Protein AF-A0A261XZ94-F1 (afdb_monomer_lite)

Organism: NCBI:txid1938954

Secondary structure (DSSP, 8-state):
-------------------HHHHHHHHHHHHHHHHHHHHHTHHHHHHHHHHHGGGSTT-SS-HHHHT-HHHHHHHHHHHHHHHHHTHHHHHHHHTT-SSTHHHHHHHHHHHHHHHHHHTT--SHHHHIIIIIIIHHHHHHHHHHHHHHHHHHH-STTHHHHHHHHHHHHHHHHHHHHHHHHHHHHHHHHHHHHHHHHHHHHHHHHHHHHTPPPPS--SPPP-SPPHHHHTSHHHHHHHHHHHHHHHHHTHHHHHHHHHHHHTT--HHHHHHHHHHHHHHHHHHHHHHHHHHHHH-HHHHHHHHHHHHHHIIIIIIHHHHHH--HHHHHHHHHHHHHHTSHHHHHHHHHHHHHH-HHHHHHHHHHHHHHHHHHHHHHHHHHHHHHTTS---TT-PPPGGGGHHHHHHHHHHHHHHHHHHHHHHHHHHHHHHHHHHHHHHHHHTTS----TTS--S--S-------------------------------------------------------GGGS--SS--PPB----S---S-HHHHHHHHHHHHHTTTT-S-GGG-B----GGGS-SSBHHHHT-S-S-HHHHHTTT--SSHHHHHHHHHHHHHHTTHHHHHS-----B-PPTT-EEEEEEEEEPPPB-TTS-B----TTSHHHHHHHHHHTTSTTS-EEEEEEEEEEEEETTEEEEEEEEEGGGTEEEEEEE-EEEEEETTEEEEEE-TT---EEEEETTTTSEEEEEPPPEEEEE-GGGT--EEEEESEEEEEETTTTEEEEEEEPP--SSSS-SSEEEEEEEE--TTSGGGT--STTTS-TTS-EEEEEEEETTSEEEEEESSS--EEEEEETTS--PPPPB---GGGS-TTBHHHHHHHHHHHHHTT-HHHHHHHHHHHHHHHHHHHHHHHHTT-----SSB-SSPSTT---B-HHHHHHHHHH-

InterPro domains:
  IPR000648 Oxysterol-binding protein [PF01237] (544-876)
  IPR000648 Oxysterol-binding protein [PTHR10972] (478-920)
  IPR011701 Major facilitator superfamily [PF07690] (68-376)
  IPR018494 Oxysterol-binding protein, conserved site [PS01013] (680-690)
  IPR020846 Major facilitator superfamily domain [PS50850] (1-432)
  IPR036259 MFS transporter superfamily [G3DSA:1.20.1250.20] (42-219)
  IPR036259 MFS transporter superfamily [G3DSA:1.20.1250.20] (229-424)
  IPR036259 MFS transporter superfamily [SSF103473] (59-422)
  IPR037239 Oxysterol-binding protein superfamily [SSF144000] (544-923)

Foldseek 3Di:
DDDDDDDDDDDDDDDDPDDPVLVVLLVLLLLLLLLLLLLLLLLLLLLVCLQVCLPDPLHLEHNVQSVPNLLSLLLSLLQVLLLLQCLLVLLVVLLVDQFLLVQLQVLLLQLLQLLLQVLVHYHSVSSSVRSRPSNNNSNNSRNVLSLLQNCQSDDLQQLLSLLSSNLSNLVSLLPSNVVLVVLCVPVGDSVSSNVSSVVSSVRRNVSSVSRRRHPDPDRADQAFALVQCPQLLLVLLLLLLLLLLLQLCQCLSCQLVLCVLLPHDSVVSSVLSSVLSNLLSVLSSVLSVCCSPVNLLVSLLCLLLQLLCLLVPLLLCCLVPSDPVSSSVSSNSSSNSSNSCVRSVLVVLCVQVNPRSSSNSVSVSSSSSSNSSSCRNSVLVVQLVPQDDPPVNDRHSNSNNVSSVSSSVSSNSSSVSSVVSVVSSVVVVVVVVVVVVVVVPVVDDDDDPPPPPDDDDDDDDDDDDDDDDDDDDDDDDDDDDDDDDDDDDDDDDDDDDDDDDDDDDDDDDDDDDPPPPDPDPDQDEDDDDDDFDDDLVSLLVVVVVVVVVCFPPPCCQRYDDDDFLSQAALAAPCRLQQQQLPVLLLLCLPVDPDPVSSVLSVVLSNLRSNLCQLPHADGHHDQAFAFFKAKWKDFDFHFDADPQRHGDQQQPPDPVSVVVVVVVVVPPPTHTFMKIKMKTQNDVVVTKMWMKIDRVVQQKIKIFIDGKGWDDDRPKIKIAHDPLGQAMWIFRVVVVGFIKGKGDFMWIFDCSVPSGTHIQTAFWIKIATPVVQKIKTKGFDGDPPDDDRDQKIKMWIFRDDPVAQSRVDNDPVSHDPPTDTQKMWTDGSSAWIWIAGPVVRDIDTSDGSPSDGGRDIDGDDLVPDDCSYRCVLSVQLSVCVVVVVRVSSSVSSVVSVVVSVVVVVVCVVVVHDDAHDFWHPDDDPSTTDGDPVVVVVVVVSD

pLDDT: mean 74.54, std 23.02, range [21.28, 97.88]

Radius of gyration: 36.99 Å; chains: 1; bounding box: 99×89×95 Å

Structure (mmCIF, N/CA/C/O backbone):
data_AF-A0A261XZ94-F1
#
_entry.id   AF-A0A261XZ94-F1
#
loop_
_atom_site.group_PDB
_atom_site.id
_atom_site.type_symbol
_atom_site.label_atom_id
_atom_site.label_alt_id
_atom_site.label_comp_id
_atom_site.label_asym_id
_atom_site.label_entity_id
_atom_site.label_seq_id
_atom_site.pdbx_PDB_ins_code
_atom_site.Cartn_x
_atom_site.Cartn_y
_atom_site.Cartn_z
_atom_site.occupancy
_atom_site.B_iso_or_equiv
_atom_site.auth_seq_id
_atom_site.auth_comp_id
_atom_site.auth_asym_id
_atom_site.auth_atom_id
_atom_site.pdbx_PDB_model_num
ATOM 1 N N . MET A 1 1 ? -49.839 25.286 -2.015 1.00 27.73 1 MET A N 1
ATOM 2 C CA . MET A 1 1 ? -50.355 25.026 -3.372 1.00 27.73 1 MET A CA 1
ATOM 3 C C . MET A 1 1 ? -49.357 24.083 -4.027 1.00 27.73 1 MET A C 1
ATOM 5 O O . MET A 1 1 ? -48.235 24.508 -4.250 1.00 27.73 1 MET A O 1
ATOM 9 N N . SER A 1 2 ? -49.568 22.766 -3.929 1.00 22.67 2 SER A N 1
ATOM 10 C CA . SER A 1 2 ? -50.486 21.946 -4.761 1.00 22.67 2 SER A CA 1
ATOM 11 C C . SER A 1 2 ? -49.892 21.701 -6.161 1.00 22.67 2 SER A C 1
ATOM 13 O O . SER A 1 2 ? -49.596 22.675 -6.842 1.00 22.67 2 SER A O 1
ATOM 15 N N . ASP A 1 3 ? -49.698 20.475 -6.661 1.00 22.67 3 ASP A N 1
ATOM 16 C CA . ASP A 1 3 ? -50.036 19.150 -6.110 1.00 22.67 3 ASP A CA 1
ATOM 17 C C . ASP A 1 3 ? -49.180 18.014 -6.725 1.00 22.67 3 ASP A C 1
ATOM 19 O O . ASP A 1 3 ? -48.564 18.181 -7.772 1.00 22.67 3 ASP A O 1
ATOM 23 N N . TYR A 1 4 ? -49.169 16.869 -6.032 1.00 23.16 4 TYR A N 1
ATOM 24 C CA . TYR A 1 4 ? -48.954 15.478 -6.482 1.00 23.16 4 TYR A CA 1
ATOM 25 C C . TYR A 1 4 ? -48.239 15.142 -7.818 1.00 23.16 4 TYR A C 1
ATOM 27 O O . TYR A 1 4 ? -48.804 15.258 -8.898 1.00 23.16 4 TYR A O 1
ATOM 35 N N . GLY A 1 5 ? -47.118 14.413 -7.689 1.00 22.89 5 GLY A N 1
ATOM 36 C CA . GLY A 1 5 ? -47.108 12.960 -7.956 1.00 22.89 5 GLY A CA 1
ATOM 37 C C . GLY A 1 5 ? -46.749 12.429 -9.358 1.00 22.89 5 GLY A C 1
ATOM 38 O O . GLY A 1 5 ? -47.450 12.664 -10.334 1.00 22.89 5 GLY A O 1
ATOM 39 N N . SER A 1 6 ? -45.731 11.556 -9.427 1.00 22.80 6 SER A N 1
ATOM 40 C CA . SER A 1 6 ? -45.817 10.207 -10.043 1.00 22.80 6 SER A CA 1
ATOM 41 C C . SER A 1 6 ? -44.469 9.462 -10.012 1.00 22.80 6 SER A C 1
ATOM 43 O O . SER A 1 6 ? -43.416 10.026 -10.294 1.00 22.80 6 SER A O 1
ATOM 45 N N . TYR A 1 7 ? -44.507 8.167 -9.677 1.00 25.89 7 TYR A N 1
ATOM 46 C CA . TYR A 1 7 ? -43.385 7.237 -9.857 1.00 25.89 7 TYR A CA 1
ATOM 47 C C . TYR A 1 7 ? -43.295 6.794 -11.325 1.00 25.89 7 TYR A C 1
ATOM 49 O O . TYR A 1 7 ? -44.321 6.509 -11.940 1.00 25.89 7 TYR A O 1
ATOM 57 N N . SER A 1 8 ? -42.080 6.624 -11.856 1.00 22.33 8 SER A N 1
ATOM 58 C CA . SER A 1 8 ? -41.854 5.867 -13.095 1.00 22.33 8 SER A CA 1
ATOM 59 C C . SER A 1 8 ? -40.456 5.243 -13.127 1.00 22.33 8 SER A C 1
ATOM 61 O O . SER A 1 8 ? -39.444 5.939 -13.190 1.00 22.33 8 SER A O 1
ATOM 63 N N . LEU A 1 9 ? -40.413 3.909 -13.088 1.00 29.83 9 LEU A N 1
ATOM 64 C CA . LEU A 1 9 ? -39.231 3.114 -13.412 1.00 29.83 9 LEU A CA 1
ATOM 65 C C . LEU A 1 9 ? -39.108 2.989 -14.936 1.00 29.83 9 LEU A C 1
ATOM 67 O O . LEU A 1 9 ? -39.961 2.400 -15.594 1.00 29.83 9 LEU A O 1
ATOM 71 N N . GLY A 1 10 ? -37.999 3.476 -15.478 1.00 23.33 10 GLY A N 1
ATOM 72 C CA . GLY A 1 10 ? -37.582 3.311 -16.868 1.00 23.33 10 GLY A CA 1
ATOM 73 C C . GLY A 1 10 ? -36.302 4.118 -17.058 1.00 23.33 10 GLY A C 1
ATOM 74 O O . GLY A 1 10 ? -36.173 5.206 -16.518 1.00 23.33 10 GLY A O 1
ATOM 75 N N . GLY A 1 11 ? -35.270 3.663 -17.744 1.00 23.08 11 GLY A N 1
ATOM 76 C CA . GLY A 1 11 ? -35.154 2.617 -18.750 1.00 23.08 11 GLY A CA 1
ATOM 77 C C . GLY A 1 11 ? -33.968 3.058 -19.611 1.00 23.08 11 GLY A C 1
ATOM 78 O O . GLY A 1 11 ? -33.788 4.255 -19.830 1.00 23.08 11 GLY A O 1
ATOM 79 N N . ALA A 1 12 ? -33.081 2.149 -20.012 1.00 35.94 12 ALA A N 1
ATOM 80 C CA . ALA A 1 12 ? -31.802 2.557 -20.592 1.00 35.94 12 ALA A CA 1
ATOM 81 C C . ALA A 1 12 ? -31.972 3.314 -21.928 1.00 35.94 12 ALA A C 1
ATOM 83 O O . ALA A 1 12 ? -32.429 2.743 -22.914 1.00 35.94 12 ALA A O 1
ATOM 84 N N . GLY A 1 13 ? -31.526 4.572 -21.968 1.00 23.19 13 GLY A N 1
ATOM 85 C CA . GLY A 1 13 ? -31.393 5.388 -23.175 1.00 23.19 13 GLY A CA 1
ATOM 86 C C . GLY A 1 13 ? -30.126 6.232 -23.066 1.00 23.19 13 GLY A C 1
ATOM 87 O O . GLY A 1 13 ? -30.016 7.069 -22.176 1.00 23.19 13 GLY A O 1
ATOM 88 N N . GLY A 1 14 ? -29.124 5.952 -23.901 1.00 32.94 14 GLY A N 1
ATOM 89 C CA . GLY A 1 14 ? -27.815 6.605 -23.816 1.00 32.94 14 GLY A CA 1
ATOM 90 C C . GLY A 1 14 ? -27.697 7.824 -24.726 1.00 32.94 14 GLY A C 1
ATOM 91 O O . GLY A 1 14 ? -28.124 7.773 -25.877 1.00 32.94 14 GLY A O 1
ATOM 92 N N . GLU A 1 15 ? -27.022 8.876 -24.258 1.00 24.94 15 GLU A N 1
ATOM 93 C CA . GLU A 1 15 ? -26.620 10.003 -25.105 1.00 24.94 15 GLU A CA 1
ATOM 94 C C . GLU A 1 15 ? -25.130 9.948 -25.468 1.00 24.94 15 GLU A C 1
ATOM 96 O O . GLU A 1 15 ? -24.228 10.082 -24.638 1.00 24.94 15 GLU A O 1
ATOM 101 N N . HIS A 1 16 ? -24.868 9.776 -26.764 1.00 34.06 16 HIS A N 1
ATOM 102 C CA . HIS A 1 16 ? -23.547 9.922 -27.366 1.00 34.06 16 HIS A CA 1
ATOM 103 C C . HIS A 1 16 ? -23.266 11.402 -27.683 1.00 34.06 16 HIS A C 1
ATOM 105 O O . HIS A 1 16 ? -23.647 11.892 -28.744 1.00 34.06 16 HIS A O 1
ATOM 111 N N . SER A 1 17 ? -22.522 12.108 -26.826 1.00 25.12 17 SER A N 1
ATOM 112 C CA . SER A 1 17 ? -22.067 13.480 -27.126 1.00 25.12 17 SER A CA 1
ATOM 113 C C . SER A 1 17 ? -20.685 13.822 -26.539 1.00 25.12 17 SER A C 1
ATOM 115 O O . SER A 1 17 ? -20.556 14.615 -25.615 1.00 25.12 17 SER A O 1
ATOM 117 N N . ASN A 1 18 ? -19.611 13.237 -27.095 1.00 28.73 18 ASN A N 1
ATOM 118 C CA . ASN A 1 18 ? -18.238 13.787 -27.009 1.00 28.73 18 ASN A CA 1
ATOM 119 C C . ASN A 1 18 ? -17.246 13.033 -27.928 1.00 28.73 18 ASN A C 1
ATOM 121 O O . ASN A 1 18 ? -16.400 12.265 -27.469 1.00 28.73 18 ASN A O 1
ATOM 125 N N . SER A 1 19 ? -17.349 13.221 -29.250 1.00 31.06 19 SER A N 1
ATOM 126 C CA . SER A 1 19 ? -16.478 12.548 -30.237 1.00 31.06 19 SER A CA 1
ATOM 127 C C . SER A 1 19 ? -15.314 13.400 -30.766 1.00 31.06 19 SER A C 1
ATOM 129 O O . SER A 1 19 ? -14.300 12.828 -31.160 1.00 31.06 19 SER A O 1
ATOM 131 N N . SER A 1 20 ? -15.395 14.736 -30.726 1.00 33.75 20 SER A N 1
ATOM 132 C CA . SER A 1 20 ? -14.335 15.635 -31.221 1.00 33.75 20 SER A CA 1
ATOM 133 C C . SER A 1 20 ? -13.081 15.601 -30.339 1.00 33.75 20 SER A C 1
ATOM 135 O O . SER A 1 20 ? -12.013 15.195 -30.788 1.00 33.75 20 SER A O 1
ATOM 137 N N . GLY A 1 21 ? -13.217 15.894 -29.041 1.00 40.62 21 GLY A N 1
ATOM 138 C CA . GLY A 1 21 ? -12.092 15.904 -28.092 1.00 40.62 21 GLY A CA 1
ATOM 139 C C . GLY A 1 21 ? -11.455 14.533 -27.807 1.00 40.62 21 GLY A C 1
ATOM 140 O O . GLY A 1 21 ? -10.477 14.454 -27.063 1.00 40.62 21 GLY A O 1
ATOM 141 N N . GLY A 1 22 ? -12.010 13.446 -28.355 1.00 46.81 22 GLY A N 1
ATOM 142 C CA . GLY A 1 22 ? -11.455 12.093 -28.262 1.00 46.81 22 GLY A CA 1
ATOM 143 C C . GLY A 1 22 ? -10.482 11.736 -29.391 1.00 46.81 22 GLY A C 1
ATOM 144 O O . GLY A 1 22 ? -9.662 10.839 -29.198 1.00 46.81 22 GLY A O 1
ATOM 145 N N . GLY A 1 23 ? -10.562 12.414 -30.543 1.00 52.25 23 GLY A N 1
ATOM 146 C CA . GLY A 1 23 ? -9.640 12.236 -31.669 1.00 52.25 23 GLY A CA 1
ATOM 147 C C . GLY A 1 23 ? -8.289 12.887 -31.388 1.00 52.25 23 GLY A C 1
ATOM 148 O O . GLY A 1 23 ? -7.274 12.195 -31.327 1.00 52.25 23 GLY A O 1
ATOM 149 N N . ASP A 1 24 ? -8.302 14.187 -31.090 1.00 60.31 24 ASP A N 1
ATOM 150 C CA . ASP A 1 24 ? -7.094 14.980 -30.823 1.00 60.31 24 ASP A CA 1
ATOM 151 C C . ASP A 1 24 ? -6.259 14.398 -29.677 1.00 60.31 24 ASP A C 1
ATOM 153 O O . ASP A 1 24 ? -5.047 14.259 -29.799 1.00 60.31 24 ASP A O 1
ATOM 157 N N . LYS A 1 25 ? -6.903 13.953 -28.588 1.00 63.31 25 LYS A N 1
ATOM 158 C CA . LYS A 1 25 ? -6.204 13.321 -27.454 1.00 63.31 25 LYS A CA 1
ATOM 159 C C . LYS A 1 25 ? -5.553 11.990 -27.820 1.00 63.31 25 LYS A C 1
ATOM 161 O O . LYS A 1 25 ? -4.509 11.660 -27.268 1.00 63.31 25 LYS A O 1
ATOM 166 N N . LYS A 1 26 ? -6.140 11.217 -28.742 1.00 63.84 26 LYS A N 1
ATOM 167 C CA . LYS A 1 26 ? -5.497 9.997 -29.255 1.00 63.84 26 LYS A CA 1
ATOM 168 C C . LYS A 1 26 ? -4.282 10.360 -30.090 1.00 63.84 26 LYS A C 1
ATOM 170 O O . LYS A 1 26 ? -3.235 9.771 -29.868 1.00 63.84 26 LYS A O 1
ATOM 175 N N . GLN A 1 27 ? -4.399 11.341 -30.980 1.00 62.38 27 GLN A N 1
ATOM 176 C CA . GLN A 1 27 ? -3.271 11.797 -31.788 1.00 62.38 27 GLN A CA 1
ATOM 177 C C . GLN A 1 27 ? -2.130 12.336 -30.906 1.00 62.38 27 GLN A C 1
ATOM 179 O O . GLN A 1 27 ? -0.998 11.887 -31.048 1.00 62.38 27 GLN A O 1
ATOM 184 N N . GLN A 1 28 ? -2.443 13.159 -29.899 1.00 61.44 28 GLN A N 1
ATOM 185 C CA . GLN A 1 28 ? -1.484 13.649 -28.900 1.00 61.44 28 GLN A CA 1
ATOM 186 C C . GLN A 1 28 ? -0.770 12.517 -28.150 1.00 61.44 28 GLN A C 1
ATOM 188 O O . GLN A 1 28 ? 0.449 12.557 -28.040 1.00 61.44 28 GLN A O 1
ATOM 193 N N . VAL A 1 29 ? -1.483 11.478 -27.689 1.00 59.12 29 VAL A N 1
ATOM 194 C CA . VAL A 1 29 ? -0.852 10.284 -27.085 1.00 59.12 29 VAL A CA 1
ATOM 195 C C . VAL A 1 29 ? 0.093 9.591 -28.072 1.00 59.12 29 VAL A C 1
ATOM 197 O O . VAL A 1 29 ? 1.190 9.187 -27.692 1.00 59.12 29 VAL A O 1
ATOM 200 N N . MET A 1 30 ? -0.322 9.432 -29.331 1.00 61.62 30 MET A N 1
ATOM 201 C CA . MET A 1 30 ? 0.469 8.728 -30.346 1.00 61.62 30 MET A CA 1
ATOM 202 C C . MET A 1 30 ? 1.760 9.488 -30.666 1.00 61.62 30 MET A C 1
ATOM 204 O O . MET A 1 30 ? 2.836 8.889 -30.678 1.00 61.62 30 MET A O 1
ATOM 208 N N . ASP A 1 31 ? 1.661 10.802 -30.866 1.00 61.81 31 ASP A N 1
ATOM 209 C CA . ASP A 1 31 ? 2.798 11.666 -31.180 1.00 61.81 31 ASP A CA 1
ATOM 210 C C . ASP A 1 31 ? 3.721 11.852 -29.969 1.00 61.81 31 ASP A C 1
ATOM 212 O O . ASP A 1 31 ? 4.940 11.788 -30.128 1.00 61.81 31 ASP A O 1
ATOM 216 N N . GLN A 1 32 ? 3.159 11.976 -28.756 1.00 57.09 32 GLN A N 1
ATOM 217 C CA . GLN A 1 32 ? 3.922 12.123 -27.515 1.00 57.09 32 GLN A CA 1
ATOM 218 C C . GLN A 1 32 ? 4.849 10.935 -27.254 1.00 57.09 32 GLN A C 1
ATOM 220 O O . GLN A 1 32 ? 5.981 11.123 -26.826 1.00 57.09 32 GLN A O 1
ATOM 225 N N . VAL A 1 33 ? 4.386 9.703 -27.466 1.00 56.34 33 VAL A N 1
ATOM 226 C CA . VAL A 1 33 ? 5.223 8.529 -27.182 1.00 56.34 33 VAL A CA 1
ATOM 227 C C . VAL A 1 33 ? 6.231 8.283 -28.319 1.00 56.34 33 VAL A C 1
ATOM 229 O O . VAL A 1 33 ? 7.351 7.831 -28.078 1.00 56.34 33 VAL A O 1
ATOM 232 N N . ARG A 1 34 ? 5.853 8.578 -29.571 1.00 61.25 34 ARG A N 1
ATOM 233 C CA . ARG A 1 34 ? 6.647 8.252 -30.768 1.00 61.25 34 ARG A CA 1
ATOM 234 C C . ARG A 1 34 ? 7.946 9.057 -30.873 1.00 61.25 34 ARG A C 1
ATOM 236 O O . ARG A 1 34 ? 8.957 8.507 -31.304 1.00 61.25 34 ARG A O 1
ATOM 243 N N . SER A 1 35 ? 7.925 10.330 -30.488 1.00 52.16 35 SER A N 1
ATOM 244 C CA . SER A 1 35 ? 9.097 11.219 -30.456 1.00 52.16 35 SER A CA 1
ATOM 245 C C . SER A 1 35 ? 10.097 10.855 -29.355 1.00 52.16 35 SER A C 1
ATOM 247 O O . SER A 1 35 ? 11.301 10.824 -29.596 1.00 52.16 35 SER A O 1
ATOM 249 N N . GLU A 1 36 ? 9.605 10.519 -28.165 1.00 53.25 36 GLU A N 1
ATOM 250 C CA . GLU A 1 36 ? 10.420 10.186 -26.990 1.00 53.25 36 GLU A CA 1
ATOM 251 C C . GLU A 1 36 ? 11.199 8.883 -27.192 1.00 53.25 36 GLU A C 1
ATOM 253 O O . GLU A 1 36 ? 12.406 8.808 -26.950 1.00 53.25 36 GLU A O 1
ATOM 258 N N . LEU A 1 37 ? 10.541 7.858 -27.746 1.00 51.25 37 LEU A N 1
ATOM 259 C CA . LEU A 1 37 ? 11.233 6.632 -28.141 1.00 51.25 37 LEU A CA 1
ATOM 260 C C . LEU A 1 37 ? 12.257 6.849 -29.251 1.00 51.25 37 LEU A C 1
ATOM 262 O O . LEU A 1 37 ? 13.223 6.089 -29.315 1.00 51.25 37 LEU A O 1
ATOM 266 N N . ALA A 1 38 ? 12.081 7.866 -30.099 1.00 48.06 38 ALA A N 1
ATOM 267 C CA . ALA A 1 38 ? 13.059 8.147 -31.135 1.00 48.06 38 ALA A CA 1
ATOM 268 C C . ALA A 1 38 ? 14.406 8.594 -30.536 1.00 48.06 38 ALA A C 1
ATOM 270 O O . ALA A 1 38 ? 15.460 8.196 -31.027 1.00 48.06 38 ALA A O 1
ATOM 271 N N . LEU A 1 39 ? 14.375 9.365 -29.447 1.00 45.22 39 LEU A N 1
ATOM 272 C CA . LEU A 1 39 ? 15.564 9.876 -28.757 1.00 45.22 39 LEU A CA 1
ATOM 273 C C . LEU A 1 39 ? 16.243 8.822 -27.865 1.00 45.22 39 LEU A C 1
ATOM 275 O O . LEU A 1 39 ? 17.471 8.784 -27.787 1.00 45.22 39 LEU A O 1
ATOM 279 N N . ALA A 1 40 ? 15.474 7.922 -27.240 1.00 43.19 40 ALA A N 1
ATOM 280 C CA . ALA A 1 40 ? 16.009 6.902 -26.330 1.00 43.19 40 ALA A CA 1
ATOM 281 C C . ALA A 1 40 ? 17.048 5.961 -26.982 1.00 43.19 40 ALA A C 1
ATOM 283 O O . ALA A 1 40 ? 18.000 5.544 -26.323 1.00 43.19 40 ALA A O 1
ATOM 284 N N . ASN A 1 41 ? 16.909 5.670 -28.280 1.00 46.75 41 ASN A N 1
ATOM 285 C CA . ASN A 1 41 ? 17.835 4.799 -29.017 1.00 46.75 41 ASN A CA 1
ATOM 286 C C . ASN A 1 41 ? 19.125 5.507 -29.493 1.00 46.75 41 ASN A C 1
ATOM 288 O O . ASN A 1 41 ? 20.066 4.830 -29.903 1.00 46.75 41 ASN A O 1
ATOM 292 N N . ALA A 1 42 ? 19.224 6.841 -29.405 1.00 42.94 42 ALA A N 1
ATOM 293 C CA . ALA A 1 42 ? 20.475 7.557 -29.697 1.00 42.94 42 ALA A CA 1
ATOM 294 C C . ALA A 1 42 ? 21.590 7.212 -28.685 1.00 42.94 42 ALA A C 1
ATOM 296 O O . ALA A 1 42 ? 22.776 7.215 -29.020 1.00 42.94 42 ALA A O 1
ATOM 297 N N . GLN A 1 43 ? 21.191 6.852 -27.461 1.00 48.38 43 GLN A N 1
ATOM 298 C CA . GLN A 1 43 ? 22.060 6.461 -26.354 1.00 48.38 43 GLN A CA 1
ATOM 299 C C . GLN A 1 43 ? 22.983 5.282 -26.721 1.00 48.38 43 GLN A C 1
ATOM 301 O O . GLN A 1 43 ? 24.171 5.314 -26.406 1.00 48.38 43 GLN A O 1
ATOM 306 N N . GLU A 1 44 ? 22.476 4.240 -27.390 1.00 49.97 44 GLU A N 1
ATOM 307 C CA . GLU A 1 44 ? 23.257 3.025 -27.689 1.00 49.97 44 GLU A CA 1
ATOM 308 C C . GLU A 1 44 ? 24.410 3.307 -28.667 1.00 49.97 44 GLU A C 1
ATOM 310 O O . GLU A 1 44 ? 25.538 2.866 -28.438 1.00 49.97 44 GLU A O 1
ATOM 315 N N . LEU A 1 45 ? 24.179 4.134 -29.694 1.00 48.56 45 LEU A N 1
ATOM 316 C CA . LEU A 1 45 ? 25.230 4.539 -30.633 1.00 48.56 45 LEU A CA 1
ATOM 317 C C . LEU A 1 45 ? 26.326 5.373 -29.953 1.00 48.56 45 LEU A C 1
ATOM 319 O O . LEU A 1 45 ? 27.512 5.165 -30.203 1.00 48.56 45 LEU A O 1
ATOM 323 N N . ILE A 1 46 ? 25.939 6.297 -29.070 1.00 50.22 46 ILE A N 1
ATOM 324 C CA . ILE A 1 46 ? 26.883 7.138 -28.322 1.00 50.22 46 ILE A CA 1
ATOM 325 C C . ILE A 1 46 ? 27.796 6.275 -27.432 1.00 50.22 46 ILE A C 1
ATOM 327 O O . ILE A 1 46 ? 28.990 6.552 -27.325 1.00 50.22 46 ILE A O 1
ATOM 331 N N . ASN A 1 47 ? 27.272 5.189 -26.854 1.00 44.25 47 ASN A N 1
ATOM 332 C CA . ASN A 1 47 ? 28.086 4.239 -26.091 1.00 44.25 47 ASN A CA 1
ATOM 333 C C . ASN A 1 47 ? 29.051 3.438 -26.976 1.00 44.25 47 ASN A C 1
ATOM 335 O O . ASN A 1 47 ? 30.201 3.244 -26.583 1.00 44.25 47 ASN A O 1
ATOM 339 N N . ASN A 1 48 ? 28.634 3.034 -28.180 1.00 45.66 48 ASN A N 1
ATOM 340 C CA . ASN A 1 48 ? 29.531 2.382 -29.141 1.00 45.66 48 ASN A CA 1
ATOM 341 C C . ASN A 1 48 ? 30.662 3.327 -29.591 1.00 45.66 48 ASN A C 1
ATOM 343 O O . ASN A 1 48 ? 31.819 2.916 -29.635 1.00 45.66 48 ASN A O 1
ATOM 347 N N . TYR A 1 49 ? 30.375 4.619 -29.792 1.00 49.66 49 TYR A N 1
ATOM 348 C CA . TYR A 1 49 ? 31.408 5.617 -30.090 1.00 49.66 49 TYR A CA 1
ATOM 349 C C . TYR A 1 49 ? 32.468 5.737 -28.979 1.00 49.66 49 TYR A C 1
ATOM 351 O O . TYR A 1 49 ? 33.653 5.856 -29.283 1.00 49.66 49 TYR A O 1
ATOM 359 N N . TYR A 1 50 ? 32.100 5.642 -27.694 1.00 48.88 50 TYR A N 1
ATOM 360 C CA . TYR A 1 50 ? 33.092 5.621 -26.603 1.00 48.88 50 TYR A CA 1
ATOM 361 C C . TYR A 1 50 ? 34.008 4.388 -26.624 1.00 48.88 50 TYR A C 1
ATOM 363 O O . TYR A 1 50 ? 35.116 4.451 -26.088 1.00 48.88 50 TYR A O 1
ATOM 371 N N . VAL A 1 51 ? 33.560 3.276 -27.216 1.00 45.75 51 VAL A N 1
ATOM 372 C CA . VAL A 1 51 ? 34.359 2.052 -27.373 1.00 45.75 51 VAL A CA 1
ATOM 373 C C . VAL A 1 51 ? 35.294 2.152 -28.582 1.00 45.75 51 VAL A C 1
ATOM 375 O O . VAL A 1 51 ? 36.449 1.742 -28.473 1.00 45.75 51 VAL A O 1
ATOM 378 N N . ASP A 1 52 ? 34.828 2.721 -29.697 1.00 40.72 52 ASP A N 1
ATOM 379 C CA . ASP A 1 52 ? 35.605 2.829 -30.941 1.00 40.72 52 ASP A CA 1
ATOM 380 C C . ASP A 1 52 ? 36.578 4.026 -30.948 1.00 40.72 52 ASP A C 1
ATOM 382 O O . ASP A 1 52 ? 37.649 3.962 -31.552 1.00 40.72 52 ASP A O 1
ATOM 386 N N . ALA A 1 53 ? 36.283 5.105 -30.213 1.00 41.12 53 ALA A N 1
ATOM 387 C CA . ALA A 1 53 ? 37.143 6.290 -30.123 1.00 41.12 53 ALA A CA 1
ATOM 388 C C . ALA A 1 53 ? 38.428 6.090 -29.285 1.00 41.12 53 ALA A C 1
ATOM 390 O O . ALA A 1 53 ? 39.194 7.045 -29.115 1.00 41.12 53 ALA A O 1
ATOM 391 N N . SER A 1 54 ? 38.709 4.874 -28.791 1.00 37.31 54 SER A N 1
ATOM 392 C CA . SER A 1 54 ? 39.794 4.566 -27.841 1.00 37.31 54 SER A CA 1
ATOM 393 C C . SER A 1 54 ? 41.224 4.838 -28.341 1.00 37.31 54 SER A C 1
ATOM 395 O O . SER A 1 54 ? 42.167 4.705 -27.563 1.00 37.31 54 SER A O 1
ATOM 397 N N . GLY A 1 55 ? 41.399 5.190 -29.619 1.00 37.41 55 GLY A N 1
ATOM 398 C CA . GLY A 1 55 ? 42.685 5.535 -30.239 1.00 37.41 55 GLY A CA 1
ATOM 399 C C . GLY A 1 55 ? 42.771 6.944 -30.842 1.00 37.41 55 GLY A C 1
ATOM 400 O O . GLY A 1 55 ? 43.743 7.232 -31.531 1.00 37.41 55 GLY A O 1
ATOM 401 N N . SER A 1 56 ? 41.777 7.816 -30.630 1.00 40.69 56 SER A N 1
ATOM 402 C CA . SER A 1 56 ? 41.704 9.129 -31.295 1.00 40.69 56 SER A CA 1
ATOM 403 C C . SER A 1 56 ? 41.737 10.311 -30.318 1.00 40.69 56 SER A C 1
ATOM 405 O O . SER A 1 56 ? 41.163 10.262 -29.229 1.00 40.69 56 SER A O 1
ATOM 407 N N . SER A 1 57 ? 42.357 11.419 -30.738 1.00 38.41 57 SER A N 1
ATOM 408 C CA . SER A 1 57 ? 42.515 12.665 -29.962 1.00 38.41 57 SER A CA 1
ATOM 409 C C . SER A 1 57 ? 41.195 13.363 -29.584 1.00 38.41 57 SER A C 1
ATOM 411 O O . SER A 1 57 ? 41.212 14.382 -28.899 1.00 38.41 57 SER A O 1
ATOM 413 N N . ALA A 1 58 ? 40.056 12.835 -30.044 1.00 47.34 58 ALA A N 1
ATOM 414 C CA . ALA A 1 58 ? 38.705 13.336 -29.802 1.00 47.34 58 ALA A CA 1
ATOM 415 C C . ALA A 1 58 ? 37.986 12.657 -28.611 1.00 47.34 58 ALA A C 1
ATOM 417 O O . ALA A 1 58 ? 36.849 13.019 -28.301 1.00 47.34 58 ALA A O 1
ATOM 418 N N . SER A 1 59 ? 38.623 11.689 -27.937 1.00 57.75 59 SER A N 1
ATOM 419 C CA . SER A 1 59 ? 38.042 10.989 -26.782 1.00 57.75 59 SER A CA 1
ATOM 420 C C . SER A 1 59 ? 37.750 11.924 -25.594 1.00 57.75 59 SER A C 1
ATOM 422 O O . SER A 1 59 ? 38.573 12.751 -25.200 1.00 57.75 59 SER A O 1
ATOM 424 N N . ILE A 1 60 ? 36.579 11.750 -24.969 1.00 67.06 60 ILE A N 1
ATOM 425 C CA . ILE A 1 60 ? 36.165 12.471 -23.748 1.00 67.06 60 ILE A CA 1
ATOM 426 C C . ILE A 1 60 ? 36.849 11.910 -22.487 1.00 67.06 60 ILE A C 1
ATOM 428 O O . ILE A 1 60 ? 37.055 12.643 -21.517 1.00 67.06 60 ILE A O 1
ATOM 432 N N . ILE A 1 61 ? 37.201 10.622 -22.508 1.00 71.44 61 ILE A N 1
ATOM 433 C CA . ILE A 1 61 ? 37.808 9.865 -21.403 1.00 71.44 61 ILE A CA 1
ATOM 434 C C . ILE A 1 61 ? 39.260 9.492 -21.726 1.00 71.44 61 ILE A C 1
ATOM 436 O O . ILE A 1 61 ? 39.656 9.458 -22.894 1.00 71.44 61 ILE A O 1
ATOM 440 N N . SER A 1 62 ? 40.073 9.195 -20.707 1.00 67.75 62 SER A N 1
ATOM 441 C CA . SER A 1 62 ? 41.468 8.794 -20.937 1.00 67.75 62 SER A CA 1
ATOM 442 C C . SER A 1 62 ? 41.557 7.467 -21.714 1.00 67.75 62 SER A C 1
ATOM 444 O O . SER A 1 62 ? 40.701 6.596 -21.524 1.00 67.75 62 SER A O 1
ATOM 446 N N . PRO A 1 63 ? 42.614 7.236 -22.519 1.00 62.16 63 PRO A N 1
ATOM 447 C CA . PRO A 1 63 ? 42.808 5.962 -23.222 1.00 62.16 63 PRO A CA 1
ATOM 448 C C . PRO A 1 63 ? 42.815 4.742 -22.284 1.00 62.16 63 PRO A C 1
ATOM 450 O O . PRO A 1 63 ? 42.293 3.685 -22.627 1.00 62.16 63 PRO A O 1
ATOM 453 N N . SER A 1 64 ? 43.323 4.903 -21.056 1.00 64.62 64 SER A N 1
ATOM 454 C CA . SER A 1 64 ? 43.282 3.874 -20.008 1.00 64.62 64 SER A CA 1
ATOM 455 C C . SER A 1 64 ? 41.865 3.554 -19.511 1.00 64.62 64 SER A C 1
ATOM 457 O O . SER A 1 64 ? 41.579 2.404 -19.187 1.00 64.62 64 SER A O 1
ATOM 459 N N . GLN A 1 65 ? 40.956 4.534 -19.476 1.00 64.81 65 GLN A N 1
ATOM 460 C CA . GLN A 1 65 ? 39.546 4.310 -19.139 1.00 64.81 65 GLN A CA 1
ATOM 461 C C . GLN A 1 65 ? 38.753 3.754 -20.330 1.00 64.81 65 GLN A C 1
ATOM 463 O O . GLN A 1 65 ? 37.872 2.921 -20.123 1.00 64.81 65 GLN A O 1
ATOM 468 N N . ALA A 1 66 ? 39.104 4.136 -21.563 1.00 62.53 66 ALA A N 1
ATOM 469 C CA . ALA A 1 66 ? 38.488 3.621 -22.790 1.00 62.53 66 ALA A CA 1
ATOM 470 C C . ALA A 1 66 ? 38.654 2.093 -22.958 1.00 62.53 66 ALA A C 1
ATOM 472 O O . ALA A 1 66 ? 37.795 1.423 -23.529 1.00 62.53 66 ALA A O 1
ATOM 473 N N . GLN A 1 67 ? 39.712 1.505 -22.386 1.00 60.12 67 GLN A N 1
ATOM 474 C CA . GLN A 1 67 ? 39.900 0.048 -22.350 1.00 60.12 67 GLN A CA 1
ATOM 475 C C . GLN A 1 67 ? 38.865 -0.691 -21.475 1.00 60.12 67 GLN A C 1
ATOM 477 O O . GLN A 1 67 ? 38.669 -1.899 -21.642 1.00 60.12 67 GLN A O 1
ATOM 482 N N . ASN A 1 68 ? 38.155 -0.007 -20.568 1.00 67.06 68 ASN A N 1
ATOM 483 C CA . ASN A 1 68 ? 37.125 -0.619 -19.724 1.00 67.06 68 ASN A CA 1
ATOM 484 C C . ASN A 1 68 ? 35.764 -0.710 -20.441 1.00 67.06 68 ASN A C 1
ATOM 486 O O . ASN A 1 68 ? 34.758 -0.144 -20.005 1.00 67.06 68 ASN A O 1
ATOM 490 N N . LYS A 1 69 ? 35.729 -1.481 -21.537 1.00 63.78 69 LYS A N 1
ATOM 491 C CA . LYS A 1 69 ? 34.537 -1.698 -22.380 1.00 63.78 69 LYS A CA 1
ATOM 492 C C . LYS A 1 69 ? 33.299 -2.153 -21.588 1.00 63.78 69 LYS A C 1
ATOM 494 O O . LYS A 1 69 ? 32.184 -1.790 -21.942 1.00 63.78 69 LYS A O 1
ATOM 499 N N . ALA A 1 70 ? 33.487 -2.906 -20.500 1.00 62.66 70 ALA A N 1
ATOM 500 C CA . ALA A 1 70 ? 32.395 -3.373 -19.645 1.00 62.66 70 ALA A CA 1
ATOM 501 C C . ALA A 1 70 ? 31.721 -2.228 -18.868 1.00 62.66 70 ALA A C 1
ATOM 503 O O . ALA A 1 70 ? 30.495 -2.172 -18.808 1.00 62.66 70 ALA A O 1
ATOM 504 N N . LEU A 1 71 ? 32.503 -1.298 -18.308 1.00 66.56 71 LEU A N 1
ATOM 505 C CA . LEU A 1 71 ? 31.958 -0.148 -17.584 1.00 66.56 71 LEU A CA 1
ATOM 506 C C . LEU A 1 71 ? 31.358 0.900 -18.537 1.00 66.56 71 LEU A C 1
ATOM 508 O O . LEU A 1 71 ? 30.378 1.540 -18.177 1.00 66.56 71 LEU A O 1
ATOM 512 N N . ILE A 1 72 ? 31.873 1.021 -19.767 1.00 69.44 72 ILE A N 1
ATOM 513 C CA . ILE A 1 72 ? 31.254 1.839 -20.828 1.00 69.44 72 ILE A CA 1
ATOM 514 C C 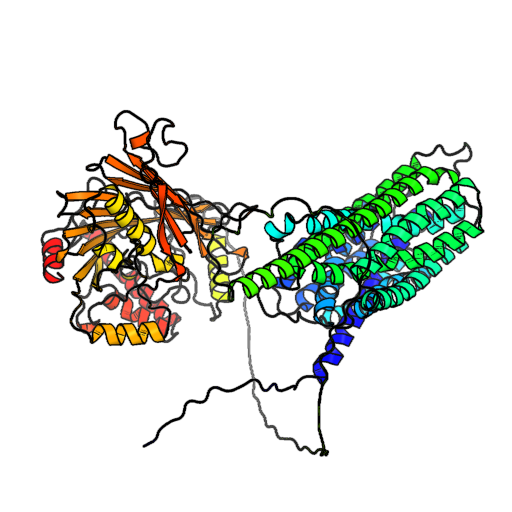. ILE A 1 72 ? 29.891 1.258 -21.233 1.00 69.44 72 ILE A C 1
ATOM 516 O O . ILE A 1 72 ? 28.893 1.972 -21.208 1.00 69.44 72 ILE A O 1
ATOM 520 N N . ALA A 1 73 ? 29.814 -0.050 -21.509 1.00 67.38 73 ALA A N 1
ATOM 521 C CA . ALA A 1 73 ? 28.540 -0.722 -21.780 1.00 67.38 73 ALA A CA 1
ATOM 522 C C . ALA A 1 73 ? 27.547 -0.585 -20.609 1.00 67.38 73 ALA A C 1
ATOM 524 O O . ALA A 1 73 ? 26.348 -0.431 -20.838 1.00 67.38 73 ALA A O 1
ATOM 525 N N . PHE A 1 74 ? 28.046 -0.574 -19.366 1.00 73.31 74 PHE A N 1
ATOM 526 C CA . PHE A 1 74 ? 27.230 -0.329 -18.178 1.00 73.31 74 PHE A CA 1
ATOM 527 C C . PHE A 1 74 ? 26.647 1.092 -18.118 1.00 73.31 74 PHE A C 1
ATOM 529 O O . PHE A 1 74 ? 25.524 1.233 -17.655 1.00 73.31 74 PHE A O 1
ATOM 536 N N . VAL A 1 75 ? 27.321 2.141 -18.614 1.00 78.38 75 VAL A N 1
ATOM 537 C CA . VAL A 1 75 ? 26.720 3.496 -18.681 1.00 78.38 75 VAL A CA 1
ATOM 538 C C . VAL A 1 75 ? 25.454 3.489 -19.544 1.00 78.38 75 VAL A C 1
ATOM 540 O O . VAL A 1 75 ? 24.416 4.013 -19.132 1.00 78.38 75 VAL A O 1
ATOM 543 N N . GLY A 1 76 ? 25.524 2.857 -20.718 1.00 72.62 76 GLY A N 1
ATOM 544 C CA . GLY A 1 76 ? 24.388 2.724 -21.629 1.00 72.62 76 GLY A CA 1
ATOM 545 C C . GLY A 1 76 ? 23.249 1.896 -21.045 1.00 72.62 76 GLY A C 1
ATOM 546 O O . GLY A 1 76 ? 22.106 2.362 -21.010 1.00 72.62 76 GLY A O 1
ATOM 547 N N . THR A 1 77 ? 23.552 0.697 -20.532 1.00 76.38 77 THR A N 1
ATOM 548 C CA . THR A 1 77 ? 22.518 -0.161 -19.938 1.00 76.38 77 THR A CA 1
ATOM 549 C C . THR A 1 77 ? 21.950 0.413 -18.647 1.00 76.38 77 THR A C 1
ATOM 551 O O . THR A 1 77 ? 20.764 0.221 -18.413 1.00 76.38 77 THR A O 1
ATOM 554 N N . LEU A 1 78 ? 22.716 1.179 -17.860 1.00 82.31 78 LEU A N 1
ATOM 555 C CA . LEU A 1 78 ? 22.215 1.899 -16.686 1.00 82.31 78 LEU A CA 1
ATOM 556 C C . LEU A 1 78 ? 21.152 2.934 -17.073 1.00 82.31 78 LEU A C 1
ATOM 558 O O . LEU A 1 78 ? 20.082 2.946 -16.472 1.00 82.31 78 LEU A O 1
ATOM 562 N N . GLY A 1 79 ? 21.394 3.753 -18.103 1.00 82.44 79 GLY A N 1
ATOM 563 C CA . GLY A 1 79 ? 20.415 4.746 -18.565 1.00 82.44 79 GLY A CA 1
ATOM 564 C C . GLY A 1 79 ? 19.132 4.116 -19.120 1.00 82.44 79 GLY A C 1
ATOM 565 O O . GLY A 1 79 ? 18.021 4.515 -18.756 1.00 82.44 79 GLY A O 1
ATOM 566 N N . TYR A 1 80 ? 19.267 3.084 -19.959 1.00 77.25 80 TYR A N 1
ATOM 567 C CA . TYR A 1 80 ? 18.115 2.384 -20.541 1.00 77.25 80 TYR A CA 1
ATOM 568 C C . TYR A 1 80 ? 17.364 1.528 -19.505 1.00 77.25 80 TYR A C 1
ATOM 570 O O . TYR A 1 80 ? 16.135 1.524 -19.465 1.00 77.25 80 TYR A O 1
ATOM 578 N N . GLY A 1 81 ? 18.096 0.859 -18.611 1.00 83.06 81 GLY A N 1
ATOM 579 C CA . GLY A 1 81 ? 17.555 0.095 -17.490 1.00 83.06 81 GLY A CA 1
ATOM 580 C C . GLY A 1 81 ? 16.747 0.986 -16.554 1.00 83.06 81 GLY A C 1
ATOM 581 O O . GLY A 1 81 ? 15.558 0.737 -16.366 1.00 83.06 81 GLY A O 1
ATOM 582 N N . LEU A 1 82 ? 17.329 2.088 -16.064 1.00 87.56 82 LEU A N 1
ATOM 583 C CA . LEU A 1 82 ? 16.652 3.049 -15.182 1.00 87.56 82 LEU A CA 1
ATOM 584 C C . LEU A 1 82 ? 15.406 3.687 -15.809 1.00 87.56 82 LEU A C 1
ATOM 586 O O . LEU A 1 82 ? 14.440 3.949 -15.090 1.00 87.56 82 LEU A O 1
ATOM 590 N N . THR A 1 83 ? 15.373 3.860 -17.135 1.00 86.31 83 THR A N 1
ATOM 591 C CA . THR A 1 83 ? 14.167 4.313 -17.853 1.00 86.31 83 THR A CA 1
ATOM 592 C C . THR A 1 83 ? 12.971 3.380 -17.597 1.00 86.31 83 THR A C 1
ATOM 594 O O . THR A 1 83 ? 11.828 3.838 -17.490 1.00 86.31 83 THR A O 1
ATOM 597 N N . TRP A 1 84 ? 13.217 2.077 -17.420 1.00 87.25 84 TRP A N 1
ATOM 598 C CA . TRP A 1 84 ? 12.205 1.077 -17.068 1.00 87.25 84 TRP A CA 1
ATOM 599 C C . TRP A 1 84 ? 12.123 0.788 -15.558 1.00 87.25 84 TRP A C 1
ATOM 601 O O . TRP A 1 84 ? 11.013 0.646 -15.047 1.00 87.25 84 TRP A O 1
ATOM 611 N N . GLU A 1 85 ? 13.232 0.768 -14.811 1.00 89.56 85 GLU A N 1
ATOM 612 C CA . GLU A 1 85 ? 13.232 0.565 -13.349 1.00 89.56 85 GLU A CA 1
ATOM 613 C C . GLU A 1 85 ? 12.519 1.692 -12.599 1.00 89.56 85 GLU A C 1
ATOM 615 O O . GLU A 1 85 ? 11.762 1.432 -11.662 1.00 89.56 85 GLU A O 1
ATOM 620 N N . GLY A 1 86 ? 12.672 2.937 -13.061 1.00 86.75 86 GLY A N 1
ATOM 621 C CA . GLY A 1 86 ? 12.022 4.111 -12.480 1.00 86.75 86 GLY A CA 1
ATOM 622 C C . GLY A 1 86 ? 10.491 4.029 -12.453 1.00 86.75 86 GLY A C 1
ATOM 623 O O . GLY A 1 86 ? 9.861 4.728 -11.658 1.00 86.75 86 GLY A O 1
ATOM 624 N N . SER A 1 87 ? 9.878 3.108 -13.208 1.00 88.62 87 SER A N 1
ATOM 625 C CA . SER A 1 87 ? 8.444 2.794 -13.146 1.00 88.62 87 SER A CA 1
ATOM 626 C C . SER A 1 87 ? 7.929 2.488 -11.731 1.00 88.62 87 SER A C 1
ATOM 628 O O . SER A 1 87 ? 6.784 2.832 -11.425 1.00 88.62 87 SER A O 1
ATOM 630 N N . ILE A 1 88 ? 8.760 1.929 -10.838 1.00 87.88 88 ILE A N 1
ATOM 631 C CA . ILE A 1 88 ? 8.390 1.681 -9.432 1.00 87.88 88 ILE A CA 1
ATOM 632 C C . ILE A 1 88 ? 8.155 2.979 -8.638 1.00 87.88 88 ILE A C 1
ATOM 634 O O . ILE A 1 88 ? 7.372 2.986 -7.689 1.00 87.88 88 ILE A O 1
ATOM 638 N N . PHE A 1 89 ? 8.774 4.090 -9.052 1.00 89.19 89 PHE A N 1
ATOM 639 C CA . PHE A 1 89 ? 8.605 5.424 -8.467 1.00 89.19 89 PHE A CA 1
ATOM 640 C C . PHE A 1 89 ? 7.615 6.282 -9.269 1.00 89.19 89 PHE A C 1
ATOM 642 O O . PHE A 1 89 ? 6.761 6.960 -8.689 1.00 89.19 89 PHE A O 1
ATOM 649 N N . VAL A 1 90 ? 7.675 6.210 -10.603 1.00 88.81 90 VAL A N 1
ATOM 650 C CA . VAL A 1 90 ? 6.827 6.995 -11.509 1.00 88.81 90 VAL A CA 1
ATOM 651 C C . VAL A 1 90 ? 5.372 6.509 -11.493 1.00 88.81 90 VAL A C 1
ATOM 653 O O . VAL A 1 90 ? 4.474 7.345 -11.500 1.00 88.81 90 VAL A O 1
ATOM 656 N N . SER A 1 91 ? 5.093 5.204 -11.363 1.00 85.75 91 SER A N 1
ATOM 657 C CA . SER A 1 91 ? 3.710 4.695 -11.247 1.00 85.75 91 SER A CA 1
ATOM 658 C C . SER A 1 91 ? 2.974 5.253 -10.004 1.00 85.75 91 SER A C 1
ATOM 660 O O . SER A 1 91 ? 1.886 5.821 -10.159 1.00 85.75 91 SER A O 1
ATOM 662 N N . PRO A 1 92 ? 3.557 5.235 -8.783 1.00 83.75 92 PRO A N 1
ATOM 663 C CA . PRO A 1 92 ? 3.028 5.976 -7.635 1.00 83.75 92 PRO A CA 1
ATOM 664 C C . PRO A 1 92 ? 2.875 7.485 -7.835 1.00 83.75 92 PRO A C 1
ATOM 666 O O . PRO A 1 92 ? 1.933 8.066 -7.295 1.00 83.75 92 PRO A O 1
ATOM 669 N N . LEU A 1 93 ? 3.781 8.125 -8.577 1.00 85.94 93 LEU A N 1
ATOM 670 C CA . LEU A 1 93 ? 3.714 9.561 -8.844 1.00 85.94 93 LEU A CA 1
ATOM 671 C C . LEU A 1 93 ? 2.547 9.896 -9.786 1.00 85.94 93 LEU A C 1
ATOM 673 O O . LEU A 1 93 ? 1.746 10.775 -9.478 1.00 85.94 93 LEU A O 1
ATOM 677 N N . MET A 1 94 ? 2.368 9.130 -10.864 1.00 83.81 94 MET A N 1
ATOM 678 C CA . MET A 1 94 ? 1.210 9.235 -11.759 1.00 83.81 94 MET A CA 1
ATOM 679 C C . MET A 1 94 ? -0.115 9.017 -11.022 1.00 83.81 94 MET A C 1
ATOM 681 O O . MET A 1 94 ? -1.072 9.745 -11.251 1.00 83.81 94 MET A O 1
ATOM 685 N N . ALA A 1 95 ? -0.187 8.057 -10.096 1.00 78.06 95 ALA A N 1
ATOM 686 C CA . ALA A 1 95 ? -1.408 7.803 -9.327 1.00 78.06 95 ALA A CA 1
ATOM 687 C C . ALA A 1 95 ? -1.801 8.946 -8.364 1.00 78.06 95 ALA A C 1
ATOM 689 O O . ALA A 1 95 ? -2.920 8.951 -7.853 1.00 78.06 95 ALA A O 1
ATOM 690 N N . ARG A 1 96 ? -0.894 9.897 -8.094 1.00 76.06 96 ARG A N 1
ATOM 691 C CA . ARG A 1 96 ? -1.105 11.046 -7.194 1.00 76.06 96 ARG A CA 1
ATOM 692 C C . ARG A 1 96 ? -1.252 12.382 -7.929 1.00 76.06 96 ARG A C 1
ATOM 694 O O . ARG A 1 96 ? -1.744 13.346 -7.344 1.00 76.06 96 ARG A O 1
ATOM 701 N N . THR A 1 97 ? -0.839 12.443 -9.191 1.00 78.38 97 THR A N 1
ATOM 702 C CA . THR A 1 97 ? -0.741 13.678 -9.973 1.00 78.38 97 THR A CA 1
ATOM 703 C C . THR A 1 97 ? -1.880 13.765 -10.989 1.00 78.38 97 THR A C 1
ATOM 705 O O . THR A 1 97 ? -2.021 12.903 -11.848 1.00 78.38 97 THR A O 1
ATOM 708 N N . LYS A 1 98 ? -2.690 14.833 -10.915 1.00 73.44 98 LYS A N 1
ATOM 709 C CA . LYS A 1 98 ? -3.856 15.049 -11.800 1.00 73.44 98 LYS A CA 1
ATOM 710 C C . LYS A 1 98 ? -3.472 15.370 -13.254 1.00 73.44 98 LYS A C 1
ATOM 712 O O . LYS A 1 98 ? -4.255 15.108 -14.160 1.00 73.44 98 LYS A O 1
ATOM 717 N N . ASP A 1 99 ? -2.297 15.957 -13.460 1.00 83.06 99 ASP A N 1
ATOM 718 C CA . ASP A 1 99 ? -1.812 16.449 -14.751 1.00 83.06 99 ASP A CA 1
ATOM 719 C C . ASP A 1 99 ? -0.352 16.013 -14.942 1.00 83.06 99 ASP A C 1
ATOM 721 O O . ASP A 1 99 ? 0.534 16.442 -14.199 1.00 83.06 99 ASP A O 1
ATOM 725 N N . PHE A 1 100 ? -0.100 15.112 -15.894 1.00 85.62 100 PHE A N 1
ATOM 726 C CA . PHE A 1 100 ? 1.197 14.444 -16.018 1.00 85.62 100 PHE A CA 1
ATOM 727 C C . PHE A 1 100 ? 2.331 15.359 -16.486 1.00 85.62 100 PHE A C 1
ATOM 729 O O . PHE A 1 100 ? 3.486 14.966 -16.324 1.00 85.62 100 PHE A O 1
ATOM 736 N N . LYS A 1 101 ? 2.050 16.600 -16.920 1.00 87.69 101 LYS A N 1
ATOM 737 C CA . LYS A 1 101 ? 3.095 17.592 -17.228 1.00 87.69 101 LYS A CA 1
ATOM 738 C C . LYS A 1 101 ? 4.026 17.877 -16.045 1.00 87.69 101 LYS A C 1
ATOM 740 O O . LYS A 1 101 ? 5.213 18.111 -16.238 1.00 87.69 101 LYS A O 1
ATOM 745 N N . TRP A 1 102 ? 3.526 17.760 -14.810 1.00 88.50 102 TRP A N 1
ATOM 746 C CA . TRP A 1 102 ? 4.333 17.887 -13.587 1.00 88.50 102 TRP A CA 1
ATOM 747 C C . TRP A 1 102 ? 5.345 16.748 -13.381 1.00 88.50 102 TRP A C 1
ATOM 749 O O . TRP A 1 102 ? 6.193 16.837 -12.497 1.00 88.50 102 TRP A O 1
ATOM 759 N N . ILE A 1 103 ? 5.257 15.681 -14.178 1.00 89.94 103 ILE A N 1
ATOM 760 C CA . ILE A 1 103 ? 6.196 14.555 -14.199 1.00 89.94 103 ILE A CA 1
ATOM 761 C C . ILE A 1 103 ? 7.054 14.635 -15.466 1.00 89.94 103 ILE A C 1
ATOM 763 O O . ILE A 1 103 ? 8.280 14.622 -15.385 1.00 89.94 103 ILE A O 1
ATOM 767 N N . THR A 1 104 ? 6.419 14.779 -16.630 1.00 87.88 104 THR A N 1
ATOM 768 C CA . THR A 1 104 ? 7.100 14.753 -17.930 1.00 87.88 104 THR A CA 1
ATOM 769 C C . THR A 1 104 ? 7.975 15.984 -18.165 1.00 87.88 104 THR A C 1
ATOM 771 O O . THR A 1 104 ? 9.058 15.833 -18.714 1.00 87.88 104 THR A O 1
ATOM 774 N N . VAL A 1 105 ? 7.586 17.194 -17.737 1.00 91.50 105 VAL A N 1
ATOM 775 C CA . VAL A 1 105 ? 8.399 18.409 -17.976 1.00 91.50 105 VAL A CA 1
ATOM 776 C C . VAL A 1 105 ? 9.717 18.386 -17.185 1.00 91.50 105 VAL A C 1
ATOM 778 O O . VAL A 1 105 ? 10.767 18.550 -17.810 1.00 91.50 105 VAL A O 1
ATOM 781 N N . PRO A 1 106 ? 9.738 18.100 -15.864 1.00 94.25 106 PRO A N 1
ATOM 782 C CA . PRO A 1 106 ? 10.997 17.864 -15.158 1.00 94.25 106 PRO A CA 1
ATOM 783 C C . PRO A 1 106 ? 11.786 16.682 -15.740 1.00 94.25 106 PRO A C 1
ATOM 785 O O . PRO A 1 106 ? 13.010 16.749 -15.811 1.00 94.25 106 PRO A O 1
ATOM 788 N N . GLY A 1 107 ? 11.098 15.633 -16.208 1.00 90.31 107 GLY A N 1
ATOM 789 C CA . GLY A 1 107 ? 11.718 14.490 -16.881 1.00 90.31 107 GLY A CA 1
ATOM 790 C C . GLY A 1 107 ? 12.486 14.880 -18.148 1.00 90.31 107 GLY A C 1
ATOM 791 O O . GLY A 1 107 ? 13.657 14.535 -18.281 1.00 90.31 107 GLY A O 1
ATOM 792 N N . ALA A 1 108 ? 11.866 15.662 -19.035 1.00 86.88 108 ALA A N 1
ATOM 793 C CA . ALA A 1 108 ? 12.463 16.150 -20.279 1.00 86.88 108 ALA A CA 1
ATOM 794 C C . ALA A 1 108 ? 13.686 17.046 -20.019 1.00 86.88 108 ALA A C 1
ATOM 796 O O . ALA A 1 108 ? 14.716 16.912 -20.686 1.00 86.88 108 ALA A O 1
ATOM 797 N N . ILE A 1 109 ? 13.612 17.909 -18.998 1.00 93.06 109 ILE A N 1
ATOM 798 C CA . ILE A 1 109 ? 14.736 18.749 -18.562 1.00 93.06 109 ILE A CA 1
ATOM 799 C C . ILE A 1 109 ? 15.888 17.881 -18.034 1.00 93.06 109 ILE A C 1
ATOM 801 O O . ILE A 1 109 ? 17.020 18.048 -18.483 1.00 93.06 109 ILE A O 1
ATOM 805 N N . LEU A 1 110 ? 15.614 16.924 -17.139 1.00 93.31 110 LEU A N 1
ATOM 806 C CA . LEU A 1 110 ? 16.627 16.012 -16.592 1.00 93.31 110 LEU A CA 1
ATOM 807 C C . LEU A 1 110 ? 17.276 15.150 -17.683 1.00 93.31 110 LEU A C 1
ATOM 809 O O . LEU A 1 110 ? 18.499 15.061 -17.747 1.00 93.31 110 LEU A O 1
ATOM 813 N N . MET A 1 111 ? 16.476 14.571 -18.581 1.00 87.00 111 MET A N 1
ATOM 814 C CA . MET A 1 111 ? 16.959 13.736 -19.684 1.00 87.00 111 MET A CA 1
ATOM 815 C C . MET A 1 111 ? 17.907 14.517 -20.606 1.00 87.00 111 MET A C 1
ATOM 817 O O . MET A 1 111 ? 18.999 14.051 -20.935 1.00 87.00 111 MET A O 1
ATOM 821 N N . SER A 1 112 ? 17.529 15.750 -20.947 1.00 88.81 112 SER A N 1
ATOM 822 C CA . SER A 1 112 ? 18.334 16.661 -21.769 1.00 88.81 112 SER A CA 1
ATOM 823 C C . SER A 1 112 ? 19.609 17.127 -21.062 1.00 88.81 112 SER A C 1
ATOM 825 O O . SER A 1 112 ? 20.680 17.177 -21.673 1.00 88.81 112 SER A O 1
ATOM 827 N N . ALA A 1 113 ? 19.515 17.426 -19.762 1.00 91.56 113 ALA A N 1
ATOM 828 C CA . ALA A 1 113 ? 20.658 17.777 -18.929 1.00 91.56 113 ALA A CA 1
ATOM 829 C C . ALA A 1 113 ? 21.661 16.617 -18.830 1.00 91.56 113 ALA A C 1
ATOM 831 O O . ALA A 1 113 ? 22.862 16.866 -18.874 1.00 91.56 113 ALA A O 1
ATOM 832 N N . GLY A 1 114 ? 21.196 15.363 -18.786 1.00 89.38 114 GLY A N 1
ATOM 833 C CA . GLY A 1 114 ? 22.050 14.173 -18.841 1.00 89.38 114 GLY A CA 1
ATOM 834 C C . GLY A 1 114 ? 22.993 14.180 -20.050 1.00 89.38 114 GLY A C 1
ATOM 835 O O . GLY A 1 114 ? 24.208 14.079 -19.885 1.00 89.38 114 GLY A O 1
ATOM 836 N N . TYR A 1 115 ? 22.474 14.405 -21.261 1.00 84.00 115 TYR A N 1
ATOM 837 C CA . TYR A 1 115 ? 23.313 14.539 -22.461 1.00 84.00 115 TYR A CA 1
ATOM 838 C C . TYR A 1 115 ? 24.198 15.795 -22.449 1.00 84.00 115 TYR A C 1
ATOM 840 O O . TYR A 1 115 ? 25.390 15.716 -22.756 1.00 84.00 115 TYR A O 1
ATOM 848 N N . ALA A 1 116 ? 23.650 16.955 -22.077 1.00 88.69 116 ALA A N 1
ATOM 849 C CA . ALA A 1 116 ? 24.396 18.212 -22.117 1.00 88.69 116 ALA A CA 1
ATOM 850 C C . ALA A 1 116 ? 25.577 18.236 -21.127 1.00 88.69 116 ALA A C 1
ATOM 852 O O . ALA A 1 116 ? 26.671 18.696 -21.469 1.00 88.69 116 ALA A O 1
ATOM 853 N N . LEU A 1 117 ? 25.382 17.688 -19.922 1.00 90.19 117 LEU A N 1
ATOM 854 C CA . LEU A 1 117 ? 26.421 17.542 -18.902 1.00 90.19 117 LEU A CA 1
ATOM 855 C C . LEU A 1 117 ? 27.454 16.473 -19.285 1.00 90.19 117 LEU A C 1
ATOM 857 O O . LEU A 1 117 ? 28.637 16.656 -18.993 1.00 90.19 117 LEU A O 1
ATOM 861 N N . ALA A 1 118 ? 27.058 15.410 -19.998 1.00 86.38 118 ALA A N 1
ATOM 862 C CA . ALA A 1 118 ? 27.994 14.394 -20.483 1.00 86.38 118 ALA A CA 1
ATOM 863 C C . ALA A 1 118 ? 29.098 14.994 -21.377 1.00 86.38 118 ALA A C 1
ATOM 865 O O . ALA A 1 118 ? 30.259 14.600 -21.253 1.00 86.38 118 ALA A O 1
ATOM 866 N N . GLY A 1 119 ? 28.786 16.026 -22.175 1.00 84.94 119 GLY A N 1
ATOM 867 C CA . GLY A 1 119 ? 29.766 16.781 -22.972 1.00 84.94 119 GLY A CA 1
ATOM 868 C C . GLY A 1 119 ? 30.840 17.531 -22.163 1.00 84.94 119 GLY A C 1
ATOM 869 O O . GLY A 1 119 ? 31.857 17.940 -22.723 1.00 84.94 119 GLY A O 1
ATOM 870 N N . SER A 1 120 ? 30.658 17.688 -20.849 1.00 86.50 120 SER A N 1
ATOM 871 C CA . SER A 1 120 ? 31.654 18.244 -19.917 1.00 86.50 120 SER A CA 1
ATOM 872 C C . SER A 1 120 ? 32.416 17.164 -19.131 1.00 86.50 120 SER A C 1
ATOM 874 O O . SER A 1 120 ? 33.182 17.486 -18.224 1.00 86.50 120 SER A O 1
ATOM 876 N N . SER A 1 121 ? 32.234 15.882 -19.461 1.00 85.81 121 SER A N 1
ATOM 877 C CA . SER A 1 121 ? 32.904 14.781 -18.765 1.00 85.81 121 SER A CA 1
ATOM 878 C C . SER A 1 121 ? 34.417 14.739 -19.019 1.00 85.81 121 SER A C 1
ATOM 880 O O . SER A 1 121 ? 34.937 15.206 -20.040 1.00 85.81 121 SER A O 1
ATOM 882 N N . THR A 1 122 ? 35.120 14.156 -18.049 1.00 82.44 122 THR A N 1
ATOM 883 C CA . THR A 1 122 ? 36.571 13.896 -18.070 1.00 82.44 122 THR A CA 1
ATOM 884 C C . THR A 1 122 ? 36.926 12.527 -17.486 1.00 82.44 122 THR A C 1
ATOM 886 O O . THR A 1 122 ? 38.023 12.029 -17.721 1.00 82.44 122 THR A O 1
ATOM 889 N N . GLN A 1 123 ? 36.007 11.905 -16.738 1.00 82.38 123 GLN A N 1
ATOM 890 C CA . GLN A 1 123 ? 36.169 10.586 -16.133 1.00 82.38 123 GLN A CA 1
ATOM 891 C C . GLN A 1 123 ? 34.937 9.721 -16.408 1.00 82.38 123 GLN A C 1
ATOM 893 O O . GLN A 1 123 ? 33.816 10.225 -16.477 1.00 82.38 123 GLN A O 1
ATOM 898 N N . LEU A 1 124 ? 35.128 8.407 -16.513 1.00 77.81 124 LEU A N 1
ATOM 899 C CA . LEU A 1 124 ? 34.062 7.455 -16.852 1.00 77.81 124 LEU A CA 1
ATOM 900 C C . LEU A 1 124 ? 32.878 7.450 -15.856 1.00 77.81 124 LEU A C 1
ATOM 902 O O . LEU A 1 124 ? 31.741 7.213 -16.258 1.00 77.81 124 LEU A O 1
ATOM 906 N N . TRP A 1 125 ? 33.092 7.799 -14.580 1.00 82.88 125 TRP A N 1
ATOM 907 C CA . TRP A 1 125 ? 31.986 7.942 -13.620 1.00 82.88 125 TRP A CA 1
ATOM 908 C C . TRP A 1 125 ? 31.132 9.204 -13.853 1.00 82.88 125 TRP A C 1
ATOM 910 O O . TRP A 1 125 ? 29.951 9.189 -13.514 1.00 82.88 125 TRP A O 1
ATOM 920 N N . HIS A 1 126 ? 31.664 10.258 -14.496 1.00 88.06 126 HIS A N 1
ATOM 921 C CA . HIS A 1 126 ? 30.849 11.410 -14.918 1.00 88.06 126 HIS A CA 1
ATOM 922 C C . HIS A 1 126 ? 29.808 10.963 -15.952 1.00 88.06 126 HIS A C 1
ATOM 924 O O . HIS A 1 126 ? 28.654 11.380 -15.880 1.00 88.06 126 HIS A O 1
ATOM 930 N N . LEU A 1 127 ? 30.186 10.068 -16.874 1.00 84.12 127 LEU A N 1
ATOM 931 C CA . LEU A 1 127 ? 29.271 9.484 -17.859 1.00 84.12 127 LEU A CA 1
ATOM 932 C C . LEU A 1 127 ? 28.229 8.581 -17.176 1.00 84.12 127 LEU A C 1
ATOM 934 O O . LEU A 1 127 ? 27.038 8.721 -17.440 1.00 84.12 127 LEU A O 1
ATOM 938 N N . ALA A 1 128 ? 28.636 7.742 -16.216 1.00 84.69 128 ALA A N 1
ATOM 939 C CA . ALA A 1 128 ? 27.700 6.939 -15.417 1.00 84.69 128 ALA A CA 1
ATOM 940 C C . ALA A 1 128 ? 26.676 7.794 -14.641 1.00 84.69 128 ALA A C 1
ATOM 942 O O . ALA A 1 128 ? 25.503 7.434 -14.562 1.00 84.69 128 ALA A O 1
ATOM 943 N N . LEU A 1 129 ? 27.087 8.950 -14.110 1.00 90.62 129 LEU A N 1
ATOM 944 C CA . LEU A 1 129 ? 26.187 9.891 -13.439 1.00 90.62 129 LEU A CA 1
ATOM 945 C C . LEU A 1 129 ? 25.257 10.620 -14.425 1.00 90.62 129 LEU A C 1
ATOM 947 O O . LEU A 1 129 ? 24.066 10.752 -14.163 1.00 90.62 129 LEU A O 1
ATOM 951 N N . THR A 1 130 ? 25.783 11.095 -15.554 1.00 91.31 130 THR A N 1
ATOM 952 C CA . THR A 1 130 ? 25.047 11.961 -16.492 1.00 91.31 130 THR A CA 1
ATOM 953 C C . THR A 1 130 ? 24.188 11.170 -17.481 1.00 91.31 130 THR A C 1
ATOM 955 O O . THR A 1 130 ? 22.968 11.328 -17.507 1.00 91.31 130 THR A O 1
ATOM 958 N N . GLN A 1 131 ? 24.803 10.273 -18.250 1.00 84.69 131 GLN A N 1
ATOM 959 C CA . GLN A 1 131 ? 24.149 9.408 -19.236 1.00 84.69 131 GLN A CA 1
ATOM 960 C C . GLN A 1 131 ? 23.539 8.140 -18.635 1.00 84.69 131 GLN A C 1
ATOM 962 O O . GLN A 1 131 ? 22.608 7.590 -19.217 1.00 84.69 131 GLN A O 1
ATOM 967 N N . GLY A 1 132 ? 24.025 7.677 -17.484 1.00 84.50 132 GLY A N 1
ATOM 968 C CA . GLY A 1 132 ? 23.366 6.611 -16.732 1.00 84.50 132 GLY A CA 1
ATOM 969 C C . GLY A 1 132 ? 22.233 7.163 -15.868 1.00 84.50 132 GLY A C 1
ATOM 970 O O . GLY A 1 132 ? 21.063 7.105 -16.240 1.00 84.50 132 GLY A O 1
ATOM 971 N N . LEU A 1 133 ? 22.580 7.714 -14.703 1.00 90.81 133 LEU A N 1
ATOM 972 C CA . LEU A 1 133 ? 21.613 8.054 -13.655 1.00 90.81 133 LEU A CA 1
ATOM 973 C C . LEU A 1 133 ? 20.666 9.211 -14.025 1.00 90.81 133 LEU A C 1
ATOM 975 O O . LEU A 1 133 ? 19.450 9.036 -13.976 1.00 90.81 133 LEU A O 1
ATOM 979 N N . ILE A 1 134 ? 21.195 10.385 -14.389 1.00 92.69 134 ILE A N 1
ATOM 980 C CA . ILE A 1 134 ? 20.382 11.587 -14.658 1.00 92.69 134 ILE A CA 1
ATOM 981 C C . ILE A 1 134 ? 19.488 11.373 -15.888 1.00 92.69 134 ILE A C 1
ATOM 983 O O . ILE A 1 134 ? 18.275 11.587 -15.809 1.00 92.69 134 ILE A O 1
ATOM 987 N N . PHE A 1 135 ? 20.066 10.891 -16.993 1.00 88.50 135 PHE A N 1
ATOM 988 C CA . PHE A 1 135 ? 19.314 10.532 -18.195 1.00 88.50 135 PHE A CA 1
ATOM 989 C C . PHE A 1 135 ? 18.254 9.459 -17.910 1.00 88.50 135 PHE A C 1
ATOM 991 O O . PHE A 1 135 ? 17.106 9.647 -18.292 1.00 88.50 135 PHE A O 1
ATOM 998 N N . GLY A 1 136 ? 18.591 8.376 -17.198 1.00 87.12 136 GLY A N 1
ATOM 999 C CA . GLY A 1 136 ? 17.655 7.282 -16.923 1.00 87.12 136 GLY A CA 1
ATOM 1000 C C . GLY A 1 136 ? 16.473 7.675 -16.029 1.00 87.12 136 GLY A C 1
ATOM 1001 O O . GLY A 1 136 ? 15.340 7.263 -16.285 1.00 87.12 136 GLY A O 1
ATOM 1002 N N . ILE A 1 137 ? 16.699 8.525 -15.019 1.00 92.19 137 ILE A N 1
ATOM 1003 C CA . ILE A 1 137 ? 15.620 9.091 -14.188 1.00 92.19 137 ILE A CA 1
ATOM 1004 C C . ILE A 1 137 ? 14.715 9.995 -15.033 1.00 92.19 137 ILE A C 1
ATOM 1006 O O . ILE A 1 137 ? 13.493 9.826 -15.012 1.00 92.19 137 ILE A O 1
ATOM 1010 N N . GLY A 1 138 ? 15.303 10.918 -15.804 1.00 88.44 138 GLY A N 1
ATOM 1011 C CA . GLY A 1 138 ? 14.553 11.807 -16.694 1.00 88.44 138 GLY A CA 1
ATOM 1012 C C . GLY A 1 138 ? 13.739 11.031 -17.730 1.00 88.44 138 GLY A C 1
ATOM 1013 O O . GLY A 1 138 ? 12.531 11.231 -17.848 1.00 88.44 138 GLY A O 1
ATOM 1014 N N . GLY A 1 139 ? 14.376 10.061 -18.388 1.00 84.88 139 GLY A N 1
ATOM 1015 C CA . GLY A 1 139 ? 13.764 9.141 -19.339 1.00 84.88 139 GLY A CA 1
ATOM 1016 C C . GLY A 1 139 ? 12.583 8.392 -18.736 1.00 84.88 139 GLY A C 1
ATOM 1017 O O . GLY A 1 139 ? 11.507 8.398 -19.327 1.00 84.88 139 GLY A O 1
ATOM 1018 N N . SER A 1 140 ? 12.705 7.832 -17.527 1.00 89.06 140 SER A N 1
ATOM 1019 C CA . SER A 1 140 ? 11.574 7.156 -16.870 1.00 89.06 140 SER A CA 1
ATOM 1020 C C . SER A 1 140 ? 10.382 8.088 -16.623 1.00 89.06 140 SER A C 1
ATOM 1022 O O . SER A 1 140 ? 9.228 7.691 -16.812 1.00 89.06 140 SER A O 1
ATOM 1024 N N . MET A 1 141 ? 10.649 9.343 -16.251 1.00 89.50 141 MET A N 1
ATOM 1025 C CA . MET A 1 141 ? 9.625 10.359 -15.993 1.00 89.50 141 MET A CA 1
ATOM 1026 C C . MET A 1 141 ? 8.888 10.830 -17.259 1.00 89.50 141 MET A C 1
ATOM 1028 O O . MET A 1 141 ? 7.762 11.310 -17.139 1.00 89.50 141 MET A O 1
ATOM 1032 N N . VAL A 1 142 ? 9.460 10.660 -18.457 1.00 83.44 142 VAL A N 1
ATOM 1033 C CA . VAL A 1 142 ? 8.780 10.978 -19.730 1.00 83.44 142 VAL A CA 1
ATOM 1034 C C . VAL A 1 142 ? 8.188 9.735 -20.399 1.00 83.44 142 VAL A C 1
ATOM 1036 O O . VAL A 1 142 ? 7.009 9.711 -20.756 1.00 83.44 142 VAL A O 1
ATOM 1039 N N . TYR A 1 143 ? 8.985 8.671 -20.503 1.00 81.50 143 TYR A N 1
ATOM 1040 C CA . TYR A 1 143 ? 8.646 7.419 -21.174 1.00 81.50 143 TYR A CA 1
ATOM 1041 C C . TYR A 1 143 ? 7.475 6.688 -20.508 1.00 81.50 143 TYR A C 1
ATOM 1043 O O . TYR A 1 143 ? 6.518 6.288 -21.176 1.00 81.50 143 TYR A O 1
ATOM 1051 N N . PHE A 1 144 ? 7.532 6.500 -19.184 1.00 84.12 144 PHE A N 1
ATOM 1052 C CA . PHE A 1 144 ? 6.578 5.634 -18.493 1.00 84.12 144 PHE A CA 1
ATOM 1053 C C . PHE A 1 144 ? 5.146 6.199 -18.444 1.00 84.12 144 PHE A C 1
ATOM 1055 O O . PHE A 1 144 ? 4.217 5.408 -18.655 1.00 84.12 144 PHE A O 1
ATOM 1062 N N . PRO A 1 145 ? 4.913 7.517 -18.233 1.00 84.38 145 PRO A N 1
ATOM 1063 C CA . PRO A 1 145 ? 3.569 8.081 -18.300 1.00 84.38 145 PRO A CA 1
ATOM 1064 C C . PRO A 1 145 ? 2.932 7.946 -19.676 1.00 84.38 145 PRO A C 1
ATOM 1066 O O . PRO A 1 145 ? 1.808 7.456 -19.779 1.00 84.38 145 PRO A O 1
ATOM 1069 N N . ALA A 1 146 ? 3.673 8.298 -20.725 1.00 77.75 146 ALA A N 1
ATOM 1070 C CA . ALA A 1 146 ? 3.182 8.243 -22.093 1.00 77.75 146 ALA A CA 1
ATOM 1071 C C . ALA A 1 146 ? 2.824 6.791 -22.490 1.00 77.75 146 ALA A C 1
ATOM 1073 O O . ALA A 1 146 ? 1.721 6.514 -22.970 1.00 77.75 146 ALA A O 1
ATOM 1074 N N . LEU A 1 147 ? 3.715 5.835 -22.197 1.00 80.00 147 LEU A N 1
ATOM 1075 C CA . LEU A 1 147 ? 3.518 4.418 -22.514 1.00 80.00 147 LEU A CA 1
ATOM 1076 C C . LEU A 1 147 ? 2.375 3.766 -21.721 1.00 80.00 147 LEU A C 1
ATOM 1078 O O . LEU A 1 147 ? 1.610 2.973 -22.270 1.00 80.00 147 LEU A O 1
ATOM 1082 N N . SER A 1 148 ? 2.255 4.080 -20.428 1.00 80.56 148 SER A N 1
ATOM 1083 C CA . SER A 1 148 ? 1.250 3.455 -19.561 1.00 80.56 148 SER A CA 1
ATOM 1084 C C . SER A 1 148 ? -0.169 3.910 -19.890 1.00 80.56 148 SER A C 1
ATOM 1086 O O . SER A 1 148 ? -1.098 3.118 -19.753 1.00 80.56 148 SER A O 1
ATOM 1088 N N . VAL A 1 149 ? -0.340 5.157 -20.336 1.00 79.88 149 VAL A N 1
ATOM 1089 C CA . VAL A 1 149 ? -1.651 5.753 -20.641 1.00 79.88 149 VAL A CA 1
ATOM 1090 C C . VAL A 1 149 ? -2.188 5.307 -22.002 1.00 79.88 149 VAL A C 1
ATOM 1092 O O . VAL A 1 149 ? -3.403 5.187 -22.170 1.00 79.88 149 VAL A O 1
ATOM 1095 N N . ALA A 1 150 ? -1.320 5.011 -22.974 1.00 79.44 150 ALA A N 1
ATOM 1096 C CA . ALA A 1 150 ? -1.752 4.719 -24.339 1.00 79.44 150 ALA A CA 1
ATOM 1097 C C . ALA A 1 150 ? -2.796 3.580 -24.463 1.00 79.44 150 ALA A C 1
ATOM 1099 O O . ALA A 1 150 ? -3.834 3.812 -25.095 1.00 79.44 150 ALA A O 1
ATOM 1100 N N . PRO A 1 151 ? -2.657 2.405 -23.810 1.00 77.06 151 PRO A N 1
ATOM 1101 C CA . PRO A 1 151 ? -3.671 1.342 -23.870 1.00 77.06 151 PRO A CA 1
ATOM 1102 C C . PRO A 1 151 ? -5.050 1.712 -23.296 1.00 77.06 151 PRO A C 1
ATOM 1104 O O . PRO A 1 151 ? -6.019 0.989 -23.534 1.00 77.06 151 PRO A O 1
ATOM 1107 N N . GLU A 1 152 ? -5.168 2.817 -22.552 1.00 79.69 152 GLU A N 1
ATOM 1108 C CA . GLU A 1 152 ? -6.437 3.312 -22.006 1.00 79.69 152 GLU A CA 1
ATOM 1109 C C . GLU A 1 152 ? -7.287 4.012 -23.078 1.00 79.69 152 GLU A C 1
ATOM 1111 O O . GLU A 1 152 ? -8.517 3.955 -23.037 1.00 79.69 152 GLU A O 1
ATOM 1116 N N . TYR A 1 153 ? -6.645 4.657 -24.056 1.00 78.19 153 TYR A N 1
ATOM 1117 C CA . TYR A 1 153 ? -7.293 5.459 -25.102 1.00 78.19 153 TYR A CA 1
ATOM 1118 C C . TYR A 1 153 ? -7.730 4.651 -26.336 1.00 78.19 153 TYR A C 1
ATOM 1120 O O . TYR A 1 153 ? -8.590 5.092 -27.111 1.00 78.19 153 TYR A O 1
ATOM 1128 N N . PHE A 1 154 ? -7.185 3.448 -26.503 1.00 80.69 154 PHE A N 1
ATOM 1129 C CA . PHE A 1 154 ? -7.546 2.510 -27.563 1.00 80.69 154 PHE A CA 1
ATOM 1130 C C . PHE A 1 154 ? -8.235 1.284 -26.959 1.00 80.69 154 PHE A C 1
ATOM 1132 O O . PHE A 1 154 ? -7.896 0.845 -25.866 1.00 80.69 154 PHE A O 1
ATOM 1139 N N . GLU A 1 155 ? -9.220 0.722 -27.660 1.00 69.44 155 GLU A N 1
ATOM 1140 C CA . GLU A 1 155 ? -10.011 -0.418 -27.165 1.00 69.44 155 GLU A CA 1
ATOM 1141 C C . GLU A 1 155 ? -10.016 -1.556 -28.194 1.00 69.44 155 GLU A C 1
ATOM 1143 O O . GLU A 1 155 ? -9.458 -2.622 -27.937 1.00 69.44 155 GLU A O 1
ATOM 1148 N N . ARG A 1 156 ? -10.544 -1.302 -29.401 1.00 74.44 156 ARG A N 1
ATOM 1149 C CA . ARG A 1 156 ? -10.660 -2.308 -30.477 1.00 74.44 156 ARG A CA 1
ATOM 1150 C C . ARG A 1 156 ? -9.365 -2.575 -31.262 1.00 74.44 156 ARG A C 1
ATOM 1152 O O . ARG A 1 156 ? -9.227 -3.651 -31.825 1.00 74.44 156 ARG A O 1
ATOM 1159 N N . ARG A 1 157 ? -8.437 -1.610 -31.320 1.00 83.75 157 ARG A N 1
ATOM 1160 C CA . ARG A 1 157 ? -7.156 -1.697 -32.057 1.00 83.75 157 ARG A CA 1
ATOM 1161 C C . ARG A 1 157 ? -5.956 -1.300 -31.179 1.00 83.75 157 ARG A C 1
ATOM 1163 O O . ARG A 1 157 ? -5.223 -0.365 -31.497 1.00 83.75 157 ARG A O 1
ATOM 1170 N N . ARG A 1 158 ? -5.834 -1.926 -30.000 1.00 82.75 158 ARG A N 1
ATOM 1171 C CA . ARG A 1 158 ? -4.771 -1.617 -29.020 1.00 82.75 158 ARG A CA 1
ATOM 1172 C C . ARG A 1 158 ? -3.386 -2.028 -29.515 1.00 82.75 158 ARG A C 1
ATOM 1174 O O . ARG A 1 158 ? -2.449 -1.262 -29.330 1.00 82.75 158 ARG A O 1
ATOM 1181 N N . GLY A 1 159 ? -3.258 -3.207 -30.123 1.00 84.19 159 GLY A N 1
ATOM 1182 C CA . GLY A 1 159 ? -1.994 -3.702 -30.667 1.00 84.19 159 GLY A CA 1
ATOM 1183 C C . GLY A 1 159 ? -1.470 -2.791 -31.772 1.00 84.19 159 GLY A C 1
ATOM 1184 O O . GLY A 1 159 ? -0.338 -2.328 -31.689 1.00 84.19 159 GLY A O 1
ATOM 1185 N N . ALA A 1 160 ? -2.314 -2.440 -32.744 1.00 86.31 160 ALA A N 1
ATOM 1186 C CA . ALA A 1 160 ? -1.936 -1.554 -33.846 1.00 86.31 160 ALA A CA 1
ATOM 1187 C C . ALA A 1 160 ? -1.530 -0.145 -33.369 1.00 86.31 160 ALA A C 1
ATOM 1189 O O . ALA A 1 160 ? -0.556 0.418 -33.868 1.00 86.31 160 ALA A O 1
ATOM 1190 N N . ALA A 1 161 ? -2.237 0.410 -32.376 1.00 84.56 161 ALA A N 1
ATOM 1191 C CA . ALA A 1 161 ? -1.881 1.697 -31.780 1.00 84.56 161 ALA A CA 1
ATOM 1192 C C . ALA A 1 161 ? -0.519 1.640 -31.067 1.00 84.56 161 ALA A C 1
ATOM 1194 O O . ALA A 1 161 ? 0.340 2.483 -31.319 1.00 84.56 161 ALA A O 1
ATOM 1195 N N . MET A 1 162 ? -0.287 0.614 -30.238 1.00 84.94 162 MET A N 1
ATOM 1196 C CA . MET A 1 162 ? 0.991 0.435 -29.541 1.00 84.94 162 MET A CA 1
ATOM 1197 C C . MET A 1 162 ? 2.154 0.149 -30.496 1.00 84.94 162 MET A C 1
ATOM 1199 O O . MET A 1 162 ? 3.246 0.663 -30.265 1.00 84.94 162 MET A O 1
ATOM 1203 N N . GLY A 1 163 ? 1.932 -0.606 -31.575 1.00 84.25 163 GLY A N 1
ATOM 1204 C CA . GLY A 1 163 ? 2.949 -0.865 -32.596 1.00 84.25 163 GLY A CA 1
ATOM 1205 C C . GLY A 1 163 ? 3.343 0.395 -33.368 1.00 84.25 163 GLY A C 1
ATOM 1206 O O . GLY A 1 163 ? 4.528 0.666 -33.547 1.00 84.25 163 GLY A O 1
ATOM 1207 N N . PHE A 1 164 ? 2.377 1.245 -33.737 1.00 84.81 164 PHE A N 1
ATOM 1208 C CA . PHE A 1 164 ? 2.679 2.554 -34.329 1.00 84.81 164 PHE A CA 1
ATOM 1209 C C . PHE A 1 164 ? 3.415 3.478 -33.353 1.00 84.81 164 PHE A C 1
ATOM 1211 O O . PHE A 1 164 ? 4.433 4.060 -33.724 1.00 84.81 164 PHE A O 1
ATOM 1218 N N . ILE A 1 165 ? 2.960 3.565 -32.101 1.00 78.56 165 ILE A N 1
ATOM 1219 C CA . ILE A 1 165 ? 3.635 4.316 -31.035 1.00 78.56 165 ILE A CA 1
ATOM 1220 C C . ILE A 1 165 ? 5.100 3.873 -30.893 1.00 78.56 165 ILE A C 1
ATOM 1222 O O . ILE A 1 165 ? 6.022 4.686 -30.969 1.00 78.56 165 ILE A O 1
ATOM 1226 N N . LEU A 1 166 ? 5.331 2.569 -30.727 1.00 79.50 166 LEU A N 1
ATOM 1227 C CA . LEU A 1 166 ? 6.657 2.020 -30.459 1.00 79.50 166 LEU A CA 1
ATOM 1228 C C . LEU A 1 166 ? 7.530 1.899 -31.713 1.00 79.50 166 LEU A C 1
ATOM 1230 O O . LEU A 1 166 ? 8.742 1.726 -31.564 1.00 79.50 166 LEU A O 1
ATOM 1234 N N . SER A 1 167 ? 6.976 2.047 -32.923 1.00 82.06 167 SER A N 1
ATOM 1235 C CA . SER A 1 167 ? 7.758 2.186 -34.165 1.00 82.06 167 SER A CA 1
ATOM 1236 C C . SER A 1 167 ? 8.727 3.375 -34.120 1.00 82.06 167 SER A C 1
ATOM 1238 O O . SER A 1 167 ? 9.791 3.323 -34.737 1.00 82.06 167 SER A O 1
ATOM 1240 N N . GLY A 1 168 ? 8.413 4.400 -33.312 1.00 72.88 168 GLY A N 1
ATOM 1241 C CA . GLY A 1 168 ? 9.276 5.556 -33.068 1.00 72.88 168 GLY A CA 1
ATOM 1242 C C . GLY A 1 168 ? 10.695 5.190 -32.627 1.00 72.88 168 GLY A C 1
ATOM 1243 O O . GLY A 1 168 ? 11.633 5.874 -33.015 1.00 72.88 168 GLY A O 1
ATOM 1244 N N . ALA A 1 169 ? 10.885 4.070 -31.918 1.00 71.69 169 ALA A N 1
ATOM 1245 C CA . ALA A 1 169 ? 12.209 3.630 -31.466 1.00 71.69 169 ALA A CA 1
ATOM 1246 C C . ALA A 1 169 ? 13.151 3.262 -32.619 1.00 71.69 169 ALA A C 1
ATOM 1248 O O . ALA A 1 169 ? 14.288 3.729 -32.685 1.00 71.69 169 ALA A O 1
ATOM 1249 N N . GLY A 1 170 ? 12.684 2.415 -33.540 1.00 69.88 170 GLY A N 1
ATOM 1250 C CA . GLY A 1 170 ? 13.500 1.991 -34.676 1.00 69.88 170 GLY A CA 1
ATOM 1251 C C . GLY A 1 170 ? 13.744 3.152 -35.643 1.00 69.88 170 GLY A C 1
ATOM 1252 O O . GLY A 1 170 ? 14.859 3.322 -36.128 1.00 69.88 170 GLY A O 1
ATOM 1253 N N . MET A 1 171 ? 12.742 4.017 -35.833 1.00 72.19 171 MET A N 1
ATOM 1254 C CA . MET A 1 171 ? 12.856 5.224 -36.654 1.00 72.19 171 MET A CA 1
ATOM 1255 C C . MET A 1 171 ? 13.824 6.236 -36.026 1.00 72.19 171 MET A C 1
ATOM 1257 O O . MET A 1 171 ? 14.598 6.874 -36.733 1.00 72.19 171 MET A O 1
ATOM 1261 N N . GLY A 1 172 ? 13.846 6.321 -34.696 1.00 68.75 172 GLY A N 1
ATOM 1262 C CA . GLY A 1 172 ? 14.856 7.039 -33.930 1.00 68.75 172 GLY A CA 1
ATOM 1263 C C . GLY A 1 172 ? 16.258 6.516 -34.163 1.00 68.75 172 GLY A C 1
ATOM 1264 O O . GLY A 1 172 ? 17.127 7.285 -34.551 1.00 68.75 172 GLY A O 1
ATOM 1265 N N . GLY A 1 173 ? 16.465 5.205 -34.016 1.00 68.38 173 GLY A N 1
ATOM 1266 C CA . GLY A 1 173 ? 17.743 4.567 -34.338 1.00 68.38 173 GLY A CA 1
ATOM 1267 C C . GLY A 1 173 ? 18.185 4.845 -35.780 1.00 68.38 173 GLY A C 1
ATOM 1268 O O . GLY A 1 173 ? 19.348 5.163 -36.010 1.00 68.38 173 GLY A O 1
ATOM 1269 N N . LEU A 1 174 ? 17.263 4.807 -36.744 1.00 72.81 174 LEU A N 1
ATOM 1270 C CA . LEU A 1 174 ? 17.543 5.097 -38.152 1.00 72.81 174 LEU A CA 1
ATOM 1271 C C . LEU A 1 174 ? 17.946 6.563 -38.418 1.00 72.81 174 LEU A C 1
ATOM 1273 O O . LEU A 1 174 ? 18.804 6.800 -39.262 1.00 72.81 174 LEU A O 1
ATOM 1277 N N . ILE A 1 175 ? 17.351 7.537 -37.718 1.00 74.75 175 ILE A N 1
ATOM 1278 C CA . ILE A 1 175 ? 17.610 8.978 -37.923 1.00 74.75 175 ILE A CA 1
ATOM 1279 C C . ILE A 1 175 ? 18.782 9.472 -37.065 1.00 74.75 175 ILE A C 1
ATOM 1281 O O . ILE A 1 175 ? 19.683 10.146 -37.564 1.00 74.75 175 ILE A O 1
ATOM 1285 N N . TRP A 1 176 ? 18.796 9.134 -35.775 1.00 72.38 176 TRP A N 1
ATOM 1286 C CA . TRP A 1 176 ? 19.824 9.591 -34.844 1.00 72.38 176 TRP A CA 1
ATOM 1287 C C . TRP A 1 176 ? 21.177 8.927 -35.069 1.00 72.38 176 TRP A C 1
ATOM 1289 O O . TRP A 1 176 ? 22.179 9.558 -34.751 1.00 72.38 176 TRP A O 1
ATOM 1299 N N . SER A 1 177 ? 21.245 7.722 -35.655 1.00 68.38 177 SER A N 1
ATOM 1300 C CA . SER A 1 177 ? 22.548 7.086 -35.914 1.00 68.38 177 SER A CA 1
ATOM 1301 C C . SER A 1 177 ? 23.410 7.891 -36.906 1.00 68.38 177 SER A C 1
ATOM 1303 O O . SER A 1 177 ? 24.522 8.274 -36.536 1.00 68.38 177 SER A O 1
ATOM 1305 N N . PRO A 1 178 ? 22.915 8.262 -38.108 1.00 69.75 178 PRO A N 1
ATOM 1306 C CA . PRO A 1 178 ? 23.628 9.183 -38.995 1.00 69.75 178 PRO A CA 1
ATOM 1307 C C . PRO A 1 178 ? 23.844 10.581 -38.398 1.00 69.75 178 PRO A C 1
ATOM 1309 O O . PRO A 1 178 ? 24.929 11.141 -38.541 1.00 69.75 178 PRO A O 1
ATOM 1312 N N . VAL A 1 179 ? 22.839 11.154 -37.719 1.00 75.38 179 VAL A N 1
ATOM 1313 C CA . VAL A 1 179 ? 22.933 12.516 -37.155 1.00 75.38 179 VAL A CA 1
ATOM 1314 C C . VAL A 1 179 ? 24.013 12.601 -36.076 1.00 75.38 179 VAL A C 1
ATOM 1316 O O . VAL A 1 179 ? 24.818 13.529 -36.101 1.00 75.38 179 VAL A O 1
ATOM 1319 N N . ALA A 1 180 ? 24.077 11.634 -35.159 1.00 69.88 180 ALA A N 1
ATOM 1320 C CA . ALA A 1 180 ? 25.115 11.597 -34.137 1.00 69.88 180 ALA A CA 1
ATOM 1321 C C . ALA A 1 180 ? 26.507 11.429 -34.763 1.00 69.88 180 ALA A C 1
ATOM 1323 O O . ALA A 1 180 ? 27.402 12.185 -34.401 1.00 69.88 180 ALA A O 1
ATOM 1324 N N . GLY A 1 181 ? 26.678 10.536 -35.749 1.00 68.94 181 GLY A N 1
ATOM 1325 C CA . GLY A 1 181 ? 27.939 10.402 -36.495 1.00 68.94 181 GLY A CA 1
ATOM 1326 C C . GLY A 1 181 ? 28.403 11.727 -37.114 1.00 68.94 181 GLY A C 1
ATOM 1327 O O . GLY A 1 181 ? 29.501 12.195 -36.826 1.00 68.94 181 GLY A O 1
ATOM 1328 N N . LEU A 1 182 ? 27.523 12.407 -37.857 1.00 76.00 182 LEU A N 1
ATOM 1329 C CA . LEU A 1 182 ? 27.824 13.707 -38.471 1.00 76.00 182 LEU A CA 1
ATOM 1330 C C . LEU A 1 182 ? 28.168 14.799 -37.442 1.00 76.00 182 LEU A C 1
ATOM 1332 O O . LEU A 1 182 ? 29.052 15.620 -37.690 1.00 76.00 182 LEU A O 1
ATOM 1336 N N . LEU A 1 183 ? 27.487 14.829 -36.291 1.00 78.50 183 LEU A N 1
ATOM 1337 C CA . LEU A 1 183 ? 27.795 15.770 -35.209 1.00 78.50 183 LEU A CA 1
ATOM 1338 C C . LEU A 1 183 ? 29.158 15.469 -34.569 1.00 78.50 183 LEU A C 1
ATOM 1340 O O . LEU A 1 183 ? 29.896 16.402 -34.254 1.00 78.50 183 LEU A O 1
ATOM 1344 N N . LEU A 1 184 ? 29.505 14.192 -34.399 1.00 72.81 184 LEU A N 1
ATOM 1345 C CA . LEU A 1 184 ? 30.790 13.753 -33.853 1.00 72.81 184 LEU A CA 1
ATOM 1346 C C . LEU A 1 184 ? 31.945 14.111 -34.800 1.00 72.81 184 LEU A C 1
ATOM 1348 O O . LEU A 1 184 ? 32.920 14.709 -34.345 1.00 72.81 184 LEU A O 1
ATOM 1352 N N . ASP A 1 185 ? 31.791 13.855 -36.101 1.00 75.81 185 ASP A N 1
ATOM 1353 C CA . ASP A 1 185 ? 32.786 14.171 -37.135 1.00 75.81 185 ASP A CA 1
ATOM 1354 C C . ASP A 1 185 ? 33.023 15.682 -37.303 1.00 75.81 185 ASP A C 1
ATOM 1356 O O . ASP A 1 185 ? 34.140 16.114 -37.589 1.00 75.81 185 ASP A O 1
ATOM 1360 N N . ARG A 1 186 ? 31.973 16.507 -37.157 1.00 83.19 186 ARG A N 1
ATOM 1361 C CA . ARG A 1 186 ? 32.034 17.957 -37.435 1.00 83.19 186 ARG A CA 1
ATOM 1362 C C . ARG A 1 186 ? 32.285 18.835 -36.214 1.00 83.19 186 ARG A C 1
ATOM 1364 O O . ARG A 1 186 ? 32.917 19.877 -36.358 1.00 83.19 186 ARG A O 1
ATOM 1371 N N . LEU A 1 187 ? 31.760 18.468 -35.044 1.00 81.06 187 LEU A N 1
ATOM 1372 C CA . LEU A 1 187 ? 31.815 19.288 -33.822 1.00 81.06 187 LEU A CA 1
ATOM 1373 C C . LEU A 1 187 ? 32.712 18.680 -32.732 1.00 81.06 187 LEU A C 1
ATOM 1375 O O . LEU A 1 187 ? 33.022 19.348 -31.743 1.00 81.06 187 LEU A O 1
ATOM 1379 N N . GLY A 1 188 ? 33.117 17.417 -32.888 1.00 78.06 188 GLY A N 1
ATOM 1380 C CA . GLY A 1 188 ? 33.814 16.657 -31.858 1.00 78.06 188 GLY A CA 1
ATOM 1381 C C . GLY A 1 188 ? 32.906 16.258 -30.690 1.00 78.06 188 GLY A C 1
ATOM 1382 O O . GLY A 1 188 ? 31.859 16.853 -30.424 1.00 78.06 188 GLY A O 1
ATOM 1383 N N . ALA A 1 189 ? 33.335 15.241 -29.942 1.00 74.75 189 ALA A N 1
ATOM 1384 C CA . ALA A 1 189 ? 32.504 14.548 -28.957 1.00 74.75 189 ALA A CA 1
ATOM 1385 C C . ALA A 1 189 ? 31.838 15.461 -27.906 1.00 74.75 189 ALA A C 1
ATOM 1387 O O . ALA A 1 189 ? 30.661 15.291 -27.586 1.00 74.75 189 ALA A O 1
ATOM 1388 N N . ARG A 1 190 ? 32.554 16.472 -27.394 1.00 83.50 190 ARG A N 1
ATOM 1389 C CA . ARG A 1 190 ? 32.032 17.381 -26.355 1.00 83.50 190 ARG A CA 1
ATOM 1390 C C . ARG A 1 190 ? 30.873 18.253 -26.837 1.00 83.50 190 ARG A C 1
ATOM 1392 O O . ARG A 1 190 ? 29.878 18.392 -26.126 1.00 83.50 190 ARG A O 1
ATOM 1399 N N . TRP A 1 191 ? 30.992 18.844 -28.026 1.00 85.12 191 TRP A N 1
ATOM 1400 C CA . TRP A 1 191 ? 29.941 19.695 -28.587 1.00 85.12 191 TRP A CA 1
ATOM 1401 C C . TRP A 1 191 ? 28.825 18.878 -29.230 1.00 85.12 191 TRP A C 1
ATOM 1403 O O . TRP A 1 191 ? 27.670 19.262 -29.084 1.00 85.12 191 TRP A O 1
ATOM 1413 N N . ALA A 1 192 ? 29.126 17.716 -29.817 1.00 83.25 192 ALA A N 1
ATOM 1414 C CA . ALA A 1 192 ? 28.109 16.780 -30.291 1.00 83.25 192 ALA A CA 1
ATOM 1415 C C . ALA A 1 192 ? 27.109 16.408 -29.179 1.00 83.25 192 ALA A C 1
ATOM 1417 O O . ALA A 1 192 ? 25.906 16.567 -29.368 1.00 83.25 192 ALA A O 1
ATOM 1418 N N . LEU A 1 193 ? 27.585 16.008 -27.991 1.00 83.56 193 LEU A N 1
ATOM 1419 C CA . LEU A 1 193 ? 26.717 15.655 -26.855 1.00 83.56 193 LEU A CA 1
ATOM 1420 C C . LEU A 1 193 ? 25.875 16.831 -26.341 1.00 83.56 193 LEU A C 1
ATOM 1422 O O . LEU A 1 193 ? 24.700 16.655 -26.021 1.00 83.56 193 LEU A O 1
ATOM 1426 N N . ARG A 1 194 ? 26.445 18.042 -26.302 1.00 88.94 194 ARG A N 1
ATOM 1427 C CA . ARG A 1 194 ? 25.708 19.263 -25.933 1.00 88.94 194 ARG A CA 1
ATOM 1428 C C . ARG A 1 194 ? 24.621 19.595 -26.950 1.00 88.94 194 ARG A C 1
ATOM 1430 O O . ARG A 1 194 ? 23.492 19.863 -26.552 1.00 88.94 194 ARG A O 1
ATOM 1437 N N . THR A 1 195 ? 24.932 19.514 -28.242 1.00 86.88 195 THR A N 1
ATOM 1438 C CA . THR A 1 195 ? 23.959 19.718 -29.320 1.00 86.88 195 THR A CA 1
ATOM 1439 C C . THR A 1 195 ? 22.858 18.658 -29.277 1.00 86.88 195 THR A C 1
ATOM 1441 O O . THR A 1 195 ? 21.688 19.014 -29.363 1.00 86.88 195 THR A O 1
ATOM 1444 N N . ILE A 1 196 ? 23.191 17.383 -29.045 1.00 82.62 196 ILE A N 1
ATOM 1445 C CA . ILE A 1 196 ? 22.207 16.302 -28.854 1.00 82.62 196 ILE A CA 1
ATOM 1446 C C . ILE A 1 196 ? 21.311 16.585 -27.640 1.00 82.62 196 ILE A C 1
ATOM 1448 O O . ILE A 1 196 ? 20.096 16.476 -27.759 1.00 82.62 196 ILE A O 1
ATOM 1452 N N . GLY A 1 197 ? 21.865 17.027 -26.505 1.00 84.94 197 GLY A N 1
ATOM 1453 C CA . GLY A 1 197 ? 21.078 17.410 -25.326 1.00 84.94 197 GLY A CA 1
ATOM 1454 C C . GLY A 1 197 ? 20.136 18.596 -25.567 1.00 84.94 197 GLY A C 1
ATOM 1455 O O . GLY A 1 197 ? 18.986 18.564 -25.134 1.00 84.94 197 GLY A O 1
ATOM 1456 N N . LEU A 1 198 ? 20.580 19.618 -26.305 1.00 89.25 198 LEU A N 1
ATOM 1457 C CA . LEU A 1 198 ? 19.748 20.772 -26.669 1.00 89.25 198 LEU A CA 1
ATOM 1458 C C . LEU A 1 198 ? 18.650 20.408 -27.680 1.00 89.25 198 LEU A C 1
ATOM 1460 O O . LEU A 1 198 ? 17.510 20.839 -27.517 1.00 89.25 198 LEU A O 1
ATOM 1464 N N . LEU A 1 199 ? 18.956 19.582 -28.685 1.00 84.88 199 LEU A N 1
ATOM 1465 C CA . LEU A 1 199 ? 17.962 19.060 -29.629 1.00 84.88 199 LEU A CA 1
ATOM 1466 C C . LEU A 1 199 ? 16.946 18.149 -28.923 1.00 84.88 199 LEU A C 1
ATOM 1468 O O . LEU A 1 199 ? 15.746 18.264 -29.168 1.00 84.88 199 LEU A O 1
ATOM 1472 N N . ASN A 1 200 ? 17.407 17.302 -27.997 1.00 82.94 200 ASN A N 1
ATOM 1473 C CA . ASN A 1 200 ? 16.548 16.493 -27.137 1.00 82.94 200 ASN A CA 1
ATOM 1474 C C . ASN A 1 200 ? 15.585 17.383 -26.341 1.00 82.94 200 ASN A C 1
ATOM 1476 O O . ASN A 1 200 ? 14.394 17.090 -26.315 1.00 82.94 200 ASN A O 1
ATOM 1480 N N . LEU A 1 201 ? 16.054 18.494 -25.759 1.00 86.75 201 LEU A N 1
ATOM 1481 C CA . LEU A 1 201 ? 15.189 19.433 -25.035 1.00 86.75 201 LEU A CA 1
ATOM 1482 C C . LEU A 1 201 ? 14.170 20.107 -25.960 1.00 86.75 201 LEU A C 1
ATOM 1484 O O . LEU A 1 201 ? 12.990 20.165 -25.628 1.00 86.75 201 LEU A O 1
ATOM 1488 N N . ALA A 1 202 ? 14.611 20.584 -27.127 1.00 86.62 202 ALA A N 1
ATOM 1489 C CA . ALA A 1 202 ? 13.757 21.263 -28.100 1.00 86.62 202 ALA A CA 1
ATOM 1490 C C . ALA A 1 202 ? 12.621 20.368 -28.628 1.00 86.62 202 ALA A C 1
ATOM 1492 O O . ALA A 1 202 ? 11.540 20.868 -28.930 1.00 86.62 202 ALA A O 1
ATOM 1493 N N . ILE A 1 203 ? 12.853 19.053 -28.712 1.00 81.25 203 ILE A N 1
ATOM 1494 C CA . ILE A 1 203 ? 11.853 18.061 -29.128 1.00 81.25 203 ILE A CA 1
ATOM 1495 C C . ILE A 1 203 ? 10.998 17.601 -27.936 1.00 81.25 203 ILE A C 1
ATOM 1497 O O . ILE A 1 203 ? 9.772 17.659 -28.008 1.00 81.25 203 ILE A O 1
ATOM 1501 N N . SER A 1 204 ? 11.613 17.167 -26.833 1.00 78.31 204 SER A N 1
ATOM 1502 C CA . SER A 1 204 ? 10.890 16.571 -25.695 1.00 78.31 204 SER A CA 1
ATOM 1503 C C . SER A 1 204 ? 10.099 17.588 -24.869 1.00 78.31 204 SER A C 1
ATOM 1505 O O . SER A 1 204 ? 9.050 17.243 -24.337 1.00 78.31 204 SER A O 1
ATOM 1507 N N . LEU A 1 205 ? 10.515 18.858 -24.773 1.00 84.44 205 LEU A N 1
ATOM 1508 C CA . LEU A 1 205 ? 9.818 19.843 -23.933 1.00 84.44 205 LEU A CA 1
ATOM 1509 C C . LEU A 1 205 ? 8.397 20.198 -24.439 1.00 84.44 205 LEU A C 1
ATOM 1511 O O . LEU A 1 205 ? 7.467 20.111 -23.632 1.00 84.44 205 LEU A O 1
ATOM 1515 N N . PRO A 1 206 ? 8.157 20.533 -25.729 1.00 82.94 206 PRO A N 1
ATOM 1516 C CA . PRO A 1 206 ? 6.796 20.724 -26.254 1.00 82.94 206 PRO A CA 1
ATOM 1517 C C . PRO A 1 206 ? 5.905 19.491 -26.064 1.00 82.94 206 PRO A C 1
ATOM 1519 O O . PRO A 1 206 ? 4.718 19.598 -25.751 1.00 82.94 206 PRO A O 1
ATOM 1522 N N . ILE A 1 207 ? 6.499 18.310 -26.216 1.00 76.00 207 ILE A N 1
ATOM 1523 C CA . ILE A 1 207 ? 5.830 17.016 -26.114 1.00 76.00 207 ILE A CA 1
ATOM 1524 C C . ILE A 1 207 ? 5.473 16.680 -24.657 1.00 76.00 207 ILE A C 1
ATOM 1526 O O . ILE A 1 207 ? 4.353 16.258 -24.368 1.00 76.00 207 ILE A O 1
ATOM 1530 N N . ALA A 1 208 ? 6.374 16.966 -23.720 1.00 82.50 208 ALA A N 1
ATOM 1531 C CA . ALA A 1 208 ? 6.149 16.851 -22.288 1.00 82.50 208 ALA A CA 1
ATOM 1532 C C . ALA A 1 208 ? 5.069 17.821 -21.781 1.00 82.50 208 ALA A C 1
ATOM 1534 O O . ALA A 1 208 ? 4.319 17.464 -20.872 1.00 82.50 208 ALA A O 1
ATOM 1535 N N . LEU A 1 209 ? 4.957 19.015 -22.376 1.00 83.56 209 LEU A N 1
ATOM 1536 C CA . LEU A 1 209 ? 3.891 19.983 -22.090 1.00 83.56 209 LEU A CA 1
ATOM 1537 C C . LEU A 1 209 ? 2.512 19.514 -22.586 1.00 83.56 209 LEU A C 1
ATOM 1539 O O . LEU A 1 209 ? 1.501 19.859 -21.975 1.00 83.56 209 LEU A O 1
ATOM 1543 N N . CYS A 1 210 ? 2.463 18.689 -23.636 1.00 80.50 210 CYS A N 1
ATOM 1544 C CA . CYS A 1 210 ? 1.235 18.100 -24.185 1.00 80.50 210 CYS A CA 1
ATOM 1545 C C . CYS A 1 210 ? 0.802 16.793 -23.487 1.00 80.50 210 CYS A C 1
ATOM 1547 O O . CYS A 1 210 ? 0.006 16.037 -24.044 1.00 80.50 210 CYS A O 1
ATOM 1549 N N . ALA A 1 211 ? 1.316 16.502 -22.285 1.00 77.94 211 ALA A N 1
ATOM 1550 C CA . ALA A 1 211 ? 1.105 15.218 -21.623 1.00 77.94 211 ALA A CA 1
ATOM 1551 C C . ALA A 1 211 ? -0.372 14.912 -21.322 1.00 77.94 211 ALA A C 1
ATOM 1553 O O . ALA A 1 211 ? -1.025 15.579 -20.517 1.00 77.94 211 ALA A O 1
ATOM 1554 N N . VAL A 1 212 ? -0.888 13.849 -21.943 1.00 77.19 212 VAL A N 1
ATOM 1555 C CA . VAL A 1 212 ? -2.311 13.497 -21.861 1.00 77.19 212 VAL A CA 1
ATOM 1556 C C . VAL A 1 212 ? -2.621 12.789 -20.529 1.00 77.19 212 VAL A C 1
ATOM 1558 O O . VAL A 1 212 ? -1.944 11.818 -20.181 1.00 77.19 212 VAL A O 1
ATOM 1561 N N . PRO A 1 213 ? -3.635 13.234 -19.757 1.00 78.12 213 PRO A N 1
ATOM 1562 C CA . PRO A 1 213 ? -3.992 12.613 -18.482 1.00 78.12 213 PRO A CA 1
ATOM 1563 C C . PRO A 1 213 ? -4.591 11.209 -18.665 1.00 78.12 213 PRO A C 1
ATOM 1565 O O . PRO A 1 213 ? -5.085 10.850 -19.727 1.00 78.12 213 PRO A O 1
ATOM 1568 N N . SER A 1 214 ? -4.604 10.415 -17.595 1.00 74.81 214 SER A N 1
ATOM 1569 C CA . SER A 1 214 ? -5.266 9.100 -17.566 1.00 74.81 214 SER A CA 1
ATOM 1570 C C . SER A 1 214 ? -6.785 9.207 -17.788 1.00 74.81 214 SER A C 1
ATOM 1572 O O . SER A 1 214 ? -7.421 10.133 -17.280 1.00 74.81 214 SER A O 1
ATOM 1574 N N . ARG A 1 215 ? -7.399 8.204 -18.442 1.00 70.31 215 ARG A N 1
ATOM 1575 C CA . ARG A 1 215 ? -8.874 8.128 -18.579 1.00 70.31 215 ARG A CA 1
ATOM 1576 C C . ARG A 1 215 ? -9.590 7.703 -17.297 1.00 70.31 215 ARG A C 1
ATOM 1578 O O . ARG A 1 215 ? -10.787 7.937 -17.172 1.00 70.31 215 ARG A O 1
ATOM 1585 N N . TYR A 1 216 ? -8.885 7.075 -16.359 1.00 61.44 216 TYR A N 1
ATOM 1586 C CA . TYR A 1 216 ? -9.455 6.638 -15.086 1.00 61.44 216 TYR A CA 1
ATOM 1587 C C . TYR A 1 216 ? -9.197 7.690 -14.002 1.00 61.44 216 TYR A C 1
ATOM 1589 O O . TYR A 1 216 ? -8.047 7.971 -13.662 1.00 61.44 216 TYR A O 1
ATOM 1597 N N . THR A 1 217 ? -10.275 8.254 -13.458 1.00 48.19 217 THR A N 1
ATOM 1598 C CA . THR A 1 217 ? -10.281 9.313 -12.429 1.00 48.19 217 THR A CA 1
ATOM 1599 C C . THR A 1 217 ? -10.243 8.786 -10.988 1.00 48.19 217 THR A C 1
ATOM 1601 O O . THR A 1 217 ? -10.192 9.573 -10.046 1.00 48.19 217 THR A O 1
ATOM 1604 N N . VAL A 1 218 ? -10.272 7.463 -10.808 1.00 50.53 218 VAL A N 1
ATOM 1605 C CA . VAL A 1 218 ? -10.362 6.777 -9.509 1.00 50.53 218 VAL A CA 1
ATOM 1606 C C . VAL A 1 218 ? -8.969 6.375 -9.004 1.00 50.53 218 VAL A C 1
ATOM 1608 O O . VAL A 1 218 ? -8.053 6.147 -9.796 1.00 50.53 218 VAL A O 1
ATOM 1611 N N . TRP A 1 219 ? -8.812 6.265 -7.679 1.00 53.22 219 TRP A N 1
ATOM 1612 C CA . TRP A 1 219 ? -7.584 5.814 -7.014 1.00 53.22 219 TRP A CA 1
ATOM 1613 C C . TRP A 1 219 ? -7.029 4.520 -7.631 1.00 53.22 219 TRP A C 1
ATOM 1615 O O . TRP A 1 219 ? -7.708 3.493 -7.673 1.00 53.22 219 TRP A O 1
ATOM 1625 N N . ARG A 1 220 ? -5.771 4.563 -8.084 1.00 59.78 220 ARG A N 1
ATOM 1626 C CA . ARG A 1 220 ? -5.079 3.410 -8.673 1.00 59.78 220 ARG A CA 1
ATOM 1627 C C . ARG A 1 220 ? -4.272 2.663 -7.607 1.00 59.78 220 ARG A C 1
ATOM 1629 O O . ARG A 1 220 ? -3.407 3.284 -6.985 1.00 59.78 220 ARG A O 1
ATOM 1636 N N . PRO A 1 221 ? -4.446 1.340 -7.433 1.00 63.03 221 PRO A N 1
ATOM 1637 C CA . PRO A 1 221 ? -3.488 0.544 -6.680 1.00 63.03 221 PRO A CA 1
ATOM 1638 C C . PRO A 1 221 ? -2.156 0.514 -7.441 1.00 63.03 221 PRO A C 1
ATOM 1640 O O . PRO A 1 221 ? -2.082 0.009 -8.561 1.00 63.03 221 PRO A O 1
ATOM 1643 N N . THR A 1 222 ? -1.107 1.061 -6.827 1.00 67.94 222 THR A N 1
ATOM 1644 C CA . THR A 1 222 ? 0.251 1.165 -7.400 1.00 67.94 222 THR A CA 1
ATOM 1645 C C . THR A 1 222 ? 1.155 -0.002 -7.014 1.00 67.94 222 THR A C 1
ATOM 1647 O O . THR A 1 222 ? 2.124 -0.290 -7.708 1.00 67.94 222 THR A O 1
ATOM 1650 N N . LEU A 1 223 ? 0.809 -0.717 -5.941 1.00 76.75 223 LEU A N 1
ATOM 1651 C CA . LEU A 1 223 ? 1.471 -1.942 -5.501 1.00 76.75 223 LEU A CA 1
ATOM 1652 C C . LEU A 1 223 ? 0.725 -3.167 -6.033 1.00 76.75 223 LEU A C 1
ATOM 1654 O O . LEU A 1 223 ? -0.507 -3.213 -5.995 1.00 76.75 223 LEU A O 1
ATOM 1658 N N . VAL A 1 224 ? 1.468 -4.176 -6.492 1.00 80.62 224 VAL A N 1
ATOM 1659 C CA . VAL A 1 224 ? 0.882 -5.439 -6.956 1.00 80.62 224 VAL A CA 1
ATOM 1660 C C . VAL A 1 224 ? 0.218 -6.157 -5.785 1.00 80.62 224 VAL A C 1
ATOM 1662 O O . VAL A 1 224 ? 0.831 -6.418 -4.751 1.00 80.62 224 VAL A O 1
ATOM 1665 N N . ASN A 1 225 ? -1.050 -6.521 -5.959 1.00 80.62 225 ASN A N 1
ATOM 1666 C CA . ASN A 1 225 ? -1.780 -7.312 -4.978 1.00 80.62 225 ASN A CA 1
ATOM 1667 C C . ASN A 1 225 ? -1.145 -8.711 -4.849 1.00 80.62 225 ASN A C 1
ATOM 1669 O O . ASN A 1 225 ? -1.006 -9.416 -5.846 1.00 80.62 225 ASN A O 1
ATOM 1673 N N . VAL A 1 226 ? -0.824 -9.157 -3.629 1.00 84.44 226 VAL A N 1
ATOM 1674 C CA . VAL A 1 226 ? -0.172 -10.461 -3.373 1.00 84.44 226 VAL A CA 1
ATOM 1675 C C . VAL A 1 226 ? -0.960 -11.653 -3.947 1.00 84.44 226 VAL A C 1
ATOM 1677 O O . VAL A 1 226 ? -0.362 -12.651 -4.338 1.00 84.44 226 VAL A O 1
ATOM 1680 N N . ASN A 1 227 ? -2.289 -11.553 -4.065 1.00 81.56 227 ASN A N 1
ATOM 1681 C CA . ASN A 1 227 ? -3.105 -12.590 -4.712 1.00 81.56 227 ASN A CA 1
ATOM 1682 C C . ASN A 1 227 ? -2.836 -12.678 -6.227 1.00 81.56 227 ASN A C 1
ATOM 1684 O O . ASN A 1 227 ? -2.890 -13.766 -6.786 1.00 81.56 227 ASN A O 1
ATOM 1688 N N . ILE A 1 228 ? -2.523 -11.551 -6.878 1.00 82.75 228 ILE A N 1
ATOM 1689 C CA . ILE A 1 228 ? -2.102 -11.502 -8.285 1.00 82.75 228 ILE A CA 1
ATOM 1690 C C . ILE A 1 228 ? -0.649 -11.970 -8.399 1.00 82.75 228 ILE A C 1
ATOM 1692 O O . ILE A 1 228 ? -0.362 -12.816 -9.237 1.00 82.75 228 ILE A O 1
ATOM 1696 N N . ALA A 1 229 ? 0.236 -11.509 -7.507 1.00 87.38 229 ALA A N 1
ATOM 1697 C CA . ALA A 1 229 ? 1.652 -11.885 -7.509 1.00 87.38 229 ALA A CA 1
ATOM 1698 C C . ALA A 1 229 ? 1.890 -13.403 -7.371 1.00 87.38 229 ALA A C 1
ATOM 1700 O O . ALA A 1 229 ? 2.856 -13.934 -7.911 1.00 87.38 229 ALA A O 1
ATOM 1701 N N . ARG A 1 230 ? 0.996 -14.112 -6.667 1.00 88.38 230 ARG A N 1
ATOM 1702 C CA . ARG A 1 230 ? 1.031 -15.577 -6.513 1.00 88.38 230 ARG A CA 1
ATOM 1703 C C . ARG A 1 230 ? 0.451 -16.357 -7.700 1.00 88.38 230 ARG A C 1
ATOM 1705 O O . ARG A 1 230 ? 0.561 -17.581 -7.703 1.00 88.38 230 ARG A O 1
ATOM 1712 N N . LYS A 1 231 ? -0.179 -15.710 -8.689 1.00 88.81 231 LYS A N 1
ATOM 1713 C CA . LYS A 1 231 ? -0.696 -16.419 -9.871 1.00 88.81 231 LYS A CA 1
ATOM 1714 C C . LYS A 1 231 ? 0.472 -16.962 -10.708 1.00 88.81 231 LYS A C 1
ATOM 1716 O O . LYS A 1 231 ? 1.377 -16.184 -11.014 1.00 88.81 231 LYS A O 1
ATOM 1721 N N . PRO A 1 232 ? 0.425 -18.218 -11.194 1.00 91.25 232 PRO A N 1
ATOM 1722 C CA . PRO A 1 232 ? 1.443 -18.749 -12.106 1.00 91.25 232 PRO A CA 1
ATOM 1723 C C . PRO A 1 232 ? 1.669 -17.856 -13.333 1.00 91.25 232 PRO A C 1
ATOM 1725 O O . PRO A 1 232 ? 2.810 -17.582 -13.692 1.00 91.25 232 PRO A O 1
ATOM 1728 N N . ALA A 1 233 ? 0.593 -17.303 -13.906 1.00 91.06 233 ALA A N 1
ATOM 1729 C CA . ALA A 1 233 ? 0.663 -16.342 -15.007 1.00 91.06 233 ALA A CA 1
ATOM 1730 C C . ALA A 1 233 ? 1.459 -15.065 -14.660 1.00 91.06 233 ALA A C 1
ATOM 1732 O O . ALA A 1 233 ? 2.175 -14.551 -15.509 1.00 91.06 233 ALA A O 1
ATOM 1733 N N . PHE A 1 234 ? 1.394 -14.556 -13.424 1.00 93.75 234 PHE A N 1
ATOM 1734 C CA . PHE A 1 234 ? 2.185 -13.387 -13.015 1.00 93.75 234 PHE A CA 1
ATOM 1735 C C . PHE A 1 234 ? 3.671 -13.725 -12.869 1.00 93.75 234 PHE A C 1
ATOM 1737 O O . PHE A 1 234 ? 4.526 -12.969 -13.332 1.00 93.75 234 PHE A O 1
ATOM 1744 N N . ILE A 1 235 ? 3.982 -14.870 -12.254 1.00 95.19 235 ILE A N 1
ATOM 1745 C CA . ILE A 1 235 ? 5.363 -15.326 -12.051 1.00 95.19 235 ILE A CA 1
ATOM 1746 C C . ILE A 1 235 ? 6.027 -15.580 -13.410 1.00 95.19 235 ILE A C 1
ATOM 1748 O O . ILE A 1 235 ? 7.098 -15.043 -13.682 1.00 95.19 235 ILE A O 1
ATOM 1752 N N . LEU A 1 236 ? 5.355 -16.316 -14.300 1.00 95.81 236 LEU A N 1
ATOM 1753 C CA . LEU A 1 236 ? 5.849 -16.593 -15.650 1.00 95.81 236 LEU A CA 1
ATOM 1754 C C . LEU A 1 236 ? 5.975 -15.320 -16.496 1.00 95.81 236 LEU A C 1
ATOM 1756 O O . LEU A 1 236 ? 6.981 -15.166 -17.183 1.00 95.81 236 LEU A O 1
ATOM 1760 N N . GLN A 1 237 ? 5.025 -14.381 -16.409 1.00 95.38 237 GLN A N 1
ATOM 1761 C CA . GLN A 1 237 ? 5.137 -13.094 -17.105 1.00 95.38 237 GLN A CA 1
ATOM 1762 C C . GLN A 1 237 ? 6.303 -12.251 -16.563 1.00 95.38 237 GLN A C 1
ATOM 1764 O O . GLN A 1 237 ? 6.970 -11.582 -17.345 1.00 95.38 237 GLN A O 1
ATOM 1769 N N . SER A 1 238 ? 6.587 -12.304 -15.257 1.00 95.69 238 SER A N 1
ATOM 1770 C CA . SER A 1 238 ? 7.735 -11.612 -14.646 1.00 95.69 238 SER A CA 1
ATOM 1771 C C . SER A 1 238 ? 9.067 -12.195 -15.128 1.00 95.69 238 SER A C 1
ATOM 1773 O O . SER A 1 238 ? 9.958 -11.449 -15.529 1.00 95.69 238 SER A O 1
ATOM 1775 N N . VAL A 1 239 ? 9.189 -13.528 -15.155 1.00 96.56 239 VAL A N 1
ATOM 1776 C CA . VAL A 1 239 ? 10.384 -14.217 -15.672 1.00 96.56 239 VAL A CA 1
ATOM 1777 C C . VAL A 1 239 ? 10.568 -13.938 -17.168 1.00 96.56 239 VAL A C 1
ATOM 1779 O O . VAL A 1 239 ? 11.655 -13.532 -17.571 1.00 96.56 239 VAL A O 1
ATOM 1782 N N . ALA A 1 240 ? 9.508 -14.055 -17.976 1.00 96.12 240 ALA A N 1
ATOM 1783 C CA . ALA A 1 240 ? 9.544 -13.712 -19.400 1.00 96.12 240 ALA A CA 1
ATOM 1784 C C . ALA A 1 240 ? 9.967 -12.255 -19.632 1.00 96.12 240 ALA A C 1
ATOM 1786 O O . ALA A 1 240 ? 10.809 -11.987 -20.482 1.00 96.12 240 ALA A O 1
ATOM 1787 N N . ALA A 1 241 ? 9.421 -11.314 -18.857 1.00 94.38 241 ALA A N 1
ATOM 1788 C CA . ALA A 1 241 ? 9.754 -9.899 -18.960 1.00 94.38 241 ALA A CA 1
ATOM 1789 C C . ALA A 1 241 ? 11.245 -9.635 -18.689 1.00 94.38 241 ALA A C 1
ATOM 1791 O O . ALA A 1 241 ? 11.884 -8.940 -19.478 1.00 94.38 241 ALA A O 1
ATOM 1792 N N . CYS A 1 242 ? 11.799 -10.225 -17.626 1.00 95.25 242 CYS A N 1
ATOM 1793 C CA . CYS A 1 242 ? 13.218 -10.113 -17.289 1.00 95.25 242 CYS A CA 1
ATOM 1794 C C . CYS A 1 242 ? 14.113 -10.689 -18.399 1.00 95.25 242 CYS A C 1
ATOM 1796 O O . CYS A 1 242 ? 14.930 -9.972 -18.974 1.00 95.25 242 CYS A O 1
ATOM 1798 N N . LEU A 1 243 ? 13.914 -11.966 -18.751 1.00 95.38 243 LEU A N 1
ATOM 1799 C CA . LEU A 1 243 ? 14.776 -12.680 -19.700 1.00 95.38 243 LEU A CA 1
ATOM 1800 C C . LEU A 1 243 ? 14.686 -12.104 -21.118 1.00 95.38 243 LEU A C 1
ATOM 1802 O O . LEU A 1 243 ? 15.702 -12.023 -21.810 1.00 95.38 243 LEU A O 1
ATOM 1806 N N . GLN A 1 244 ? 13.503 -11.645 -21.537 1.00 94.75 244 GLN A N 1
ATOM 1807 C CA . GLN A 1 244 ? 13.344 -10.968 -22.819 1.00 94.75 244 GLN A CA 1
ATOM 1808 C C . GLN A 1 244 ? 14.110 -9.651 -22.840 1.00 94.75 244 GLN A C 1
ATOM 1810 O O . GLN A 1 244 ? 14.799 -9.381 -23.817 1.00 94.75 244 GLN A O 1
ATOM 1815 N N . ALA A 1 245 ? 14.037 -8.852 -21.773 1.00 90.00 245 ALA A N 1
ATOM 1816 C CA . ALA A 1 245 ? 14.777 -7.600 -21.692 1.00 90.00 245 ALA A CA 1
ATOM 1817 C C . ALA A 1 245 ? 16.300 -7.830 -21.705 1.00 90.00 245 ALA A C 1
ATOM 1819 O O . ALA A 1 245 ? 17.017 -7.084 -22.370 1.00 90.00 245 ALA A O 1
ATOM 1820 N N . SER A 1 246 ? 16.784 -8.898 -21.058 1.00 90.81 246 SER A N 1
ATOM 1821 C CA . SER A 1 246 ? 18.193 -9.307 -21.119 1.00 90.81 246 SER A CA 1
ATOM 1822 C C . SER A 1 246 ? 18.638 -9.755 -22.516 1.00 90.81 246 SER A C 1
ATOM 1824 O O . SER A 1 246 ? 19.732 -9.398 -22.941 1.00 90.81 246 SER A O 1
ATOM 1826 N N . GLY A 1 247 ? 17.824 -10.544 -23.227 1.00 90.88 247 GLY A N 1
ATOM 1827 C CA . GLY A 1 247 ? 18.194 -11.116 -24.528 1.00 90.88 247 GLY A CA 1
ATOM 1828 C C . GLY A 1 247 ? 17.993 -10.171 -25.717 1.00 90.88 247 GLY A C 1
ATOM 1829 O O . GLY A 1 247 ? 18.816 -10.115 -26.628 1.00 90.88 247 GLY A O 1
ATOM 1830 N N . ASN A 1 248 ? 16.911 -9.386 -25.720 1.00 88.69 248 ASN A N 1
ATOM 1831 C CA . ASN A 1 248 ? 16.413 -8.730 -26.933 1.00 88.69 248 ASN A CA 1
ATOM 1832 C C . ASN A 1 248 ? 17.397 -7.722 -27.551 1.00 88.69 248 ASN A C 1
ATOM 1834 O O . ASN A 1 248 ? 17.414 -7.562 -28.773 1.00 88.69 248 ASN A O 1
ATOM 1838 N N . ALA A 1 249 ? 18.207 -7.059 -26.722 1.00 80.25 249 ALA A N 1
ATOM 1839 C CA . ALA A 1 249 ? 19.209 -6.088 -27.158 1.00 80.25 249 ALA A CA 1
ATOM 1840 C C . ALA A 1 249 ? 20.521 -6.735 -27.649 1.00 80.25 249 ALA A C 1
ATOM 1842 O O . ALA A 1 249 ? 21.265 -6.100 -28.394 1.00 80.25 249 ALA A O 1
ATOM 1843 N N . ILE A 1 250 ? 20.813 -7.992 -27.276 1.00 87.75 250 ILE A N 1
ATOM 1844 C CA . ILE A 1 250 ? 22.118 -8.620 -27.543 1.00 87.75 250 ILE A CA 1
ATOM 1845 C C . ILE A 1 250 ? 22.420 -8.682 -29.051 1.00 87.75 250 ILE A C 1
ATOM 1847 O O . ILE A 1 250 ? 23.469 -8.171 -29.437 1.00 87.75 250 ILE A O 1
ATOM 1851 N N . PRO A 1 251 ? 21.555 -9.211 -29.943 1.00 88.88 251 PRO A N 1
ATOM 1852 C CA . PRO A 1 251 ? 21.875 -9.246 -31.369 1.00 88.88 251 PRO A CA 1
ATOM 1853 C C . PRO A 1 251 ? 22.183 -7.874 -31.951 1.00 88.88 251 PRO A C 1
ATOM 1855 O O . PRO A 1 251 ? 23.213 -7.722 -32.595 1.00 88.88 251 PRO A O 1
ATOM 1858 N N . LEU A 1 252 ? 21.335 -6.877 -31.671 1.00 80.88 252 LEU A N 1
ATOM 1859 C CA . LEU A 1 252 ? 21.460 -5.520 -32.209 1.00 80.88 252 LEU A CA 1
ATOM 1860 C C . LEU A 1 252 ? 22.780 -4.867 -31.772 1.00 80.88 252 LEU A C 1
ATOM 1862 O O . LEU A 1 252 ? 23.513 -4.357 -32.617 1.00 80.88 252 LEU A O 1
ATOM 1866 N N . ASN A 1 253 ? 23.130 -4.983 -30.489 1.00 77.50 253 ASN A N 1
ATOM 1867 C CA . ASN A 1 253 ? 24.376 -4.446 -29.937 1.00 77.50 253 ASN A CA 1
ATOM 1868 C C . ASN A 1 253 ? 25.632 -5.079 -30.551 1.00 77.50 253 ASN A C 1
ATOM 1870 O O . ASN A 1 253 ? 26.644 -4.403 -30.716 1.00 77.50 253 ASN A O 1
ATOM 1874 N N . PHE A 1 254 ? 25.573 -6.360 -30.924 1.00 83.94 254 PHE A N 1
ATOM 1875 C CA . PHE A 1 254 ? 26.706 -7.066 -31.523 1.00 83.94 254 PHE A CA 1
ATOM 1876 C C . PHE A 1 254 ? 26.683 -7.106 -33.064 1.00 83.94 254 PHE A C 1
ATOM 1878 O O . PHE A 1 254 ? 27.641 -7.626 -33.636 1.00 83.94 254 PHE A O 1
ATOM 1885 N N . VAL A 1 255 ? 25.686 -6.519 -33.756 1.00 86.50 255 VAL A N 1
ATOM 1886 C CA . VAL A 1 255 ? 25.654 -6.501 -35.238 1.00 86.50 255 VAL A CA 1
ATOM 1887 C C . VAL A 1 255 ? 26.935 -5.904 -35.843 1.00 86.50 255 VAL A C 1
ATOM 1889 O O . VAL A 1 255 ? 27.534 -6.576 -36.689 1.00 86.50 255 VAL A O 1
ATOM 1892 N N . PRO A 1 256 ? 27.415 -4.706 -35.446 1.00 81.69 256 PRO A N 1
ATOM 1893 C CA . PRO A 1 256 ? 28.606 -4.121 -36.064 1.00 81.69 256 PRO A CA 1
ATOM 1894 C C . PRO A 1 256 ? 29.868 -4.943 -35.774 1.00 81.69 256 PRO A C 1
ATOM 1896 O O . PRO A 1 256 ? 30.601 -5.293 -36.697 1.00 81.69 256 PRO A O 1
ATOM 1899 N N . ALA A 1 257 ? 30.074 -5.325 -34.508 1.00 81.00 257 ALA A N 1
ATOM 1900 C CA . ALA A 1 257 ? 31.242 -6.087 -34.068 1.00 81.00 257 ALA A CA 1
ATOM 1901 C C . ALA A 1 257 ? 31.334 -7.467 -34.742 1.00 81.00 257 ALA A C 1
ATOM 1903 O O . ALA A 1 257 ? 32.402 -7.856 -35.211 1.00 81.00 257 ALA A O 1
ATOM 1904 N N . PHE A 1 258 ? 30.212 -8.188 -34.841 1.00 87.19 258 PHE A N 1
ATOM 1905 C CA . PHE A 1 258 ? 30.172 -9.485 -35.509 1.00 87.19 258 PHE A CA 1
ATOM 1906 C C . PHE A 1 258 ? 30.332 -9.359 -37.030 1.00 87.19 258 PHE A C 1
ATOM 1908 O O . PHE A 1 258 ? 31.013 -10.180 -37.636 1.00 87.19 258 PHE A O 1
ATOM 1915 N N . SER A 1 259 ? 29.782 -8.306 -37.648 1.00 87.31 259 SER A N 1
ATOM 1916 C CA . SER A 1 259 ? 29.981 -8.046 -39.083 1.00 87.31 259 SER A CA 1
ATOM 1917 C C . SER A 1 259 ? 31.463 -7.847 -39.418 1.00 87.31 259 SER A C 1
ATOM 1919 O O . SER A 1 259 ? 31.942 -8.408 -40.399 1.00 87.31 259 SER A O 1
ATOM 1921 N N . VAL A 1 260 ? 32.202 -7.105 -38.583 1.00 84.25 260 VAL A N 1
ATOM 1922 C CA . VAL A 1 260 ? 33.655 -6.919 -38.743 1.00 84.25 260 VAL A CA 1
ATOM 1923 C C . VAL A 1 260 ? 34.416 -8.229 -38.516 1.00 84.25 260 VAL A C 1
ATOM 1925 O O . VAL A 1 260 ? 35.275 -8.570 -39.324 1.00 84.25 260 VAL A O 1
ATOM 1928 N N . ALA A 1 261 ? 34.064 -9.009 -37.488 1.00 85.19 261 ALA A N 1
ATOM 1929 C CA . ALA A 1 261 ? 34.670 -10.325 -37.239 1.00 85.19 261 ALA A CA 1
ATOM 1930 C C . ALA A 1 261 ? 34.420 -11.341 -38.377 1.00 85.19 261 ALA A C 1
ATOM 1932 O O . ALA A 1 261 ? 35.208 -12.266 -38.562 1.00 85.19 261 ALA A O 1
ATOM 1933 N N . LEU A 1 262 ? 33.343 -11.159 -39.150 1.00 87.56 262 LEU A N 1
ATOM 1934 C CA . LEU A 1 262 ? 32.997 -11.947 -40.338 1.00 87.56 262 LEU A CA 1
ATOM 1935 C C . LEU A 1 262 ? 33.667 -11.424 -41.634 1.00 87.56 262 LEU A C 1
ATOM 1937 O O . LEU A 1 262 ? 33.527 -12.033 -42.691 1.00 87.56 262 LEU A O 1
ATOM 1941 N N . GLY A 1 263 ? 34.410 -10.311 -41.568 1.00 84.94 263 GLY A N 1
ATOM 1942 C CA . GLY A 1 263 ? 35.169 -9.744 -42.690 1.00 84.94 263 GLY A CA 1
ATOM 1943 C C . GLY A 1 263 ? 34.490 -8.596 -43.449 1.00 84.94 263 GLY A C 1
ATOM 1944 O O . GLY A 1 263 ? 35.012 -8.157 -44.474 1.00 84.94 263 GLY A O 1
ATOM 1945 N N . TYR A 1 264 ? 33.353 -8.075 -42.977 1.00 87.12 264 TYR A N 1
ATOM 1946 C CA . TYR A 1 264 ? 32.756 -6.858 -43.538 1.00 87.12 264 TYR A CA 1
ATOM 1947 C C . TYR A 1 264 ? 33.445 -5.582 -43.032 1.00 87.12 264 TYR A C 1
ATOM 1949 O O . TYR A 1 264 ? 34.043 -5.548 -41.957 1.00 87.12 264 TYR A O 1
ATOM 1957 N N . SER A 1 265 ? 33.301 -4.480 -43.773 1.00 83.31 265 SER A N 1
ATOM 1958 C CA . SER A 1 265 ? 33.743 -3.166 -43.295 1.00 83.31 265 SER A CA 1
ATOM 1959 C C . SER A 1 265 ? 32.878 -2.668 -42.129 1.00 83.31 265 SER A C 1
ATOM 1961 O O . SER A 1 265 ? 31.673 -2.928 -42.072 1.00 83.31 265 SER A O 1
ATOM 1963 N N . ALA A 1 266 ? 33.471 -1.882 -41.224 1.00 72.81 266 ALA A N 1
ATOM 1964 C CA . ALA A 1 266 ? 32.750 -1.272 -40.101 1.00 72.81 266 ALA A CA 1
ATOM 1965 C C . ALA A 1 266 ? 31.550 -0.420 -40.569 1.00 72.81 266 ALA A C 1
ATOM 1967 O O . ALA A 1 266 ? 30.468 -0.491 -39.985 1.00 72.81 266 ALA A O 1
ATOM 1968 N N . GLY A 1 267 ? 31.704 0.305 -41.685 1.00 73.50 267 GLY A N 1
ATOM 1969 C CA . GLY A 1 267 ? 30.616 1.057 -42.316 1.00 73.50 267 GLY A CA 1
ATOM 1970 C C . GLY A 1 267 ? 29.458 0.168 -42.787 1.00 73.50 267 GLY A C 1
ATOM 1971 O O . GLY A 1 267 ? 28.300 0.512 -42.568 1.00 73.50 267 GLY A O 1
ATOM 1972 N N . PHE A 1 268 ? 29.739 -1.009 -43.360 1.00 80.81 268 PHE A N 1
ATOM 1973 C CA . PHE A 1 268 ? 28.687 -1.961 -43.731 1.00 80.81 268 PHE A CA 1
ATOM 1974 C C . PHE A 1 268 ? 27.985 -2.555 -42.499 1.00 80.81 268 PHE A C 1
ATOM 1976 O O . PHE A 1 268 ? 26.760 -2.662 -42.489 1.00 80.81 268 PHE A O 1
ATOM 1983 N N . GLY A 1 269 ? 28.727 -2.853 -41.426 1.00 78.56 269 GLY A N 1
ATOM 1984 C CA . GLY A 1 269 ? 28.148 -3.272 -40.142 1.00 78.56 269 GLY A CA 1
ATOM 1985 C C . GLY A 1 269 ? 27.197 -2.228 -39.535 1.00 78.56 269 GLY A C 1
ATOM 1986 O O . GLY A 1 269 ? 26.120 -2.577 -39.049 1.00 78.56 269 GLY A O 1
ATOM 1987 N N . ALA A 1 270 ? 27.542 -0.939 -39.626 1.00 73.25 270 ALA A N 1
ATOM 1988 C CA . ALA A 1 270 ? 26.674 0.164 -39.203 1.00 73.25 270 ALA A CA 1
ATOM 1989 C C . ALA A 1 270 ? 25.422 0.323 -40.094 1.00 73.25 270 ALA A C 1
ATOM 1991 O O . ALA A 1 270 ? 24.321 0.574 -39.590 1.00 73.25 270 ALA A O 1
ATOM 1992 N N . ILE A 1 271 ? 25.558 0.123 -41.412 1.00 80.62 271 ILE A N 1
ATOM 1993 C CA . ILE A 1 271 ? 24.424 0.100 -42.350 1.00 80.62 271 ILE A CA 1
ATOM 1994 C C . ILE A 1 271 ? 23.476 -1.062 -42.023 1.00 80.62 271 ILE A C 1
ATOM 1996 O O . ILE A 1 271 ? 22.271 -0.838 -41.937 1.00 80.62 271 ILE A O 1
ATOM 2000 N N . LEU A 1 272 ? 23.988 -2.273 -41.765 1.00 83.62 272 LEU A N 1
ATOM 2001 C CA . LEU A 1 272 ? 23.166 -3.426 -41.367 1.00 83.62 272 LEU A CA 1
ATOM 2002 C C . LEU A 1 272 ? 22.362 -3.160 -40.085 1.00 83.62 272 LEU A C 1
ATOM 2004 O O . LEU A 1 272 ? 21.176 -3.487 -40.029 1.00 83.62 272 LEU A O 1
ATOM 2008 N N . LEU A 1 273 ? 22.967 -2.517 -39.080 1.00 81.19 273 LEU A N 1
ATOM 2009 C CA . LEU A 1 273 ? 22.262 -2.113 -37.858 1.00 81.19 273 LEU A CA 1
ATOM 2010 C C . LEU A 1 273 ? 21.159 -1.077 -38.149 1.00 81.19 273 LEU A C 1
ATOM 2012 O O . LEU A 1 273 ? 20.038 -1.201 -37.652 1.00 81.19 273 LEU A O 1
ATOM 2016 N N . SER A 1 274 ? 21.442 -0.092 -39.005 1.00 76.88 274 SER A N 1
ATOM 2017 C CA . SER A 1 274 ? 20.466 0.929 -39.416 1.00 76.88 274 SER A CA 1
ATOM 2018 C C . SER A 1 274 ? 19.287 0.319 -40.187 1.00 76.88 274 SER A C 1
ATOM 2020 O O . SER A 1 274 ? 18.130 0.629 -39.898 1.00 76.88 274 SER A O 1
ATOM 2022 N N . VAL A 1 275 ? 19.559 -0.613 -41.108 1.00 83.56 275 VAL A N 1
ATOM 2023 C CA . VAL A 1 275 ? 18.538 -1.381 -41.840 1.00 83.56 275 VAL A CA 1
ATOM 2024 C C . VAL A 1 275 ? 17.695 -2.218 -40.878 1.00 83.56 275 VAL A C 1
ATOM 2026 O O . VAL A 1 275 ? 16.470 -2.174 -40.965 1.00 83.56 275 VAL A O 1
ATOM 2029 N N . SER A 1 276 ? 18.313 -2.912 -39.915 1.00 84.19 276 SER A N 1
ATOM 2030 C CA . SER A 1 276 ? 17.595 -3.675 -38.883 1.00 84.19 276 SER A CA 1
ATOM 2031 C C . SER A 1 276 ? 16.632 -2.795 -38.076 1.00 84.19 276 SER A C 1
ATOM 2033 O O . SER A 1 276 ? 15.476 -3.165 -37.875 1.00 84.19 276 SER A O 1
ATOM 2035 N N . ASN A 1 277 ? 17.057 -1.591 -37.680 1.00 82.12 277 ASN A N 1
ATOM 2036 C CA . ASN A 1 277 ? 16.207 -0.626 -36.974 1.00 82.12 277 ASN A CA 1
ATOM 2037 C C . ASN A 1 277 ? 15.043 -0.106 -37.845 1.00 82.12 277 ASN A C 1
ATOM 2039 O O . ASN A 1 277 ? 13.911 0.016 -37.364 1.00 82.12 277 ASN A O 1
ATOM 2043 N N . GLY A 1 278 ? 15.278 0.131 -39.139 1.00 83.00 278 GLY A N 1
ATOM 2044 C CA . GLY A 1 278 ? 14.221 0.447 -40.106 1.00 83.00 278 GLY A CA 1
ATOM 2045 C C . GLY A 1 278 ? 13.196 -0.686 -40.241 1.00 83.00 278 GLY A C 1
ATOM 2046 O O . GLY A 1 278 ? 11.995 -0.462 -40.076 1.00 83.00 278 GLY A O 1
ATOM 2047 N N . VAL A 1 279 ? 13.667 -1.921 -40.437 1.00 89.25 279 VAL A N 1
ATOM 2048 C CA . VAL A 1 279 ? 12.831 -3.133 -40.503 1.00 89.25 279 VAL A CA 1
ATOM 2049 C C . VAL A 1 279 ? 12.034 -3.331 -39.208 1.00 89.25 279 VAL A C 1
ATOM 2051 O O . VAL A 1 279 ? 10.832 -3.580 -39.279 1.00 89.25 279 VAL A O 1
ATOM 2054 N N . ASN A 1 280 ? 12.647 -3.131 -38.034 1.00 85.56 280 ASN A N 1
ATOM 2055 C CA . ASN A 1 280 ? 11.972 -3.223 -36.732 1.00 85.56 280 ASN A CA 1
ATOM 2056 C C . ASN A 1 280 ? 10.850 -2.185 -36.567 1.00 85.56 280 ASN A C 1
ATOM 2058 O O . ASN A 1 280 ? 9.855 -2.445 -35.897 1.00 85.56 280 ASN A O 1
ATOM 2062 N N . SER A 1 281 ? 10.984 -1.011 -37.187 1.00 84.00 281 SER A N 1
ATOM 2063 C CA . SER A 1 281 ? 9.950 0.035 -37.154 1.00 84.00 281 SER A CA 1
ATOM 2064 C C . SER A 1 281 ? 8.695 -0.395 -37.909 1.00 84.00 281 SER A C 1
ATOM 2066 O O . SER A 1 281 ? 7.580 -0.250 -37.409 1.00 84.00 281 SER A O 1
ATOM 2068 N N . VAL A 1 282 ? 8.884 -0.951 -39.109 1.00 89.81 282 VAL A N 1
ATOM 2069 C CA . VAL A 1 282 ? 7.795 -1.447 -39.960 1.00 89.81 282 VAL A CA 1
ATOM 2070 C C . VAL A 1 282 ? 7.181 -2.713 -39.360 1.00 89.81 282 VAL A C 1
ATOM 2072 O O . VAL A 1 282 ? 5.955 -2.844 -39.321 1.00 89.81 282 VAL A O 1
ATOM 2075 N N . SER A 1 283 ? 8.010 -3.622 -38.835 1.00 90.12 283 SER A N 1
ATOM 2076 C CA . SER A 1 283 ? 7.529 -4.871 -38.249 1.00 90.12 283 SER A CA 1
ATOM 2077 C C . SER A 1 283 ? 6.695 -4.649 -36.992 1.00 90.12 283 SER A C 1
ATOM 2079 O O . SER A 1 283 ? 5.722 -5.368 -36.817 1.00 90.12 283 SER A O 1
ATOM 2081 N N . ARG A 1 284 ? 6.987 -3.627 -36.175 1.00 88.19 284 ARG A N 1
ATOM 2082 C CA . ARG A 1 284 ? 6.143 -3.231 -35.033 1.00 88.19 284 ARG A CA 1
ATOM 2083 C C . ARG A 1 284 ? 4.714 -2.861 -35.448 1.00 88.19 284 ARG A C 1
ATOM 2085 O O . ARG A 1 284 ? 3.731 -3.377 -34.923 1.00 88.19 284 ARG A O 1
ATOM 2092 N N . ILE A 1 285 ? 4.562 -2.031 -36.480 1.00 89.88 285 ILE A N 1
ATOM 2093 C CA . ILE A 1 285 ? 3.229 -1.673 -37.001 1.00 89.88 285 ILE A CA 1
ATOM 2094 C C . ILE A 1 285 ? 2.487 -2.928 -37.494 1.00 89.88 285 ILE A C 1
ATOM 2096 O O . ILE A 1 285 ? 1.306 -3.115 -37.192 1.00 89.88 285 ILE A O 1
ATOM 2100 N N . PHE A 1 286 ? 3.186 -3.808 -38.215 1.00 90.88 286 PHE A N 1
ATOM 2101 C CA . PHE A 1 286 ? 2.629 -5.064 -38.717 1.00 90.88 286 PHE A CA 1
ATOM 2102 C C . PHE A 1 286 ? 2.241 -6.038 -37.590 1.00 90.88 286 PHE A C 1
ATOM 2104 O O . PHE A 1 286 ? 1.115 -6.532 -37.565 1.00 90.88 286 PHE A O 1
ATOM 2111 N N . MET A 1 287 ? 3.126 -6.280 -36.625 1.00 90.38 287 MET A N 1
ATOM 2112 C CA . MET A 1 287 ? 2.902 -7.196 -35.504 1.00 90.38 287 MET A CA 1
ATOM 2113 C C . MET A 1 287 ? 1.823 -6.680 -34.543 1.00 90.38 287 MET A C 1
ATOM 2115 O O . MET A 1 287 ? 1.048 -7.483 -34.024 1.00 90.38 287 MET A O 1
ATOM 2119 N N . GLY A 1 288 ? 1.649 -5.363 -34.411 1.00 88.25 288 GLY A N 1
ATOM 2120 C CA . GLY A 1 288 ? 0.493 -4.760 -33.750 1.00 88.25 288 GLY A CA 1
ATOM 2121 C C . GLY A 1 288 ? -0.844 -5.101 -34.427 1.00 88.25 288 GLY A C 1
ATOM 2122 O O . GLY A 1 288 ? -1.815 -5.443 -33.745 1.00 88.25 288 GLY A O 1
ATOM 2123 N N . LEU A 1 289 ? -0.898 -5.062 -35.766 1.00 89.81 289 LEU A N 1
ATOM 2124 C CA . LEU A 1 289 ? -2.080 -5.437 -36.561 1.00 89.81 289 LEU A CA 1
ATOM 2125 C C . LEU A 1 289 ? -2.359 -6.951 -36.510 1.00 89.81 289 LEU A C 1
ATOM 2127 O O . LEU A 1 289 ? -3.515 -7.366 -36.382 1.00 89.81 289 LEU A O 1
ATOM 2131 N N . VAL A 1 290 ? -1.310 -7.778 -36.559 1.00 91.06 290 VAL A N 1
ATOM 2132 C CA . VAL A 1 290 ? -1.409 -9.235 -36.358 1.00 91.06 290 VAL A CA 1
ATOM 2133 C C . VAL A 1 290 ? -1.884 -9.541 -34.933 1.00 91.06 290 VAL A C 1
ATOM 2135 O O . VAL A 1 290 ? -2.788 -10.351 -34.745 1.00 91.06 290 VAL A O 1
ATOM 2138 N N . GLY A 1 291 ? -1.385 -8.824 -33.925 1.00 87.88 291 GLY A N 1
ATOM 2139 C CA . GLY A 1 291 ? -1.787 -8.969 -32.526 1.00 87.88 291 GLY A CA 1
ATOM 2140 C C . GLY A 1 291 ? -3.273 -8.705 -32.278 1.00 87.88 291 GLY A C 1
ATOM 2141 O O . GLY A 1 291 ? -3.901 -9.436 -31.513 1.00 87.88 291 GLY A O 1
ATOM 2142 N N . ASP A 1 292 ? -3.863 -7.709 -32.942 1.00 87.44 292 ASP A N 1
ATOM 2143 C CA . ASP A 1 292 ? -5.301 -7.421 -32.835 1.00 87.44 292 ASP A CA 1
ATOM 2144 C C . ASP A 1 292 ? -6.200 -8.368 -33.669 1.00 87.44 292 ASP A C 1
ATOM 2146 O O . ASP A 1 292 ? -7.417 -8.329 -33.495 1.00 87.44 292 ASP A O 1
ATOM 2150 N N . SER A 1 293 ? -5.644 -9.223 -34.542 1.00 85.69 293 SER A N 1
ATOM 2151 C CA . SER A 1 293 ? -6.409 -10.152 -35.404 1.00 85.69 293 SER A CA 1
ATOM 2152 C C . SER A 1 293 ? -6.205 -11.638 -35.067 1.00 85.69 293 SER A C 1
ATOM 2154 O O . SER A 1 293 ? -7.177 -12.378 -34.943 1.00 85.69 293 SER A O 1
ATOM 2156 N N . VAL A 1 294 ? -4.961 -12.073 -34.859 1.00 87.25 294 VAL A N 1
ATOM 2157 C CA . VAL A 1 294 ? -4.564 -13.443 -34.463 1.00 87.25 294 VAL A CA 1
ATOM 2158 C C . VAL A 1 294 ? -4.553 -13.617 -32.934 1.00 87.25 294 VAL A C 1
ATOM 2160 O O . VAL A 1 294 ? -4.541 -14.736 -32.414 1.00 87.25 294 VAL A O 1
ATOM 2163 N N . GLY A 1 295 ? -4.584 -12.510 -32.189 1.00 89.19 295 GLY A N 1
ATOM 2164 C CA . GLY A 1 295 ? -4.540 -12.473 -30.729 1.00 89.19 295 GLY A CA 1
ATOM 2165 C C . GLY A 1 295 ? -3.155 -12.100 -30.199 1.00 89.19 295 GLY A C 1
ATOM 2166 O O . GLY A 1 295 ? -2.116 -12.567 -30.680 1.00 89.19 295 GLY A O 1
ATOM 2167 N N . ARG A 1 296 ? -3.134 -11.253 -29.166 1.00 89.50 296 ARG A N 1
ATOM 2168 C CA . ARG A 1 296 ? -1.917 -10.573 -28.691 1.00 89.50 296 ARG A CA 1
ATOM 2169 C C . ARG A 1 296 ? -0.935 -11.545 -28.044 1.00 89.50 296 ARG A C 1
ATOM 2171 O O . ARG A 1 296 ? 0.234 -11.572 -28.415 1.00 89.50 296 ARG A O 1
ATOM 2178 N N . GLN A 1 297 ? -1.437 -12.434 -27.185 1.00 90.81 297 GLN A N 1
ATOM 2179 C CA . GLN A 1 297 ? -0.650 -13.525 -26.598 1.00 90.81 297 GLN A CA 1
ATOM 2180 C C . GLN A 1 297 ? -0.053 -14.465 -27.659 1.00 90.81 297 GLN A C 1
ATOM 2182 O O . GLN A 1 297 ? 1.123 -14.804 -27.571 1.00 90.81 297 GLN A O 1
ATOM 2187 N N . ASN A 1 298 ? -0.837 -14.867 -28.671 1.00 91.25 298 ASN A N 1
ATOM 2188 C CA . ASN A 1 298 ? -0.356 -15.724 -29.767 1.00 91.25 298 ASN A CA 1
ATOM 2189 C C . ASN A 1 298 ? 0.803 -15.057 -30.513 1.00 91.25 298 ASN A C 1
ATOM 2191 O O . ASN A 1 298 ? 1.825 -15.682 -30.777 1.00 91.25 298 ASN A O 1
ATOM 2195 N N . THR A 1 299 ? 0.656 -13.768 -30.807 1.00 92.94 299 THR A N 1
ATOM 2196 C CA . THR A 1 299 ? 1.645 -12.996 -31.563 1.00 92.94 299 THR A CA 1
ATOM 2197 C C . THR A 1 299 ? 2.922 -12.762 -30.745 1.00 92.94 299 THR A C 1
ATOM 2199 O O . THR A 1 299 ? 4.019 -12.870 -31.288 1.00 92.94 299 THR A O 1
ATOM 2202 N N . ILE A 1 300 ? 2.820 -12.559 -29.423 1.00 92.88 300 ILE A N 1
ATOM 2203 C CA . ILE A 1 300 ? 3.985 -12.575 -28.517 1.00 92.88 300 ILE A CA 1
ATOM 2204 C C . ILE A 1 300 ? 4.699 -13.934 -28.542 1.00 92.88 300 ILE A C 1
ATOM 2206 O O . ILE A 1 300 ? 5.923 -13.966 -28.637 1.00 92.88 300 ILE A O 1
ATOM 2210 N N . ILE A 1 301 ? 3.964 -15.050 -28.469 1.00 94.50 301 ILE A N 1
ATOM 2211 C CA . ILE A 1 301 ? 4.544 -16.404 -28.498 1.00 94.50 301 ILE A CA 1
ATOM 2212 C C . ILE A 1 301 ? 5.313 -16.638 -29.806 1.00 94.50 301 ILE A C 1
ATOM 2214 O O . ILE A 1 301 ? 6.475 -17.043 -29.761 1.00 94.50 301 ILE A O 1
ATOM 2218 N N . ILE A 1 302 ? 4.693 -16.333 -30.952 1.00 93.06 302 ILE A N 1
ATOM 2219 C CA . ILE A 1 302 ? 5.304 -16.475 -32.283 1.00 93.06 302 ILE A CA 1
ATOM 2220 C C . ILE A 1 302 ? 6.588 -15.641 -32.380 1.00 93.06 302 ILE A C 1
ATOM 2222 O O . ILE A 1 302 ? 7.621 -16.163 -32.795 1.00 93.06 302 ILE A O 1
ATOM 2226 N N . ASN A 1 303 ? 6.551 -14.379 -31.944 1.00 92.44 303 ASN A N 1
ATOM 2227 C CA . ASN A 1 303 ? 7.711 -13.491 -32.008 1.00 92.44 303 ASN A CA 1
ATOM 2228 C C . ASN A 1 303 ? 8.849 -13.932 -31.074 1.00 92.44 303 ASN A C 1
ATOM 2230 O O . ASN A 1 303 ? 9.995 -13.981 -31.512 1.00 92.44 303 ASN A O 1
ATOM 2234 N N . SER A 1 304 ? 8.558 -14.324 -29.828 1.00 93.06 304 SER A N 1
ATOM 2235 C CA . SER A 1 304 ? 9.583 -14.801 -28.884 1.00 93.06 304 SER A CA 1
ATOM 2236 C C . SER A 1 304 ? 10.253 -16.097 -29.348 1.00 93.06 304 SER A C 1
ATOM 2238 O O . SER A 1 304 ? 11.479 -16.200 -29.324 1.00 93.06 304 SER A O 1
ATOM 2240 N N . ILE A 1 305 ? 9.467 -17.084 -29.797 1.00 94.75 305 ILE A N 1
ATOM 2241 C CA . ILE A 1 305 ? 10.002 -18.367 -30.279 1.00 94.75 305 ILE A CA 1
ATOM 2242 C C . ILE A 1 305 ? 10.745 -18.168 -31.602 1.00 94.75 305 ILE A C 1
ATOM 2244 O O . ILE A 1 305 ? 11.854 -18.673 -31.757 1.00 94.75 305 ILE A O 1
ATOM 2248 N N . GLY A 1 306 ? 10.190 -17.387 -32.531 1.00 95.12 306 GLY A N 1
ATOM 2249 C CA . GLY A 1 306 ? 10.851 -17.053 -33.790 1.00 95.12 306 GLY A CA 1
ATOM 2250 C C . GLY A 1 306 ? 12.185 -16.334 -33.575 1.00 95.12 306 GLY A C 1
ATOM 2251 O O . GLY A 1 306 ? 13.179 -16.696 -34.200 1.00 95.12 306 GLY A O 1
ATOM 2252 N N . ALA A 1 307 ? 12.239 -15.358 -32.662 1.00 94.62 307 ALA A N 1
ATOM 2253 C CA . ALA A 1 307 ? 13.474 -14.658 -32.316 1.00 94.62 307 ALA A CA 1
ATOM 2254 C C . ALA A 1 307 ? 14.525 -15.632 -31.754 1.00 94.62 307 ALA A C 1
ATOM 2256 O O . ALA A 1 307 ? 15.659 -15.646 -32.236 1.00 94.62 307 ALA A O 1
ATOM 2257 N N . ALA A 1 308 ? 14.137 -16.512 -30.823 1.00 96.12 308 ALA A N 1
ATOM 2258 C CA . ALA A 1 308 ? 15.017 -17.550 -30.284 1.00 96.12 308 ALA A CA 1
ATOM 2259 C C . ALA A 1 308 ? 15.550 -18.499 -31.373 1.00 96.12 308 ALA A C 1
ATOM 2261 O O . ALA A 1 308 ? 16.752 -18.757 -31.430 1.00 96.12 308 ALA A O 1
ATOM 2262 N N . LEU A 1 309 ? 14.681 -18.970 -32.273 1.00 95.94 309 LEU A N 1
ATOM 2263 C CA . LEU A 1 309 ? 15.063 -19.833 -33.394 1.00 95.94 309 LEU A CA 1
ATOM 2264 C C . LEU A 1 309 ? 15.973 -19.111 -34.394 1.00 95.94 309 LEU A C 1
ATOM 2266 O O . LEU A 1 309 ? 16.941 -19.701 -34.857 1.00 95.94 309 LEU A O 1
ATOM 2270 N N . SER A 1 310 ? 15.735 -17.832 -34.697 1.00 95.88 310 SER A N 1
ATOM 2271 C CA . SER A 1 310 ? 16.617 -17.070 -35.594 1.00 95.88 310 SER A CA 1
ATOM 2272 C C . SER A 1 310 ? 18.045 -16.953 -35.037 1.00 95.88 310 SER A C 1
ATOM 2274 O O . SER A 1 310 ? 19.006 -17.083 -35.792 1.00 95.88 310 SER A O 1
ATOM 2276 N N . VAL A 1 311 ? 18.201 -16.816 -33.715 1.00 96.12 311 VAL A N 1
ATOM 2277 C CA . VAL A 1 311 ? 19.505 -16.824 -33.032 1.00 96.12 311 VAL A CA 1
ATOM 2278 C C . VAL A 1 311 ? 20.125 -18.227 -33.044 1.00 96.12 311 VAL A C 1
ATOM 2280 O O . VAL A 1 311 ? 21.252 -18.400 -33.504 1.00 96.12 311 VAL A O 1
ATOM 2283 N N . LEU A 1 312 ? 19.388 -19.239 -32.575 1.00 95.25 312 LEU A N 1
ATOM 2284 C CA . LEU A 1 312 ? 19.886 -20.613 -32.427 1.00 95.25 312 LEU A CA 1
ATOM 2285 C C . LEU A 1 312 ? 20.106 -21.347 -33.759 1.00 95.25 312 LEU A C 1
ATOM 2287 O O . LEU A 1 312 ? 20.837 -22.332 -33.784 1.00 95.25 312 LEU A O 1
ATOM 2291 N N . VAL A 1 313 ? 19.490 -20.883 -34.849 1.00 95.38 313 VAL A N 1
ATOM 2292 C CA . VAL A 1 313 ? 19.658 -21.440 -36.197 1.00 95.38 313 VAL A CA 1
ATOM 2293 C C . VAL A 1 313 ? 20.512 -20.512 -37.055 1.00 95.38 313 VAL A C 1
ATOM 2295 O O . VAL A 1 313 ? 21.638 -20.869 -37.372 1.00 95.38 313 VAL A O 1
ATOM 2298 N N . LEU A 1 314 ? 20.037 -19.319 -37.430 1.00 95.25 314 LEU A N 1
ATOM 2299 C CA . LEU A 1 314 ? 20.729 -18.500 -38.437 1.00 95.25 314 LEU A CA 1
ATOM 2300 C C . LEU A 1 314 ? 22.035 -17.896 -37.905 1.00 95.25 314 LEU A C 1
ATOM 2302 O O . LEU A 1 314 ? 23.068 -18.017 -38.566 1.00 95.25 314 LEU A O 1
ATOM 2306 N N . TRP A 1 315 ? 22.031 -17.297 -36.707 1.00 94.94 315 TRP A N 1
ATOM 2307 C CA . TRP A 1 315 ? 23.271 -16.753 -36.133 1.00 94.94 315 TRP A CA 1
ATOM 2308 C C . TRP A 1 315 ? 24.250 -17.876 -35.769 1.00 94.94 315 TRP A C 1
ATOM 2310 O O . TRP A 1 315 ? 25.425 -17.792 -36.121 1.00 94.94 315 TRP A O 1
ATOM 2320 N N . PHE A 1 316 ? 23.776 -18.971 -35.164 1.00 94.38 316 PHE A N 1
ATOM 2321 C CA . PHE A 1 316 ? 24.624 -20.130 -34.866 1.00 94.38 316 PHE A CA 1
ATOM 2322 C C . PHE A 1 316 ? 25.262 -20.737 -36.125 1.00 94.38 316 PHE A C 1
ATOM 2324 O O . PHE A 1 316 ? 26.479 -20.914 -36.159 1.00 94.38 316 PHE A O 1
ATOM 2331 N N . LEU A 1 317 ? 24.477 -20.987 -37.181 1.00 92.81 317 LEU A N 1
ATOM 2332 C CA . LEU A 1 317 ? 24.999 -21.501 -38.449 1.00 92.81 317 LEU A CA 1
ATOM 2333 C C . LEU A 1 317 ? 26.015 -20.537 -39.066 1.00 92.81 317 LEU A C 1
ATOM 2335 O O . LEU A 1 317 ? 27.046 -20.992 -39.559 1.00 92.81 317 LEU A O 1
ATOM 2339 N N . THR A 1 318 ? 25.781 -19.223 -38.985 1.00 93.75 318 THR A N 1
ATOM 2340 C CA . THR A 1 318 ? 26.753 -18.203 -39.416 1.00 93.75 318 THR A CA 1
ATOM 2341 C C . THR A 1 318 ? 28.066 -18.327 -38.633 1.00 93.75 318 THR A C 1
ATOM 2343 O O . THR A 1 318 ? 29.128 -18.418 -39.243 1.00 93.75 318 THR A O 1
ATOM 2346 N N . VAL A 1 319 ? 28.004 -18.427 -37.299 1.00 91.81 319 VAL A N 1
ATOM 2347 C CA . VAL A 1 319 ? 29.177 -18.621 -36.422 1.00 91.81 319 VAL A CA 1
ATOM 2348 C C . VAL A 1 319 ? 29.937 -19.915 -36.735 1.00 91.81 319 VAL A C 1
ATOM 2350 O O . VAL A 1 319 ? 31.149 -19.960 -36.548 1.00 91.81 319 VAL A O 1
ATOM 2353 N N . THR A 1 320 ? 29.267 -20.970 -37.209 1.00 88.94 320 THR A N 1
ATOM 2354 C CA . THR A 1 320 ? 29.929 -22.243 -37.554 1.00 88.94 320 THR A CA 1
ATOM 2355 C C . THR A 1 320 ? 30.422 -22.342 -38.998 1.00 88.94 320 THR A C 1
ATOM 2357 O O . THR A 1 320 ? 31.332 -23.121 -39.250 1.00 88.94 320 THR A O 1
ATOM 2360 N N . SER A 1 321 ? 29.832 -21.598 -39.940 1.00 89.56 321 SER A N 1
ATOM 2361 C CA . SER A 1 321 ? 30.090 -21.749 -41.387 1.00 89.56 321 SER A CA 1
ATOM 2362 C C . SER A 1 321 ? 30.759 -20.548 -42.056 1.00 89.56 321 SER A C 1
ATOM 2364 O O . SER A 1 321 ? 31.203 -20.669 -43.193 1.00 89.56 321 SER A O 1
ATOM 2366 N N . GLY A 1 322 ? 30.785 -19.379 -41.406 1.00 86.75 322 GLY A N 1
ATOM 2367 C CA . GLY A 1 322 ? 31.236 -18.128 -42.024 1.00 86.75 322 GLY A CA 1
ATOM 2368 C C . GLY A 1 322 ? 30.311 -17.605 -43.139 1.00 86.75 322 GLY A C 1
ATOM 2369 O O . GLY A 1 322 ? 30.682 -16.696 -43.876 1.00 86.75 322 GLY A O 1
ATOM 2370 N N . ALA A 1 323 ? 29.111 -18.174 -43.312 1.00 90.12 323 ALA A N 1
ATOM 2371 C CA . ALA A 1 323 ? 28.254 -17.877 -44.457 1.00 90.12 323 ALA A CA 1
ATOM 2372 C C . ALA A 1 323 ? 27.594 -16.484 -44.375 1.00 90.12 323 ALA A C 1
ATOM 2374 O O . ALA A 1 323 ? 26.521 -16.309 -43.796 1.00 90.12 323 ALA A O 1
ATOM 2375 N N . ASN A 1 324 ? 28.196 -15.513 -45.063 1.00 87.88 324 ASN A N 1
ATOM 2376 C CA . ASN A 1 324 ? 27.738 -14.125 -45.212 1.00 87.88 324 ASN A CA 1
ATOM 2377 C C . ASN A 1 324 ? 26.232 -13.945 -45.507 1.00 87.88 324 ASN A C 1
ATOM 2379 O O . ASN A 1 324 ? 25.592 -13.047 -44.961 1.00 87.88 324 ASN A O 1
ATOM 2383 N N . GLY A 1 325 ? 25.629 -14.814 -46.326 1.00 90.25 325 GLY A N 1
ATOM 2384 C CA . GLY A 1 325 ? 24.190 -14.756 -46.619 1.00 90.25 325 GLY A CA 1
ATOM 2385 C C . GLY A 1 325 ? 23.294 -15.072 -45.411 1.00 90.25 325 GLY A C 1
ATOM 2386 O O . GLY A 1 325 ? 22.249 -14.443 -45.242 1.00 90.25 325 GLY A O 1
ATOM 2387 N N . LEU A 1 326 ? 23.718 -15.996 -44.538 1.00 92.75 326 LEU A N 1
ATOM 2388 C CA . LEU A 1 326 ? 22.982 -16.342 -43.315 1.00 92.75 326 LEU A CA 1
ATOM 2389 C C . LEU A 1 326 ? 23.018 -15.200 -42.296 1.00 92.75 326 LEU A C 1
ATOM 2391 O O . LEU A 1 326 ? 22.026 -14.983 -41.601 1.00 92.75 326 LEU A O 1
ATOM 2395 N N . TRP A 1 327 ? 24.108 -14.426 -42.263 1.00 93.88 327 TRP A N 1
ATOM 2396 C CA . TRP A 1 327 ? 24.217 -13.237 -41.420 1.00 93.88 327 TRP A CA 1
ATOM 2397 C C . TRP A 1 327 ? 23.184 -12.170 -41.792 1.00 93.88 327 TRP A C 1
ATOM 2399 O O . TRP A 1 327 ? 22.438 -11.697 -40.938 1.00 93.88 327 TRP A O 1
ATOM 2409 N N . ILE A 1 328 ? 23.087 -11.828 -43.079 1.00 92.81 328 ILE A N 1
ATOM 2410 C CA . ILE A 1 328 ? 22.129 -10.821 -43.560 1.00 92.81 328 ILE A CA 1
ATOM 2411 C C . ILE A 1 328 ? 20.687 -11.305 -43.340 1.00 92.81 328 ILE A C 1
ATOM 2413 O O . ILE A 1 328 ? 19.847 -10.544 -42.855 1.00 92.81 328 ILE A O 1
ATOM 2417 N N . ALA A 1 329 ? 20.407 -12.584 -43.619 1.00 93.75 329 ALA A N 1
ATOM 2418 C CA . ALA A 1 329 ? 19.104 -13.191 -43.347 1.00 93.75 329 ALA A CA 1
ATOM 2419 C C . ALA A 1 329 ? 18.744 -13.151 -41.850 1.00 93.75 329 ALA A C 1
ATOM 2421 O O . ALA A 1 329 ? 17.607 -12.829 -41.504 1.00 93.75 329 ALA A O 1
ATOM 2422 N N . PHE A 1 330 ? 19.710 -13.417 -40.961 1.00 95.12 330 PHE A N 1
ATOM 2423 C CA . PHE A 1 330 ? 19.538 -13.284 -39.516 1.00 95.12 330 PHE A CA 1
ATOM 2424 C C . PHE A 1 330 ? 19.210 -11.847 -39.104 1.00 95.12 330 PHE A C 1
ATOM 2426 O O . PHE A 1 330 ? 18.216 -11.640 -38.415 1.00 95.12 330 PHE A O 1
ATOM 2433 N N . VAL A 1 331 ? 20.000 -10.859 -39.542 1.00 92.44 331 VAL A N 1
ATOM 2434 C CA . VAL A 1 331 ? 19.805 -9.445 -39.175 1.00 92.44 331 VAL A CA 1
ATOM 2435 C C . VAL A 1 331 ? 18.410 -8.959 -39.581 1.00 92.44 331 VAL A C 1
ATOM 2437 O O . VAL A 1 331 ? 17.717 -8.342 -38.772 1.00 92.44 331 VAL A O 1
ATOM 2440 N N . ILE A 1 332 ? 17.950 -9.296 -40.791 1.00 91.75 332 ILE A N 1
ATOM 2441 C CA . ILE A 1 332 ? 16.609 -8.925 -41.268 1.00 91.75 332 ILE A CA 1
ATOM 2442 C C . ILE A 1 332 ? 15.518 -9.662 -40.476 1.00 91.75 332 ILE A C 1
ATOM 2444 O O . ILE A 1 332 ? 14.593 -9.023 -39.972 1.00 91.75 332 ILE A O 1
ATOM 2448 N N . LEU A 1 333 ? 15.611 -10.989 -40.333 1.00 93.69 333 LEU A N 1
ATOM 2449 C CA . LEU A 1 333 ? 14.577 -11.787 -39.663 1.00 93.69 333 LEU A CA 1
ATOM 2450 C C . LEU A 1 333 ? 14.465 -11.450 -38.168 1.00 93.69 333 LEU A C 1
ATOM 2452 O O . LEU A 1 333 ? 13.359 -11.311 -37.644 1.00 93.69 333 LEU A O 1
ATOM 2456 N N . TYR A 1 334 ? 15.595 -11.263 -37.487 1.00 92.44 334 TYR A N 1
ATOM 2457 C CA . TYR A 1 334 ? 15.618 -10.814 -36.100 1.00 92.44 334 TYR A CA 1
ATOM 2458 C C . TYR A 1 334 ? 15.075 -9.385 -35.972 1.00 92.44 334 TYR A C 1
ATOM 2460 O O . TYR A 1 334 ? 14.267 -9.119 -35.083 1.00 92.44 334 TYR A O 1
ATOM 2468 N N . GLY A 1 335 ? 15.427 -8.489 -36.904 1.00 88.00 335 GLY A N 1
ATOM 2469 C CA . GLY A 1 335 ? 14.842 -7.152 -37.010 1.00 88.00 335 GLY A CA 1
ATOM 2470 C C . GLY A 1 335 ? 13.312 -7.185 -37.088 1.00 88.00 335 GLY A C 1
ATOM 2471 O O . GLY A 1 335 ? 12.652 -6.415 -36.389 1.00 88.00 335 GLY A O 1
ATOM 2472 N N . ILE A 1 336 ? 12.728 -8.126 -37.840 1.00 90.56 336 ILE A N 1
ATOM 2473 C CA . ILE A 1 336 ? 11.271 -8.330 -37.885 1.00 90.56 336 ILE A CA 1
ATOM 2474 C C . ILE A 1 336 ? 10.732 -8.766 -36.511 1.00 90.56 336 ILE A C 1
ATOM 2476 O O . ILE A 1 336 ? 9.800 -8.147 -35.992 1.00 90.56 336 ILE A O 1
ATOM 2480 N N . LEU A 1 337 ? 11.316 -9.804 -35.909 1.00 90.88 337 LEU A N 1
ATOM 2481 C CA . LEU A 1 337 ? 10.741 -10.516 -34.758 1.00 90.88 337 LEU A CA 1
ATOM 2482 C C . LEU A 1 337 ? 10.976 -9.822 -33.401 1.00 90.88 337 LEU A C 1
ATOM 2484 O O . LEU A 1 337 ? 10.125 -9.899 -32.514 1.00 90.88 337 LEU A O 1
ATOM 2488 N N . ALA A 1 338 ? 12.078 -9.084 -33.236 1.00 82.88 338 ALA A N 1
ATOM 2489 C CA . ALA A 1 338 ? 12.463 -8.442 -31.971 1.00 82.88 338 ALA A CA 1
ATOM 2490 C C . ALA A 1 338 ? 11.537 -7.288 -31.526 1.00 82.88 338 ALA A C 1
ATOM 2492 O O . ALA A 1 338 ? 11.609 -6.817 -30.390 1.00 82.88 338 ALA A O 1
ATOM 2493 N N . GLY A 1 339 ? 10.687 -6.774 -32.423 1.00 74.56 339 GLY A N 1
ATOM 2494 C CA . GLY A 1 339 ? 9.774 -5.664 -32.128 1.00 74.56 339 GLY A CA 1
ATOM 2495 C C . GLY A 1 339 ? 8.530 -6.092 -31.345 1.00 74.56 339 GLY A C 1
ATOM 2496 O O . GLY A 1 339 ? 8.156 -5.439 -30.369 1.00 74.56 339 GLY A O 1
ATOM 2497 N N . GLY A 1 340 ? 7.921 -7.213 -31.742 1.00 83.69 340 GLY A N 1
ATOM 2498 C CA . GLY A 1 340 ? 6.541 -7.549 -31.378 1.00 83.69 340 GLY A CA 1
ATOM 2499 C C . GLY A 1 340 ? 6.301 -7.897 -29.907 1.00 83.69 340 GLY A C 1
ATOM 2500 O O . GLY A 1 340 ? 5.185 -7.737 -29.413 1.00 83.69 340 GLY A O 1
ATOM 2501 N N . TYR A 1 341 ? 7.329 -8.317 -29.159 1.00 89.44 341 TYR A N 1
ATOM 2502 C CA . TYR A 1 341 ? 7.193 -8.460 -27.705 1.00 89.44 341 TYR A CA 1
ATOM 2503 C C . TYR A 1 341 ? 7.009 -7.090 -27.041 1.00 89.44 341 TYR A C 1
ATOM 2505 O O . TYR A 1 341 ? 6.099 -6.910 -26.237 1.00 89.44 341 TYR A O 1
ATOM 2513 N N . ASN A 1 342 ? 7.848 -6.108 -27.393 1.00 84.56 342 ASN A N 1
ATOM 2514 C CA . ASN A 1 342 ? 7.909 -4.808 -26.717 1.00 84.56 342 ASN A CA 1
ATOM 2515 C C . ASN A 1 342 ? 6.578 -4.042 -26.771 1.00 84.56 342 ASN A C 1
ATOM 2517 O O . ASN A 1 342 ? 6.260 -3.320 -25.828 1.00 84.56 342 ASN A O 1
ATOM 2521 N N . GLU A 1 343 ? 5.812 -4.205 -27.852 1.00 85.12 343 GLU A N 1
ATOM 2522 C CA . GLU A 1 343 ? 4.556 -3.482 -28.091 1.00 85.12 343 GLU A CA 1
ATOM 2523 C C . GLU A 1 343 ? 3.302 -4.188 -27.594 1.00 85.12 343 GLU A C 1
ATOM 2525 O O . GLU A 1 343 ? 2.396 -3.553 -27.046 1.00 85.12 343 GLU A O 1
ATOM 2530 N N . LEU A 1 344 ? 3.254 -5.511 -27.735 1.00 89.44 344 LEU A N 1
ATOM 2531 C CA . LEU A 1 344 ? 2.117 -6.289 -27.288 1.00 89.44 344 LEU A CA 1
ATOM 2532 C C . LEU A 1 344 ? 2.191 -6.531 -25.779 1.00 89.44 344 LEU A C 1
ATOM 2534 O O . LEU A 1 344 ? 1.169 -6.835 -25.172 1.00 89.44 344 LEU A O 1
ATOM 2538 N N . PHE A 1 345 ? 3.352 -6.346 -25.146 1.00 90.69 345 PHE A N 1
ATOM 2539 C CA . PHE A 1 345 ? 3.536 -6.508 -23.706 1.00 90.69 345 PHE A CA 1
ATOM 2540 C C . PHE A 1 345 ? 2.522 -5.723 -22.847 1.00 90.69 345 PHE A C 1
ATOM 2542 O O . PHE A 1 345 ? 1.737 -6.381 -22.161 1.00 90.69 345 PHE A O 1
ATOM 2549 N N . PRO A 1 346 ? 2.430 -4.375 -22.892 1.00 86.56 346 PRO A N 1
ATOM 2550 C CA . PRO A 1 346 ? 1.475 -3.637 -22.057 1.00 86.56 346 PRO A CA 1
ATOM 2551 C C . PRO A 1 346 ? 0.016 -3.992 -22.385 1.00 86.56 346 PRO A C 1
ATOM 2553 O O . PRO A 1 346 ? -0.819 -4.108 -21.487 1.00 86.56 346 PRO A O 1
ATOM 2556 N N . THR A 1 347 ? -0.301 -4.256 -23.658 1.00 85.50 347 THR A N 1
ATOM 2557 C CA . THR A 1 347 ? -1.659 -4.671 -24.058 1.00 85.50 347 THR A CA 1
ATOM 2558 C C . THR A 1 347 ? -2.025 -6.061 -23.527 1.00 85.50 347 THR A C 1
ATOM 2560 O O . THR A 1 347 ? -3.159 -6.269 -23.102 1.00 85.50 347 THR A O 1
ATOM 2563 N N . THR A 1 348 ? -1.059 -6.980 -23.460 1.00 88.81 348 THR A N 1
ATOM 2564 C CA . THR A 1 348 ? -1.223 -8.335 -22.914 1.00 88.81 348 THR A CA 1
ATOM 2565 C C . THR A 1 348 ? -1.304 -8.319 -21.388 1.00 88.81 348 THR A C 1
ATOM 2567 O O . THR A 1 348 ? -2.112 -9.043 -20.813 1.00 88.81 348 THR A O 1
ATOM 2570 N N . VAL A 1 349 ? -0.550 -7.444 -20.713 1.00 89.06 349 VAL A N 1
ATOM 2571 C CA . VAL A 1 349 ? -0.674 -7.230 -19.260 1.00 89.06 349 VAL A CA 1
ATOM 2572 C C . VAL A 1 349 ? -2.084 -6.741 -18.901 1.00 89.06 349 VAL A C 1
ATOM 2574 O O . VAL A 1 349 ? -2.696 -7.267 -17.970 1.00 89.06 349 VAL A O 1
ATOM 2577 N N . ALA A 1 350 ? -2.643 -5.799 -19.669 1.00 83.56 350 ALA A N 1
ATOM 2578 C CA . ALA A 1 350 ? -4.024 -5.344 -19.487 1.00 83.56 350 ALA A CA 1
ATOM 2579 C C . ALA A 1 350 ? -5.071 -6.449 -19.754 1.00 83.56 350 ALA A C 1
ATOM 2581 O O . ALA A 1 350 ? -6.128 -6.454 -19.123 1.00 83.56 350 ALA A O 1
ATOM 2582 N N . GLU A 1 351 ? -4.784 -7.381 -20.668 1.00 85.31 351 GLU A N 1
ATOM 2583 C CA . GLU A 1 351 ? -5.672 -8.485 -21.066 1.00 85.31 351 GLU A CA 1
ATOM 2584 C C . GLU A 1 351 ? -5.672 -9.662 -20.072 1.00 85.31 351 GLU A C 1
ATOM 2586 O O . GLU A 1 351 ? -6.728 -10.229 -19.799 1.00 85.31 351 GLU A O 1
ATOM 2591 N N . VAL A 1 352 ? -4.510 -10.010 -19.502 1.00 87.25 352 VAL A N 1
ATOM 2592 C CA . VAL A 1 352 ? -4.347 -11.126 -18.545 1.00 87.25 352 VAL A CA 1
ATOM 2593 C C . VAL A 1 352 ? -4.752 -10.728 -17.122 1.00 87.25 352 VAL A C 1
ATOM 2595 O O . VAL A 1 352 ? -5.391 -11.503 -16.412 1.00 87.25 352 VAL A O 1
ATOM 2598 N N . PHE A 1 353 ? -4.379 -9.524 -16.674 1.00 85.75 353 PHE A N 1
ATOM 2599 C CA . PHE A 1 353 ? -4.571 -9.101 -15.277 1.00 85.75 353 PHE A CA 1
ATOM 2600 C C . PHE A 1 353 ? -5.738 -8.122 -15.080 1.00 85.75 353 PHE A C 1
ATOM 2602 O O . PHE A 1 353 ? -6.100 -7.825 -13.940 1.00 85.75 353 PHE A O 1
ATOM 2609 N N . GLY A 1 354 ? -6.356 -7.663 -16.171 1.00 77.62 354 GLY A N 1
ATOM 2610 C CA . GLY A 1 354 ? -7.480 -6.732 -16.163 1.00 77.62 354 GLY A CA 1
ATOM 2611 C C . GLY A 1 354 ? -7.071 -5.271 -15.947 1.00 77.62 354 GLY A C 1
ATOM 2612 O O . GLY A 1 354 ? -6.039 -4.949 -15.354 1.00 77.62 354 GLY A O 1
ATOM 2613 N N . THR A 1 355 ? -7.922 -4.352 -16.404 1.00 67.94 355 THR A N 1
ATOM 2614 C CA . THR A 1 355 ? -7.651 -2.903 -16.389 1.00 67.94 355 THR A CA 1
ATOM 2615 C C . THR A 1 355 ? -7.528 -2.308 -14.983 1.00 67.94 355 THR A C 1
ATOM 2617 O O . THR A 1 355 ? -6.766 -1.365 -14.796 1.00 67.94 355 THR A O 1
ATOM 2620 N N . GLN A 1 356 ? -8.204 -2.874 -13.976 1.00 68.12 356 GLN A N 1
ATOM 2621 C CA . GLN A 1 356 ? -8.129 -2.394 -12.586 1.00 68.12 356 GLN A CA 1
ATOM 2622 C C . GLN A 1 356 ? -6.760 -2.639 -11.926 1.00 68.12 356 GLN A C 1
ATOM 2624 O O . GLN A 1 356 ? -6.306 -1.822 -11.127 1.00 68.12 356 GLN A O 1
ATOM 2629 N N . ALA A 1 357 ? -6.090 -3.750 -12.255 1.00 74.94 357 ALA A N 1
ATOM 2630 C CA . ALA A 1 357 ? -4.763 -4.085 -11.730 1.00 74.94 357 ALA A CA 1
ATOM 2631 C C . ALA A 1 357 ? -3.617 -3.653 -12.662 1.00 74.94 357 ALA A C 1
ATOM 2633 O O . ALA A 1 357 ? -2.453 -3.684 -12.263 1.00 74.94 357 ALA A O 1
ATOM 2634 N N . TYR A 1 358 ? -3.936 -3.232 -13.890 1.00 82.19 358 TYR A N 1
ATOM 2635 C CA . TYR A 1 358 ? -2.961 -2.894 -14.923 1.00 82.19 358 TYR A CA 1
ATOM 2636 C C . TYR A 1 358 ? -1.881 -1.914 -14.437 1.00 82.19 358 TYR A C 1
ATOM 2638 O O . TYR A 1 358 ? -0.707 -2.199 -14.618 1.00 82.19 358 TYR A O 1
ATOM 2646 N N . ALA A 1 359 ? -2.225 -0.817 -13.754 1.00 77.94 359 ALA A N 1
ATOM 2647 C CA . ALA A 1 359 ? -1.236 0.198 -13.360 1.00 77.94 359 ALA A CA 1
ATOM 2648 C C . ALA A 1 359 ? -0.138 -0.316 -12.395 1.00 77.94 359 ALA A C 1
ATOM 2650 O O . ALA A 1 359 ? 1.032 0.047 -12.546 1.00 77.94 359 ALA A O 1
ATOM 2651 N N . SER A 1 360 ? -0.488 -1.174 -11.428 1.00 83.88 360 SER A N 1
ATOM 2652 C CA . SER A 1 360 ? 0.484 -1.785 -10.505 1.00 83.88 360 SER A CA 1
ATOM 2653 C C . SER A 1 360 ? 1.262 -2.918 -11.158 1.00 83.88 360 SER A C 1
ATOM 2655 O O . SER A 1 360 ? 2.481 -2.990 -11.011 1.00 83.88 360 SER A O 1
ATOM 2657 N N . VAL A 1 361 ? 0.572 -3.798 -11.887 1.00 88.75 361 VAL A N 1
ATOM 2658 C CA . VAL A 1 361 ? 1.204 -4.942 -12.555 1.00 88.75 361 VAL A CA 1
ATOM 2659 C C . VAL A 1 361 ? 2.146 -4.468 -13.662 1.00 88.75 361 VAL A C 1
ATOM 2661 O O . VAL A 1 361 ? 3.281 -4.924 -13.718 1.00 88.75 361 VAL A O 1
ATOM 2664 N N . ASN A 1 362 ? 1.729 -3.506 -14.489 1.00 88.25 362 ASN A N 1
ATOM 2665 C CA . ASN A 1 362 ? 2.563 -2.916 -15.534 1.00 88.25 362 ASN A CA 1
ATOM 2666 C C . ASN A 1 362 ? 3.793 -2.224 -14.930 1.00 88.25 362 ASN A C 1
ATOM 2668 O O . ASN A 1 362 ? 4.904 -2.506 -15.359 1.00 88.25 362 ASN A O 1
ATOM 2672 N N . GLY A 1 363 ? 3.621 -1.402 -13.885 1.00 88.69 363 GLY A N 1
ATOM 2673 C CA . GLY A 1 363 ? 4.748 -0.774 -13.183 1.00 88.69 363 GLY A CA 1
ATOM 2674 C C . GLY A 1 363 ? 5.760 -1.793 -12.653 1.00 88.69 363 GLY A C 1
ATOM 2675 O O . GLY A 1 363 ? 6.941 -1.709 -12.966 1.00 88.69 363 GLY A O 1
ATOM 2676 N N . PHE A 1 364 ? 5.307 -2.817 -11.928 1.00 92.69 364 PHE A N 1
ATOM 2677 C CA . PHE A 1 364 ? 6.211 -3.850 -11.414 1.00 92.69 364 PHE A CA 1
ATOM 2678 C C . PHE A 1 364 ? 6.895 -4.658 -12.526 1.00 92.69 364 PHE A C 1
ATOM 2680 O O . PHE A 1 364 ? 8.087 -4.943 -12.441 1.00 92.69 364 PHE A O 1
ATOM 2687 N N . LEU A 1 365 ? 6.165 -5.022 -13.582 1.00 92.88 365 LEU A N 1
ATOM 2688 C CA . LEU A 1 365 ? 6.735 -5.796 -14.678 1.00 92.88 365 LEU A CA 1
ATOM 2689 C C . LEU A 1 365 ? 7.733 -4.973 -15.511 1.00 92.88 365 LEU A C 1
ATOM 2691 O O . LEU A 1 365 ? 8.729 -5.539 -15.948 1.00 92.88 365 LEU A O 1
ATOM 2695 N N . TYR A 1 366 ? 7.535 -3.660 -15.691 1.00 91.19 366 TYR A N 1
ATOM 2696 C CA . TYR A 1 366 ? 8.554 -2.786 -16.292 1.00 91.19 366 TYR A CA 1
ATOM 2697 C C . TYR A 1 366 ? 9.779 -2.619 -15.385 1.00 91.19 366 TYR A C 1
ATOM 2699 O O . TYR A 1 366 ? 10.894 -2.668 -15.897 1.00 91.19 366 TYR A O 1
ATOM 2707 N N . PHE A 1 367 ? 9.607 -2.545 -14.061 1.00 93.19 367 PHE A N 1
ATOM 2708 C CA . PHE A 1 367 ? 10.737 -2.595 -13.130 1.00 93.19 367 PHE A CA 1
ATOM 2709 C C . PHE A 1 367 ? 11.569 -3.877 -13.314 1.00 93.19 367 PHE A C 1
ATOM 2711 O O . PHE A 1 367 ? 12.777 -3.805 -13.523 1.00 93.19 367 PHE A O 1
ATOM 2718 N N . VAL A 1 368 ? 10.916 -5.042 -13.370 1.00 93.94 368 VAL A N 1
ATOM 2719 C CA . VAL A 1 368 ? 11.578 -6.334 -13.631 1.00 93.94 368 VAL A CA 1
ATOM 2720 C C . VAL A 1 368 ? 12.266 -6.382 -15.010 1.00 93.94 368 VAL A C 1
ATOM 2722 O O . VAL A 1 368 ? 13.327 -6.994 -15.135 1.00 93.94 368 VAL A O 1
ATOM 2725 N N . ARG A 1 369 ? 11.726 -5.714 -16.043 1.00 91.19 369 ARG A N 1
ATOM 2726 C CA . ARG A 1 369 ? 12.419 -5.566 -17.343 1.00 91.19 369 ARG A CA 1
ATOM 2727 C C . ARG A 1 369 ? 13.677 -4.716 -17.236 1.00 91.19 369 ARG A C 1
ATOM 2729 O O . ARG A 1 369 ? 14.682 -5.082 -17.832 1.00 91.19 369 ARG A O 1
ATOM 2736 N N . GLY A 1 370 ? 13.623 -3.601 -16.509 1.00 88.62 370 GLY A N 1
ATOM 2737 C CA . GLY A 1 370 ? 14.775 -2.721 -16.311 1.00 88.62 370 GLY A CA 1
ATOM 2738 C C . GLY A 1 370 ? 15.957 -3.465 -15.684 1.00 88.62 370 GLY A C 1
ATOM 2739 O O . GLY A 1 370 ? 17.050 -3.448 -16.249 1.00 88.62 370 GLY A O 1
ATOM 2740 N N . VAL A 1 371 ? 15.686 -4.258 -14.641 1.00 90.06 371 VAL A N 1
ATOM 2741 C CA . VAL A 1 371 ? 16.667 -5.174 -14.030 1.00 90.06 371 VAL A CA 1
ATOM 2742 C C . VAL A 1 371 ? 17.247 -6.139 -15.074 1.00 90.06 371 VAL A C 1
ATOM 2744 O O . VAL A 1 371 ? 18.458 -6.337 -15.132 1.00 90.06 371 VAL A O 1
ATOM 2747 N N . GLY A 1 372 ? 16.407 -6.707 -15.947 1.00 88.81 372 GLY A N 1
ATOM 2748 C CA . GLY A 1 372 ? 16.848 -7.585 -17.038 1.00 88.81 372 GLY A CA 1
ATOM 2749 C C . GLY A 1 372 ? 17.829 -6.920 -18.017 1.00 88.81 372 GLY A C 1
ATOM 2750 O O . GLY A 1 372 ? 18.823 -7.546 -18.400 1.00 88.81 372 GLY A O 1
ATOM 2751 N N . VAL A 1 373 ? 17.599 -5.653 -18.386 1.00 83.25 373 VAL A N 1
ATOM 2752 C CA . VAL A 1 373 ? 18.501 -4.876 -19.263 1.00 83.25 373 VAL A CA 1
ATOM 2753 C C . VAL A 1 373 ? 19.886 -4.713 -18.640 1.00 83.25 373 VAL A C 1
ATOM 2755 O O . VAL A 1 373 ? 20.885 -4.906 -19.337 1.00 83.25 373 VAL A O 1
ATOM 2758 N N . LEU A 1 374 ? 19.960 -4.375 -17.344 1.00 82.50 374 LEU A N 1
ATOM 2759 C CA . LEU A 1 374 ? 21.226 -4.060 -16.666 1.00 82.50 374 LEU A CA 1
ATOM 2760 C C . LEU A 1 374 ? 22.268 -5.179 -16.794 1.00 82.50 374 LEU A C 1
ATOM 2762 O O . LEU A 1 374 ? 23.459 -4.888 -16.898 1.00 82.50 374 LEU A O 1
ATOM 2766 N N . PHE A 1 375 ? 21.832 -6.442 -16.813 1.00 81.56 375 PHE A N 1
ATOM 2767 C CA . PHE A 1 375 ? 22.728 -7.601 -16.824 1.00 81.56 375 PHE A CA 1
ATOM 2768 C C . PHE A 1 375 ? 22.939 -8.235 -18.207 1.00 81.56 375 PHE A C 1
ATOM 2770 O O . PHE A 1 375 ? 24.010 -8.793 -18.438 1.00 81.56 375 PHE A O 1
ATOM 2777 N N . GLY A 1 376 ? 21.981 -8.136 -19.137 1.00 83.50 376 GLY A N 1
ATOM 2778 C CA . GLY A 1 376 ? 22.024 -8.855 -20.422 1.00 83.50 376 GLY A CA 1
ATOM 2779 C C . GLY A 1 376 ? 23.262 -8.554 -21.277 1.00 83.50 376 GLY A C 1
ATOM 2780 O O . GLY A 1 376 ? 24.104 -9.428 -21.507 1.00 83.50 376 GLY A O 1
ATOM 2781 N N . SER A 1 377 ? 23.409 -7.303 -21.724 1.00 79.75 377 SER A N 1
ATOM 2782 C CA . SER A 1 377 ? 24.528 -6.898 -22.591 1.00 79.75 377 SER A CA 1
ATOM 2783 C C . SER A 1 377 ? 25.909 -6.986 -21.910 1.00 79.75 377 SER A C 1
ATOM 2785 O O . SER A 1 377 ? 26.838 -7.474 -22.558 1.00 79.75 377 SER A O 1
ATOM 2787 N N . PRO A 1 378 ? 26.099 -6.597 -20.626 1.00 80.81 378 PRO A N 1
ATOM 2788 C CA . PRO A 1 378 ? 27.399 -6.736 -19.965 1.00 80.81 378 PRO A CA 1
ATOM 2789 C C . PRO A 1 378 ? 27.839 -8.194 -19.783 1.00 80.81 378 PRO A C 1
ATOM 2791 O O . PRO A 1 378 ? 29.017 -8.497 -19.977 1.00 80.81 378 PRO A O 1
ATOM 2794 N N . VAL A 1 379 ? 26.912 -9.116 -19.482 1.00 85.19 379 VAL A N 1
ATOM 2795 C CA . VAL A 1 379 ? 27.217 -10.558 -19.424 1.00 85.19 379 VAL A CA 1
ATOM 2796 C C . VAL A 1 379 ? 27.588 -11.086 -20.811 1.00 85.19 379 VAL A C 1
ATOM 2798 O O . VAL A 1 379 ? 28.597 -11.777 -20.939 1.00 85.19 379 VAL A O 1
ATOM 2801 N N . ALA A 1 380 ? 26.857 -10.702 -21.862 1.00 83.31 380 ALA A N 1
ATOM 2802 C CA . ALA A 1 380 ? 27.195 -11.069 -23.239 1.00 83.31 380 ALA A CA 1
ATOM 2803 C C . ALA A 1 380 ? 28.606 -10.591 -23.649 1.00 83.31 380 ALA A C 1
ATOM 2805 O O . ALA A 1 380 ? 29.395 -11.372 -24.182 1.00 83.31 380 ALA A O 1
ATOM 2806 N N . GLY A 1 381 ? 28.973 -9.345 -23.326 1.00 77.38 381 GLY A N 1
ATOM 2807 C CA . GLY A 1 381 ? 30.320 -8.815 -23.577 1.00 77.38 381 GLY A CA 1
ATOM 2808 C C . GLY A 1 381 ? 31.419 -9.525 -22.778 1.00 77.38 381 GLY A C 1
ATOM 2809 O O . GLY A 1 381 ? 32.507 -9.774 -23.301 1.00 77.38 381 GLY A O 1
ATOM 2810 N N . ALA A 1 382 ? 31.136 -9.911 -21.530 1.00 80.19 382 ALA A N 1
ATOM 2811 C CA . ALA A 1 382 ? 32.058 -10.693 -20.708 1.00 80.19 382 ALA A CA 1
ATOM 2812 C C . ALA A 1 382 ? 32.262 -12.128 -21.230 1.00 80.19 382 ALA A C 1
ATOM 2814 O O . ALA A 1 382 ? 33.349 -12.679 -21.060 1.00 80.19 382 ALA A O 1
ATOM 2815 N N . ILE A 1 383 ? 31.250 -12.720 -21.879 1.00 84.06 383 ILE A N 1
ATOM 2816 C CA . ILE A 1 383 ? 31.350 -14.033 -22.533 1.00 84.06 383 ILE A CA 1
ATOM 2817 C C . ILE A 1 383 ? 32.310 -13.965 -23.727 1.00 84.06 383 ILE A C 1
ATOM 2819 O O . ILE A 1 383 ? 33.256 -14.746 -23.768 1.00 84.06 383 ILE A O 1
ATOM 2823 N N . VAL A 1 384 ? 32.136 -13.003 -24.644 1.00 80.56 384 VAL A N 1
ATOM 2824 C CA . VAL A 1 384 ? 33.016 -12.857 -25.828 1.00 80.56 384 VAL A CA 1
ATOM 2825 C C . VAL A 1 384 ? 34.470 -12.602 -25.418 1.00 80.56 384 VAL A C 1
ATOM 2827 O O . VAL A 1 384 ? 35.381 -13.192 -25.987 1.00 80.56 384 VAL A O 1
ATOM 2830 N N . ARG A 1 385 ? 34.706 -11.795 -24.372 1.00 68.75 385 ARG A N 1
ATOM 2831 C CA . ARG A 1 385 ? 36.061 -11.500 -23.865 1.00 68.75 385 ARG A CA 1
ATOM 2832 C C . ARG A 1 385 ? 36.806 -12.724 -23.297 1.00 68.75 385 ARG A C 1
ATOM 2834 O O . ARG A 1 385 ? 38.017 -12.647 -23.115 1.00 68.75 385 ARG A O 1
ATOM 2841 N N . ARG A 1 386 ? 36.109 -13.816 -22.961 1.00 59.91 386 ARG A N 1
ATOM 2842 C CA . ARG A 1 386 ? 36.718 -15.044 -22.412 1.00 59.91 386 ARG A CA 1
ATOM 2843 C C . ARG A 1 386 ? 37.081 -16.083 -23.473 1.00 59.91 386 ARG A C 1
ATOM 2845 O O . ARG A 1 386 ? 37.730 -17.067 -23.125 1.00 59.91 386 ARG A O 1
ATOM 2852 N N . SER A 1 387 ? 36.670 -15.892 -24.724 1.00 59.25 387 SER A N 1
ATOM 2853 C CA . SER A 1 387 ? 37.108 -16.746 -25.828 1.00 59.25 387 SER A CA 1
ATOM 2854 C C . SER A 1 387 ? 38.599 -16.497 -26.122 1.00 59.25 387 SER A C 1
ATOM 2856 O O . SER A 1 387 ? 39.056 -15.358 -25.990 1.00 59.25 387 SER A O 1
ATOM 2858 N N . PRO A 1 388 ? 39.386 -17.540 -26.447 1.00 54.31 388 PRO A N 1
ATOM 2859 C CA . PRO A 1 388 ? 40.825 -17.407 -26.646 1.00 54.31 388 PRO A CA 1
ATOM 2860 C C . PRO A 1 388 ? 41.122 -16.634 -27.936 1.00 54.31 388 PRO A C 1
ATOM 2862 O O . PRO A 1 388 ? 41.052 -17.186 -29.028 1.00 54.31 388 PRO A O 1
ATOM 2865 N N . THR A 1 389 ? 41.486 -15.358 -27.801 1.00 55.34 389 THR A N 1
ATOM 2866 C CA . THR A 1 389 ? 41.984 -14.550 -28.919 1.00 55.34 389 THR A CA 1
ATOM 2867 C C . THR A 1 389 ? 43.276 -15.142 -29.468 1.00 55.34 389 THR A C 1
ATOM 2869 O O . THR A 1 389 ? 44.218 -15.356 -28.698 1.00 55.34 389 THR A O 1
ATOM 2872 N N . ASP A 1 390 ? 43.346 -15.323 -30.787 1.00 51.34 390 ASP A N 1
ATOM 2873 C CA . ASP A 1 390 ? 44.579 -15.690 -31.485 1.00 51.34 390 ASP A CA 1
ATOM 2874 C C . ASP A 1 390 ? 45.717 -14.697 -31.194 1.00 51.34 390 ASP A C 1
ATOM 2876 O O . ASP A 1 390 ? 45.502 -13.534 -30.832 1.00 51.34 390 ASP A O 1
ATOM 2880 N N . SER A 1 391 ? 46.957 -15.137 -31.418 1.00 47.91 391 SER A N 1
ATOM 2881 C CA . SER A 1 391 ? 48.186 -14.366 -31.174 1.00 47.91 391 SER A CA 1
ATOM 2882 C C . SER A 1 391 ? 48.315 -13.059 -31.981 1.00 47.91 391 SER A C 1
ATOM 2884 O O . SER A 1 391 ? 49.266 -12.311 -31.772 1.00 47.91 391 SER A O 1
ATOM 2886 N N . SER A 1 392 ? 47.375 -12.767 -32.885 1.00 49.53 392 SER A N 1
ATOM 2887 C CA . SER A 1 392 ? 47.224 -11.491 -33.600 1.00 49.53 392 SER A CA 1
ATOM 2888 C C . SER A 1 392 ? 46.433 -10.423 -32.826 1.00 49.53 392 SER A C 1
ATOM 2890 O O . SER A 1 392 ? 46.419 -9.265 -33.237 1.00 49.53 392 SER A O 1
ATOM 2892 N N . GLY A 1 393 ? 45.730 -10.788 -31.746 1.00 55.47 393 GLY A N 1
ATOM 2893 C CA . GLY A 1 393 ? 44.850 -9.885 -30.991 1.00 55.47 393 GLY A CA 1
ATOM 2894 C C . GLY A 1 393 ? 43.525 -9.526 -31.685 1.00 55.47 393 GLY A C 1
ATOM 2895 O O . GLY A 1 393 ? 42.783 -8.686 -31.174 1.00 55.47 393 GLY A O 1
ATOM 2896 N N . SER A 1 394 ? 43.203 -10.148 -32.823 1.00 58.66 394 SER A N 1
ATOM 2897 C CA . SER A 1 394 ? 41.924 -9.974 -33.529 1.00 58.66 394 SER A CA 1
ATOM 2898 C C . SER A 1 394 ? 40.867 -10.966 -33.033 1.00 58.66 394 SER A C 1
ATOM 2900 O O . SER A 1 394 ? 41.159 -12.149 -32.883 1.00 58.66 394 SER A O 1
ATOM 2902 N N . THR A 1 395 ? 39.630 -10.509 -32.822 1.00 68.56 395 THR A N 1
ATOM 2903 C CA . THR A 1 395 ? 38.501 -11.367 -32.418 1.00 68.56 395 THR A CA 1
ATOM 2904 C C . THR A 1 395 ? 37.974 -12.172 -33.606 1.00 68.56 395 THR A C 1
ATOM 2906 O O . THR A 1 395 ? 37.612 -11.593 -34.630 1.00 68.56 395 THR A O 1
ATOM 2909 N N . SER A 1 396 ? 37.890 -13.493 -33.461 1.00 80.25 396 SER A N 1
ATOM 2910 C CA . SER A 1 396 ? 37.345 -14.397 -34.475 1.00 80.25 396 SER A CA 1
ATOM 2911 C C . SER A 1 396 ? 35.816 -14.432 -34.412 1.00 80.25 396 SER A C 1
ATOM 2913 O O . SER A 1 396 ? 35.222 -14.356 -33.335 1.00 80.25 396 SER A O 1
ATOM 2915 N N . PHE A 1 397 ? 35.131 -14.622 -35.543 1.00 80.94 397 PHE A N 1
ATOM 2916 C CA . PHE A 1 397 ? 33.673 -14.814 -35.532 1.00 80.94 397 PHE A CA 1
ATOM 2917 C C . PHE A 1 397 ? 33.254 -16.083 -34.757 1.00 80.94 397 PHE A C 1
ATOM 2919 O O . PHE A 1 397 ? 32.138 -16.146 -34.236 1.00 80.94 397 PHE A O 1
ATOM 2926 N N . HIS A 1 398 ? 34.150 -17.065 -34.596 1.00 85.38 398 HIS A N 1
ATOM 2927 C CA . HIS A 1 398 ? 33.914 -18.241 -33.751 1.00 85.38 398 HIS A CA 1
ATOM 2928 C C . HIS A 1 398 ? 33.803 -17.908 -32.248 1.00 85.38 398 HIS A C 1
ATOM 2930 O O . HIS A 1 398 ? 33.085 -18.608 -31.526 1.00 85.38 398 HIS A O 1
ATOM 2936 N N . ASP A 1 399 ? 34.415 -16.812 -31.780 1.00 84.00 399 ASP A N 1
ATOM 2937 C CA . ASP A 1 399 ? 34.429 -16.401 -30.363 1.00 84.00 399 ASP A CA 1
ATOM 2938 C C . ASP A 1 399 ? 33.030 -16.085 -29.814 1.00 84.00 399 ASP A C 1
ATOM 2940 O O . ASP A 1 399 ? 32.791 -16.131 -28.604 1.00 84.00 399 ASP A O 1
ATOM 2944 N N . PHE A 1 400 ? 32.079 -15.813 -30.710 1.00 88.69 400 PHE A N 1
ATOM 2945 C CA . PHE A 1 400 ? 30.691 -15.484 -30.401 1.00 88.69 400 PHE A CA 1
ATOM 2946 C C . PHE A 1 400 ? 29.815 -16.713 -30.112 1.00 88.69 400 PHE A C 1
ATOM 2948 O O . PHE A 1 400 ? 28.679 -16.555 -29.663 1.00 88.69 400 PHE A O 1
ATOM 2955 N N . LYS A 1 401 ? 30.310 -17.945 -30.309 1.00 90.81 401 LYS A N 1
ATOM 2956 C CA . LYS A 1 401 ? 29.526 -19.188 -30.148 1.00 90.81 401 LYS A CA 1
ATOM 2957 C C . LYS A 1 401 ? 28.807 -19.288 -28.798 1.00 90.81 401 LYS A C 1
ATOM 2959 O O . LYS A 1 401 ? 27.634 -19.659 -28.751 1.00 90.81 401 LYS A O 1
ATOM 2964 N N . TRP A 1 402 ? 29.480 -18.932 -27.705 1.00 89.44 402 TRP A N 1
ATOM 2965 C CA . TRP A 1 402 ? 28.887 -18.962 -26.363 1.00 89.44 402 TRP A CA 1
ATOM 2966 C C . TRP A 1 402 ? 27.889 -17.825 -26.117 1.00 89.44 402 TRP A C 1
ATOM 2968 O O . TRP A 1 402 ? 26.905 -18.027 -25.406 1.00 89.44 402 TRP A O 1
ATOM 2978 N N . LEU A 1 403 ? 28.086 -16.663 -26.749 1.00 91.69 403 LEU A N 1
ATOM 2979 C CA . LEU A 1 403 ? 27.124 -15.560 -26.721 1.00 91.69 403 LEU A CA 1
ATOM 2980 C C . LEU A 1 403 ? 25.825 -15.952 -27.440 1.00 91.69 403 LEU A C 1
ATOM 2982 O O . LEU A 1 403 ? 24.743 -15.674 -26.922 1.00 91.69 403 LEU A O 1
ATOM 2986 N N . VAL A 1 404 ? 25.914 -16.639 -28.585 1.00 94.69 404 VAL A N 1
ATOM 2987 C CA . VAL A 1 404 ? 24.738 -17.134 -29.325 1.00 94.69 404 VAL A CA 1
ATOM 2988 C C . VAL A 1 404 ? 23.925 -18.116 -28.479 1.00 94.69 404 VAL A C 1
ATOM 2990 O O . VAL A 1 404 ? 22.708 -17.967 -28.388 1.00 94.69 404 VAL A O 1
ATOM 2993 N N . TRP A 1 405 ? 24.580 -19.065 -27.800 1.00 94.81 405 TRP A N 1
ATOM 2994 C CA . TRP A 1 405 ? 23.904 -19.990 -26.881 1.00 94.81 405 TRP A CA 1
ATOM 2995 C C . TRP A 1 405 ? 23.249 -19.281 -25.693 1.00 94.81 405 TRP A C 1
ATOM 2997 O O . TRP A 1 405 ? 22.088 -19.553 -25.391 1.00 94.81 405 TRP A O 1
ATOM 3007 N N . TYR A 1 406 ? 23.963 -18.353 -25.047 1.00 94.94 406 TYR A N 1
ATOM 3008 C CA . TYR A 1 406 ? 23.436 -17.553 -23.939 1.00 94.94 406 TYR A CA 1
ATOM 3009 C C . TYR A 1 406 ? 22.176 -16.781 -24.353 1.00 94.94 406 TYR A C 1
ATOM 3011 O O . TYR A 1 406 ? 21.120 -16.934 -23.739 1.00 94.94 406 TYR A O 1
ATOM 3019 N N . ASN A 1 407 ? 22.258 -16.013 -25.439 1.00 95.31 407 ASN A N 1
ATOM 3020 C CA . ASN A 1 407 ? 21.144 -15.218 -25.941 1.00 95.31 407 ASN A CA 1
ATOM 3021 C C . ASN A 1 407 ? 19.965 -16.088 -26.416 1.00 95.31 407 ASN A C 1
ATOM 3023 O O . ASN A 1 407 ? 18.812 -15.840 -26.062 1.00 95.31 407 ASN A O 1
ATOM 3027 N N . GLY A 1 408 ? 20.249 -17.147 -27.178 1.00 95.69 408 GLY A N 1
ATOM 3028 C CA . GLY A 1 408 ? 19.234 -18.077 -27.665 1.00 95.69 408 GLY A CA 1
ATOM 3029 C C . GLY A 1 408 ? 18.459 -18.748 -26.529 1.00 95.69 408 GLY A C 1
ATOM 3030 O O . GLY A 1 408 ? 17.238 -18.867 -26.615 1.00 95.69 408 GLY A O 1
ATOM 3031 N N . LEU A 1 409 ? 19.134 -19.105 -25.430 1.00 95.94 409 LEU A N 1
ATOM 3032 C CA . LEU A 1 409 ? 18.493 -19.666 -24.241 1.00 95.94 409 LEU A CA 1
ATOM 3033 C C . LEU A 1 409 ? 17.583 -18.649 -23.529 1.00 95.94 409 LEU A C 1
ATOM 3035 O O . LEU A 1 409 ? 16.457 -19.002 -23.180 1.00 95.94 409 LEU A O 1
ATOM 3039 N N . LEU A 1 410 ? 18.017 -17.393 -23.355 1.00 96.19 410 LEU A N 1
ATOM 3040 C CA . LEU A 1 410 ? 17.188 -16.330 -22.757 1.00 96.19 410 LEU A CA 1
ATOM 3041 C C . LEU A 1 410 ? 15.870 -16.133 -23.525 1.00 96.19 410 LEU A C 1
ATOM 3043 O O . LEU A 1 410 ? 14.788 -16.079 -22.930 1.00 96.19 410 LEU A O 1
ATOM 3047 N N . LEU A 1 411 ? 15.954 -16.065 -24.856 1.00 95.81 411 LEU A N 1
ATOM 3048 C CA . LEU A 1 411 ? 14.794 -15.882 -25.731 1.00 95.81 411 LEU A CA 1
ATOM 3049 C C . LEU A 1 411 ? 13.917 -17.146 -25.802 1.00 95.81 411 LEU A C 1
ATOM 3051 O O . LEU A 1 411 ? 12.689 -17.042 -25.823 1.00 95.81 411 LEU A O 1
ATOM 3055 N N . LEU A 1 412 ? 14.509 -18.345 -25.771 1.00 96.12 412 LEU A N 1
ATOM 3056 C CA . LEU A 1 412 ? 13.753 -19.600 -25.779 1.00 96.12 412 LEU A CA 1
ATOM 3057 C C . LEU A 1 412 ? 12.963 -19.792 -24.477 1.00 96.12 412 LEU A C 1
ATOM 3059 O O . LEU A 1 412 ? 11.768 -20.088 -24.523 1.00 96.12 412 LEU A O 1
ATOM 3063 N N . VAL A 1 413 ? 13.593 -19.561 -23.319 1.00 96.88 413 VAL A N 1
ATOM 3064 C CA . VAL A 1 413 ? 12.916 -19.624 -22.011 1.00 96.88 413 VAL A CA 1
ATOM 3065 C C . VAL A 1 413 ? 11.834 -18.546 -21.914 1.00 96.88 413 VAL A C 1
ATOM 3067 O O . VAL A 1 413 ? 10.739 -18.837 -21.438 1.00 96.88 413 VAL A O 1
ATOM 3070 N N . THR A 1 414 ? 12.071 -17.345 -22.458 1.00 96.69 414 THR A N 1
ATOM 3071 C CA . THR A 1 414 ? 11.021 -16.323 -22.629 1.00 96.69 414 THR A CA 1
ATOM 3072 C C . THR A 1 414 ? 9.814 -16.892 -23.378 1.00 96.69 414 THR A C 1
ATOM 3074 O O . THR A 1 414 ? 8.692 -16.787 -22.880 1.00 96.69 414 THR A O 1
ATOM 3077 N N . GLY A 1 415 ? 10.035 -17.520 -24.541 1.00 95.81 415 GLY A N 1
ATOM 3078 C CA . GLY A 1 415 ? 8.998 -18.162 -25.356 1.00 95.81 415 GLY A CA 1
ATOM 3079 C C . GLY A 1 415 ? 8.191 -19.214 -24.587 1.00 95.81 415 GLY A C 1
ATOM 3080 O O . GLY A 1 415 ? 6.960 -19.200 -24.617 1.00 95.81 415 GLY A O 1
ATOM 3081 N N . VAL A 1 416 ? 8.871 -20.079 -23.829 1.00 96.75 416 VAL A N 1
ATOM 3082 C CA . VAL A 1 416 ? 8.229 -21.089 -22.968 1.00 96.75 416 VAL A CA 1
ATOM 3083 C C . VAL A 1 416 ? 7.399 -20.438 -21.858 1.00 96.75 416 VAL A C 1
ATOM 3085 O O . VAL A 1 416 ? 6.255 -20.837 -21.632 1.00 96.75 416 VAL A O 1
ATOM 3088 N N . CYS A 1 417 ? 7.917 -19.399 -21.201 1.00 97.19 417 CYS A N 1
ATOM 3089 C CA . CYS A 1 417 ? 7.184 -18.686 -20.161 1.00 97.19 417 CYS A CA 1
ATOM 3090 C C . CYS A 1 417 ? 5.905 -18.025 -20.699 1.00 97.19 417 CYS A C 1
ATOM 3092 O O . CYS A 1 417 ? 4.854 -18.197 -20.083 1.00 97.19 417 CYS A O 1
ATOM 3094 N N . VAL A 1 418 ? 5.936 -17.345 -21.855 1.00 95.44 418 VAL A N 1
ATOM 3095 C CA . VAL A 1 418 ? 4.722 -16.723 -22.431 1.00 95.44 418 VAL A CA 1
ATOM 3096 C C . VAL A 1 418 ? 3.698 -17.744 -22.941 1.00 95.44 418 VAL A C 1
ATOM 3098 O O . VAL A 1 418 ? 2.495 -17.503 -22.815 1.00 95.44 418 VAL A O 1
ATOM 3101 N N . MET A 1 419 ? 4.133 -18.917 -23.422 1.00 95.56 419 MET A N 1
ATOM 3102 C CA . MET A 1 419 ? 3.221 -20.045 -23.671 1.00 95.56 419 MET A CA 1
ATOM 3103 C C . MET A 1 419 ? 2.533 -20.502 -22.378 1.00 95.56 419 MET A C 1
ATOM 3105 O O . MET A 1 419 ? 1.318 -20.700 -22.360 1.00 95.56 419 MET A O 1
ATOM 3109 N N . GLY A 1 420 ? 3.286 -20.601 -21.279 1.00 94.31 420 GLY A N 1
ATOM 3110 C CA . GLY A 1 420 ? 2.739 -20.916 -19.960 1.00 94.31 420 GLY A CA 1
ATOM 3111 C C . GLY A 1 420 ? 1.733 -19.872 -19.462 1.00 94.31 420 GLY A C 1
ATOM 3112 O O . GLY A 1 420 ? 0.661 -20.245 -18.990 1.00 94.31 420 GLY A O 1
ATOM 3113 N N . VAL A 1 421 ? 2.016 -18.572 -19.628 1.00 95.00 421 VAL A N 1
ATOM 3114 C CA . VAL A 1 421 ? 1.078 -17.478 -19.291 1.00 95.00 421 VAL A CA 1
ATOM 3115 C C . VAL A 1 421 ? -0.254 -17.654 -20.020 1.00 95.00 421 VAL A C 1
ATOM 3117 O O . VAL A 1 421 ? -1.302 -17.622 -19.376 1.00 95.00 421 VAL A O 1
ATOM 3120 N N . ARG A 1 422 ? -0.217 -17.911 -21.334 1.00 93.94 422 ARG A N 1
ATOM 3121 C CA . ARG A 1 422 ? -1.414 -18.194 -22.140 1.00 93.94 422 ARG A CA 1
ATOM 3122 C C . ARG A 1 422 ? -2.167 -19.434 -21.652 1.00 93.94 422 ARG A C 1
ATOM 3124 O O . ARG A 1 422 ? -3.391 -19.397 -21.557 1.00 93.94 422 ARG A O 1
ATOM 3131 N N . GLY A 1 423 ? -1.453 -20.511 -21.319 1.00 91.69 423 GLY A N 1
ATOM 3132 C CA . GLY A 1 423 ? -2.051 -21.734 -20.778 1.00 91.69 423 GLY A CA 1
ATOM 3133 C C . GLY A 1 423 ? -2.803 -21.493 -19.465 1.00 91.69 423 GLY A C 1
ATOM 3134 O O . GLY A 1 423 ? -3.960 -21.888 -19.333 1.00 91.69 423 GLY A O 1
ATOM 3135 N N . PHE A 1 424 ? -2.187 -20.791 -18.509 1.00 91.88 424 PHE A N 1
ATOM 3136 C CA . PHE A 1 424 ? -2.822 -20.489 -17.221 1.00 91.88 424 PHE A CA 1
ATOM 3137 C C . PHE A 1 424 ? -3.976 -19.480 -17.328 1.00 91.88 424 PHE A C 1
ATOM 3139 O O . PHE A 1 424 ? -4.974 -19.640 -16.627 1.00 91.88 424 PHE A O 1
ATOM 3146 N N . ASP A 1 425 ? -3.883 -18.481 -18.209 1.00 89.50 425 ASP A N 1
ATOM 3147 C CA . ASP A 1 425 ? -4.978 -17.538 -18.480 1.00 89.50 425 ASP A CA 1
ATOM 3148 C C . ASP A 1 425 ? -6.201 -18.244 -19.102 1.00 89.50 425 ASP A C 1
ATOM 3150 O O . ASP A 1 425 ? -7.335 -18.030 -18.666 1.00 89.50 425 ASP A O 1
ATOM 3154 N N . ALA A 1 426 ? -5.980 -19.163 -20.049 1.00 88.06 426 ALA A N 1
ATOM 3155 C CA . ALA A 1 426 ? -7.046 -19.984 -20.627 1.00 88.06 426 ALA A CA 1
ATOM 3156 C C . ALA A 1 426 ? -7.726 -20.890 -19.581 1.00 88.06 426 ALA A C 1
ATOM 3158 O O . ALA A 1 426 ? -8.955 -20.966 -19.542 1.00 88.06 426 ALA A O 1
ATOM 3159 N N . LEU A 1 427 ? -6.948 -21.524 -18.693 1.00 85.00 427 LEU A N 1
ATOM 3160 C CA . LEU A 1 427 ? -7.479 -22.345 -17.596 1.00 85.00 427 LEU A CA 1
ATOM 3161 C C . LEU A 1 427 ? -8.298 -21.522 -16.584 1.00 85.00 427 LEU A C 1
ATOM 3163 O O . LEU A 1 427 ? -9.343 -21.984 -16.124 1.00 85.00 427 LEU A O 1
ATOM 3167 N N . GLU A 1 428 ? -7.867 -20.300 -16.247 1.00 82.25 428 GLU A N 1
ATOM 3168 C CA . GLU A 1 428 ? -8.628 -19.430 -15.338 1.00 82.25 428 GLU A CA 1
ATOM 3169 C C . GLU A 1 428 ? -9.956 -18.967 -15.961 1.00 82.25 428 GLU A C 1
ATOM 3171 O O . GLU A 1 428 ? -10.960 -18.872 -15.251 1.00 82.25 428 GLU A O 1
ATOM 3176 N N . LYS A 1 429 ? -9.983 -18.707 -17.274 1.00 81.81 429 LYS A N 1
ATOM 3177 C CA . LYS A 1 429 ? -11.203 -18.337 -18.012 1.00 81.81 429 LYS A CA 1
ATOM 3178 C C . LYS A 1 429 ? -12.193 -19.506 -18.077 1.00 81.81 429 LYS A C 1
ATOM 3180 O O . LYS A 1 429 ? -13.304 -19.368 -17.572 1.00 81.81 429 LYS A O 1
ATOM 3185 N N . ALA A 1 430 ? -11.752 -20.686 -18.521 1.00 75.19 430 ALA A N 1
ATOM 3186 C CA . ALA A 1 430 ? -12.598 -21.884 -18.590 1.00 75.19 430 ALA A CA 1
ATOM 3187 C C . ALA A 1 430 ? -13.209 -22.286 -17.227 1.00 75.19 430 ALA A C 1
ATOM 3189 O O . ALA A 1 430 ? -14.360 -22.723 -17.150 1.00 75.19 430 ALA A O 1
ATOM 3190 N N . SER A 1 431 ? -12.465 -22.097 -16.129 1.00 70.38 431 SER A N 1
ATOM 3191 C CA . SER A 1 431 ? -12.958 -22.343 -14.765 1.00 70.38 431 SER A CA 1
ATOM 3192 C C . SER A 1 431 ? -14.092 -21.389 -14.357 1.00 70.38 431 SER A C 1
ATOM 3194 O O . SER A 1 431 ? -15.035 -21.802 -13.679 1.00 70.38 431 SER A O 1
ATOM 3196 N N . LYS A 1 432 ? -14.057 -20.122 -14.792 1.00 64.69 432 LYS A N 1
ATOM 3197 C CA . LYS A 1 432 ? -15.132 -19.151 -14.516 1.00 64.69 432 LYS A CA 1
ATOM 3198 C C . LYS A 1 432 ? -16.395 -19.491 -15.294 1.00 64.69 432 LYS A C 1
ATOM 3200 O O . LYS A 1 432 ? -17.456 -19.571 -14.681 1.00 64.69 432 LYS A O 1
ATOM 3205 N N . ASP A 1 433 ? -16.265 -19.780 -16.586 1.00 58.66 433 ASP A N 1
ATOM 3206 C CA . ASP A 1 433 ? -17.402 -20.145 -17.437 1.00 58.66 433 ASP A CA 1
ATOM 3207 C C . ASP A 1 433 ? -18.110 -21.397 -16.893 1.00 58.66 433 ASP A C 1
ATOM 3209 O O . ASP A 1 433 ? -19.325 -21.398 -16.703 1.00 58.66 433 ASP A O 1
ATOM 3213 N N . THR A 1 434 ? -17.344 -22.423 -16.499 1.00 50.88 434 THR A N 1
ATOM 3214 C CA . THR A 1 434 ? -17.887 -23.649 -15.880 1.00 50.88 434 THR A CA 1
ATOM 3215 C C . THR A 1 434 ? -18.702 -23.359 -14.609 1.00 50.88 434 THR A C 1
ATOM 3217 O O . THR A 1 434 ? -19.776 -23.929 -14.426 1.00 50.88 434 THR A O 1
ATOM 3220 N N . ASN A 1 435 ? -18.244 -22.451 -13.737 1.00 43.31 435 ASN A N 1
ATOM 3221 C CA . ASN A 1 435 ? -18.982 -22.085 -12.518 1.00 43.31 435 ASN A CA 1
ATOM 3222 C C . ASN A 1 435 ? -20.283 -21.313 -12.812 1.00 43.31 435 ASN A C 1
ATOM 3224 O O . ASN A 1 435 ? -21.256 -21.456 -12.067 1.00 43.31 435 ASN A O 1
ATOM 3228 N N . ILE A 1 436 ? -20.329 -20.529 -13.894 1.00 46.03 436 ILE A N 1
ATOM 3229 C CA . ILE A 1 436 ? -21.536 -19.803 -14.322 1.00 46.03 436 ILE A CA 1
ATOM 3230 C C . ILE A 1 436 ? -22.602 -20.793 -14.813 1.00 46.03 436 ILE A C 1
ATOM 3232 O O . ILE A 1 436 ? -23.748 -20.719 -14.372 1.00 46.03 436 ILE A O 1
ATOM 3236 N N . TYR A 1 437 ? -22.228 -21.781 -15.633 1.00 37.88 437 TYR A N 1
ATOM 3237 C CA . TYR A 1 437 ? -23.176 -22.805 -16.091 1.00 37.88 437 TYR A CA 1
ATOM 3238 C C . TYR A 1 437 ? -23.699 -23.684 -14.943 1.00 37.88 437 TYR A C 1
ATOM 3240 O O . TYR A 1 437 ? -24.897 -23.951 -14.886 1.00 37.88 437 TYR A O 1
ATOM 3248 N N . VAL A 1 438 ? -22.845 -24.065 -13.982 1.00 43.66 438 VAL A N 1
ATOM 3249 C CA . VAL A 1 438 ? -23.273 -24.844 -12.801 1.00 43.66 438 VAL A CA 1
ATOM 3250 C C . VAL A 1 438 ? -24.244 -24.054 -11.912 1.00 43.66 438 VAL A C 1
ATOM 3252 O O . VAL A 1 438 ? -25.232 -24.617 -11.442 1.00 43.66 438 VAL A O 1
ATOM 3255 N N . THR A 1 439 ? -24.009 -22.752 -11.702 1.00 39.38 439 THR A N 1
ATOM 3256 C CA . THR A 1 439 ? -24.903 -21.905 -10.881 1.00 39.38 439 THR A CA 1
ATOM 3257 C C . THR A 1 439 ? -26.202 -21.505 -11.583 1.00 39.38 439 THR A C 1
ATOM 3259 O O . THR A 1 439 ? -27.184 -21.201 -10.903 1.00 39.38 439 THR A O 1
ATOM 3262 N N . GLN A 1 440 ? -26.256 -21.547 -12.919 1.00 36.03 440 GLN A N 1
ATOM 3263 C CA . GLN A 1 440 ? -27.515 -21.439 -13.662 1.00 36.03 440 GLN A CA 1
ATOM 3264 C C . GLN A 1 440 ? -28.302 -22.758 -13.661 1.00 36.03 440 GLN A C 1
ATOM 3266 O O . GLN A 1 440 ? -29.502 -22.727 -13.397 1.00 36.03 440 GLN A O 1
ATOM 3271 N N . SER A 1 441 ? -27.661 -23.921 -13.853 1.00 29.78 441 SER A N 1
ATOM 3272 C CA . SER A 1 441 ? -28.374 -25.211 -13.814 1.00 29.78 441 SER A CA 1
ATOM 3273 C C . SER A 1 441 ? -28.918 -25.555 -12.422 1.00 29.78 441 SER A C 1
ATOM 3275 O O . SER A 1 441 ? -29.973 -26.173 -12.305 1.00 29.78 441 SER A O 1
ATOM 3277 N N . SER A 1 442 ? -28.244 -25.125 -11.348 1.00 34.94 442 SER A N 1
ATOM 3278 C CA . SER A 1 442 ? -28.686 -25.384 -9.969 1.00 34.94 442 SER A CA 1
ATOM 3279 C C . SER A 1 442 ? -29.911 -24.573 -9.523 1.00 34.94 442 SER A C 1
ATOM 3281 O O . SER A 1 442 ? -30.344 -24.730 -8.387 1.00 34.94 442 SER A O 1
ATOM 3283 N N . ARG A 1 443 ? -30.464 -23.694 -10.372 1.00 37.03 443 ARG A N 1
ATOM 3284 C CA . ARG A 1 443 ? -31.738 -22.998 -10.110 1.00 37.03 443 ARG A CA 1
ATOM 3285 C C . ARG A 1 443 ? -32.957 -23.707 -10.708 1.00 37.03 443 ARG A C 1
ATOM 3287 O O . ARG A 1 443 ? -34.060 -23.190 -10.575 1.00 37.03 443 ARG A O 1
ATOM 3294 N N . GLN A 1 444 ? -32.778 -24.854 -11.373 1.00 35.91 444 GLN A N 1
ATOM 3295 C CA . GLN A 1 444 ? -33.870 -25.514 -12.093 1.00 35.91 444 GLN A CA 1
ATOM 3296 C C . GLN A 1 444 ? -33.724 -27.047 -12.161 1.00 35.91 444 GLN A C 1
ATOM 3298 O O . GLN A 1 444 ? -33.796 -27.633 -13.238 1.00 35.91 444 GLN A O 1
ATOM 3303 N N . CYS A 1 445 ? -33.519 -27.700 -11.010 1.00 29.89 445 CYS A N 1
ATOM 3304 C CA . CYS A 1 445 ? -33.655 -29.157 -10.848 1.00 29.89 445 CYS A CA 1
ATOM 3305 C C . CYS A 1 445 ? -33.847 -29.549 -9.370 1.00 29.89 445 CYS A C 1
ATOM 3307 O O . CYS A 1 445 ? -32.869 -29.682 -8.634 1.00 29.89 445 CYS A O 1
ATOM 3309 N N . ASP A 1 446 ? -35.090 -29.815 -8.962 1.00 37.81 446 ASP A N 1
ATOM 3310 C CA . ASP A 1 446 ? -35.381 -30.542 -7.722 1.00 37.81 446 ASP A CA 1
ATOM 3311 C C . ASP A 1 446 ? -35.151 -32.044 -7.944 1.00 37.81 446 ASP A C 1
ATOM 3313 O O . ASP A 1 446 ? -36.017 -32.758 -8.449 1.00 37.81 446 ASP A O 1
ATOM 3317 N N . ILE A 1 447 ? -33.960 -32.536 -7.588 1.00 34.69 447 ILE A N 1
ATOM 3318 C CA . ILE A 1 447 ? -33.641 -33.971 -7.588 1.00 34.69 447 ILE A CA 1
ATOM 3319 C C . ILE A 1 447 ? -33.017 -34.343 -6.230 1.00 34.69 447 ILE A C 1
ATOM 3321 O O . ILE A 1 447 ? -32.040 -33.708 -5.824 1.00 34.69 447 ILE A O 1
ATOM 3325 N N . PRO A 1 448 ? -33.528 -35.369 -5.515 1.00 32.16 448 PRO A N 1
ATOM 3326 C CA . PRO A 1 448 ? -33.026 -35.746 -4.194 1.00 32.16 448 PRO A CA 1
ATOM 3327 C C . PRO A 1 448 ? -31.527 -36.083 -4.155 1.00 32.16 448 PRO A C 1
ATOM 3329 O O . PRO A 1 448 ? -30.970 -36.712 -5.057 1.00 32.16 448 PRO A O 1
ATOM 3332 N N . ALA A 1 449 ? -30.881 -35.738 -3.037 1.00 36.22 449 ALA A N 1
ATOM 3333 C CA . ALA A 1 449 ? -29.425 -35.773 -2.848 1.00 36.22 449 ALA A CA 1
ATOM 3334 C C . ALA A 1 449 ? -28.752 -37.171 -2.881 1.00 36.22 449 ALA A C 1
ATOM 3336 O O . ALA A 1 449 ? -27.547 -37.280 -2.645 1.00 36.22 449 ALA A O 1
ATOM 3337 N N . SER A 1 450 ? -29.482 -38.247 -3.188 1.00 35.03 450 SER A N 1
ATOM 3338 C CA . SER A 1 450 ? -28.954 -39.617 -3.270 1.00 35.03 450 SER A CA 1
ATOM 3339 C C . SER A 1 450 ? -28.175 -39.917 -4.560 1.00 35.03 450 SER A C 1
ATOM 3341 O O . SER A 1 450 ? -27.365 -40.843 -4.569 1.00 35.03 450 SER A O 1
ATOM 3343 N N . TRP A 1 451 ? -28.348 -39.127 -5.628 1.00 32.00 451 TRP A N 1
ATOM 3344 C CA . TRP A 1 451 ? -27.694 -39.369 -6.928 1.00 32.00 451 TRP A CA 1
ATOM 3345 C C . TRP A 1 451 ? -26.358 -38.631 -7.137 1.00 32.00 451 TRP A C 1
ATOM 3347 O O . TRP A 1 451 ? -25.568 -39.012 -8.001 1.00 32.00 451 TRP A O 1
ATOM 3357 N N . CYS A 1 452 ? -26.026 -37.620 -6.326 1.00 32.53 452 CYS A N 1
ATOM 3358 C CA . CYS A 1 452 ? -24.867 -36.744 -6.567 1.00 32.53 452 CYS A CA 1
ATOM 3359 C C . CYS A 1 452 ? -23.527 -37.265 -5.983 1.00 32.53 452 CYS A C 1
ATOM 3361 O O . CYS A 1 452 ? -22.694 -36.502 -5.493 1.00 32.53 452 CYS A O 1
ATOM 3363 N N . LYS A 1 453 ? -23.292 -38.587 -6.023 1.00 31.44 453 LYS A N 1
ATOM 3364 C CA . LYS A 1 453 ? -22.056 -39.241 -5.534 1.00 31.44 453 LYS A CA 1
ATOM 3365 C C . LYS A 1 453 ? -21.398 -40.165 -6.573 1.00 31.44 453 LYS A C 1
ATOM 3367 O O . LYS A 1 453 ? -21.054 -41.302 -6.256 1.00 31.44 453 LYS A O 1
ATOM 3372 N N . LYS A 1 454 ? -21.167 -39.685 -7.807 1.00 29.52 454 LYS A N 1
ATOM 3373 C CA . LYS A 1 454 ? -20.272 -40.369 -8.775 1.00 29.52 454 LYS A CA 1
ATOM 3374 C C . LYS A 1 454 ? -19.776 -39.512 -9.961 1.00 29.52 454 LYS A C 1
ATOM 3376 O O . LYS A 1 454 ? -19.903 -39.915 -11.108 1.00 29.52 454 LYS A O 1
ATOM 3381 N N . SER A 1 455 ? -19.140 -38.360 -9.707 1.00 28.50 455 SER A N 1
ATOM 3382 C CA . SER A 1 455 ? -18.235 -37.740 -10.704 1.00 28.50 455 SER A CA 1
ATOM 3383 C C . SER A 1 455 ? -17.214 -36.776 -10.078 1.00 28.50 455 SER A C 1
ATOM 3385 O O . SER A 1 455 ? -17.406 -35.564 -10.040 1.00 28.50 455 SER A O 1
ATOM 3387 N N . LYS A 1 456 ? -16.110 -37.327 -9.555 1.00 29.75 456 LYS A N 1
ATOM 3388 C CA . LYS A 1 456 ? -14.867 -36.590 -9.243 1.00 29.75 456 LYS A CA 1
ATOM 3389 C C . LYS A 1 456 ? -13.639 -37.462 -9.527 1.00 29.75 456 LYS A C 1
ATOM 3391 O O . LYS A 1 456 ? -12.820 -37.720 -8.650 1.00 29.75 456 LYS A O 1
ATOM 3396 N N . SER A 1 457 ? -13.507 -37.932 -10.764 1.00 28.55 457 SER A N 1
ATOM 3397 C CA . SER A 1 457 ? -12.245 -38.470 -11.279 1.00 28.55 457 SER A CA 1
ATOM 3398 C C . SER A 1 457 ? -12.195 -38.361 -12.804 1.00 28.55 457 SER A C 1
ATOM 3400 O O . SER A 1 457 ? -13.213 -38.514 -13.468 1.00 28.55 457 SER A O 1
ATOM 3402 N N . LYS A 1 458 ? -10.986 -38.107 -13.330 1.00 27.27 458 LYS A N 1
ATOM 3403 C CA . LYS A 1 458 ? -10.644 -37.915 -14.753 1.00 27.27 458 LYS A CA 1
ATOM 3404 C C . LYS A 1 458 ? -11.308 -36.712 -15.446 1.00 27.27 458 LYS A C 1
ATOM 3406 O O . LYS A 1 458 ? -12.431 -36.800 -15.910 1.00 27.27 458 LYS A O 1
ATOM 3411 N N . PHE A 1 459 ? -10.517 -35.663 -15.669 1.00 25.23 459 PHE A N 1
ATOM 3412 C CA . PHE A 1 459 ? -10.220 -35.215 -17.037 1.00 25.23 459 PHE A CA 1
ATOM 3413 C C . PHE A 1 459 ? -8.838 -34.546 -17.066 1.00 25.23 459 PHE A C 1
ATOM 3415 O O . PHE A 1 459 ? -8.650 -33.427 -16.598 1.00 25.23 459 PHE A O 1
ATOM 3422 N N . LEU A 1 460 ? -7.856 -35.280 -17.594 1.00 23.84 460 LEU A N 1
ATOM 3423 C CA . LEU A 1 460 ? -6.539 -34.781 -17.982 1.00 23.84 460 LEU A CA 1
ATOM 3424 C C . LEU A 1 460 ? -6.438 -34.921 -19.505 1.00 23.84 460 LEU A C 1
ATOM 3426 O O . LEU A 1 460 ? -6.577 -36.024 -20.016 1.00 23.84 460 LEU A O 1
ATOM 3430 N N . VAL A 1 461 ? -6.201 -33.793 -20.176 1.00 28.61 461 VAL A N 1
ATOM 3431 C CA . VAL A 1 461 ? -5.588 -33.623 -21.509 1.00 28.61 461 VAL A CA 1
ATOM 3432 C C . VAL A 1 461 ? -5.970 -34.620 -22.624 1.00 28.61 461 VAL A C 1
ATOM 3434 O O . VAL A 1 461 ? -5.359 -35.675 -22.763 1.00 28.61 461 VAL A O 1
ATOM 3437 N N . SER A 1 462 ? -6.808 -34.175 -23.567 1.00 22.67 462 SER A N 1
ATOM 3438 C CA . SER A 1 462 ? -6.686 -34.545 -24.991 1.00 22.67 462 SER A CA 1
ATOM 3439 C C . SER A 1 462 ? -7.281 -33.450 -25.882 1.00 22.67 462 SER A C 1
ATOM 3441 O O . SER A 1 462 ? -8.368 -32.955 -25.601 1.00 22.67 462 SER A O 1
ATOM 3443 N N . GLY A 1 463 ? -6.544 -33.031 -26.912 1.00 22.70 463 GLY A N 1
ATOM 3444 C CA . GLY A 1 463 ? -6.834 -31.814 -27.671 1.00 22.70 463 GLY A CA 1
ATOM 3445 C C . GLY A 1 463 ? -7.816 -31.916 -28.846 1.00 22.70 463 GLY A C 1
ATOM 3446 O O . GLY A 1 463 ? -8.451 -32.934 -29.081 1.00 22.70 463 GLY A O 1
ATOM 3447 N N . TRP A 1 464 ? -7.799 -30.820 -29.612 1.00 22.02 464 TRP A N 1
ATOM 3448 C CA . TRP A 1 464 ? -8.252 -30.646 -31.000 1.00 22.02 464 TRP A CA 1
ATOM 3449 C C . TRP A 1 464 ? -9.759 -30.697 -31.323 1.00 22.02 464 TRP A C 1
ATOM 3451 O O . TRP A 1 464 ? -10.378 -31.745 -31.394 1.00 22.02 464 TRP A O 1
ATOM 3461 N N . SER A 1 465 ? -10.264 -29.516 -31.711 1.00 25.55 465 SER A N 1
ATOM 3462 C CA . SER A 1 465 ? -11.290 -29.289 -32.744 1.00 25.55 465 SER A CA 1
ATOM 3463 C C . SER A 1 465 ? -12.617 -30.061 -32.672 1.00 25.55 465 SER A C 1
ATOM 3465 O O . SER A 1 465 ? -12.749 -31.135 -33.257 1.00 25.55 465 SER A O 1
ATOM 3467 N N . GLN A 1 466 ? -13.680 -29.364 -32.255 1.00 23.17 466 GLN A N 1
ATOM 3468 C CA . GLN A 1 466 ? -14.950 -29.448 -32.985 1.00 23.17 466 GLN A CA 1
ATOM 3469 C C . GLN A 1 466 ? -15.753 -28.142 -32.900 1.00 23.17 466 GLN A C 1
ATOM 3471 O O . GLN A 1 466 ? -15.784 -27.478 -31.866 1.00 23.17 466 GLN A O 1
ATOM 3476 N N . LYS A 1 467 ? -16.378 -27.763 -34.023 1.00 27.17 467 LYS A N 1
ATOM 3477 C CA . LYS A 1 467 ? -17.368 -26.681 -34.093 1.00 27.17 467 LYS A CA 1
ATOM 3478 C C . LYS A 1 467 ? -18.611 -27.059 -33.281 1.00 27.17 467 LYS A C 1
ATOM 3480 O O . LYS A 1 467 ? -19.068 -28.193 -33.383 1.00 27.17 467 LYS A O 1
ATOM 3485 N N . MET A 1 468 ? -19.252 -26.069 -32.667 1.00 22.91 468 MET A N 1
ATOM 3486 C CA . MET A 1 468 ? -20.712 -26.049 -32.556 1.00 22.91 468 MET A CA 1
ATOM 3487 C C . MET A 1 468 ? -21.228 -24.671 -32.965 1.00 22.91 468 MET A C 1
ATOM 3489 O O . MET A 1 468 ? -20.963 -23.667 -32.309 1.00 22.91 468 MET A O 1
ATOM 3493 N N . GLU A 1 469 ? -21.932 -24.641 -34.093 1.00 22.58 469 GLU A N 1
ATOM 3494 C CA . GLU A 1 469 ? -22.791 -23.529 -34.487 1.00 22.58 469 GLU A CA 1
ATOM 3495 C C . GLU A 1 469 ? -24.094 -23.613 -33.685 1.00 22.58 469 GLU A C 1
ATOM 3497 O O . GLU A 1 469 ? -24.681 -24.687 -33.573 1.00 22.58 469 GLU A O 1
ATOM 3502 N N . VAL A 1 470 ? -24.579 -22.476 -33.185 1.00 24.03 470 VAL A N 1
ATOM 3503 C CA . VAL A 1 470 ? -25.994 -22.302 -32.841 1.00 24.03 470 VAL A CA 1
ATOM 3504 C C . VAL A 1 470 ? -26.460 -21.019 -33.517 1.00 24.03 470 VAL A C 1
ATOM 3506 O O . VAL A 1 470 ? -26.108 -19.917 -33.099 1.00 24.03 470 VAL A O 1
ATOM 3509 N N . GLN A 1 471 ? -27.219 -21.173 -34.600 1.00 21.28 471 GLN A N 1
ATOM 3510 C CA . GLN A 1 471 ? -27.992 -20.082 -35.184 1.00 21.28 471 GLN A CA 1
ATOM 3511 C C . GLN A 1 471 ? -29.230 -19.822 -34.324 1.00 21.28 471 GLN A C 1
ATOM 3513 O O . GLN A 1 471 ? -29.950 -20.767 -34.010 1.00 21.28 471 GLN A O 1
ATOM 3518 N N . ILE A 1 472 ? -29.548 -18.552 -34.066 1.00 23.70 472 ILE A N 1
ATOM 3519 C CA . ILE A 1 472 ? -30.942 -18.096 -33.977 1.00 23.70 472 ILE A CA 1
ATOM 3520 C C . ILE A 1 472 ? -31.062 -16.816 -34.813 1.00 23.70 472 ILE A C 1
ATOM 3522 O O . ILE A 1 472 ? -30.234 -15.909 -34.715 1.00 23.70 472 ILE A O 1
ATOM 3526 N N . THR A 1 473 ? -32.060 -16.802 -35.691 1.00 22.69 473 THR A 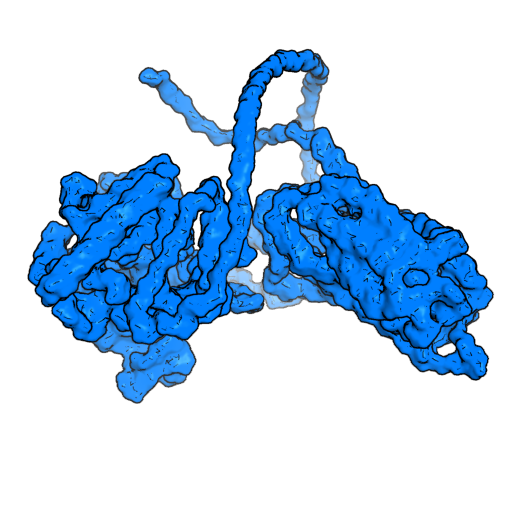N 1
ATOM 3527 C CA . THR A 1 473 ? -32.235 -15.839 -36.786 1.00 22.69 473 THR A CA 1
ATOM 3528 C C . THR A 1 473 ? -32.970 -14.570 -36.335 1.00 22.69 473 THR A C 1
ATOM 3530 O O . THR A 1 473 ? -33.823 -14.611 -35.453 1.00 22.69 473 THR A O 1
ATOM 3533 N N . THR A 1 474 ? -32.653 -13.438 -36.963 1.00 27.34 474 THR A N 1
ATOM 3534 C CA . THR A 1 474 ? -33.245 -12.106 -36.738 1.00 27.34 474 THR A CA 1
ATOM 3535 C C . THR A 1 474 ? -34.457 -11.817 -37.631 1.00 27.34 474 THR A C 1
ATOM 3537 O O . THR A 1 474 ? -34.496 -12.308 -38.752 1.00 27.34 474 THR A O 1
ATOM 3540 N N . TYR A 1 475 ? -35.346 -10.907 -37.202 1.00 22.41 475 TYR A N 1
ATOM 3541 C CA . TYR A 1 475 ? -36.050 -9.922 -38.057 1.00 22.41 475 TYR A CA 1
ATOM 3542 C C . TYR A 1 475 ? -36.268 -8.623 -37.217 1.00 22.41 475 TYR A C 1
ATOM 3544 O O . TYR A 1 475 ? -36.640 -8.763 -36.056 1.00 22.41 475 TYR A O 1
ATOM 3552 N N . ARG A 1 476 ? -35.814 -7.394 -37.571 1.00 23.53 476 ARG A N 1
ATOM 3553 C CA . ARG A 1 476 ? -36.123 -6.435 -38.688 1.00 23.53 476 ARG A CA 1
ATOM 3554 C C . ARG A 1 476 ? -37.419 -5.612 -38.414 1.00 23.53 476 ARG A C 1
ATOM 3556 O O . ARG A 1 476 ? -38.330 -6.188 -37.841 1.00 23.53 476 ARG A O 1
ATOM 3563 N N . GLU A 1 477 ? -37.589 -4.308 -38.719 1.00 23.64 477 GLU A N 1
ATOM 3564 C CA . GLU A 1 477 ? -36.982 -3.375 -39.715 1.00 23.64 477 GLU A CA 1
ATOM 3565 C C . GLU A 1 477 ? -36.862 -1.891 -39.230 1.00 23.64 477 GLU A C 1
ATOM 3567 O O . GLU A 1 477 ? -37.599 -1.470 -38.342 1.00 23.64 477 GLU A O 1
ATOM 3572 N N . ASP A 1 478 ? -35.960 -1.102 -39.849 1.00 25.11 478 ASP A N 1
ATOM 3573 C CA . ASP A 1 478 ? -35.892 0.392 -39.854 1.00 25.11 478 ASP A CA 1
ATOM 3574 C C . ASP A 1 478 ? -36.747 0.973 -41.033 1.00 25.11 478 ASP A C 1
ATOM 3576 O O . ASP A 1 478 ? -37.500 0.187 -41.614 1.00 25.11 478 ASP A O 1
ATOM 3580 N N . PRO A 1 479 ? -36.618 2.234 -41.557 1.00 43.09 479 PRO A N 1
ATOM 3581 C CA . PRO A 1 479 ? -35.958 3.502 -41.140 1.00 43.09 479 PRO A CA 1
ATOM 3582 C C . PRO A 1 479 ? -36.996 4.680 -41.211 1.00 43.09 479 PRO A C 1
ATOM 3584 O O . PRO A 1 479 ? -38.125 4.438 -40.791 1.00 43.09 479 PRO A O 1
ATOM 3587 N N . PRO A 1 480 ? -36.791 5.898 -41.800 1.00 31.22 480 PRO A N 1
ATOM 3588 C CA . PRO A 1 480 ? -35.639 6.816 -41.983 1.00 31.22 480 PRO A CA 1
ATOM 3589 C C . PRO A 1 480 ? -35.909 8.277 -41.486 1.00 31.22 480 PRO A C 1
ATOM 3591 O O . PRO A 1 480 ? -36.972 8.564 -40.951 1.00 31.22 480 PRO A O 1
ATOM 3594 N N . GLY A 1 481 ? -35.008 9.251 -41.761 1.00 23.50 481 GLY A N 1
ATOM 3595 C CA . GLY A 1 481 ? -35.408 10.684 -41.839 1.00 23.50 481 GLY A CA 1
ATOM 3596 C C . GLY A 1 481 ? -34.399 11.795 -41.465 1.00 23.50 481 GLY A C 1
ATOM 3597 O O . GLY A 1 481 ? -34.585 12.512 -40.494 1.00 23.50 481 GLY A O 1
ATOM 3598 N N . SER A 1 482 ? -33.357 12.014 -42.269 1.00 23.12 482 SER A N 1
ATOM 3599 C CA . SER A 1 482 ? -32.355 13.106 -42.167 1.00 23.12 482 SER A CA 1
ATOM 3600 C C . SER A 1 482 ? -32.867 14.574 -42.078 1.00 23.12 482 SER A C 1
ATOM 3602 O O . SER A 1 482 ? -33.749 14.912 -42.869 1.00 23.12 482 SER A O 1
ATOM 3604 N N . LYS A 1 483 ? -32.160 15.490 -41.361 1.00 23.86 483 LYS A N 1
ATOM 3605 C CA . LYS A 1 483 ? -31.396 16.666 -41.922 1.00 23.86 483 LYS A CA 1
ATOM 3606 C C . LYS A 1 483 ? -30.962 17.781 -40.920 1.00 23.86 483 LYS A C 1
ATOM 3608 O O . LYS A 1 483 ? -31.780 18.403 -40.267 1.00 23.86 483 LYS A O 1
ATOM 3613 N N . ARG A 1 484 ? -29.653 18.094 -40.957 1.00 22.19 484 ARG A N 1
ATOM 3614 C CA . ARG A 1 484 ? -28.951 19.416 -40.941 1.00 22.19 484 ARG A CA 1
ATOM 3615 C C . ARG A 1 484 ? -29.449 20.648 -40.123 1.00 22.19 484 ARG A C 1
ATOM 3617 O O . ARG A 1 484 ? -30.368 21.334 -40.540 1.00 22.19 484 ARG A O 1
ATOM 3624 N N . SER A 1 485 ? -28.587 21.050 -39.168 1.00 21.66 485 SER A N 1
ATOM 3625 C CA . SER A 1 485 ? -27.957 22.390 -38.952 1.00 21.66 485 SER A CA 1
ATOM 3626 C C . SER A 1 485 ? -28.776 23.682 -38.742 1.00 21.66 485 SER A C 1
ATOM 3628 O O . SER A 1 485 ? -29.548 24.052 -39.616 1.00 21.66 485 SER A O 1
ATOM 3630 N N . VAL A 1 486 ? -28.388 24.495 -37.737 1.00 22.42 486 VAL A N 1
ATOM 3631 C CA . VAL A 1 486 ? -27.695 25.818 -37.857 1.00 22.42 486 VAL A CA 1
ATOM 3632 C C . VAL A 1 486 ? -27.549 26.485 -36.463 1.00 22.42 486 VAL A C 1
ATOM 3634 O O . VAL A 1 486 ? -28.406 26.334 -35.602 1.00 22.42 486 VAL A O 1
ATOM 3637 N N . THR A 1 487 ? -26.442 27.203 -36.226 1.00 21.88 487 THR A N 1
ATOM 3638 C CA . THR A 1 487 ? -26.146 28.030 -35.023 1.00 21.88 487 THR A CA 1
ATOM 3639 C C . THR A 1 487 ? -26.660 29.475 -35.172 1.00 21.88 487 THR A C 1
ATOM 3641 O O . THR A 1 487 ? -26.715 29.936 -36.312 1.00 21.88 487 THR A O 1
ATOM 3644 N N . PRO A 1 488 ? -26.857 30.266 -34.091 1.00 25.23 488 PRO A N 1
ATOM 3645 C CA . PRO A 1 488 ? -25.797 31.241 -33.765 1.00 25.23 488 PRO A CA 1
ATOM 3646 C C . PRO A 1 488 ? -25.563 31.593 -32.271 1.00 25.23 488 PRO A C 1
ATOM 3648 O O . PRO A 1 488 ? -26.309 31.257 -31.364 1.00 25.23 488 PRO A O 1
ATOM 3651 N N . LYS A 1 489 ? -24.432 32.281 -32.099 1.00 22.81 489 LYS A N 1
ATOM 3652 C CA . LYS A 1 489 ? -23.631 32.707 -30.935 1.00 22.81 489 LYS A CA 1
ATOM 3653 C C . LYS A 1 489 ? -24.051 34.027 -30.224 1.00 22.81 489 LYS A C 1
ATOM 3655 O O . LYS A 1 489 ? -24.623 34.885 -30.881 1.00 22.81 489 LYS A O 1
ATOM 3660 N N . LEU A 1 490 ? -23.429 34.246 -29.039 1.00 22.45 490 LEU A N 1
ATOM 3661 C CA . LEU A 1 490 ? -22.949 35.530 -28.423 1.00 22.45 490 LEU A CA 1
ATOM 3662 C C . LEU A 1 490 ? -23.991 36.506 -27.813 1.00 22.45 490 LEU A C 1
ATOM 3664 O O . LEU A 1 490 ? -25.166 36.365 -28.134 1.00 22.45 490 LEU A O 1
ATOM 3668 N N . PRO A 1 491 ? -23.583 37.523 -26.995 1.00 27.62 491 PRO A N 1
ATOM 3669 C CA . PRO A 1 491 ? -22.269 37.864 -26.376 1.00 27.62 491 PRO A CA 1
ATOM 3670 C C . PRO A 1 491 ? -22.303 37.806 -24.809 1.00 27.62 491 PRO A C 1
ATOM 3672 O O . PRO A 1 491 ? -23.348 37.496 -24.257 1.00 27.62 491 PRO A O 1
ATOM 3675 N N . LYS A 1 492 ? -21.244 37.890 -23.973 1.00 26.14 492 LYS A N 1
ATOM 3676 C CA . LYS A 1 492 ? -20.007 38.714 -23.840 1.00 26.14 492 LYS A CA 1
ATOM 3677 C C . LYS A 1 492 ? -20.210 40.160 -23.316 1.00 26.14 492 LYS A C 1
ATOM 3679 O O . LYS A 1 492 ? -20.752 40.952 -24.067 1.00 26.14 492 LYS A O 1
ATOM 3684 N N . THR A 1 493 ? -19.689 40.462 -22.112 1.00 25.11 493 THR A N 1
ATOM 3685 C CA . THR A 1 493 ? -19.139 41.749 -21.567 1.00 25.11 493 THR A CA 1
ATOM 3686 C C . THR A 1 493 ? -18.894 41.581 -20.048 1.00 25.11 493 THR A C 1
ATOM 3688 O O . THR A 1 493 ? -19.616 40.792 -19.444 1.00 25.11 493 THR A O 1
ATOM 3691 N N . ASP A 1 494 ? -18.047 42.317 -19.316 1.00 24.06 494 ASP A N 1
ATOM 3692 C CA . ASP A 1 494 ? -16.708 42.920 -19.528 1.00 24.06 494 ASP A CA 1
ATOM 3693 C C . ASP A 1 494 ? -16.240 43.530 -18.174 1.00 24.06 494 ASP A C 1
ATOM 3695 O O . ASP A 1 494 ? -17.054 43.649 -17.257 1.00 24.06 494 ASP A O 1
ATOM 3699 N N . SER A 1 495 ? -14.978 43.987 -18.091 1.00 26.53 495 SER A N 1
ATOM 3700 C CA . SER A 1 495 ? -14.416 44.941 -17.096 1.00 26.53 495 SER A CA 1
ATOM 3701 C C . SER A 1 495 ? -14.242 44.500 -15.624 1.00 26.53 495 SER A C 1
ATOM 3703 O O . SER A 1 495 ? -14.999 43.673 -15.126 1.00 26.53 495 SER A O 1
ATOM 3705 N N . ASP A 1 496 ? -13.334 45.070 -14.815 1.00 24.03 496 ASP A N 1
ATOM 3706 C CA . ASP A 1 496 ? -11.943 45.576 -14.978 1.00 24.03 496 ASP A CA 1
ATOM 3707 C C . ASP A 1 496 ? -11.427 45.980 -13.563 1.00 24.03 496 ASP A C 1
ATOM 3709 O O . ASP A 1 496 ? -12.155 45.818 -12.586 1.00 24.03 496 ASP A O 1
ATOM 3713 N N . ILE A 1 497 ? -10.231 46.595 -13.478 1.00 24.91 497 ILE A N 1
ATOM 3714 C CA . ILE A 1 497 ? -9.753 47.466 -12.370 1.00 24.91 497 ILE A CA 1
ATOM 3715 C C . ILE A 1 497 ? -9.328 46.726 -11.074 1.00 24.91 497 ILE A C 1
ATOM 3717 O O . ILE A 1 497 ? -10.127 46.032 -10.462 1.00 24.91 497 ILE A O 1
ATOM 3721 N N . SER A 1 498 ? -8.159 46.910 -10.443 1.00 25.02 498 SER A N 1
ATOM 3722 C CA . SER A 1 498 ? -6.760 47.295 -10.757 1.00 25.02 498 SER A CA 1
ATOM 3723 C C . SER A 1 498 ? -6.078 47.632 -9.414 1.00 25.02 498 SER A C 1
ATOM 3725 O O . SER A 1 498 ? -6.778 48.137 -8.543 1.00 25.02 498 SER A O 1
ATOM 3727 N N . ALA A 1 499 ? -4.739 47.544 -9.334 1.00 24.28 499 ALA A N 1
ATOM 3728 C CA . ALA A 1 499 ? -3.876 48.337 -8.426 1.00 24.28 499 ALA A CA 1
ATOM 3729 C C . ALA A 1 499 ? -4.003 48.121 -6.885 1.00 24.28 499 ALA A C 1
ATOM 3731 O O . ALA A 1 499 ? -5.061 47.776 -6.376 1.00 24.28 499 ALA A O 1
ATOM 3732 N N . SER A 1 500 ? -2.959 48.325 -6.069 1.00 24.59 500 SER A N 1
ATOM 3733 C CA . SER A 1 500 ? -1.501 48.396 -6.316 1.00 24.59 500 SER A CA 1
ATOM 3734 C C . SER A 1 500 ? -0.725 48.312 -4.979 1.00 24.59 500 SER A C 1
ATOM 3736 O O . SER A 1 500 ? -1.339 48.423 -3.923 1.00 24.59 500 SER A O 1
ATOM 3738 N N . ASP A 1 501 ? 0.605 48.152 -5.076 1.00 25.38 501 ASP A N 1
ATOM 3739 C CA . ASP A 1 501 ? 1.649 48.574 -4.110 1.00 25.38 501 ASP A CA 1
ATOM 3740 C C . ASP A 1 501 ? 1.697 47.948 -2.689 1.00 25.38 501 ASP A C 1
ATOM 3742 O O . ASP A 1 501 ? 0.692 47.508 -2.144 1.00 25.38 501 ASP A O 1
ATOM 3746 N N . ALA A 1 502 ? 2.828 47.921 -1.970 1.00 24.53 502 ALA A N 1
ATOM 3747 C CA . ALA A 1 502 ? 4.261 47.793 -2.309 1.00 24.53 502 ALA A CA 1
ATOM 3748 C C . ALA A 1 502 ? 5.047 47.594 -0.982 1.00 24.53 502 ALA A C 1
ATOM 3750 O O . ALA A 1 502 ? 4.577 48.079 0.043 1.00 24.53 502 ALA A O 1
ATOM 3751 N N . ASP A 1 503 ? 6.236 46.965 -1.043 1.00 25.50 503 ASP A N 1
ATOM 3752 C CA . ASP A 1 503 ? 7.400 47.163 -0.137 1.00 25.50 503 ASP A CA 1
ATOM 3753 C C . ASP A 1 503 ? 7.239 46.855 1.386 1.00 25.50 503 ASP A C 1
ATOM 3755 O O . ASP A 1 503 ? 6.140 46.818 1.925 1.00 25.50 503 ASP A O 1
ATOM 3759 N N . ASP A 1 504 ? 8.258 46.643 2.233 1.00 24.28 504 ASP A N 1
ATOM 3760 C CA . ASP A 1 504 ? 9.656 46.130 2.205 1.00 24.28 504 ASP A CA 1
ATOM 3761 C C . ASP A 1 504 ? 10.034 46.001 3.726 1.00 24.28 504 ASP A C 1
ATOM 3763 O O . ASP A 1 504 ? 9.476 46.737 4.542 1.00 24.28 504 ASP A O 1
ATOM 3767 N N . TYR A 1 505 ? 10.758 45.007 4.268 1.00 24.78 505 TYR A N 1
ATOM 3768 C CA . TYR A 1 505 ? 12.212 45.081 4.523 1.00 24.78 505 TYR A CA 1
ATOM 3769 C C . TYR A 1 505 ? 12.751 43.886 5.352 1.00 24.78 505 TYR A C 1
ATOM 3771 O O . TYR A 1 505 ? 12.177 43.501 6.368 1.00 24.78 505 TYR A O 1
ATOM 3779 N N . SER A 1 506 ? 13.929 43.403 4.933 1.00 24.20 506 SER A N 1
ATOM 3780 C CA . SER A 1 506 ? 15.097 42.881 5.692 1.00 24.20 506 SER A CA 1
ATOM 3781 C C . SER A 1 506 ? 14.995 41.889 6.877 1.00 24.20 506 SER A C 1
ATOM 3783 O O . SER A 1 506 ? 14.361 42.120 7.902 1.00 24.20 506 SER A O 1
ATOM 3785 N N . GLU A 1 507 ? 15.851 40.864 6.790 1.00 25.59 507 GLU A N 1
ATOM 3786 C CA . GLU A 1 507 ? 16.306 39.952 7.854 1.00 25.59 507 GLU A CA 1
ATOM 3787 C C . GLU A 1 507 ? 17.204 40.638 8.909 1.00 25.59 507 GLU A C 1
ATOM 3789 O O . GLU A 1 507 ? 17.960 41.538 8.545 1.00 25.59 507 GLU A O 1
ATOM 3794 N N . HIS A 1 508 ? 17.294 40.092 10.136 1.00 27.31 508 HIS A N 1
ATOM 3795 C CA . HIS A 1 508 ? 18.598 39.707 10.721 1.00 27.31 508 HIS A CA 1
ATOM 3796 C C . HIS A 1 508 ? 18.503 38.719 11.904 1.00 27.31 508 HIS A C 1
ATOM 3798 O O . HIS A 1 508 ? 17.466 38.543 12.538 1.00 27.31 508 HIS A O 1
ATOM 3804 N N . SER A 1 509 ? 19.620 38.028 12.144 1.00 27.59 509 SER A N 1
ATOM 3805 C CA . SER A 1 509 ? 19.817 36.900 13.066 1.00 27.59 509 SER A CA 1
ATOM 3806 C C . SER A 1 509 ? 20.035 37.281 14.534 1.00 27.59 509 SER A C 1
ATOM 3808 O O . SER A 1 509 ? 20.654 38.309 14.788 1.00 27.59 509 SER A O 1
ATOM 3810 N N . MET A 1 510 ? 19.782 36.348 15.465 1.00 25.83 510 MET A N 1
ATOM 3811 C CA . MET A 1 510 ? 20.725 36.071 16.567 1.00 25.83 510 MET A CA 1
ATOM 3812 C C . MET A 1 510 ? 20.512 34.681 17.195 1.00 25.83 510 MET A C 1
ATOM 3814 O O . MET A 1 510 ? 19.383 34.258 17.423 1.00 25.83 510 MET A O 1
ATOM 3818 N N . ASP A 1 511 ? 21.617 33.984 17.470 1.00 31.70 511 ASP A N 1
ATOM 3819 C CA . ASP A 1 511 ? 21.682 32.630 18.036 1.00 31.70 511 ASP A CA 1
ATOM 3820 C C . ASP A 1 511 ? 22.770 32.616 19.128 1.00 31.70 511 ASP A C 1
ATOM 3822 O O . ASP A 1 511 ? 23.941 32.840 18.813 1.00 31.70 511 ASP A O 1
ATOM 3826 N N . SER A 1 512 ? 22.396 32.441 20.407 1.00 27.16 512 SER A N 1
ATOM 3827 C CA . SER A 1 512 ? 23.350 32.253 21.528 1.00 27.16 512 SER A CA 1
ATOM 3828 C C . SER A 1 512 ? 22.736 31.941 22.910 1.00 27.16 512 SER A C 1
ATOM 3830 O O . SER A 1 512 ? 23.391 31.268 23.706 1.00 27.16 512 SER A O 1
ATOM 3832 N N . GLU A 1 513 ? 21.503 32.357 23.240 1.00 27.64 513 GLU A N 1
ATOM 3833 C CA . GLU A 1 513 ? 20.966 32.213 24.619 1.00 27.64 513 GLU A CA 1
ATOM 3834 C C . GLU A 1 513 ? 20.473 30.800 25.013 1.00 27.64 513 GLU A C 1
ATOM 3836 O O . GLU A 1 513 ? 20.261 30.513 26.193 1.00 27.64 513 GLU A O 1
ATOM 3841 N N . GLN A 1 514 ? 20.296 29.873 24.066 1.00 29.92 514 GLN A N 1
ATOM 3842 C CA . GLN A 1 514 ? 19.542 28.629 24.305 1.00 29.92 514 GLN A CA 1
ATOM 3843 C C . GLN A 1 514 ? 20.242 27.531 25.134 1.00 29.92 514 GLN A C 1
ATOM 3845 O O . GLN A 1 514 ? 19.642 26.483 25.370 1.00 29.92 514 GLN A O 1
ATOM 3850 N N . ARG A 1 515 ? 21.482 27.723 25.610 1.00 27.36 515 ARG A N 1
ATOM 3851 C CA . ARG A 1 515 ? 22.239 26.657 26.309 1.00 27.36 515 ARG A CA 1
ATOM 3852 C C . ARG A 1 515 ? 22.124 26.609 27.836 1.00 27.36 515 ARG A C 1
ATOM 3854 O O . ARG A 1 515 ? 22.586 25.628 28.406 1.00 27.36 515 ARG A O 1
ATOM 3861 N N . HIS A 1 516 ? 21.508 27.593 28.498 1.00 24.31 516 HIS A N 1
ATOM 3862 C CA . HIS A 1 516 ? 21.558 27.698 29.971 1.00 24.31 516 HIS A CA 1
ATOM 3863 C C . HIS A 1 516 ? 20.218 27.589 30.726 1.00 24.31 516 HIS A C 1
ATOM 3865 O O . HIS A 1 516 ? 20.195 27.800 31.936 1.00 24.31 516 HIS A O 1
ATOM 3871 N N . ARG A 1 517 ? 19.101 27.246 30.064 1.00 25.98 517 ARG A N 1
ATOM 3872 C CA . ARG A 1 517 ? 17.746 27.322 30.663 1.00 25.98 517 ARG A CA 1
ATOM 3873 C C . ARG A 1 517 ? 16.985 25.980 30.735 1.00 25.98 517 ARG A C 1
ATOM 3875 O O . ARG A 1 517 ? 15.778 25.949 30.523 1.00 25.98 517 ARG A O 1
ATOM 3882 N N . VAL A 1 518 ? 17.686 24.871 31.003 1.00 31.08 518 VAL A N 1
ATOM 3883 C CA . VAL A 1 518 ? 17.123 23.495 30.962 1.00 31.08 518 VAL A CA 1
ATOM 3884 C C . VAL A 1 518 ? 16.756 22.919 32.348 1.00 31.08 518 VAL A C 1
ATOM 3886 O O . VAL A 1 518 ? 16.040 21.927 32.414 1.00 31.08 518 VAL A O 1
ATOM 3889 N N . GLU A 1 519 ? 17.186 23.526 33.462 1.00 26.05 519 GLU A N 1
ATOM 3890 C CA . GLU A 1 519 ? 17.028 22.924 34.807 1.00 26.05 519 GLU A CA 1
ATOM 3891 C C . GLU A 1 519 ? 15.765 23.334 35.592 1.00 26.05 519 GLU A C 1
ATOM 3893 O O . GLU A 1 519 ? 15.441 22.692 36.588 1.00 26.05 519 GLU A O 1
ATOM 3898 N N . ASN A 1 520 ? 15.005 24.338 35.140 1.00 23.67 520 ASN A N 1
ATOM 3899 C CA . ASN A 1 520 ? 13.732 24.720 35.765 1.00 23.67 520 ASN A CA 1
ATOM 3900 C C . ASN A 1 520 ? 12.555 24.211 34.922 1.00 23.67 520 ASN A C 1
ATOM 3902 O O . ASN A 1 520 ? 12.467 24.518 33.736 1.00 23.67 520 ASN A O 1
ATOM 3906 N N . GLY A 1 521 ? 11.655 23.438 35.543 1.00 30.09 521 GLY A N 1
ATOM 3907 C CA . GLY A 1 521 ? 10.564 22.690 34.895 1.00 30.09 521 GLY A CA 1
ATOM 3908 C C . GLY A 1 521 ? 9.395 23.525 34.353 1.00 30.09 521 GLY A C 1
ATOM 3909 O O . GLY A 1 521 ? 8.238 23.247 34.667 1.00 30.09 521 GLY A O 1
ATOM 3910 N N . GLU A 1 522 ? 9.684 24.541 33.543 1.00 26.14 522 GLU A N 1
ATOM 3911 C CA . GLU A 1 522 ? 8.696 25.302 32.780 1.00 26.14 522 GLU A CA 1
ATOM 3912 C C . GLU A 1 522 ? 8.451 24.617 31.425 1.00 26.14 522 GLU A C 1
ATOM 3914 O O . GLU A 1 522 ? 9.321 24.575 30.554 1.00 26.14 522 GLU A O 1
ATOM 3919 N N . PHE A 1 523 ? 7.257 24.047 31.243 1.00 31.30 523 PHE A N 1
ATOM 3920 C CA . PHE A 1 523 ? 6.871 23.399 29.989 1.00 31.30 523 PHE A CA 1
ATOM 3921 C C . PHE A 1 523 ? 6.425 24.437 28.952 1.00 31.30 523 PHE A C 1
ATOM 3923 O O . PHE A 1 523 ? 5.445 25.152 29.157 1.00 31.30 523 PHE A O 1
ATOM 3930 N N . TYR A 1 524 ? 7.130 24.488 27.821 1.00 27.67 524 TYR A N 1
ATOM 3931 C CA . TYR A 1 524 ? 6.856 25.422 26.728 1.00 27.67 524 TYR A CA 1
ATOM 3932 C C . TYR A 1 524 ? 5.607 25.021 25.928 1.00 27.67 524 TYR A C 1
ATOM 3934 O O . TYR A 1 524 ? 5.447 23.868 25.520 1.00 27.67 524 TYR A O 1
ATOM 3942 N N . GLU A 1 525 ? 4.749 25.999 25.646 1.00 32.22 525 GLU A N 1
ATOM 3943 C CA . GLU A 1 525 ? 3.569 25.856 24.792 1.00 32.22 525 GLU A CA 1
ATOM 3944 C C . GLU A 1 525 ? 3.860 26.466 23.412 1.00 32.22 525 GLU A C 1
ATOM 3946 O O . GLU A 1 525 ? 4.391 27.572 23.315 1.00 32.22 525 GLU A O 1
ATOM 3951 N N . VAL A 1 526 ? 3.574 25.727 22.334 1.00 32.97 526 VAL A N 1
ATOM 3952 C CA . VAL A 1 526 ? 3.888 26.153 20.959 1.00 32.97 526 VAL A CA 1
ATOM 3953 C C . VAL A 1 526 ? 2.616 26.647 20.279 1.00 32.97 526 VAL A C 1
ATOM 3955 O O . VAL A 1 526 ? 1.825 25.838 19.793 1.00 32.97 526 VAL A O 1
ATOM 3958 N N . ASP A 1 527 ? 2.443 27.967 20.221 1.00 34.69 527 ASP A N 1
ATOM 3959 C CA . ASP A 1 527 ? 1.363 28.598 19.456 1.00 34.69 527 ASP A CA 1
ATOM 3960 C C . ASP A 1 527 ? 1.687 28.635 17.947 1.00 34.69 527 ASP A C 1
ATOM 3962 O O . ASP A 1 527 ? 2.854 28.626 17.533 1.00 34.69 527 ASP A O 1
ATOM 3966 N N . ILE A 1 528 ? 0.656 28.585 17.098 1.00 34.06 528 ILE A N 1
ATOM 3967 C CA . ILE A 1 528 ? 0.786 28.371 15.648 1.00 34.06 528 ILE A CA 1
ATOM 3968 C C . ILE A 1 528 ? -0.249 29.222 14.901 1.00 34.06 528 ILE A C 1
ATOM 3970 O O . ILE A 1 528 ? -1.443 28.942 14.954 1.00 34.06 528 ILE A O 1
ATOM 3974 N N . GLY A 1 529 ? 0.246 30.235 14.179 1.00 36.97 529 GLY A N 1
ATOM 3975 C CA . GLY A 1 529 ? -0.549 31.295 13.543 1.00 36.97 529 GLY A CA 1
ATOM 3976 C C . GLY A 1 529 ? -1.570 30.868 12.474 1.00 36.97 529 GLY A C 1
ATOM 3977 O O . GLY A 1 529 ? -1.577 29.739 11.984 1.00 36.97 529 GLY A O 1
ATOM 3978 N N . GLU A 1 530 ? -2.434 31.823 12.112 1.00 36.47 530 GLU A N 1
ATOM 3979 C CA . GLU A 1 530 ? -3.795 31.592 11.591 1.00 36.47 530 GLU A CA 1
ATOM 3980 C C . GLU A 1 530 ? -3.929 31.118 10.119 1.00 36.47 530 GLU A C 1
ATOM 3982 O O . GLU A 1 530 ? -5.026 30.733 9.705 1.00 36.47 530 GLU A O 1
ATOM 3987 N N . ASP A 1 531 ? -2.861 31.104 9.312 1.00 36.19 531 ASP A N 1
ATOM 3988 C CA . ASP A 1 531 ? -2.965 30.947 7.848 1.00 36.19 531 ASP A CA 1
ATOM 3989 C C . ASP A 1 531 ? -3.060 29.496 7.329 1.00 36.19 531 ASP A C 1
ATOM 3991 O O . ASP A 1 531 ? -2.090 28.894 6.851 1.00 36.19 531 ASP A O 1
ATOM 3995 N N . VAL A 1 532 ? -4.281 28.945 7.318 1.00 42.72 532 VAL A N 1
ATOM 3996 C CA . VAL A 1 532 ? -4.630 27.730 6.552 1.00 42.72 532 VAL A CA 1
ATOM 3997 C C . VAL A 1 532 ? -5.975 27.901 5.827 1.00 42.72 532 VAL A C 1
ATOM 3999 O O . VAL A 1 532 ? -7.040 27.726 6.415 1.00 42.72 532 VAL A O 1
ATOM 4002 N N . LYS A 1 533 ? -5.939 28.194 4.516 1.00 33.53 533 LYS A N 1
ATOM 4003 C CA . LYS A 1 533 ? -7.138 28.216 3.645 1.00 33.53 533 LYS A CA 1
ATOM 4004 C C . LYS A 1 533 ? -7.742 26.815 3.489 1.00 33.53 533 LYS A C 1
ATOM 4006 O O . LYS A 1 533 ? -7.000 25.837 3.419 1.00 33.53 533 LYS A O 1
ATOM 4011 N N . SER A 1 534 ? -9.067 26.713 3.406 1.00 38.66 534 SER A N 1
ATOM 4012 C CA . SER A 1 534 ? -9.826 25.455 3.469 1.00 38.66 534 SER A CA 1
ATOM 4013 C C . SER A 1 534 ? -9.719 24.570 2.214 1.00 38.66 534 SER A C 1
ATOM 4015 O O . SER A 1 534 ? -10.321 24.834 1.179 1.00 38.66 534 SER A O 1
ATOM 4017 N N . ASP A 1 535 ? -9.002 23.452 2.341 1.00 45.81 535 ASP A N 1
ATOM 4018 C CA . ASP A 1 535 ? -9.104 22.261 1.486 1.00 45.81 535 ASP A CA 1
ATOM 4019 C C . ASP A 1 535 ? -8.693 21.045 2.344 1.00 45.81 535 ASP A C 1
ATOM 4021 O O . ASP A 1 535 ? -7.818 21.160 3.203 1.00 45.81 535 ASP A O 1
ATOM 4025 N N . ASN A 1 536 ? -9.249 19.850 2.124 1.00 45.00 536 ASN A N 1
ATOM 4026 C CA . ASN A 1 536 ? -8.856 18.655 2.900 1.00 45.00 536 ASN A CA 1
ATOM 4027 C C . ASN A 1 536 ? -7.342 18.366 2.774 1.00 45.00 536 ASN A C 1
ATOM 4029 O O . ASN A 1 536 ? -6.714 17.802 3.671 1.00 45.00 536 ASN A O 1
ATOM 4033 N N . LYS A 1 537 ? -6.723 18.790 1.663 1.00 47.25 537 LYS A N 1
ATOM 4034 C CA . LYS A 1 537 ? -5.268 18.732 1.472 1.00 47.25 537 LYS A CA 1
ATOM 4035 C C . LYS A 1 537 ? -4.503 19.730 2.340 1.00 47.25 537 LYS A C 1
ATOM 4037 O O . LYS A 1 537 ? -3.418 19.386 2.803 1.00 47.25 537 LYS A O 1
ATOM 4042 N N . SER A 1 538 ? -5.021 20.939 2.565 1.00 54.09 538 SER A N 1
ATOM 4043 C CA . SER A 1 538 ? -4.325 21.954 3.364 1.00 54.09 538 SER A CA 1
ATOM 4044 C C . SER A 1 538 ? -4.322 21.589 4.848 1.00 54.09 538 SER A C 1
ATOM 4046 O O . SER A 1 538 ? -3.286 21.741 5.486 1.00 54.09 538 SER A O 1
ATOM 4048 N N . GLN A 1 539 ? -5.403 20.991 5.364 1.00 51.94 539 GLN A N 1
ATOM 4049 C CA . GLN A 1 539 ? -5.457 20.440 6.723 1.00 51.94 539 GLN A CA 1
ATOM 4050 C C . GLN A 1 539 ? -4.411 19.333 6.935 1.00 51.94 539 GLN A C 1
ATOM 4052 O O . GLN A 1 539 ? -3.660 19.366 7.909 1.00 51.94 539 GLN A O 1
ATOM 4057 N N . ILE A 1 540 ? -4.290 18.387 5.993 1.00 52.97 540 ILE A N 1
ATOM 4058 C CA . ILE A 1 540 ? -3.276 17.318 6.058 1.00 52.97 540 ILE A CA 1
ATOM 4059 C C . ILE A 1 540 ? -1.856 17.891 5.929 1.00 52.97 540 ILE A C 1
ATOM 4061 O O . ILE A 1 540 ? -0.952 17.439 6.628 1.00 52.97 540 ILE A O 1
ATOM 4065 N N . ILE A 1 541 ? -1.634 18.904 5.084 1.00 57.25 541 ILE A N 1
ATOM 4066 C CA . ILE A 1 541 ? -0.331 19.581 4.962 1.00 57.25 541 ILE A CA 1
ATOM 4067 C C . ILE A 1 541 ? 0.006 20.374 6.232 1.00 57.25 541 ILE A C 1
ATOM 4069 O O . ILE A 1 541 ? 1.154 20.334 6.671 1.00 57.25 541 ILE A O 1
ATOM 4073 N N . ALA A 1 542 ? -0.963 21.056 6.846 1.00 59.44 542 ALA A N 1
ATOM 4074 C CA . ALA A 1 542 ? -0.792 21.751 8.118 1.00 59.44 542 ALA A CA 1
ATOM 4075 C C . ALA A 1 542 ? -0.432 20.755 9.228 1.00 59.44 542 ALA A C 1
ATOM 4077 O O . ALA A 1 542 ? 0.599 20.924 9.878 1.00 59.44 542 ALA A O 1
ATOM 4078 N N . ALA A 1 543 ? -1.189 19.659 9.354 1.00 54.09 543 ALA A N 1
ATOM 4079 C CA . ALA A 1 543 ? -0.884 18.564 10.268 1.00 54.09 543 ALA A CA 1
ATOM 4080 C C . ALA A 1 543 ? 0.513 17.970 10.010 1.00 54.09 543 ALA A C 1
ATOM 4082 O O . ALA A 1 543 ? 1.282 17.809 10.947 1.00 54.09 543 ALA A O 1
ATOM 4083 N N . LEU A 1 544 ? 0.912 17.711 8.761 1.00 56.75 544 LEU A N 1
ATOM 4084 C CA . LEU A 1 544 ? 2.252 17.194 8.438 1.00 56.75 544 LEU A CA 1
ATOM 4085 C C . LEU A 1 544 ? 3.383 18.197 8.737 1.00 56.75 544 LEU A C 1
ATOM 4087 O O . LEU A 1 544 ? 4.443 17.785 9.211 1.00 56.75 544 LEU A O 1
ATOM 4091 N N . LYS A 1 545 ? 3.173 19.502 8.508 1.00 62.03 545 LYS A N 1
ATOM 4092 C CA . LYS A 1 545 ? 4.117 20.566 8.906 1.00 62.03 545 LYS A CA 1
ATOM 4093 C C . LYS A 1 545 ? 4.276 20.626 10.429 1.00 62.03 545 LYS A C 1
ATOM 4095 O O . LYS A 1 545 ? 5.401 20.735 10.909 1.00 62.03 545 LYS A O 1
ATOM 4100 N N . LEU A 1 546 ? 3.168 20.508 11.164 1.00 57.59 546 LEU A N 1
ATOM 4101 C CA . LEU A 1 546 ? 3.120 20.343 12.620 1.00 57.59 546 LEU A CA 1
ATOM 4102 C C . LEU A 1 546 ? 3.932 19.116 13.058 1.00 57.59 546 LEU A C 1
ATOM 4104 O O . LEU A 1 546 ? 4.885 19.249 13.815 1.00 57.59 546 LEU A O 1
ATOM 4108 N N . LEU A 1 547 ? 3.615 17.935 12.521 1.00 55.38 547 LEU A N 1
ATOM 4109 C CA . LEU A 1 547 ? 4.238 16.655 12.879 1.00 55.38 547 LEU A CA 1
ATOM 4110 C C . LEU A 1 547 ? 5.753 16.649 12.634 1.00 55.38 547 LEU A C 1
ATOM 4112 O O . LEU A 1 547 ? 6.495 16.087 13.437 1.00 55.38 547 LEU A O 1
ATOM 4116 N N . LYS A 1 548 ? 6.233 17.335 11.585 1.00 58.62 548 LYS A N 1
ATOM 4117 C CA . LYS A 1 548 ? 7.672 17.490 11.313 1.00 58.62 548 LYS A CA 1
ATOM 4118 C C . LYS A 1 548 ? 8.424 18.182 12.463 1.00 58.62 548 LYS A C 1
ATOM 4120 O O . LYS A 1 548 ? 9.586 17.852 12.674 1.00 58.62 548 LYS A O 1
ATOM 4125 N N . LYS A 1 549 ? 7.781 19.080 13.227 1.00 56.91 549 LYS A N 1
ATOM 4126 C CA . LYS A 1 549 ? 8.394 19.753 14.393 1.00 56.91 549 LYS A CA 1
ATOM 4127 C C . LYS A 1 549 ? 8.639 18.817 15.587 1.00 56.91 549 LYS A C 1
ATOM 4129 O O . LYS A 1 549 ? 9.437 19.157 16.450 1.00 56.91 549 LYS A O 1
ATOM 4134 N N . PHE A 1 550 ? 7.994 17.648 15.634 1.00 52.75 550 PHE A N 1
ATOM 4135 C CA . PHE A 1 550 ? 8.105 16.691 16.747 1.00 52.75 550 PHE A CA 1
ATOM 4136 C C . PHE A 1 550 ? 9.025 15.494 16.440 1.00 52.75 550 PHE A C 1
ATOM 4138 O O . PHE A 1 550 ? 9.275 14.660 17.311 1.00 52.75 550 PHE A O 1
ATOM 4145 N N . VAL A 1 551 ? 9.564 15.388 15.219 1.00 50.38 551 VAL A N 1
ATOM 4146 C CA . VAL A 1 551 ? 10.465 14.289 14.835 1.00 50.38 551 VAL A CA 1
ATOM 4147 C C . VAL A 1 551 ? 11.801 14.422 15.571 1.00 50.38 551 VAL A C 1
ATOM 4149 O O . VAL A 1 551 ? 12.601 15.299 15.261 1.00 50.38 551 VAL A O 1
ATOM 4152 N N . GLY A 1 552 ? 12.057 13.516 16.518 1.00 46.72 552 GLY A N 1
ATOM 4153 C CA . GLY A 1 552 ? 13.315 13.437 17.272 1.00 46.72 552 GLY A CA 1
ATOM 4154 C C . GLY A 1 552 ? 13.253 13.971 18.707 1.00 46.72 552 GLY A C 1
ATOM 4155 O O . GLY A 1 552 ? 14.218 13.791 19.450 1.00 46.72 552 GLY A O 1
ATOM 4156 N N . VAL A 1 553 ? 12.132 14.560 19.137 1.00 52.66 553 VAL A N 1
ATOM 4157 C CA . VAL A 1 553 ? 11.956 14.958 20.541 1.00 52.66 553 VAL A CA 1
ATOM 4158 C C . VAL A 1 553 ? 11.716 13.709 21.393 1.00 52.66 553 VAL A C 1
ATOM 4160 O O . VAL A 1 553 ? 10.791 12.941 21.134 1.00 52.66 553 VAL A O 1
ATOM 4163 N N . LYS A 1 554 ? 12.561 13.482 22.405 1.00 43.53 554 LYS A N 1
ATOM 4164 C CA . LYS A 1 554 ? 12.490 12.278 23.254 1.00 43.53 554 LYS A CA 1
ATOM 4165 C C . LYS A 1 554 ? 11.291 12.265 24.206 1.00 43.53 554 LYS A C 1
ATOM 4167 O O . LYS A 1 554 ? 10.874 11.183 24.604 1.00 43.53 554 LYS A O 1
ATOM 4172 N N . ASP A 1 555 ? 10.746 13.434 24.540 1.00 49.28 555 ASP A N 1
ATOM 4173 C CA . ASP A 1 555 ? 9.753 13.593 25.606 1.00 49.28 555 ASP A CA 1
ATOM 4174 C C . ASP A 1 555 ? 8.510 14.379 25.148 1.00 49.28 555 ASP A C 1
ATOM 4176 O O . ASP A 1 555 ? 8.185 15.462 25.626 1.00 49.28 555 ASP A O 1
ATOM 4180 N N . ILE A 1 556 ? 7.816 13.839 24.141 1.00 51.09 556 ILE A N 1
ATOM 4181 C CA . ILE A 1 556 ? 6.632 14.476 23.528 1.00 51.09 556 ILE A CA 1
ATOM 4182 C C . ILE A 1 556 ? 5.397 14.406 24.444 1.00 51.09 556 ILE A C 1
ATOM 4184 O O . ILE A 1 556 ? 4.438 15.143 24.237 1.00 51.09 556 ILE A O 1
ATOM 4188 N N . VAL A 1 557 ? 5.425 13.568 25.486 1.00 43.28 557 VAL A N 1
ATOM 4189 C CA . VAL A 1 557 ? 4.320 13.400 26.449 1.00 43.28 557 VAL A CA 1
ATOM 4190 C C . VAL A 1 557 ? 4.026 14.703 27.210 1.00 43.28 557 VAL A C 1
ATOM 4192 O O . VAL A 1 557 ? 2.898 14.913 27.647 1.00 43.28 557 VAL A O 1
ATOM 4195 N N . SER A 1 558 ? 5.013 15.597 27.318 1.00 39.84 558 SER A N 1
ATOM 4196 C CA . SER A 1 558 ? 4.896 16.894 27.991 1.00 39.84 558 SER A CA 1
ATOM 4197 C C . SER A 1 558 ? 4.587 18.085 27.067 1.00 39.84 558 SER A C 1
ATOM 4199 O O . SER A 1 558 ? 4.318 19.183 27.554 1.00 39.84 558 SER A O 1
ATOM 4201 N N . LEU A 1 559 ? 4.589 17.901 25.740 1.00 43.12 559 LEU A N 1
ATOM 4202 C CA . LEU A 1 559 ? 4.367 18.994 24.789 1.00 43.12 559 LEU A CA 1
ATOM 4203 C C . LEU A 1 559 ? 2.872 19.256 24.567 1.00 43.12 559 LEU A C 1
ATOM 4205 O O . LEU A 1 559 ? 2.162 18.456 23.953 1.00 43.12 559 LEU A O 1
ATOM 4209 N N . ARG A 1 560 ? 2.400 20.428 25.006 1.00 53.16 560 ARG A N 1
ATOM 4210 C CA . ARG A 1 560 ? 1.047 20.916 24.707 1.00 53.16 560 ARG A CA 1
ATOM 4211 C C . ARG A 1 560 ? 0.915 21.222 23.213 1.00 53.16 560 ARG A C 1
ATOM 4213 O O . ARG A 1 560 ? 1.604 22.094 22.691 1.00 53.16 560 ARG A O 1
ATOM 4220 N N . ILE A 1 561 ? -0.009 20.537 22.535 1.00 57.84 561 ILE A N 1
ATOM 4221 C CA . ILE A 1 561 ? -0.376 20.820 21.138 1.00 57.84 561 ILE A CA 1
ATOM 4222 C C . ILE A 1 561 ? -1.810 21.358 21.093 1.00 57.84 561 ILE A C 1
ATOM 4224 O O . ILE A 1 561 ? -2.778 20.619 20.847 1.00 57.84 561 ILE A O 1
ATOM 4228 N N . SER A 1 562 ? -1.936 22.668 21.307 1.00 63.50 562 SER A N 1
ATOM 4229 C CA . SER A 1 562 ? -3.113 23.419 20.871 1.00 63.50 562 SER A CA 1
ATOM 4230 C C . SER A 1 562 ? -3.168 23.362 19.340 1.00 63.50 562 SER A C 1
ATOM 4232 O O . SER A 1 562 ? -2.155 23.564 18.673 1.00 63.50 562 SER A O 1
ATOM 4234 N N . LEU A 1 563 ? -4.322 23.000 18.770 1.00 71.31 563 LEU A N 1
ATOM 4235 C CA . LEU A 1 563 ? -4.536 23.081 17.321 1.00 71.31 563 LEU A CA 1
ATOM 4236 C C . LEU A 1 563 ? -5.522 24.217 17.015 1.00 71.31 563 LEU A C 1
ATOM 4238 O O . LEU A 1 563 ? -6.481 24.378 17.779 1.00 71.31 563 LEU A O 1
ATOM 4242 N N . PRO A 1 564 ? -5.326 24.951 15.901 1.00 71.56 564 PRO A N 1
ATOM 4243 C CA . PRO A 1 564 ? -6.301 25.912 15.392 1.00 71.56 564 PRO A CA 1
ATOM 4244 C C . PRO A 1 564 ? -7.674 25.277 15.140 1.00 71.56 564 PRO A C 1
ATOM 4246 O O . PRO A 1 564 ? -7.770 24.083 14.835 1.00 71.56 564 PRO A O 1
ATOM 4249 N N . ALA A 1 565 ? -8.739 26.080 15.219 1.00 80.19 565 ALA A N 1
ATOM 4250 C CA . ALA A 1 565 ? -10.119 25.600 15.098 1.00 80.19 565 ALA A CA 1
ATOM 4251 C C . ALA A 1 565 ? -10.416 24.891 13.758 1.00 80.19 565 ALA A C 1
ATOM 4253 O O . ALA A 1 565 ? -11.255 23.999 13.710 1.00 80.19 565 ALA A O 1
ATOM 4254 N N . GLN A 1 566 ? -9.680 25.218 12.689 1.00 73.88 566 GLN A N 1
ATOM 4255 C CA . GLN A 1 566 ? -9.742 24.578 11.366 1.00 73.88 566 GLN A CA 1
ATOM 4256 C C . GLN A 1 566 ? -9.411 23.072 11.380 1.00 73.88 566 GLN A C 1
ATOM 4258 O O . GLN A 1 566 ? -9.663 22.392 10.385 1.00 73.88 566 GLN A O 1
ATOM 4263 N N . LEU A 1 567 ? -8.772 22.563 12.442 1.00 72.50 567 LEU A N 1
ATOM 4264 C CA . LEU A 1 567 ? -8.316 21.170 12.580 1.00 72.50 567 LEU A CA 1
ATOM 4265 C C . LEU A 1 567 ? -9.077 20.391 13.668 1.00 72.50 567 LEU A C 1
ATOM 4267 O O . LEU A 1 567 ? -8.675 19.277 14.013 1.00 72.50 567 LEU A O 1
ATOM 4271 N N . LEU A 1 568 ? -10.136 20.979 14.227 1.00 83.62 568 LEU A N 1
ATOM 4272 C CA . LEU A 1 568 ? -10.975 20.386 15.266 1.00 83.62 568 LEU A CA 1
ATOM 4273 C C . LEU A 1 568 ? -12.354 20.074 14.685 1.00 83.62 568 LEU A C 1
ATOM 4275 O O . LEU A 1 568 ? -12.902 20.871 13.926 1.00 83.62 568 LEU A O 1
ATOM 4279 N N . GLU A 1 569 ? -12.928 18.937 15.068 1.00 86.25 569 GLU A N 1
ATOM 4280 C CA . GLU A 1 569 ? -14.360 18.713 14.851 1.00 86.25 569 GLU A CA 1
ATOM 4281 C C . GLU A 1 569 ? -15.166 19.384 15.973 1.00 86.25 569 GLU A C 1
ATOM 4283 O O . GLU A 1 569 ? -14.666 19.499 17.097 1.00 86.25 569 GLU A O 1
ATOM 4288 N N . PRO A 1 570 ? -16.414 19.809 15.708 1.00 91.56 570 PRO A N 1
ATOM 4289 C CA . PRO A 1 570 ? -17.223 20.566 16.655 1.00 91.56 570 PRO A CA 1
ATOM 4290 C C . PRO A 1 570 ? -17.877 19.677 17.733 1.00 91.56 570 PRO A C 1
ATOM 4292 O O . PRO A 1 570 ? -19.099 19.574 17.821 1.00 91.56 570 PRO A O 1
ATOM 4295 N N . ILE A 1 571 ? -17.054 18.997 18.542 1.00 91.62 571 ILE A N 1
ATOM 4296 C CA . ILE A 1 571 ? -17.465 18.043 19.586 1.00 91.62 571 ILE A CA 1
ATOM 4297 C C . ILE A 1 571 ? -16.440 17.990 20.738 1.00 91.62 571 ILE A C 1
ATOM 4299 O O . ILE A 1 571 ? -15.231 17.968 20.504 1.00 91.62 571 ILE A O 1
ATOM 4303 N N . GLY A 1 572 ? -16.907 17.967 21.992 1.00 92.31 572 GLY A N 1
ATOM 4304 C CA . GLY A 1 572 ? -16.047 17.874 23.187 1.00 92.31 572 GLY A CA 1
ATOM 4305 C C . GLY A 1 572 ? -15.493 16.464 23.437 1.00 92.31 572 GLY A C 1
ATOM 4306 O O . GLY A 1 572 ? -16.112 15.481 23.022 1.00 92.31 572 GLY A O 1
ATOM 4307 N N . ASN A 1 573 ? -14.346 16.339 24.123 1.00 91.81 573 ASN A N 1
ATOM 4308 C CA . ASN A 1 573 ? -13.708 15.034 24.368 1.00 91.81 573 ASN A CA 1
ATOM 4309 C C . ASN A 1 573 ? -14.617 14.085 25.165 1.00 91.81 573 ASN A C 1
ATOM 4311 O O . ASN A 1 573 ? -14.788 12.945 24.739 1.00 91.81 573 ASN A O 1
ATOM 4315 N N . LEU A 1 574 ? -15.260 14.557 26.243 1.00 94.31 574 LEU A N 1
ATOM 4316 C CA . LEU A 1 574 ? -16.200 13.739 27.030 1.00 94.31 574 LEU A CA 1
ATOM 4317 C C . LEU A 1 574 ? -17.413 13.268 26.212 1.00 94.31 574 LEU A C 1
ATOM 4319 O O . LEU A 1 574 ? -17.860 12.133 26.346 1.00 94.31 574 LEU A O 1
ATOM 4323 N N . GLU A 1 575 ? -17.935 14.122 25.327 1.00 93.25 575 GLU A N 1
ATOM 4324 C CA . GLU A 1 575 ? -19.050 13.747 24.456 1.00 93.25 575 GLU A CA 1
ATOM 4325 C C . GLU A 1 575 ? -18.630 12.697 23.409 1.00 93.25 575 GLU A C 1
ATOM 4327 O O . GLU A 1 575 ? -19.413 11.802 23.047 1.00 93.25 575 GLU A O 1
ATOM 4332 N N . TYR A 1 576 ? -17.404 12.813 22.900 1.00 89.94 576 TYR A N 1
ATOM 4333 C CA . TYR A 1 576 ? -16.846 11.905 21.910 1.00 89.94 576 TYR A CA 1
ATOM 4334 C C . TYR A 1 576 ? -16.526 10.531 22.522 1.00 89.94 576 TYR A C 1
ATOM 4336 O O . TYR A 1 576 ? -16.999 9.519 22.008 1.00 89.94 576 TYR A O 1
ATOM 4344 N N . TRP A 1 577 ? -15.825 10.473 23.657 1.00 86.31 577 TRP A N 1
ATOM 4345 C CA . TRP A 1 577 ? -15.417 9.228 24.328 1.00 86.31 577 TRP A CA 1
ATOM 4346 C C . TRP A 1 577 ? -16.433 8.713 25.357 1.00 86.31 577 TRP A C 1
ATOM 4348 O O . TRP A 1 577 ? -16.087 8.324 26.465 1.00 86.31 577 TRP A O 1
ATOM 4358 N N . ASN A 1 578 ? -17.702 8.639 24.958 1.00 85.69 578 ASN A N 1
ATOM 4359 C CA . ASN A 1 578 ? -18.780 8.080 25.785 1.00 85.69 578 ASN A CA 1
ATOM 4360 C C . ASN A 1 578 ? -18.752 6.536 25.906 1.00 85.69 578 ASN A C 1
ATOM 4362 O O . ASN A 1 578 ? -19.551 5.977 26.652 1.00 85.69 578 ASN A O 1
ATOM 4366 N N . TYR A 1 579 ? -17.880 5.859 25.144 1.00 90.38 579 TYR A N 1
ATOM 4367 C CA . TYR A 1 579 ? -17.703 4.400 25.101 1.00 90.38 579 TYR A CA 1
ATOM 4368 C C . TYR A 1 579 ? -18.998 3.570 24.988 1.00 90.38 579 TYR A C 1
ATOM 4370 O O . TYR A 1 579 ? -19.063 2.470 25.538 1.00 90.38 579 TYR A O 1
ATOM 4378 N N . ASN A 1 580 ? -20.021 4.049 24.268 1.00 93.00 580 ASN A N 1
ATOM 4379 C CA . ASN A 1 580 ? -21.253 3.282 24.074 1.00 93.00 580 ASN A CA 1
ATOM 4380 C C . ASN A 1 580 ? -21.970 3.548 22.741 1.00 93.00 580 ASN A C 1
ATOM 4382 O O . ASN A 1 580 ? -23.184 3.727 22.704 1.00 93.00 580 ASN A O 1
ATOM 4386 N N . ASP A 1 581 ? -21.241 3.530 21.618 1.00 92.94 581 ASP A N 1
ATOM 4387 C CA . ASP A 1 581 ? -21.839 3.765 20.288 1.00 92.94 581 ASP A CA 1
ATOM 4388 C C . ASP A 1 581 ? -22.961 2.755 19.919 1.00 92.94 581 ASP A C 1
ATOM 4390 O O . ASP A 1 581 ? -23.742 3.014 18.999 1.00 92.94 581 ASP A O 1
ATOM 4394 N N . ARG A 1 582 ? -23.058 1.616 20.630 1.00 92.88 582 ARG A N 1
ATOM 4395 C CA . ARG A 1 582 ? -24.133 0.607 20.540 1.00 92.88 582 ARG A CA 1
ATOM 4396 C C . ARG A 1 582 ? -24.633 0.171 21.935 1.00 92.88 582 ARG A C 1
ATOM 4398 O O . ARG A 1 582 ? -24.247 -0.895 22.430 1.00 92.88 582 ARG A O 1
ATOM 4405 N 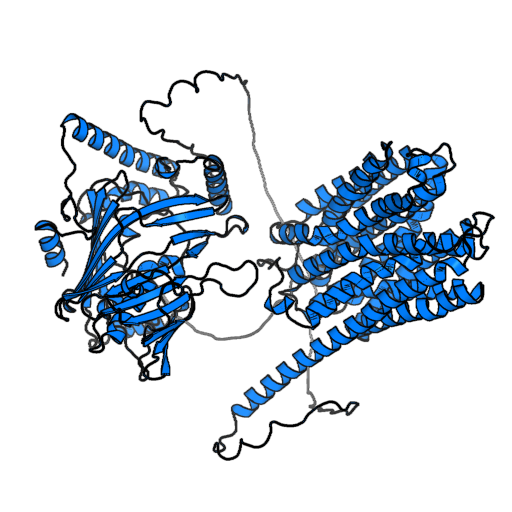N . PRO A 1 583 ? -25.511 0.967 22.572 1.00 93.75 583 PRO A N 1
ATOM 4406 C CA . PRO A 1 583 ? -26.067 0.671 23.895 1.00 93.75 583 PRO A CA 1
ATOM 4407 C C . PRO A 1 583 ? -27.037 -0.518 23.882 1.00 93.75 583 PRO A C 1
ATOM 4409 O O . PRO A 1 583 ? -27.294 -1.129 24.914 1.00 93.75 583 PRO A O 1
ATOM 4412 N N . ASP A 1 584 ? -27.553 -0.881 22.710 1.00 90.19 584 ASP A N 1
ATOM 4413 C CA . ASP A 1 584 ? -28.373 -2.067 22.487 1.00 90.19 584 ASP A CA 1
ATOM 4414 C C . ASP A 1 584 ? -27.589 -3.363 22.767 1.00 90.19 584 ASP A C 1
ATOM 4416 O O . ASP A 1 584 ? -28.088 -4.251 23.455 1.00 90.19 584 ASP A O 1
ATOM 4420 N N . TYR A 1 585 ? -26.317 -3.442 22.351 1.00 92.38 585 TYR A N 1
ATOM 4421 C CA . TYR A 1 585 ? -25.445 -4.561 22.731 1.00 92.38 585 TYR A CA 1
ATOM 4422 C C . TYR A 1 585 ? -24.988 -4.498 24.192 1.00 92.38 585 TYR A C 1
ATOM 4424 O O . TYR A 1 585 ? -24.731 -5.549 24.773 1.00 92.38 585 TYR A O 1
ATOM 4432 N N . PHE A 1 586 ? -24.919 -3.306 24.797 1.00 94.75 586 PHE A N 1
ATOM 4433 C CA . PHE A 1 586 ? -24.641 -3.149 26.230 1.00 94.75 586 PHE A CA 1
ATOM 4434 C C . PHE A 1 586 ? -25.769 -3.741 27.086 1.00 94.75 586 PHE A C 1
ATOM 4436 O O . PHE A 1 586 ? -25.518 -4.537 27.987 1.00 94.75 586 PHE A O 1
ATOM 4443 N N . ALA A 1 587 ? -27.023 -3.412 26.762 1.00 92.25 587 ALA A N 1
ATOM 4444 C CA . ALA A 1 587 ? -28.199 -3.932 27.457 1.00 92.25 587 ALA A CA 1
ATOM 4445 C C . ALA A 1 587 ? -28.388 -5.457 27.296 1.00 92.25 587 ALA A C 1
ATOM 4447 O O . ALA A 1 587 ? -29.023 -6.086 28.141 1.00 92.25 587 ALA A O 1
ATOM 4448 N N . ALA A 1 588 ? -27.818 -6.052 26.242 1.00 89.81 588 ALA A N 1
ATOM 4449 C CA . ALA A 1 588 ? -27.964 -7.466 25.892 1.00 89.81 588 ALA A CA 1
ATOM 4450 C C . ALA A 1 588 ? -26.826 -8.387 26.391 1.00 89.81 588 ALA A C 1
ATOM 4452 O O . ALA A 1 588 ? -26.768 -9.555 25.997 1.00 89.81 588 ALA A O 1
ATOM 4453 N N . MET A 1 589 ? -25.896 -7.899 27.226 1.00 89.50 589 MET A N 1
ATOM 4454 C CA . MET A 1 589 ? -24.754 -8.713 27.688 1.00 89.50 589 MET A CA 1
ATOM 4455 C C . MET A 1 589 ? -25.150 -9.845 28.655 1.00 89.50 589 MET A C 1
ATOM 4457 O O . MET A 1 589 ? -24.482 -10.878 28.668 1.00 89.50 589 MET A O 1
ATOM 4461 N N . ASP A 1 590 ? -26.235 -9.685 29.421 1.00 87.44 590 ASP A N 1
ATOM 4462 C CA . ASP A 1 590 ? -26.687 -10.642 30.450 1.00 87.44 590 ASP A CA 1
ATOM 4463 C C . ASP A 1 590 ? -27.871 -11.529 30.004 1.00 87.44 590 ASP A C 1
ATOM 4465 O O . ASP A 1 590 ? -28.785 -11.848 30.761 1.00 87.44 590 ASP A O 1
ATOM 4469 N N . THR A 1 591 ? -27.885 -11.909 28.728 1.00 83.88 591 THR A N 1
ATOM 4470 C CA . THR A 1 591 ? -29.005 -12.623 28.084 1.00 83.88 591 THR A CA 1
ATOM 4471 C C . THR A 1 591 ? -28.928 -14.149 28.185 1.00 83.88 591 THR A C 1
ATOM 4473 O O . THR A 1 591 ? -29.834 -14.839 27.726 1.00 83.88 591 THR A O 1
ATOM 4476 N N . SER A 1 592 ? -27.863 -14.701 28.779 1.00 88.38 592 SER A N 1
ATOM 4477 C CA . SER A 1 592 ? -27.634 -16.149 28.854 1.00 88.38 592 SER A CA 1
ATOM 4478 C C . SER A 1 592 ? -27.114 -16.601 30.218 1.00 88.38 592 SER A C 1
ATOM 4480 O O . SER A 1 592 ? -26.267 -15.952 30.837 1.00 88.38 592 SER A O 1
ATOM 4482 N N . ASP A 1 593 ? -27.577 -17.769 30.659 1.00 91.06 593 ASP A N 1
ATOM 4483 C CA . ASP A 1 593 ? -27.094 -18.426 31.874 1.00 91.06 593 ASP A CA 1
ATOM 4484 C C . ASP A 1 593 ? -25.708 -19.072 31.694 1.00 91.06 593 ASP A C 1
ATOM 4486 O O . ASP A 1 593 ? -24.991 -19.246 32.683 1.00 91.06 593 ASP A O 1
ATOM 4490 N N . ASP A 1 594 ? -25.271 -19.345 30.457 1.00 93.19 594 ASP A N 1
ATOM 4491 C CA . ASP A 1 594 ? -23.926 -19.861 30.169 1.00 93.19 594 ASP A CA 1
ATOM 4492 C C . ASP A 1 594 ? -22.862 -18.745 30.336 1.00 93.19 594 ASP A C 1
ATOM 4494 O O . ASP A 1 594 ? -22.890 -17.742 29.613 1.00 93.19 594 ASP A O 1
ATOM 4498 N N . PRO A 1 595 ? -21.877 -18.902 31.247 1.00 95.00 595 PRO A N 1
ATOM 4499 C CA . PRO A 1 595 ? -20.783 -17.946 31.420 1.00 95.00 595 PRO A CA 1
ATOM 4500 C C . PRO A 1 595 ? -19.976 -17.650 30.145 1.00 95.00 595 PRO A C 1
ATOM 4502 O O . PRO A 1 595 ? -19.467 -16.540 29.980 1.00 95.00 595 PRO A O 1
ATOM 4505 N N . LEU A 1 596 ? -19.837 -18.623 29.237 1.00 94.62 596 LEU A N 1
ATOM 4506 C CA . LEU A 1 596 ? -19.129 -18.434 27.968 1.00 94.62 596 LEU A CA 1
ATOM 4507 C C . LEU A 1 596 ? -19.927 -17.538 27.013 1.00 94.62 596 LEU A C 1
ATOM 4509 O O . LEU A 1 596 ? -19.345 -16.716 26.304 1.00 94.62 596 LEU A O 1
ATOM 4513 N N . GLU A 1 597 ? -21.253 -17.654 27.032 1.00 93.00 597 GLU A N 1
ATOM 4514 C CA . GLU A 1 597 ? -22.159 -16.824 26.239 1.00 93.00 597 GLU A CA 1
ATOM 4515 C C . GLU A 1 597 ? -22.193 -15.379 26.757 1.00 93.00 597 GLU A C 1
ATOM 4517 O O . GLU A 1 597 ? -22.102 -14.454 25.948 1.00 93.00 597 GLU A O 1
ATOM 4522 N N . ARG A 1 598 ? -22.196 -15.163 28.085 1.00 94.75 598 ARG A N 1
ATOM 4523 C CA . ARG A 1 598 ? -22.036 -13.816 28.676 1.00 94.75 598 ARG A CA 1
ATOM 4524 C C . ARG A 1 598 ? -20.689 -13.187 28.330 1.00 94.75 598 ARG A C 1
ATOM 4526 O O . ARG A 1 598 ? -20.648 -12.043 27.883 1.00 94.75 598 ARG A O 1
ATOM 4533 N N . MET A 1 599 ? -19.592 -13.945 28.418 1.00 96.31 599 MET A N 1
ATOM 4534 C CA . MET A 1 599 ? -18.267 -13.494 27.964 1.00 96.31 599 MET A CA 1
ATOM 4535 C C . MET A 1 599 ? -18.278 -13.094 26.475 1.00 96.31 599 MET A C 1
ATOM 4537 O O . MET A 1 599 ? -17.706 -12.066 26.108 1.00 96.31 599 MET A O 1
ATOM 4541 N N . LEU A 1 600 ? -18.959 -13.853 25.608 1.00 95.00 600 LEU A N 1
ATOM 4542 C CA . LEU A 1 600 ? -19.150 -13.478 24.201 1.00 95.00 600 LEU A CA 1
ATOM 4543 C C . LEU A 1 600 ? -20.036 -12.230 24.039 1.00 95.00 600 LEU A C 1
ATOM 4545 O O . LEU A 1 600 ? -19.764 -11.424 23.150 1.00 95.00 600 LEU A O 1
ATOM 4549 N N . GLY A 1 601 ? -21.035 -12.026 24.902 1.00 93.62 601 GLY A N 1
ATOM 4550 C CA . GLY A 1 601 ? -21.831 -10.797 24.990 1.00 93.62 601 GLY A CA 1
ATOM 4551 C C . GLY A 1 601 ? -20.985 -9.566 25.326 1.00 93.62 601 GLY A C 1
ATOM 4552 O O . GLY A 1 601 ? -21.028 -8.577 24.593 1.00 93.62 601 GLY A O 1
ATOM 4553 N N . VAL A 1 602 ? -20.137 -9.659 26.355 1.00 96.69 602 VAL A N 1
ATOM 4554 C CA . VAL A 1 602 ? -19.185 -8.601 26.738 1.00 96.69 602 VAL A CA 1
ATOM 4555 C C . VAL A 1 602 ? -18.211 -8.295 25.599 1.00 96.69 602 VAL A C 1
ATOM 4557 O O . VAL A 1 602 ? -18.009 -7.132 25.257 1.00 96.69 602 VAL A O 1
ATOM 4560 N N . ILE A 1 603 ? -17.655 -9.320 24.942 1.00 96.69 603 ILE A N 1
ATOM 4561 C CA . ILE A 1 603 ? -16.760 -9.137 23.786 1.00 96.69 603 ILE A CA 1
ATOM 4562 C C . ILE A 1 603 ? -17.497 -8.511 22.587 1.00 96.69 603 ILE A C 1
ATOM 4564 O O . ILE A 1 603 ? -16.921 -7.682 21.879 1.00 96.69 603 ILE A O 1
ATOM 4568 N N . ARG A 1 604 ? -18.772 -8.858 22.359 1.00 94.06 604 ARG A N 1
ATOM 4569 C CA . ARG A 1 604 ? -19.606 -8.255 21.308 1.00 94.06 604 ARG A CA 1
ATOM 4570 C C . ARG A 1 604 ? -19.780 -6.755 21.547 1.00 94.06 604 ARG A C 1
ATOM 4572 O O . ARG A 1 604 ? -19.468 -5.971 20.652 1.00 94.06 604 ARG A O 1
ATOM 4579 N N . TRP A 1 605 ? -20.187 -6.357 22.756 1.00 94.94 605 TRP A N 1
ATOM 4580 C CA . TRP A 1 605 ? -20.274 -4.942 23.130 1.00 94.94 605 TRP A CA 1
ATOM 4581 C C . TRP A 1 605 ? -18.918 -4.233 22.986 1.00 94.94 605 TRP A C 1
ATOM 4583 O O . TRP A 1 605 ? -18.846 -3.159 22.386 1.00 94.94 605 TRP A O 1
ATOM 4593 N N . LEU A 1 606 ? -17.830 -4.866 23.439 1.00 95.38 606 LEU A N 1
ATOM 4594 C CA . LEU A 1 606 ? -16.468 -4.324 23.409 1.00 95.38 606 LEU A CA 1
ATOM 4595 C C . LEU A 1 606 ? -15.972 -3.976 21.994 1.00 95.38 606 LEU A C 1
ATOM 4597 O O . LEU A 1 606 ? -15.241 -2.997 21.838 1.00 95.38 606 LEU A O 1
ATOM 4601 N N . TYR A 1 607 ? -16.389 -4.719 20.961 1.00 92.69 607 TYR A N 1
ATOM 4602 C CA . TYR A 1 607 ? -16.121 -4.360 19.561 1.00 92.69 607 TYR A CA 1
ATOM 4603 C C . TYR A 1 607 ? -16.987 -3.196 19.055 1.00 92.69 607 TYR A C 1
ATOM 4605 O O . TYR A 1 607 ? -16.554 -2.455 18.173 1.00 92.69 607 TYR A O 1
ATOM 4613 N N . THR A 1 608 ? -18.184 -3.006 19.613 1.00 92.19 608 THR A N 1
ATOM 4614 C CA . THR A 1 608 ? -19.141 -1.979 19.170 1.00 92.19 608 THR A CA 1
ATOM 4615 C C . THR A 1 608 ? -19.100 -0.657 19.927 1.00 92.19 608 THR A C 1
ATOM 4617 O O . THR A 1 608 ? -19.565 0.345 19.392 1.00 92.19 608 THR A O 1
ATOM 4620 N N . LYS A 1 609 ? -18.530 -0.616 21.136 1.00 91.94 609 LYS A N 1
ATOM 4621 C CA . LYS A 1 609 ? -18.521 0.575 22.006 1.00 91.94 609 LYS A CA 1
ATOM 4622 C C . LYS A 1 609 ? -17.899 1.824 21.362 1.00 91.94 609 LYS A C 1
ATOM 4624 O O . LYS A 1 609 ? -18.234 2.949 21.722 1.00 91.94 609 LYS A O 1
ATOM 4629 N N . ASP A 1 610 ? -17.003 1.594 20.402 1.00 87.06 610 ASP A N 1
ATOM 4630 C CA . ASP A 1 610 ? -16.223 2.581 19.651 1.00 87.06 610 ASP A CA 1
ATOM 4631 C C . ASP A 1 610 ? -16.381 2.406 18.127 1.00 87.06 610 ASP A C 1
ATOM 4633 O O . ASP A 1 610 ? -15.451 2.637 17.347 1.00 87.06 610 ASP A O 1
ATOM 4637 N N . LEU A 1 611 ? -17.574 1.988 17.688 1.00 87.12 611 LEU A N 1
ATOM 4638 C CA . LEU A 1 611 ? -17.944 1.786 16.285 1.00 87.12 611 LEU A CA 1
ATOM 4639 C C . LEU A 1 611 ? -17.531 2.957 15.374 1.00 87.12 611 LEU A C 1
ATOM 4641 O O . LEU A 1 611 ? -17.032 2.721 14.269 1.00 87.12 611 LEU A O 1
ATOM 4645 N N . LYS A 1 612 ? -17.627 4.205 15.856 1.00 83.69 612 LYS A N 1
ATOM 4646 C CA . LYS A 1 612 ? -17.194 5.415 15.130 1.00 83.69 612 LYS A CA 1
ATOM 4647 C C . LYS A 1 612 ? -15.730 5.386 14.661 1.00 83.69 612 LYS A C 1
ATOM 4649 O O . LYS A 1 612 ? -15.411 6.006 13.651 1.00 83.69 612 LYS A O 1
ATOM 4654 N N . PHE A 1 613 ? -14.842 4.622 15.305 1.00 75.56 613 PHE A N 1
ATOM 4655 C CA . PHE A 1 613 ? -13.448 4.439 14.866 1.00 75.56 613 PHE A CA 1
ATOM 4656 C C . PHE A 1 613 ? -13.256 3.294 13.864 1.00 75.56 613 PHE A C 1
ATOM 4658 O O . PHE A 1 613 ? -12.271 3.275 13.114 1.00 75.56 613 PHE A O 1
ATOM 4665 N N . ALA A 1 614 ? -14.171 2.324 13.833 1.00 72.50 614 ALA A N 1
ATOM 4666 C CA . ALA A 1 614 ? -14.174 1.256 12.839 1.00 72.50 614 ALA A CA 1
ATOM 4667 C C . ALA A 1 614 ? -14.680 1.765 11.479 1.00 72.50 614 ALA A C 1
ATOM 4669 O O . ALA A 1 614 ? -14.101 1.419 10.445 1.00 72.50 614 ALA A O 1
ATOM 4670 N N . THR A 1 615 ? -15.699 2.628 11.482 1.00 68.69 615 THR A N 1
ATOM 4671 C CA . THR A 1 615 ? -16.399 3.089 10.269 1.00 68.69 615 THR A CA 1
ATOM 4672 C C . THR A 1 615 ? -16.125 4.552 9.892 1.00 68.69 615 THR A C 1
ATOM 4674 O O . THR A 1 615 ? -16.163 4.883 8.707 1.00 68.69 615 THR A O 1
ATOM 4677 N N . GLY A 1 616 ? -15.805 5.424 10.854 1.00 66.75 616 GLY A N 1
ATOM 4678 C CA . GLY A 1 616 ? -15.676 6.873 10.658 1.00 66.75 616 GLY A CA 1
ATOM 4679 C C . GLY A 1 616 ? -14.277 7.399 10.299 1.00 66.75 616 GLY A C 1
ATOM 4680 O O . GLY A 1 616 ? -13.310 6.657 10.089 1.00 66.75 616 GLY A O 1
ATOM 4681 N N . LYS A 1 617 ? -14.186 8.735 10.214 1.00 70.56 617 LYS A N 1
ATOM 4682 C CA . LYS A 1 617 ? -12.937 9.491 10.013 1.00 70.56 617 LYS A CA 1
ATOM 4683 C C . LYS A 1 617 ? -12.138 9.578 11.318 1.00 70.56 617 LYS A C 1
ATOM 4685 O O . LYS A 1 617 ? -12.712 9.585 12.400 1.00 70.56 617 LYS A O 1
ATOM 4690 N N . ILE A 1 618 ? -10.816 9.732 11.214 1.00 73.44 618 ILE A N 1
ATOM 4691 C CA . ILE A 1 618 ? -10.014 10.202 12.355 1.00 73.44 618 ILE A CA 1
ATOM 4692 C C . ILE A 1 618 ? -10.242 11.697 12.519 1.00 73.44 618 ILE A C 1
ATOM 4694 O O . ILE A 1 618 ? -10.068 12.448 11.560 1.00 73.44 618 ILE A O 1
ATOM 4698 N N . ILE A 1 619 ? -10.575 12.098 13.740 1.00 79.25 619 ILE A N 1
ATOM 4699 C CA . ILE A 1 619 ? -10.870 13.476 14.115 1.00 79.25 619 ILE A CA 1
ATOM 4700 C C . ILE A 1 619 ? -10.160 13.840 15.425 1.00 79.25 619 ILE A C 1
ATOM 4702 O O . ILE A 1 619 ? -9.727 12.947 16.158 1.00 79.25 619 ILE A O 1
ATOM 4706 N N . LYS A 1 620 ? -10.049 15.139 15.730 1.00 83.94 620 LYS A N 1
ATOM 4707 C CA . LYS A 1 620 ? -9.625 15.632 17.049 1.00 83.94 620 LYS A CA 1
ATOM 4708 C C . LYS A 1 620 ? -10.788 16.412 17.691 1.00 83.94 620 LYS A C 1
ATOM 4710 O O . LYS A 1 620 ? -11.184 17.424 17.110 1.00 83.94 620 LYS A O 1
ATOM 4715 N N . PRO A 1 621 ? -11.332 15.966 18.839 1.00 88.88 621 PRO A N 1
ATOM 4716 C CA . PRO A 1 621 ? -12.326 16.723 19.601 1.00 88.88 621 PRO A CA 1
ATOM 4717 C C . PRO A 1 621 ? -11.677 17.889 20.370 1.00 88.88 621 PRO A C 1
ATOM 4719 O O . PRO A 1 621 ? -10.449 18.020 20.415 1.00 88.88 621 PRO A O 1
ATOM 4722 N N . TYR A 1 622 ? -12.490 18.726 21.015 1.00 90.56 622 TYR A N 1
ATOM 4723 C CA . TYR A 1 622 ? -12.002 19.737 21.957 1.00 90.56 622 TYR A CA 1
ATOM 4724 C C . TYR A 1 622 ? -11.397 19.081 23.204 1.00 90.56 622 TYR A C 1
ATOM 4726 O O . TYR A 1 622 ? -12.028 18.216 23.807 1.00 90.56 622 TYR A O 1
ATOM 4734 N N . ASN A 1 623 ? -10.197 19.506 23.612 1.00 89.62 623 ASN A N 1
ATOM 4735 C CA . ASN A 1 623 ? -9.567 19.048 24.853 1.00 89.62 623 ASN A CA 1
ATOM 4736 C C . ASN A 1 623 ? -10.394 19.529 26.056 1.00 89.62 623 ASN A C 1
ATOM 4738 O O . ASN A 1 623 ? -10.466 20.734 26.288 1.00 89.62 623 ASN A O 1
ATOM 4742 N N . SER A 1 624 ? -10.972 18.611 26.830 1.00 92.62 624 SER A N 1
ATOM 4743 C CA . SER A 1 624 ? -11.882 18.978 27.918 1.00 92.62 624 SER A CA 1
ATOM 4744 C C . SER A 1 624 ? -11.202 19.730 29.071 1.00 92.62 624 SER A C 1
ATOM 4746 O O . SER A 1 624 ? -10.047 19.471 29.442 1.00 92.62 624 SER A O 1
ATOM 4748 N N . ILE A 1 625 ? -11.937 20.693 29.631 1.00 94.50 625 ILE A N 1
ATOM 4749 C CA . ILE A 1 625 ? -11.481 21.542 30.741 1.00 94.50 625 ILE A CA 1
ATOM 4750 C C . ILE A 1 625 ? -11.594 20.817 32.088 1.00 94.50 625 ILE A C 1
ATOM 4752 O O . ILE A 1 625 ? -12.365 19.874 32.227 1.00 94.50 625 ILE A O 1
ATOM 4756 N N . LEU A 1 626 ? -10.844 21.246 33.107 1.00 94.69 626 LEU A N 1
ATOM 4757 C CA . LEU A 1 626 ? -10.901 20.614 34.431 1.00 94.69 626 LEU A CA 1
ATOM 4758 C C . LEU A 1 626 ? -12.294 20.784 35.066 1.00 94.69 626 LEU A C 1
ATOM 4760 O O . LEU A 1 626 ? -12.760 21.913 35.231 1.00 94.69 626 LEU A O 1
ATOM 4764 N N . GLY A 1 627 ? -12.933 19.672 35.431 1.00 95.31 627 GLY A N 1
ATOM 4765 C CA . GLY A 1 627 ? -14.309 19.639 35.929 1.00 95.31 627 GLY A CA 1
ATOM 4766 C C . GLY A 1 627 ? -15.397 19.749 34.857 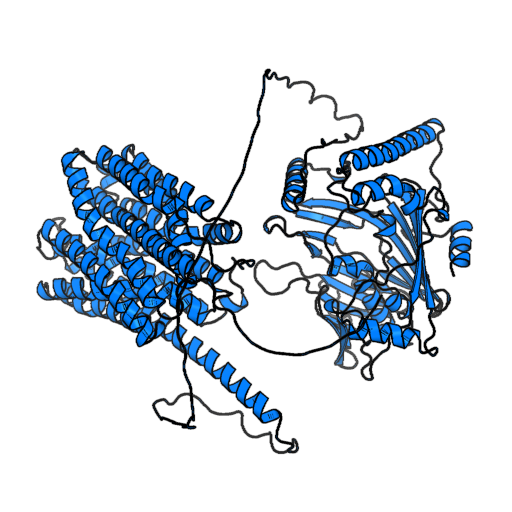1.00 95.31 627 GLY A C 1
ATOM 4767 O O . GLY A 1 627 ? -16.558 19.926 35.216 1.00 95.31 627 GLY A O 1
ATOM 4768 N N . GLU A 1 628 ? -15.055 19.662 33.564 1.00 97.50 628 GLU A N 1
ATOM 4769 C CA . GLU A 1 628 ? -16.040 19.487 32.486 1.00 97.50 628 GLU A CA 1
ATOM 4770 C C . GLU A 1 628 ? -16.886 18.229 32.727 1.00 97.50 628 GLU A C 1
ATOM 4772 O O . GLU A 1 628 ? -16.379 17.226 33.233 1.00 97.50 628 GLU A O 1
ATOM 4777 N N . GLN A 1 629 ? -18.163 18.276 32.352 1.00 97.19 629 GLN A N 1
ATOM 4778 C CA . GLN A 1 629 ? -19.148 17.220 32.581 1.00 97.19 629 GLN A CA 1
ATOM 4779 C C . GLN A 1 629 ? -19.860 16.854 31.278 1.00 97.19 629 GLN A C 1
ATOM 4781 O O . GLN A 1 629 ? -20.130 17.718 30.445 1.00 97.19 629 GLN A O 1
ATOM 4786 N N . PHE A 1 630 ? -20.227 15.585 31.106 1.00 97.44 630 PHE A N 1
ATOM 4787 C CA . PHE A 1 630 ? -21.109 15.181 30.011 1.00 97.44 630 PHE A CA 1
ATOM 4788 C C . PHE A 1 630 ? -22.064 14.064 30.431 1.00 97.44 630 PHE A C 1
ATOM 4790 O O . PHE A 1 630 ? -21.634 12.980 30.840 1.00 97.44 630 PHE A O 1
ATOM 4797 N N . PHE A 1 631 ? -23.361 14.328 30.274 1.00 96.81 631 PHE A N 1
ATOM 4798 C CA . PHE A 1 631 ? -24.448 13.404 30.580 1.00 96.81 631 PHE A CA 1
ATOM 4799 C C . PHE A 1 631 ? -25.231 13.076 29.309 1.00 96.81 631 PHE A C 1
ATOM 4801 O O . PHE A 1 631 ? -25.606 13.968 28.548 1.00 96.81 631 PHE A O 1
ATOM 4808 N N . CYS A 1 632 ? -25.513 11.797 29.083 1.00 96.69 632 CYS A N 1
ATOM 4809 C CA . CYS A 1 632 ? -26.395 11.369 28.001 1.00 96.69 632 CYS A CA 1
ATOM 4810 C C . CYS A 1 632 ? -27.119 10.066 28.344 1.00 96.69 632 CYS A C 1
ATOM 4812 O O . CYS A 1 632 ? -26.724 9.338 29.259 1.00 96.69 632 CYS A O 1
ATOM 4814 N N . HIS A 1 633 ? -28.183 9.775 27.600 1.00 96.62 633 HIS A N 1
ATOM 4815 C CA . HIS A 1 633 ? -28.862 8.487 27.656 1.00 96.62 633 HIS A CA 1
ATOM 4816 C C . HIS A 1 633 ? -29.274 8.007 26.264 1.00 96.62 633 HIS A C 1
ATOM 4818 O O . HIS A 1 633 ? -29.262 8.756 25.286 1.00 96.62 633 HIS A O 1
ATOM 4824 N N . TRP A 1 634 ? -29.657 6.741 26.193 1.00 95.56 634 TRP A N 1
ATOM 4825 C CA . TRP A 1 634 ? -30.262 6.106 25.036 1.00 95.56 634 TRP A CA 1
ATOM 4826 C C . TRP A 1 634 ? -31.428 5.249 25.510 1.00 95.56 634 TRP A C 1
ATOM 4828 O O . TRP A 1 634 ? -31.300 4.533 26.501 1.00 95.56 634 TRP A O 1
ATOM 4838 N N . ASP A 1 635 ? -32.530 5.281 24.770 1.00 92.00 635 ASP A N 1
ATOM 4839 C CA . ASP A 1 635 ? -33.674 4.399 24.990 1.00 92.00 635 ASP A CA 1
ATOM 4840 C C . ASP A 1 635 ? -33.685 3.373 23.847 1.00 92.00 635 ASP A C 1
ATOM 4842 O O . ASP A 1 635 ? -34.031 3.691 22.707 1.00 92.00 635 ASP A O 1
ATOM 4846 N N . VAL A 1 636 ? -33.205 2.159 24.132 1.00 88.81 636 VAL A N 1
ATOM 4847 C CA . VAL A 1 636 ? -32.902 1.113 23.137 1.00 88.81 636 VAL A CA 1
ATOM 4848 C C . VAL A 1 636 ? -33.818 -0.096 23.287 1.00 88.81 636 VAL A C 1
ATOM 4850 O O . VAL A 1 636 ? -34.298 -0.392 24.376 1.00 88.81 636 VAL A O 1
ATOM 4853 N N . VAL A 1 637 ? -34.039 -0.821 22.193 1.00 83.88 637 VAL A N 1
ATOM 4854 C CA . VAL A 1 637 ? -34.656 -2.156 22.219 1.00 83.88 637 VAL A CA 1
ATOM 4855 C C . VAL A 1 637 ? -33.543 -3.202 22.189 1.00 83.88 637 VAL A C 1
ATOM 4857 O O . VAL A 1 637 ? -32.497 -2.980 21.574 1.00 83.88 637 VAL A O 1
ATOM 4860 N N . GLU A 1 638 ? -33.755 -4.331 22.860 1.00 71.38 638 GLU A N 1
ATOM 4861 C CA . GLU A 1 638 ? -32.815 -5.452 22.838 1.00 71.38 638 GLU A CA 1
ATOM 4862 C C . GLU A 1 638 ? -32.672 -6.026 21.408 1.00 71.38 638 GLU A C 1
ATOM 4864 O O . GLU A 1 638 ? -33.682 -6.243 20.731 1.00 71.38 638 GLU A O 1
ATOM 4869 N N . PRO A 1 639 ? -31.448 -6.282 20.909 1.00 68.50 639 PRO A N 1
ATOM 4870 C CA . PRO A 1 639 ? -31.257 -6.826 19.569 1.00 68.50 639 PRO A CA 1
ATOM 4871 C C . PRO A 1 639 ? -31.811 -8.254 19.427 1.00 68.50 639 PRO A C 1
ATOM 4873 O O . PRO A 1 639 ? -31.298 -9.187 20.040 1.00 68.50 639 PRO A O 1
ATOM 4876 N N . GLN A 1 640 ? -32.818 -8.445 18.569 1.00 60.06 640 GLN A N 1
ATOM 4877 C CA . GLN A 1 640 ? -33.417 -9.764 18.329 1.00 60.06 640 GLN A CA 1
ATOM 4878 C C . GLN A 1 640 ? -32.425 -10.765 17.721 1.00 60.06 640 GLN A C 1
ATOM 4880 O O . GLN A 1 640 ? -31.741 -10.449 16.748 1.00 60.06 640 GLN A O 1
ATOM 4885 N N . SER A 1 641 ? -32.423 -12.005 18.208 1.00 53.66 641 SER A N 1
ATOM 4886 C CA . SER A 1 641 ? -31.788 -13.146 17.539 1.00 53.66 641 SER A CA 1
ATOM 4887 C C . SER A 1 641 ? -32.660 -13.749 16.425 1.00 53.66 641 SER A C 1
ATOM 4889 O O . SER A 1 641 ? -33.884 -13.608 16.402 1.00 53.66 641 SER A O 1
ATOM 4891 N N . ASP A 1 642 ? -32.015 -14.409 15.464 1.00 52.56 642 ASP A N 1
ATOM 4892 C CA . ASP A 1 642 ? -32.632 -15.404 14.587 1.00 52.56 642 ASP A CA 1
ATOM 4893 C C . ASP A 1 642 ? -32.641 -16.802 15.237 1.00 52.56 642 ASP A C 1
ATOM 4895 O O . ASP A 1 642 ? -32.087 -17.008 16.320 1.00 52.56 642 ASP A O 1
ATOM 4899 N N . ASP A 1 643 ? -33.248 -17.774 14.552 1.00 35.75 643 ASP A N 1
ATOM 4900 C CA . ASP A 1 643 ? -33.382 -19.168 15.010 1.00 35.75 643 ASP A CA 1
ATOM 4901 C C . ASP A 1 643 ? -32.030 -19.912 15.129 1.00 35.75 643 ASP A C 1
ATOM 4903 O O . ASP A 1 643 ? -31.976 -21.058 15.574 1.00 35.75 643 ASP A O 1
ATOM 4907 N N . HIS A 1 644 ? -30.925 -19.267 14.739 1.00 40.62 644 HIS A N 1
ATOM 4908 C CA . HIS A 1 644 ? -29.548 -19.746 14.865 1.00 40.62 644 HIS A CA 1
ATOM 4909 C C . HIS A 1 644 ? -28.739 -18.936 15.898 1.00 40.62 644 HIS A C 1
ATOM 4911 O O . HIS A 1 644 ? -27.514 -19.044 15.962 1.00 40.62 644 HIS A O 1
ATOM 4917 N N . GLY A 1 645 ? -29.400 -18.095 16.701 1.00 45.53 645 GLY A N 1
ATOM 4918 C CA . GLY A 1 645 ? -28.759 -17.272 17.726 1.00 45.53 645 GLY A CA 1
ATOM 4919 C C . GLY A 1 645 ? -27.904 -16.123 17.180 1.00 45.53 645 GLY A C 1
ATOM 4920 O O . GLY A 1 645 ? -27.208 -15.468 17.960 1.00 45.53 645 GLY A O 1
ATOM 4921 N N . ASN A 1 646 ? -27.936 -15.839 15.871 1.00 45.47 646 ASN A N 1
ATOM 4922 C CA . ASN A 1 646 ? -27.304 -14.639 15.331 1.00 45.47 646 ASN A CA 1
ATOM 4923 C C . ASN A 1 646 ? -28.224 -13.455 15.608 1.00 45.47 646 ASN A C 1
ATOM 4925 O O . ASN A 1 646 ? -29.395 -13.464 15.237 1.00 45.47 646 ASN A O 1
ATOM 4929 N N . ILE A 1 647 ? -27.695 -12.399 16.214 1.00 51.84 647 ILE A N 1
ATOM 4930 C CA . ILE A 1 647 ? -28.454 -11.161 16.365 1.00 51.84 647 ILE A CA 1
ATOM 4931 C C . ILE A 1 647 ? -28.719 -10.571 14.974 1.00 51.84 647 ILE A C 1
ATOM 4933 O O . ILE A 1 647 ? -27.780 -10.188 14.268 1.00 51.84 647 ILE A O 1
ATOM 4937 N N . LYS A 1 648 ? -29.998 -10.463 14.598 1.00 47.88 648 LYS A N 1
ATOM 4938 C CA . LYS A 1 648 ? -30.449 -9.715 13.425 1.00 47.88 648 LYS A CA 1
ATOM 4939 C C . LYS A 1 648 ? -30.017 -8.269 13.622 1.00 47.88 648 LYS A C 1
ATOM 4941 O O . LYS A 1 648 ? -30.530 -7.566 14.491 1.00 47.88 648 LYS A O 1
ATOM 4946 N N . ALA A 1 649 ? -29.046 -7.831 12.826 1.00 43.62 649 ALA A N 1
ATOM 4947 C CA . ALA A 1 649 ? -28.611 -6.445 12.844 1.00 43.62 649 ALA A CA 1
ATOM 4948 C C . ALA A 1 649 ? -29.827 -5.539 12.602 1.00 43.62 649 ALA A C 1
ATOM 4950 O O . ALA A 1 649 ? -30.513 -5.683 11.589 1.00 43.62 649 ALA A O 1
ATOM 4951 N N . SER A 1 650 ? -30.072 -4.613 13.533 1.00 44.09 650 SER A N 1
ATOM 4952 C CA . SER A 1 650 ? -30.995 -3.493 13.336 1.00 44.09 650 SER A CA 1
ATOM 4953 C C . SER A 1 650 ? -30.700 -2.855 11.975 1.00 44.09 650 SER A C 1
ATOM 4955 O O . SER A 1 650 ? -29.597 -2.341 11.765 1.00 44.09 650 SER A O 1
ATOM 4957 N N . MET A 1 651 ? -31.642 -2.973 11.030 1.00 42.50 651 MET A N 1
ATOM 4958 C CA . MET A 1 651 ? -31.444 -2.649 9.611 1.00 42.50 651 MET A CA 1
ATOM 4959 C C . MET A 1 651 ? -31.478 -1.135 9.350 1.00 42.50 651 MET A C 1
ATOM 49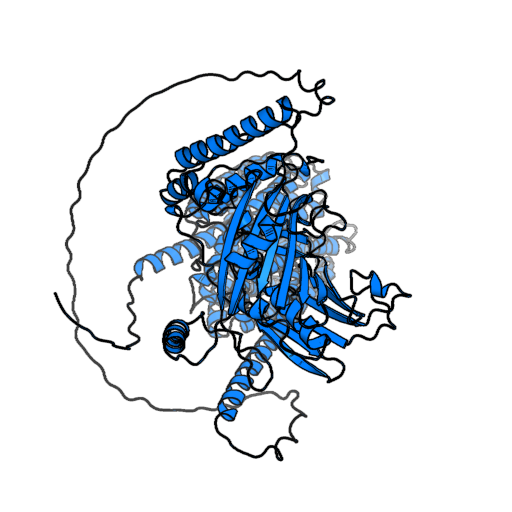61 O O . MET A 1 651 ? -32.188 -0.654 8.476 1.00 42.50 651 MET A O 1
ATOM 4965 N N . LEU A 1 652 ? -30.678 -0.359 10.077 1.00 43.44 652 LEU A N 1
ATOM 4966 C CA . LEU A 1 652 ? -30.560 1.088 9.877 1.00 43.44 652 LEU A CA 1
ATOM 4967 C C . LEU A 1 652 ? -29.927 1.463 8.522 1.00 43.44 652 LEU A C 1
ATOM 4969 O O . LEU A 1 652 ? -29.967 2.624 8.134 1.00 43.44 652 LEU A O 1
ATOM 4973 N N . SER A 1 653 ? -29.352 0.509 7.785 1.00 39.72 653 SER A N 1
ATOM 4974 C CA . SER A 1 653 ? -28.537 0.752 6.587 1.00 39.72 653 SER A CA 1
ATOM 4975 C C . SER A 1 653 ? -29.301 0.871 5.257 1.00 39.72 653 SER A C 1
ATOM 4977 O O . SER A 1 653 ? -28.679 1.201 4.246 1.00 39.72 653 SER A O 1
ATOM 4979 N N . SER A 1 654 ? -30.617 0.635 5.218 1.00 44.78 654 SER A N 1
ATOM 4980 C CA . SER A 1 654 ? -31.457 0.849 4.025 1.00 44.78 654 SER A CA 1
ATOM 4981 C C . SER A 1 654 ? -32.580 1.851 4.301 1.00 44.78 654 SER A C 1
ATOM 4983 O O . SER A 1 654 ? -33.056 1.960 5.429 1.00 44.78 654 SER A O 1
ATOM 4985 N N . GLU A 1 655 ? -33.038 2.585 3.279 1.00 44.28 655 GLU A N 1
ATOM 4986 C CA . GLU A 1 655 ? -34.209 3.471 3.424 1.00 44.28 655 GLU A CA 1
ATOM 4987 C C . GLU A 1 655 ? -35.467 2.679 3.807 1.00 44.28 655 GLU A C 1
ATOM 4989 O O . GLU A 1 655 ? -36.218 3.111 4.677 1.00 44.28 655 GLU A O 1
ATOM 4994 N N . GLU A 1 656 ? -35.633 1.470 3.258 1.00 38.72 656 GLU A N 1
ATOM 4995 C CA . GLU A 1 656 ? -36.671 0.520 3.675 1.00 38.72 656 GLU A CA 1
ATOM 4996 C C . GLU A 1 656 ? -36.547 0.141 5.156 1.00 38.72 656 GLU A C 1
ATOM 4998 O O . GLU A 1 656 ? -37.551 0.057 5.851 1.00 38.72 656 GLU A O 1
ATOM 5003 N N . GLY A 1 657 ? -35.332 -0.065 5.668 1.00 45.72 657 GLY A N 1
ATOM 5004 C CA . GLY A 1 657 ? -35.098 -0.398 7.070 1.00 45.72 657 GLY A CA 1
ATOM 5005 C C . GLY A 1 657 ? -35.318 0.785 8.016 1.00 45.72 657 GLY A C 1
ATOM 5006 O O . GLY A 1 657 ? -35.873 0.598 9.096 1.00 45.72 657 GLY A O 1
ATOM 5007 N N . LYS A 1 658 ? -35.006 2.016 7.585 1.00 46.62 658 LYS A N 1
ATOM 5008 C CA . LYS A 1 658 ? -35.372 3.248 8.308 1.00 46.62 658 LYS A CA 1
ATOM 5009 C C . LYS A 1 658 ? -36.890 3.442 8.348 1.00 46.62 658 LYS A C 1
ATOM 5011 O O . LYS A 1 658 ? -37.427 3.701 9.421 1.00 46.62 658 LYS A O 1
ATOM 5016 N N . ALA A 1 659 ? -37.584 3.239 7.226 1.00 43.25 659 ALA A N 1
ATOM 5017 C CA . ALA A 1 659 ? -39.046 3.275 7.165 1.00 43.25 659 ALA A CA 1
ATOM 5018 C C . ALA A 1 659 ? -39.678 2.184 8.046 1.00 43.25 659 ALA A C 1
ATOM 5020 O O . ALA A 1 659 ? -40.539 2.473 8.869 1.00 43.25 659 ALA A O 1
ATOM 5021 N N . ARG A 1 660 ? -39.178 0.947 7.972 1.00 41.91 660 ARG A N 1
ATOM 5022 C CA . ARG A 1 660 ? -39.693 -0.190 8.746 1.00 41.91 660 ARG A CA 1
ATOM 5023 C C . ARG A 1 660 ? -39.356 -0.115 10.234 1.00 41.91 660 ARG A C 1
ATOM 5025 O O . ARG A 1 660 ? -40.085 -0.666 11.048 1.00 41.91 660 ARG A O 1
ATOM 5032 N N . GLN A 1 661 ? -38.291 0.589 10.620 1.00 44.78 661 GLN A N 1
ATOM 5033 C CA . GLN A 1 661 ? -38.024 0.925 12.020 1.00 44.78 661 GLN A CA 1
ATOM 5034 C C . GLN A 1 661 ? -38.889 2.101 12.505 1.00 44.78 661 GLN A C 1
ATOM 5036 O O . GLN A 1 661 ? -39.172 2.200 13.697 1.00 44.78 661 GLN A O 1
ATOM 5041 N N . MET A 1 662 ? -39.366 2.961 11.602 1.00 41.91 662 MET A N 1
ATOM 5042 C CA . MET A 1 662 ? -40.417 3.940 11.891 1.00 41.91 662 MET A CA 1
ATOM 5043 C C . MET A 1 662 ? -41.775 3.237 12.084 1.00 41.91 662 MET A C 1
ATOM 5045 O O . MET A 1 662 ? -42.463 3.540 13.052 1.00 41.91 662 MET A O 1
ATOM 5049 N N . GLU A 1 663 ? -42.093 2.218 11.276 1.00 36.78 663 GLU A N 1
ATOM 5050 C CA . GLU A 1 663 ? -43.266 1.340 11.460 1.00 36.78 663 GLU A CA 1
ATOM 5051 C C . GLU A 1 663 ? -43.170 0.467 12.729 1.00 36.78 663 GLU A C 1
ATOM 5053 O O . GLU A 1 663 ? -44.137 0.368 13.480 1.00 36.78 663 GLU A O 1
ATOM 5058 N N . LEU A 1 664 ? -42.005 -0.111 13.046 1.00 44.88 664 LEU A N 1
ATOM 5059 C CA . LEU A 1 664 ? -41.794 -0.865 14.296 1.00 44.88 664 LEU A CA 1
ATOM 5060 C C . LEU A 1 664 ? -41.870 0.028 15.545 1.00 44.88 664 LEU A C 1
ATOM 5062 O O . LEU A 1 664 ? -42.241 -0.447 16.611 1.00 44.88 664 LEU A O 1
ATOM 5066 N N . ASN A 1 665 ? -41.574 1.327 15.424 1.00 43.75 665 ASN A N 1
ATOM 5067 C CA . ASN A 1 665 ? -41.861 2.306 16.478 1.00 43.75 665 ASN A CA 1
ATOM 5068 C C . ASN A 1 665 ? -43.360 2.654 16.595 1.00 43.75 665 ASN A C 1
ATOM 5070 O O . ASN A 1 665 ? -43.731 3.312 17.563 1.00 43.75 665 ASN A O 1
ATOM 5074 N N . THR A 1 666 ? -44.206 2.228 15.647 1.00 41.75 666 THR A N 1
ATOM 5075 C CA . THR A 1 666 ? -45.679 2.337 15.722 1.00 41.75 666 THR A CA 1
ATOM 5076 C C . THR A 1 666 ? -46.381 1.034 16.123 1.00 41.75 666 THR A C 1
ATOM 5078 O O . THR A 1 666 ? -47.580 1.057 16.379 1.00 41.75 666 THR A O 1
ATOM 5081 N N . THR A 1 667 ? -45.661 -0.088 16.242 1.00 41.66 667 THR A N 1
ATOM 5082 C CA . THR A 1 667 ? -46.154 -1.309 16.904 1.00 41.66 667 THR A CA 1
ATOM 5083 C C . THR A 1 667 ? -45.720 -1.319 18.371 1.00 41.66 667 THR A C 1
ATOM 5085 O O . THR A 1 667 ? -44.528 -1.397 18.657 1.00 41.66 667 THR A O 1
ATOM 5088 N N . GLU A 1 668 ? -46.676 -1.256 19.300 1.00 48.44 668 GLU A N 1
ATOM 5089 C CA . GLU A 1 668 ? -46.450 -1.018 20.741 1.00 48.44 668 GLU A CA 1
ATOM 5090 C C . GLU A 1 668 ? -45.781 -2.182 21.519 1.00 48.44 668 GLU A C 1
ATOM 5092 O O . GLU A 1 668 ? -45.507 -2.048 22.708 1.00 48.44 668 GLU A O 1
ATOM 5097 N N . ASP A 1 669 ? -45.464 -3.305 20.865 1.00 55.84 669 ASP A N 1
ATOM 5098 C CA . ASP A 1 669 ? -45.127 -4.587 21.515 1.00 55.84 669 ASP A CA 1
ATOM 5099 C C . ASP A 1 669 ? -43.652 -4.786 21.942 1.00 55.84 669 ASP A C 1
ATOM 5101 O O . ASP A 1 669 ? -43.305 -5.858 22.444 1.00 55.84 669 ASP A O 1
ATOM 5105 N N . GLN A 1 670 ? -42.746 -3.815 21.748 1.00 63.50 670 GLN A N 1
ATOM 5106 C CA . GLN A 1 670 ? -41.324 -3.978 22.119 1.00 63.50 670 GLN A CA 1
ATOM 5107 C C . GLN A 1 670 ? -40.860 -3.035 23.228 1.00 63.50 670 GLN A C 1
ATOM 5109 O O . GLN A 1 670 ? -40.737 -1.821 23.058 1.00 63.50 670 GLN A O 1
ATOM 5114 N N . GLU A 1 671 ? -40.531 -3.638 24.371 1.00 80.56 671 GLU A N 1
ATOM 5115 C CA . GLU A 1 671 ? -40.096 -2.936 25.569 1.00 80.56 671 GLU A CA 1
ATOM 5116 C C . GLU A 1 671 ? -38.729 -2.256 25.375 1.00 80.56 671 GLU A C 1
ATOM 5118 O O . GLU A 1 671 ? -37.697 -2.906 25.180 1.00 80.56 671 GLU A O 1
ATOM 5123 N N . LYS A 1 672 ? -38.715 -0.923 25.474 1.00 87.56 672 LYS A N 1
ATOM 5124 C CA . LYS A 1 672 ? -37.484 -0.125 25.479 1.00 87.56 672 LYS A CA 1
ATOM 5125 C C . LYS A 1 672 ? -36.844 -0.140 26.866 1.00 87.56 672 LYS A C 1
ATOM 5127 O O . LYS A 1 672 ? -37.524 -0.036 27.889 1.00 87.56 672 LYS A O 1
ATOM 5132 N N . VAL A 1 673 ? -35.519 -0.227 26.897 1.00 91.62 673 VAL A N 1
ATOM 5133 C CA . VAL A 1 673 ? -34.700 -0.140 28.108 1.00 91.62 673 VAL A CA 1
ATOM 5134 C C . VAL A 1 673 ? -33.759 1.054 28.013 1.00 91.62 673 VAL A C 1
ATOM 5136 O O . VAL A 1 673 ? -33.181 1.334 26.961 1.00 91.62 673 VAL A O 1
ATOM 5139 N N . ARG A 1 674 ? -33.611 1.771 29.127 1.00 95.06 674 ARG A N 1
ATOM 5140 C CA . ARG A 1 674 ? -32.740 2.939 29.207 1.00 95.06 674 ARG A CA 1
ATOM 5141 C C . ARG A 1 674 ? -31.306 2.534 29.528 1.00 95.06 674 ARG A C 1
ATOM 5143 O O . ARG A 1 674 ? -31.060 1.724 30.424 1.00 95.06 674 ARG A O 1
ATOM 5150 N N . VAL A 1 675 ? -30.365 3.139 28.812 1.00 96.62 675 VAL A N 1
ATOM 5151 C CA . VAL A 1 675 ? -28.931 3.101 29.100 1.00 96.62 675 VAL A CA 1
ATOM 5152 C C . VAL A 1 675 ? -28.457 4.532 29.320 1.00 96.62 675 VAL A C 1
ATOM 5154 O O . VAL A 1 675 ? -28.726 5.403 28.497 1.00 96.62 675 VAL A O 1
ATOM 5157 N N . ILE A 1 676 ? -27.758 4.786 30.420 1.00 97.06 676 ILE A N 1
ATOM 5158 C CA . ILE A 1 676 ? -27.269 6.112 30.824 1.00 97.06 676 ILE A CA 1
ATOM 5159 C C . ILE A 1 676 ? -25.743 6.141 30.848 1.00 97.06 676 ILE A C 1
ATOM 5161 O O . ILE A 1 676 ? -25.107 5.115 31.083 1.00 97.06 676 ILE A O 1
ATOM 5165 N N . CYS A 1 677 ? -25.156 7.314 30.613 1.00 96.75 677 CYS A N 1
ATOM 5166 C CA . CYS A 1 677 ? -23.717 7.550 30.696 1.00 96.75 677 CYS A CA 1
ATOM 5167 C C . CYS A 1 677 ? -23.435 8.923 31.319 1.00 96.75 677 CYS A C 1
ATOM 5169 O O . CYS A 1 677 ? -23.990 9.939 30.884 1.00 96.75 677 CYS A O 1
ATOM 5171 N N . ILE A 1 678 ? -22.562 8.942 32.328 1.00 95.94 678 ILE A N 1
ATOM 5172 C CA . ILE A 1 678 ? -22.066 10.147 32.997 1.00 95.94 678 ILE A CA 1
ATOM 5173 C C . ILE A 1 678 ? -20.538 10.195 32.912 1.00 95.94 678 ILE A C 1
ATOM 5175 O O . ILE A 1 678 ? -19.869 9.176 33.090 1.00 95.94 678 ILE A O 1
ATOM 5179 N N . ASN A 1 679 ? -19.988 11.377 32.633 1.00 96.19 679 ASN A N 1
ATOM 5180 C CA . ASN A 1 679 ? -18.556 11.602 32.434 1.00 96.19 679 ASN A CA 1
ATOM 5181 C C . ASN A 1 679 ? -18.125 12.891 33.138 1.00 96.19 679 ASN A C 1
ATOM 5183 O O . ASN A 1 679 ? -18.860 13.879 33.098 1.00 96.19 679 ASN A O 1
ATOM 5187 N N . GLU A 1 680 ? -16.924 12.902 33.715 1.00 96.94 680 GLU A N 1
ATOM 5188 C CA . GLU A 1 680 ? -16.319 14.092 34.325 1.00 96.94 680 GLU A CA 1
ATOM 5189 C C . GLU A 1 680 ? -14.806 14.149 34.060 1.00 96.94 680 GLU A C 1
ATOM 5191 O O . GLU A 1 680 ? -14.100 13.144 34.187 1.00 96.94 680 GLU A O 1
ATOM 5196 N N . GLN A 1 681 ? -14.282 15.330 33.728 1.00 96.06 681 GLN A N 1
ATOM 5197 C CA . GLN A 1 681 ? -12.846 15.564 33.567 1.00 96.06 681 GLN A CA 1
ATOM 5198 C C . GLN A 1 681 ? -12.175 15.782 34.934 1.00 96.06 681 GLN A C 1
ATOM 5200 O O . GLN A 1 681 ? -12.024 16.914 35.398 1.00 96.06 681 GLN A O 1
ATOM 5205 N N . ILE A 1 682 ? -11.747 14.693 35.575 1.00 94.06 682 ILE A N 1
ATOM 5206 C CA . ILE A 1 682 ? -11.178 14.717 36.933 1.00 94.06 682 ILE A CA 1
ATOM 5207 C C . ILE A 1 682 ? -9.755 15.295 37.006 1.00 94.06 682 ILE A C 1
ATOM 5209 O O . ILE A 1 682 ? -9.362 15.834 38.037 1.00 94.06 682 ILE A O 1
ATOM 5213 N N . SER A 1 683 ? -8.980 15.224 35.918 1.00 90.81 683 SER A N 1
ATOM 5214 C CA . SER A 1 683 ? -7.664 15.865 35.820 1.00 90.81 683 SER A CA 1
ATOM 5215 C C . SER A 1 683 ? -7.397 16.392 34.414 1.00 90.81 683 SER A C 1
ATOM 5217 O O . SER A 1 683 ? -7.852 15.825 33.423 1.00 90.81 683 SER A O 1
ATOM 5219 N N . HIS A 1 684 ? -6.640 17.482 34.316 1.00 86.56 684 HIS A N 1
ATOM 5220 C CA . HIS A 1 684 ? -6.257 18.102 33.044 1.00 86.56 684 HIS A CA 1
ATOM 5221 C C . HIS A 1 684 ? -4.760 17.910 32.726 1.00 86.56 684 HIS A C 1
ATOM 5223 O O . HIS A 1 684 ? -4.370 17.908 31.557 1.00 86.56 684 HIS A O 1
ATOM 5229 N N . HIS A 1 685 ? -3.914 17.690 33.741 1.00 80.81 685 HIS A N 1
ATOM 5230 C CA . HIS A 1 685 ? -2.472 17.454 33.596 1.00 80.81 685 HIS A CA 1
ATOM 5231 C C . HIS A 1 685 ? -2.009 16.294 34.506 1.00 80.81 685 HIS A C 1
ATOM 5233 O O . HIS A 1 685 ? -1.763 16.523 35.690 1.00 80.81 685 HIS A O 1
ATOM 5239 N N . PRO A 1 686 ? -1.869 15.058 33.981 1.00 83.62 686 PRO A N 1
ATOM 5240 C CA . PRO A 1 686 ? -2.270 14.619 32.638 1.00 83.62 686 PRO A CA 1
ATOM 5241 C C . PRO A 1 686 ? -3.799 14.669 32.441 1.00 83.62 686 PRO A C 1
ATOM 5243 O O . PRO A 1 686 ? -4.536 14.670 33.429 1.00 83.62 686 PRO A O 1
ATOM 5246 N N . PRO A 1 687 ? -4.300 14.709 31.193 1.00 87.44 687 PRO A N 1
ATOM 5247 C CA . PRO A 1 687 ? -5.734 14.662 30.929 1.00 87.44 687 PRO A CA 1
ATOM 5248 C C . PRO A 1 687 ? -6.295 13.284 31.303 1.00 87.44 687 PRO A C 1
ATOM 5250 O O . PRO A 1 687 ? -5.901 12.262 30.736 1.00 87.44 687 PRO A O 1
ATOM 5253 N N . VAL A 1 688 ? -7.209 13.271 32.274 1.00 91.75 688 VAL A N 1
ATOM 5254 C CA . VAL A 1 688 ? -7.925 12.085 32.751 1.00 91.75 688 VAL A CA 1
ATOM 5255 C C . VAL A 1 688 ? -9.400 12.421 32.931 1.00 91.75 688 VAL A C 1
ATOM 5257 O O . VAL A 1 688 ? -9.743 13.325 33.697 1.00 91.75 688 VAL A O 1
ATOM 5260 N N . SER A 1 689 ? -10.256 11.644 32.277 1.00 94.69 689 SER A N 1
ATOM 5261 C CA . SER A 1 689 ? -11.706 11.653 32.473 1.00 94.69 689 SER A CA 1
ATOM 5262 C C . SER A 1 689 ? -12.135 10.379 33.196 1.00 94.69 689 SER A C 1
ATOM 5264 O O . SER A 1 689 ? -11.595 9.308 32.920 1.00 94.69 689 SER A O 1
ATOM 5266 N N . ALA A 1 690 ? -13.116 10.468 34.087 1.00 95.56 690 ALA A N 1
ATOM 5267 C CA . ALA A 1 690 ? -13.798 9.313 34.665 1.00 95.56 690 ALA A CA 1
ATOM 5268 C C . ALA A 1 690 ? -15.176 9.155 34.016 1.00 95.56 690 ALA A C 1
ATOM 5270 O O . ALA A 1 690 ? -15.842 10.156 33.742 1.00 95.56 690 ALA A O 1
ATOM 5271 N N . PHE A 1 691 ? -15.605 7.913 33.784 1.00 95.94 691 PHE A N 1
ATOM 5272 C CA . PHE A 1 691 ? -16.938 7.622 33.260 1.00 95.94 691 PHE A CA 1
ATOM 5273 C C . PHE A 1 691 ? -17.627 6.484 34.014 1.00 95.94 691 PHE A C 1
ATOM 5275 O O . PHE A 1 691 ? -16.987 5.555 34.520 1.00 95.94 691 PHE A O 1
ATOM 5282 N N . HIS A 1 692 ? -18.957 6.543 34.037 1.00 96.62 692 HIS A N 1
ATOM 5283 C CA . HIS A 1 692 ? -19.827 5.470 34.498 1.00 96.62 692 HIS A CA 1
ATOM 5284 C C . HIS A 1 692 ? -21.049 5.358 33.578 1.00 96.62 692 HIS A C 1
ATOM 5286 O O . HIS A 1 692 ? -21.667 6.357 33.211 1.00 96.62 692 HIS A O 1
ATOM 5292 N N . MET A 1 693 ? -21.394 4.127 33.223 1.00 96.50 693 MET A N 1
ATOM 5293 C CA . MET A 1 693 ? -22.522 3.747 32.385 1.00 96.50 693 MET A CA 1
ATOM 5294 C C . MET A 1 693 ? -23.379 2.723 33.116 1.00 96.50 693 MET A C 1
ATOM 5296 O O . MET A 1 693 ? -22.838 1.834 33.770 1.00 96.50 693 MET A O 1
ATOM 5300 N N . ALA A 1 694 ? -24.697 2.795 32.951 1.00 96.81 694 ALA A N 1
ATOM 5301 C CA . ALA A 1 694 ? -25.610 1.821 33.535 1.00 96.81 694 ALA A CA 1
ATOM 5302 C C . ALA A 1 694 ? -26.812 1.536 32.629 1.00 96.81 694 ALA A C 1
ATOM 5304 O O . ALA A 1 694 ? -27.314 2.421 31.941 1.00 96.81 694 ALA A O 1
ATOM 5305 N N . CYS A 1 695 ? -27.308 0.303 32.677 1.00 96.19 695 CYS A N 1
ATOM 5306 C CA . CYS A 1 695 ? -28.649 -0.089 32.265 1.00 96.19 695 CYS A CA 1
ATOM 5307 C C . CYS A 1 695 ? -29.356 -0.622 33.523 1.00 96.19 695 CYS A C 1
ATOM 5309 O O . CYS A 1 695 ? -29.299 -1.828 33.789 1.00 96.19 695 CYS A O 1
ATOM 5311 N N . PRO A 1 696 ? -29.976 0.260 34.334 1.00 93.94 696 PRO A N 1
ATOM 5312 C CA . PRO A 1 696 ? -30.476 -0.084 35.668 1.00 93.94 696 PRO A CA 1
ATOM 5313 C C . PRO A 1 696 ? -31.454 -1.261 35.639 1.00 93.94 696 PRO A C 1
ATOM 5315 O O . PRO A 1 696 ? -31.322 -2.210 36.405 1.00 93.94 696 PRO A O 1
ATOM 5318 N N . LYS A 1 697 ? -32.371 -1.253 34.665 1.00 92.00 697 LYS A N 1
ATOM 5319 C CA . LYS A 1 697 ? -33.382 -2.296 34.450 1.00 92.00 697 LYS A CA 1
ATOM 5320 C C . LYS A 1 697 ? -32.802 -3.685 34.155 1.00 92.00 697 LYS A C 1
ATOM 5322 O O . LYS A 1 697 ? -33.448 -4.685 34.448 1.00 92.00 697 LYS A O 1
ATOM 5327 N N . ARG A 1 698 ? -31.599 -3.760 33.576 1.00 91.44 698 ARG A N 1
ATOM 5328 C CA . ARG A 1 698 ? -30.892 -5.022 33.298 1.00 91.44 698 ARG A CA 1
ATOM 5329 C C . ARG A 1 698 ? -29.829 -5.356 34.346 1.00 91.44 698 ARG A C 1
ATOM 5331 O O . ARG A 1 698 ? -29.226 -6.416 34.254 1.00 91.44 698 ARG A O 1
ATOM 5338 N N . GLY A 1 699 ? -29.596 -4.484 35.331 1.00 94.69 699 GLY A N 1
ATOM 5339 C CA . GLY A 1 699 ? -28.538 -4.665 36.326 1.00 94.69 699 GLY A CA 1
ATOM 5340 C C . GLY A 1 699 ? -27.130 -4.662 35.719 1.00 94.69 699 GLY A C 1
ATOM 5341 O O . GLY A 1 699 ? -26.255 -5.359 36.220 1.00 94.69 699 GLY A O 1
ATOM 5342 N N . ILE A 1 700 ? -26.908 -3.931 34.622 1.00 96.69 700 ILE A N 1
ATOM 5343 C CA . ILE A 1 700 ? -25.617 -3.889 33.918 1.00 96.69 700 ILE A CA 1
ATOM 5344 C C . ILE A 1 700 ? -24.965 -2.528 34.154 1.00 96.69 700 ILE A C 1
ATOM 5346 O O . ILE A 1 700 ? -25.548 -1.502 33.817 1.00 96.69 700 ILE A O 1
ATOM 5350 N N . GLU A 1 701 ? -23.746 -2.513 34.682 1.00 96.94 701 GLU A N 1
ATOM 5351 C CA . GLU A 1 701 ? -22.935 -1.306 34.882 1.00 96.94 701 GLU A CA 1
ATOM 5352 C C . GLU A 1 701 ? -21.596 -1.424 34.148 1.00 96.94 701 GLU A C 1
ATOM 5354 O O . GLU A 1 701 ? -21.070 -2.522 33.969 1.00 96.94 701 GLU A O 1
ATOM 5359 N N . ALA A 1 702 ? -21.007 -0.297 33.746 1.00 97.06 702 ALA A N 1
ATOM 5360 C CA . ALA A 1 702 ? -19.620 -0.240 33.298 1.00 97.06 702 ALA A CA 1
ATOM 5361 C C . ALA A 1 702 ? -18.935 1.070 33.686 1.00 97.06 702 ALA A C 1
ATOM 5363 O O . ALA A 1 702 ? -19.541 2.136 33.640 1.00 97.06 702 ALA A O 1
ATOM 5364 N N . CYS A 1 703 ? -17.655 1.019 34.045 1.00 95.94 703 CYS A N 1
ATOM 5365 C CA . CYS A 1 703 ? -16.907 2.208 34.454 1.00 95.94 703 CYS A CA 1
ATOM 5366 C C . CYS A 1 703 ? -15.408 2.104 34.140 1.00 95.94 703 CYS A C 1
ATOM 5368 O O . CYS A 1 703 ? -14.867 1.008 33.974 1.00 95.94 703 CYS A O 1
ATOM 5370 N N . GLY A 1 704 ? -14.731 3.248 34.043 1.00 95.25 704 GLY A N 1
ATOM 5371 C CA . GLY A 1 704 ? -13.303 3.307 33.731 1.00 95.25 704 GLY A CA 1
ATOM 5372 C C . GLY A 1 704 ? -12.772 4.733 33.590 1.00 95.25 704 GLY A C 1
ATOM 5373 O O . GLY A 1 704 ? -13.495 5.711 33.790 1.00 95.25 704 GLY A O 1
ATOM 5374 N N . PHE A 1 705 ? -11.492 4.843 33.230 1.00 93.88 705 PHE A N 1
ATOM 5375 C CA . PHE A 1 705 ? -10.837 6.123 32.961 1.00 93.88 705 PHE A CA 1
ATOM 5376 C C . PHE A 1 705 ? -10.493 6.283 31.485 1.00 93.88 705 PHE A C 1
ATOM 5378 O O . PHE A 1 705 ? -9.781 5.449 30.923 1.00 93.88 705 PHE A O 1
ATOM 5385 N N . ASP A 1 706 ? -10.887 7.411 30.896 1.00 91.50 706 ASP A N 1
ATOM 5386 C CA . ASP A 1 706 ? -10.264 7.897 29.669 1.00 91.50 706 ASP A CA 1
ATOM 5387 C C . ASP A 1 706 ? -8.964 8.625 30.037 1.00 91.50 706 ASP A C 1
ATOM 5389 O O . ASP A 1 706 ? -8.959 9.776 30.473 1.00 91.50 706 ASP A O 1
ATOM 5393 N N . HIS A 1 707 ? -7.847 7.913 29.921 1.00 90.31 707 HIS A N 1
ATOM 5394 C CA . HIS A 1 707 ? -6.499 8.463 30.009 1.00 90.31 707 HIS A CA 1
ATOM 5395 C C . HIS A 1 707 ? -5.687 7.847 28.876 1.00 90.31 707 HIS A C 1
ATOM 5397 O O . HIS A 1 707 ? -5.545 6.623 28.793 1.00 90.31 707 HIS A O 1
ATOM 5403 N N . ILE A 1 708 ? -5.158 8.702 28.005 1.00 85.31 708 ILE A N 1
ATOM 5404 C CA . ILE A 1 708 ? -4.491 8.323 26.762 1.00 85.31 708 ILE A CA 1
ATOM 5405 C C . ILE A 1 708 ? -3.038 8.804 26.801 1.00 85.31 708 ILE A C 1
ATOM 5407 O O . ILE A 1 708 ? -2.769 9.954 27.139 1.00 85.31 708 ILE A O 1
ATOM 5411 N N . THR A 1 709 ? -2.095 7.952 26.397 1.00 81.94 709 THR A N 1
ATOM 5412 C CA . THR A 1 709 ? -0.716 8.360 26.096 1.00 81.94 709 THR A CA 1
ATOM 5413 C C . THR A 1 709 ? -0.462 8.338 24.594 1.00 81.94 709 THR A C 1
ATOM 5415 O O . THR A 1 709 ? -0.806 7.384 23.896 1.00 81.94 709 THR A O 1
ATOM 5418 N N . ALA A 1 710 ? 0.168 9.399 24.092 1.00 74.69 710 ALA A N 1
ATOM 5419 C CA . ALA A 1 710 ? 0.602 9.517 22.708 1.00 74.69 710 ALA A CA 1
ATOM 5420 C C . ALA A 1 710 ? 2.132 9.436 22.631 1.00 74.69 710 ALA A C 1
ATOM 5422 O O . ALA A 1 710 ? 2.834 10.067 23.422 1.00 74.69 710 ALA A O 1
ATOM 5423 N N . ARG A 1 711 ? 2.663 8.660 21.682 1.00 71.62 711 ARG A N 1
ATOM 5424 C CA . ARG A 1 711 ? 4.107 8.504 21.456 1.00 71.62 711 ARG A CA 1
ATOM 5425 C C . ARG A 1 711 ? 4.409 8.469 19.963 1.00 71.62 711 ARG A C 1
ATOM 5427 O O . ARG A 1 711 ? 3.731 7.789 19.195 1.00 71.62 711 ARG A O 1
ATOM 5434 N N . PHE A 1 712 ? 5.466 9.157 19.550 1.00 64.19 712 PHE A N 1
ATOM 5435 C CA . PHE A 1 712 ? 5.988 9.037 18.191 1.00 64.19 712 PHE A CA 1
ATOM 5436 C C . PHE A 1 712 ? 6.990 7.888 18.112 1.00 64.19 712 PHE A C 1
ATOM 5438 O O . PHE A 1 712 ? 7.815 7.690 19.001 1.00 64.19 712 PHE A O 1
ATOM 5445 N N . THR A 1 713 ? 6.931 7.113 17.034 1.00 57.34 713 THR A N 1
ATOM 5446 C CA . THR A 1 713 ? 7.896 6.047 16.747 1.00 57.34 713 THR A CA 1
ATOM 5447 C C . THR A 1 713 ? 8.280 6.137 15.275 1.00 57.34 713 THR A C 1
ATOM 5449 O O . THR A 1 713 ? 7.525 5.727 14.388 1.00 57.34 713 THR A O 1
ATOM 5452 N N . GLY A 1 714 ? 9.436 6.751 15.005 1.00 62.59 714 GLY A N 1
ATOM 5453 C CA . GLY A 1 714 ? 9.881 7.079 13.650 1.00 62.59 714 GLY A CA 1
ATOM 5454 C C . GLY A 1 714 ? 8.898 8.018 12.946 1.00 62.59 714 GLY A C 1
ATOM 5455 O O . GLY A 1 714 ? 8.740 9.169 13.337 1.00 62.59 714 GLY A O 1
ATOM 5456 N N . THR A 1 715 ? 8.224 7.512 11.914 1.00 55.47 715 THR A N 1
ATOM 5457 C CA . THR A 1 715 ? 7.212 8.234 11.119 1.00 55.47 715 THR A CA 1
ATOM 5458 C C . THR A 1 715 ? 5.766 7.915 11.522 1.00 55.47 715 THR A C 1
ATOM 5460 O O . THR A 1 715 ? 4.835 8.299 10.815 1.00 55.47 715 THR A O 1
ATOM 5463 N N . THR A 1 716 ? 5.555 7.200 12.633 1.00 60.22 716 THR A N 1
ATOM 5464 C CA . THR A 1 716 ? 4.223 6.776 13.097 1.00 60.22 716 THR A CA 1
ATOM 5465 C C . THR A 1 716 ? 3.838 7.433 14.420 1.00 60.22 716 THR A C 1
ATOM 5467 O O . THR A 1 716 ? 4.671 7.597 15.311 1.00 60.22 716 THR A O 1
ATOM 5470 N N . PHE A 1 717 ? 2.561 7.796 14.541 1.00 71.56 717 PHE A N 1
ATOM 5471 C CA . PHE A 1 717 ? 1.948 8.291 15.771 1.00 71.56 717 PHE A CA 1
ATOM 5472 C C . PHE A 1 717 ? 1.186 7.135 16.425 1.00 71.56 717 PHE A C 1
ATOM 5474 O O . PHE A 1 717 ? 0.197 6.663 15.854 1.00 71.56 717 PHE A O 1
ATOM 5481 N N . LYS A 1 718 ? 1.678 6.648 17.569 1.00 79.50 718 LYS A N 1
ATOM 5482 C CA . LYS A 1 718 ? 1.053 5.593 18.377 1.00 79.50 718 LYS A CA 1
ATOM 5483 C C . LYS A 1 718 ? 0.305 6.204 19.563 1.00 79.50 718 LYS A C 1
ATOM 5485 O O . LYS A 1 718 ? 0.741 7.198 20.140 1.00 79.50 718 LYS A O 1
ATOM 5490 N N . VAL A 1 719 ? -0.815 5.586 19.910 1.00 83.06 719 VAL A N 1
ATOM 5491 C CA . VAL A 1 719 ? -1.764 6.008 20.940 1.00 83.06 719 VAL A CA 1
ATOM 5492 C C . VAL A 1 719 ? -2.130 4.777 21.766 1.00 83.06 719 VAL A C 1
ATOM 5494 O O . VAL A 1 719 ? -2.440 3.737 21.189 1.00 83.06 719 VAL A O 1
ATOM 5497 N N . GLY A 1 720 ? -2.088 4.870 23.090 1.00 87.50 720 GLY A N 1
ATOM 5498 C CA . GLY A 1 720 ? -2.370 3.746 23.986 1.00 87.50 720 GLY A CA 1
ATOM 5499 C C . GLY A 1 720 ? -2.925 4.193 25.338 1.00 87.50 720 GLY A C 1
ATOM 5500 O O . GLY A 1 720 ? -2.964 5.397 25.608 1.00 87.50 720 GLY A O 1
ATOM 5501 N N . PRO A 1 721 ? -3.349 3.257 26.204 1.00 89.12 721 PRO A N 1
ATOM 5502 C CA . PRO A 1 721 ? -3.818 3.589 27.546 1.00 89.12 721 PRO A CA 1
ATOM 5503 C C . PRO A 1 721 ? -2.713 4.270 28.370 1.00 89.12 721 PRO A C 1
ATOM 5505 O O . PRO A 1 721 ? -1.540 3.894 28.316 1.00 89.12 721 PRO A O 1
ATOM 5508 N N . GLY A 1 722 ? -3.086 5.307 29.116 1.00 87.75 722 GLY A N 1
ATOM 5509 C CA . GLY A 1 722 ? -2.237 5.948 30.117 1.00 87.75 722 GLY A CA 1
ATOM 5510 C C . GLY A 1 722 ? -2.255 5.210 31.452 1.00 87.75 722 GLY A C 1
ATOM 5511 O O . GLY A 1 722 ? -3.040 4.292 31.662 1.00 87.75 722 GLY A O 1
ATOM 5512 N N . GLU A 1 723 ? -1.399 5.625 32.386 1.00 87.31 723 GLU A N 1
ATOM 5513 C CA . GLU A 1 723 ? -1.154 4.887 33.634 1.00 87.31 723 GLU A CA 1
ATOM 5514 C C . GLU A 1 723 ? -2.422 4.611 34.458 1.00 87.31 723 GLU A C 1
ATOM 5516 O O . GLU A 1 723 ? -2.552 3.528 35.033 1.00 87.31 723 GLU A O 1
ATOM 5521 N N . ARG A 1 724 ? -3.372 5.555 34.468 1.00 87.38 724 ARG A N 1
ATOM 5522 C CA . ARG A 1 724 ? -4.661 5.413 35.167 1.00 87.38 724 ARG A CA 1
ATOM 5523 C C . ARG A 1 724 ? -5.699 4.570 34.411 1.00 87.38 724 ARG A C 1
ATOM 5525 O O . ARG A 1 724 ? -6.615 4.068 35.046 1.00 87.38 724 ARG A O 1
ATOM 5532 N N . ASN A 1 725 ? -5.570 4.377 33.095 1.00 91.38 725 ASN A N 1
ATOM 5533 C CA . ASN A 1 725 ? -6.488 3.525 32.335 1.00 91.38 725 ASN A CA 1
ATOM 5534 C C . ASN A 1 725 ? -6.044 2.054 32.452 1.00 91.38 725 ASN A C 1
ATOM 5536 O O . ASN A 1 725 ? -5.121 1.608 31.768 1.00 91.38 725 ASN A O 1
ATOM 5540 N N . LYS A 1 726 ? -6.712 1.296 33.331 1.00 92.56 726 LYS A N 1
ATOM 5541 C CA . LYS A 1 726 ? -6.518 -0.156 33.507 1.00 92.56 726 LYS A CA 1
ATOM 5542 C C . LYS A 1 726 ? -7.539 -1.007 32.735 1.00 92.56 726 LYS A C 1
ATOM 5544 O O . LYS A 1 726 ? -7.604 -2.220 32.944 1.00 92.56 726 LYS A O 1
ATOM 5549 N N . GLY A 1 727 ? -8.307 -0.397 31.832 1.00 93.44 727 GLY A N 1
ATOM 5550 C CA . GLY A 1 727 ? -9.443 -1.011 31.151 1.00 93.44 727 GLY A CA 1
ATOM 5551 C C . GLY A 1 727 ? -10.798 -0.487 31.623 1.00 93.44 727 GLY A C 1
ATOM 5552 O O . GLY A 1 727 ? -10.887 0.407 32.465 1.00 93.44 727 GLY A O 1
ATOM 5553 N N . ILE A 1 728 ? -11.852 -1.078 31.064 1.00 95.94 728 ILE A N 1
ATOM 5554 C CA . ILE A 1 728 ? -13.244 -0.867 31.467 1.00 95.94 728 ILE A CA 1
ATOM 5555 C C . ILE A 1 728 ? -13.686 -2.049 32.330 1.00 95.94 728 ILE A C 1
ATOM 5557 O O . ILE A 1 728 ? -13.498 -3.201 31.938 1.00 95.94 728 ILE A O 1
ATOM 5561 N N . TYR A 1 729 ? -14.286 -1.762 33.479 1.00 96.56 729 TYR A N 1
ATOM 5562 C CA . TYR A 1 729 ? -14.867 -2.750 34.382 1.00 96.56 729 TYR A CA 1
ATOM 5563 C C . TYR A 1 729 ? -16.365 -2.821 34.107 1.00 96.56 729 TYR A C 1
ATOM 5565 O O . TYR A 1 729 ? -17.056 -1.833 34.344 1.00 96.56 729 TYR A O 1
ATOM 5573 N N . VAL A 1 730 ? -16.848 -3.951 33.589 1.00 97.69 730 VAL A N 1
ATOM 5574 C CA . VAL A 1 730 ? -18.276 -4.234 33.364 1.00 97.69 730 VAL A CA 1
ATOM 5575 C C . VAL A 1 730 ? -18.771 -5.124 34.499 1.00 97.69 730 VAL A C 1
ATOM 5577 O O . VAL A 1 730 ? -18.143 -6.143 34.766 1.00 97.69 730 VAL A O 1
ATOM 5580 N N . THR A 1 731 ? -19.878 -4.773 35.150 1.00 97.50 731 THR A N 1
ATOM 5581 C CA . THR A 1 731 ? -20.456 -5.518 36.277 1.00 97.50 731 THR A CA 1
ATOM 5582 C C . THR A 1 731 ? -21.895 -5.924 35.957 1.00 97.50 731 THR A C 1
ATOM 5584 O O . THR A 1 731 ? -22.739 -5.069 35.693 1.00 97.50 731 THR A O 1
ATOM 5587 N N . LEU A 1 732 ? -22.183 -7.226 36.011 1.00 97.00 732 LEU A N 1
ATOM 5588 C CA . LEU A 1 732 ? -23.529 -7.793 35.880 1.00 97.00 732 LEU A CA 1
ATOM 5589 C C . LEU A 1 732 ? -24.103 -8.048 37.285 1.00 97.00 732 LEU A C 1
ATOM 5591 O O . LEU A 1 732 ? -23.886 -9.108 37.877 1.00 97.00 732 LEU A O 1
ATOM 5595 N N . ARG A 1 733 ? -24.814 -7.063 37.844 1.00 94.69 733 ARG A N 1
ATOM 5596 C CA . ARG A 1 733 ? -25.397 -7.093 39.203 1.00 94.69 733 ARG A CA 1
ATOM 5597 C C . ARG A 1 733 ? -26.278 -8.318 39.430 1.00 94.69 733 ARG A C 1
ATOM 5599 O O . ARG A 1 733 ? -26.163 -8.976 40.457 1.00 94.69 733 ARG A O 1
ATOM 5606 N N . ASN A 1 734 ? -27.074 -8.679 38.425 1.00 93.62 734 ASN A N 1
ATOM 5607 C CA . ASN A 1 734 ? -27.998 -9.815 38.471 1.00 93.62 734 ASN A CA 1
ATOM 5608 C C . ASN A 1 734 ? -27.301 -11.195 38.435 1.00 93.62 734 ASN A C 1
ATOM 5610 O O . ASN A 1 734 ? -27.968 -12.218 38.578 1.00 93.62 734 ASN A O 1
ATOM 5614 N N . ARG A 1 735 ? -25.969 -11.242 38.271 1.00 92.25 735 ARG A N 1
ATOM 5615 C CA . ARG A 1 735 ? -25.134 -12.459 38.273 1.00 92.25 735 ARG A CA 1
ATOM 5616 C C . ARG A 1 735 ? -24.147 -12.453 39.441 1.00 92.25 735 ARG A C 1
ATOM 5618 O O . ARG A 1 735 ? -22.939 -12.582 39.252 1.00 92.25 735 ARG A O 1
ATOM 5625 N N . ASP A 1 736 ? -24.669 -12.233 40.645 1.00 90.38 736 ASP A N 1
ATOM 5626 C CA . ASP A 1 736 ? -23.901 -12.104 41.891 1.00 90.38 736 ASP A CA 1
ATOM 5627 C C . ASP A 1 736 ? -22.819 -10.997 41.849 1.00 90.38 736 ASP A C 1
ATOM 5629 O O . ASP A 1 736 ? -21.799 -11.117 42.522 1.00 90.38 736 ASP A O 1
ATOM 5633 N N . ASP A 1 737 ? -22.990 -9.937 41.045 1.00 93.25 737 ASP A N 1
ATOM 5634 C CA . ASP A 1 737 ? -21.949 -8.963 40.641 1.00 93.25 737 ASP A CA 1
ATOM 5635 C C . ASP A 1 737 ? -20.885 -9.509 39.650 1.00 93.25 737 ASP A C 1
ATOM 5637 O O . ASP A 1 737 ? -19.683 -9.334 39.854 1.00 93.25 737 ASP A O 1
ATOM 5641 N N . GLU A 1 738 ? -21.313 -10.216 38.596 1.00 95.56 738 GLU A N 1
ATOM 5642 C CA . GLU A 1 738 ? -20.577 -10.661 37.386 1.00 95.56 738 GLU A CA 1
ATOM 5643 C C . GLU A 1 738 ? -19.557 -9.642 36.830 1.00 95.56 738 GLU A C 1
ATOM 5645 O O . GLU A 1 738 ? -19.900 -8.938 35.885 1.00 95.56 738 GLU A O 1
ATOM 5650 N N . GLU A 1 739 ? -18.333 -9.525 37.369 1.00 96.00 739 GLU A N 1
ATOM 5651 C CA . GLU A 1 739 ? -17.362 -8.515 36.909 1.00 96.00 739 GLU A CA 1
ATOM 5652 C C . GLU A 1 739 ? -16.369 -9.003 35.834 1.00 96.00 739 GLU A C 1
ATOM 5654 O O . GLU A 1 739 ? -15.734 -10.056 35.961 1.00 96.00 739 GLU A O 1
ATOM 5659 N N . TYR A 1 740 ? -16.187 -8.170 34.802 1.00 97.56 740 TYR A N 1
ATOM 5660 C CA . TYR A 1 740 ? -15.259 -8.328 33.682 1.00 97.56 740 TYR A CA 1
ATOM 5661 C C . TYR A 1 740 ? -14.341 -7.104 33.561 1.00 97.56 740 TYR A C 1
ATOM 5663 O O . TYR A 1 740 ? -14.811 -5.992 33.323 1.00 97.56 740 TYR A O 1
ATOM 5671 N N . GLN A 1 741 ? -13.023 -7.305 33.623 1.00 96.38 741 GLN A N 1
ATOM 5672 C CA . GLN A 1 741 ? -12.031 -6.275 33.290 1.00 96.38 741 GLN A CA 1
ATOM 5673 C C . GLN A 1 741 ? -11.640 -6.378 31.808 1.00 96.38 741 GLN A C 1
ATOM 5675 O O . GLN A 1 741 ? -11.119 -7.411 31.385 1.00 96.38 741 GLN A O 1
ATOM 5680 N N . CYS A 1 742 ? -11.855 -5.310 31.035 1.00 96.94 742 CYS A N 1
ATOM 5681 C CA . CYS A 1 742 ? -11.626 -5.244 29.586 1.00 96.94 742 CYS A CA 1
ATOM 5682 C C . CYS A 1 742 ? -10.515 -4.235 29.235 1.00 96.94 742 CYS A C 1
ATOM 5684 O O . CYS A 1 742 ? -10.741 -3.027 29.301 1.00 96.94 742 CYS A O 1
ATOM 5686 N N . THR A 1 743 ? -9.318 -4.682 28.845 1.00 95.69 743 THR A N 1
ATOM 5687 C CA . THR A 1 743 ? -8.181 -3.781 28.556 1.00 95.69 743 THR A CA 1
ATOM 5688 C C . THR A 1 743 ? -8.233 -3.162 27.155 1.00 95.69 743 THR A C 1
ATOM 5690 O O . THR A 1 743 ? -8.752 -3.748 26.202 1.00 95.69 743 THR A O 1
ATOM 5693 N N . HIS A 1 744 ? -7.618 -1.987 26.995 1.00 92.44 744 HIS A N 1
ATOM 5694 C CA . HIS A 1 744 ? -7.483 -1.333 25.691 1.00 92.44 744 HIS A CA 1
ATOM 5695 C C . HIS A 1 744 ? -6.229 -1.814 24.934 1.00 92.44 744 HIS A C 1
ATOM 5697 O O . HIS A 1 744 ? -5.180 -1.991 25.560 1.00 92.44 744 HIS A O 1
ATOM 5703 N N . PRO A 1 745 ? -6.309 -1.985 23.602 1.00 91.75 745 PRO A N 1
ATOM 5704 C CA . PRO A 1 745 ? -5.155 -2.252 22.752 1.00 91.75 745 PRO A CA 1
ATOM 5705 C C . PRO A 1 745 ? -4.416 -0.945 22.422 1.00 91.75 745 PRO A C 1
ATOM 5707 O O . PRO A 1 745 ? -4.943 0.153 22.626 1.00 91.75 745 PRO A O 1
ATOM 5710 N N . ASN A 1 746 ? -3.219 -1.044 21.841 1.00 88.69 746 ASN A N 1
ATOM 5711 C CA . ASN A 1 746 ? -2.570 0.123 21.244 1.00 88.69 746 ASN A CA 1
ATOM 5712 C C . ASN A 1 746 ? -3.137 0.394 19.844 1.00 88.69 746 ASN A C 1
ATOM 5714 O O . ASN A 1 746 ? -3.442 -0.518 19.075 1.00 88.69 746 ASN A O 1
ATOM 5718 N N . ALA A 1 747 ? -3.221 1.666 19.479 1.00 86.81 747 ALA A N 1
ATOM 5719 C CA . ALA A 1 747 ? -3.608 2.126 18.156 1.00 86.81 747 ALA A CA 1
ATOM 5720 C C . ALA A 1 747 ? -2.509 2.993 17.535 1.00 86.81 747 ALA A C 1
ATOM 5722 O O . ALA A 1 747 ? -1.603 3.499 18.198 1.00 86.81 747 ALA A O 1
ATOM 5723 N N . SER A 1 748 ? -2.586 3.185 16.226 1.00 81.81 748 SER A N 1
ATOM 5724 C CA . SER A 1 748 ? -1.731 4.114 15.500 1.00 81.81 748 SER A CA 1
ATOM 5725 C C . SER A 1 748 ? -2.500 4.803 14.386 1.00 81.81 748 SER A C 1
ATOM 5727 O O . SER A 1 748 ? -3.416 4.228 13.794 1.00 81.81 748 SER A O 1
ATOM 5729 N N . VAL A 1 749 ? -2.119 6.042 14.085 1.00 76.56 749 VAL A N 1
ATOM 5730 C CA . VAL A 1 749 ? -2.610 6.729 12.890 1.00 76.56 749 VAL A CA 1
ATOM 5731 C C . VAL A 1 749 ? -1.734 6.306 11.719 1.00 76.56 749 VAL A C 1
ATOM 5733 O O . VAL A 1 749 ? -0.544 6.628 11.667 1.00 76.56 749 VAL A O 1
ATOM 5736 N N . ALA A 1 750 ? -2.328 5.574 10.782 1.00 71.88 750 ALA A N 1
ATOM 5737 C CA . ALA A 1 750 ? -1.706 5.121 9.547 1.00 71.88 750 ALA A CA 1
ATOM 5738 C C . ALA A 1 750 ? -2.203 5.946 8.348 1.00 71.88 750 ALA A C 1
ATOM 5740 O O . ALA A 1 750 ? -3.119 6.758 8.454 1.00 71.88 750 ALA A O 1
ATOM 5741 N N . GLY A 1 751 ? -1.600 5.732 7.174 1.00 63.06 751 GLY A N 1
ATOM 5742 C CA . GLY A 1 751 ? -2.079 6.320 5.917 1.00 63.06 751 GLY A CA 1
ATOM 5743 C C . GLY A 1 751 ? -1.509 7.694 5.539 1.00 63.06 751 GLY A C 1
ATOM 5744 O O . GLY A 1 751 ? -1.821 8.174 4.451 1.00 63.06 751 GLY A O 1
ATOM 5745 N N . TRP A 1 752 ? -0.603 8.275 6.339 1.00 57.31 752 TRP A N 1
ATOM 5746 C CA . TRP A 1 752 ? 0.081 9.554 6.061 1.00 57.31 752 TRP A CA 1
ATOM 5747 C C . TRP A 1 752 ? 0.620 9.670 4.622 1.00 57.31 752 TRP A C 1
ATOM 5749 O O . TRP A 1 752 ? 0.326 10.628 3.915 1.00 57.31 752 TRP A O 1
ATOM 5759 N N . LEU A 1 753 ? 1.329 8.642 4.134 1.00 45.81 753 LEU A N 1
ATOM 5760 C CA . LEU A 1 753 ? 1.888 8.589 2.770 1.00 45.81 753 LEU A CA 1
ATOM 5761 C C . LEU A 1 753 ? 0.843 8.359 1.657 1.00 45.81 753 LEU A C 1
ATOM 5763 O O . LEU A 1 753 ? 1.177 8.406 0.471 1.00 45.81 753 LEU A O 1
ATOM 5767 N N . ARG A 1 754 ? -0.405 8.034 2.007 1.00 48.03 754 ARG A N 1
ATOM 5768 C CA . ARG A 1 754 ? -1.507 7.750 1.070 1.00 48.03 754 ARG A CA 1
ATOM 5769 C C . ARG A 1 754 ? -2.552 8.873 1.018 1.00 48.03 754 ARG A C 1
ATOM 5771 O O . ARG A 1 754 ? -3.460 8.776 0.203 1.00 48.03 754 ARG A O 1
ATOM 5778 N N . GLY A 1 755 ? -2.431 9.912 1.851 1.00 48.97 755 GLY A N 1
ATOM 5779 C CA . GLY A 1 755 ? -3.362 11.050 1.895 1.00 48.97 755 GLY A CA 1
ATOM 5780 C C . GLY A 1 755 ? -4.726 10.754 2.534 1.00 48.97 755 GLY A C 1
ATOM 5781 O O . GLY A 1 755 ? -5.579 11.632 2.564 1.00 48.97 755 GLY A O 1
ATOM 5782 N N . HIS A 1 756 ? -4.930 9.546 3.063 1.00 61.25 756 HIS A N 1
ATOM 5783 C CA . HIS A 1 756 ? -6.142 9.140 3.772 1.00 61.25 756 HIS A CA 1
ATOM 5784 C C . HIS A 1 756 ? -5.737 8.496 5.094 1.00 61.25 756 HIS A C 1
ATOM 5786 O O . HIS A 1 756 ? -5.191 7.390 5.099 1.00 61.25 756 HIS A O 1
ATOM 5792 N N . LEU A 1 757 ? -5.970 9.206 6.198 1.00 69.94 757 LEU A N 1
ATOM 5793 C CA . LEU A 1 757 ? -5.629 8.733 7.536 1.00 69.94 757 LEU A CA 1
ATOM 5794 C C . LEU A 1 757 ? -6.642 7.684 8.008 1.00 69.94 757 LEU A C 1
ATOM 5796 O O . LEU A 1 757 ? -7.845 7.846 7.811 1.00 69.94 757 LEU A O 1
ATOM 5800 N N . TYR A 1 758 ? -6.160 6.605 8.624 1.00 74.50 758 TYR A N 1
ATOM 5801 C CA . TYR A 1 758 ? -7.002 5.559 9.210 1.00 74.50 758 TYR A CA 1
ATOM 5802 C C . TYR A 1 758 ? -6.356 4.957 10.456 1.00 74.50 758 TYR A C 1
ATOM 5804 O O . TYR A 1 758 ? -5.131 4.929 10.578 1.00 74.50 758 TYR A O 1
ATOM 5812 N N . ALA A 1 759 ? -7.188 4.509 11.397 1.00 79.62 759 ALA A N 1
ATOM 5813 C CA . ALA A 1 759 ? -6.714 3.886 12.623 1.00 79.62 759 ALA A CA 1
ATOM 5814 C C . ALA A 1 759 ? -6.235 2.460 12.321 1.00 79.62 759 ALA A C 1
ATOM 5816 O O . ALA A 1 759 ? -6.921 1.696 11.638 1.00 79.62 759 ALA A O 1
ATOM 5817 N N . ALA A 1 760 ? -5.063 2.102 12.833 1.00 81.69 760 ALA A N 1
ATOM 5818 C CA . ALA A 1 760 ? -4.521 0.752 12.801 1.00 81.69 760 ALA A CA 1
ATOM 5819 C C . ALA A 1 760 ? -4.269 0.291 14.242 1.00 81.69 760 ALA A C 1
ATOM 5821 O O . ALA A 1 760 ? -3.378 0.813 14.914 1.00 81.69 760 ALA A O 1
ATOM 5822 N N . VAL A 1 761 ? -5.093 -0.650 14.707 1.00 86.62 761 VAL A N 1
ATOM 5823 C CA . VAL A 1 761 ? -5.017 -1.267 16.040 1.00 86.62 761 VAL A CA 1
ATOM 5824 C C . VAL A 1 761 ? -4.014 -2.424 16.019 1.00 86.62 761 VAL A C 1
ATOM 5826 O O . VAL A 1 761 ? -3.943 -3.154 15.028 1.00 86.62 761 VAL A O 1
ATOM 5829 N N . ALA A 1 762 ? -3.246 -2.566 17.097 1.00 83.62 762 ALA A N 1
ATOM 5830 C CA . ALA A 1 762 ? -2.191 -3.555 17.295 1.00 83.62 762 ALA A CA 1
ATOM 5831 C C . ALA A 1 762 ? -2.222 -4.107 18.736 1.00 83.62 762 ALA A C 1
ATOM 5833 O O . ALA A 1 762 ? -3.024 -3.672 19.563 1.00 83.62 762 ALA A O 1
ATOM 5834 N N . ASP A 1 763 ? -1.324 -5.045 19.037 1.00 89.44 763 ASP A N 1
ATOM 5835 C CA . ASP A 1 763 ? -1.241 -5.755 20.320 1.00 89.44 763 ASP A CA 1
ATOM 5836 C C . ASP A 1 763 ? -2.544 -6.510 20.669 1.00 89.44 763 ASP A C 1
ATOM 5838 O O . ASP A 1 763 ? -3.186 -7.080 19.780 1.00 89.44 763 ASP A O 1
ATOM 5842 N N . SER A 1 764 ? -2.912 -6.569 21.952 1.00 93.88 764 SER A N 1
ATOM 5843 C CA . SER A 1 764 ? -4.006 -7.406 22.454 1.00 93.88 764 SER A CA 1
ATOM 5844 C C . SER A 1 764 ? -4.978 -6.642 23.347 1.00 93.88 764 SER A C 1
ATOM 5846 O O . SER A 1 764 ? -4.565 -5.862 24.205 1.00 93.88 764 SER A O 1
ATOM 5848 N N . THR A 1 765 ? -6.262 -6.977 23.237 1.00 96.19 765 THR A N 1
ATOM 5849 C CA . THR A 1 765 ? -7.265 -6.723 24.279 1.00 96.19 765 THR A CA 1
ATOM 5850 C C . THR A 1 765 ? -7.439 -7.971 25.131 1.00 96.19 765 THR A C 1
ATOM 5852 O O . THR A 1 765 ? -7.511 -9.085 24.612 1.00 96.19 765 THR A O 1
ATOM 5855 N N . ILE A 1 766 ? -7.522 -7.783 26.444 1.00 97.19 766 ILE A N 1
ATOM 5856 C CA . ILE A 1 766 ? -7.745 -8.840 27.426 1.00 97.19 766 ILE A CA 1
ATOM 5857 C C . ILE A 1 766 ? -9.108 -8.617 28.064 1.00 97.19 766 ILE A C 1
ATOM 5859 O O . ILE A 1 766 ? -9.394 -7.507 28.507 1.00 97.19 766 ILE A O 1
ATOM 5863 N N . VAL A 1 767 ? -9.924 -9.667 28.137 1.00 97.88 767 VAL A N 1
ATOM 5864 C CA . VAL A 1 767 ? -11.160 -9.672 28.930 1.00 97.88 767 VAL A CA 1
ATOM 5865 C C . VAL A 1 767 ? -11.013 -10.728 30.014 1.00 97.88 767 VAL A C 1
ATOM 5867 O O . VAL A 1 767 ? -10.765 -11.891 29.708 1.00 97.88 767 VAL A O 1
ATOM 5870 N N . ASN A 1 768 ? -11.110 -10.336 31.280 1.00 96.38 768 ASN A N 1
ATOM 5871 C CA . ASN A 1 768 ? -10.847 -11.213 32.417 1.00 96.38 768 ASN A CA 1
ATOM 5872 C C . ASN A 1 768 ? -12.006 -11.173 33.413 1.00 96.38 768 ASN A C 1
ATOM 5874 O O . ASN A 1 768 ? -12.304 -10.106 33.945 1.00 96.38 768 ASN A O 1
ATOM 5878 N N . CYS A 1 769 ? -12.610 -12.328 33.695 1.00 96.06 769 CYS A N 1
ATOM 5879 C CA . CYS A 1 769 ? -13.695 -12.473 34.660 1.00 96.06 769 CYS A CA 1
ATOM 5880 C C . CYS A 1 769 ? -13.272 -13.402 35.816 1.00 96.06 769 CYS A C 1
ATOM 5882 O O . CYS A 1 769 ? -13.247 -14.626 35.645 1.00 96.06 769 CYS A O 1
ATOM 5884 N N . PRO A 1 770 ? -12.931 -12.857 37.002 1.00 92.44 770 PRO A N 1
ATOM 5885 C CA . PRO A 1 770 ? -12.485 -13.662 38.137 1.00 92.44 770 PRO A CA 1
ATOM 5886 C C . PRO A 1 770 ? -13.529 -14.665 38.646 1.00 92.44 770 PRO A C 1
ATOM 5888 O O . PRO A 1 770 ? -13.155 -15.793 38.959 1.00 92.44 770 PRO A O 1
ATOM 5891 N N . ARG A 1 771 ? -14.826 -14.302 38.695 1.00 92.88 771 ARG A N 1
ATOM 5892 C CA . ARG A 1 771 ? -15.884 -15.181 39.241 1.00 92.88 771 ARG A CA 1
ATOM 5893 C C . ARG A 1 771 ? -16.083 -16.448 38.408 1.00 92.88 771 ARG A C 1
ATOM 5895 O O . ARG A 1 771 ? -16.155 -17.541 38.961 1.00 92.88 771 ARG A O 1
ATOM 5902 N N . THR A 1 772 ? -16.155 -16.319 37.085 1.00 93.75 772 THR A N 1
ATOM 5903 C CA . THR A 1 772 ? -16.330 -17.471 36.179 1.00 93.75 772 THR A CA 1
ATOM 5904 C C . THR A 1 772 ? -15.015 -18.225 35.940 1.00 93.75 772 THR A C 1
ATOM 5906 O O . THR A 1 772 ? -15.011 -19.377 35.492 1.00 93.75 772 THR A O 1
ATOM 5909 N N . GLY A 1 773 ? -13.882 -17.577 36.232 1.00 93.94 773 GLY A N 1
ATOM 5910 C CA . GLY A 1 773 ? -12.545 -18.042 35.878 1.00 93.94 773 GLY A CA 1
ATOM 5911 C C . GLY A 1 773 ? -12.271 -17.986 34.373 1.00 93.94 773 GLY A C 1
ATOM 5912 O O . GLY A 1 773 ? -11.327 -18.628 33.914 1.00 93.94 773 GLY A O 1
ATOM 5913 N N . LEU A 1 774 ? -13.092 -17.277 33.590 1.00 95.81 774 LEU A N 1
ATOM 5914 C CA . LEU A 1 774 ? -12.915 -17.139 32.146 1.00 95.81 774 LEU A CA 1
ATOM 5915 C C . LEU A 1 774 ? -12.010 -15.956 31.805 1.00 95.81 774 LEU A C 1
ATOM 5917 O O . LEU A 1 774 ? -12.135 -14.859 32.355 1.00 95.81 774 LEU A O 1
ATOM 5921 N N . ARG A 1 775 ? -11.131 -16.168 30.825 1.00 97.12 775 ARG A N 1
ATOM 5922 C CA . ARG A 1 775 ? -10.276 -15.126 30.260 1.00 97.12 775 ARG A CA 1
ATOM 5923 C C . ARG A 1 775 ? -10.221 -15.244 28.746 1.00 97.12 775 ARG A C 1
ATOM 5925 O O . ARG A 1 775 ? -10.097 -16.341 28.203 1.00 97.12 775 ARG A O 1
ATOM 5932 N N . ALA A 1 776 ? -10.302 -14.103 28.076 1.00 97.88 776 ALA A N 1
ATOM 5933 C CA . ALA A 1 776 ? -10.135 -13.966 26.644 1.00 97.88 776 ALA A CA 1
ATOM 5934 C C . ALA A 1 776 ? -8.889 -13.134 26.328 1.00 97.88 776 ALA A C 1
ATOM 5936 O O . ALA A 1 776 ? -8.664 -12.080 26.922 1.00 97.88 776 ALA A O 1
ATOM 5937 N N . VAL A 1 777 ? -8.108 -13.598 25.355 1.00 97.75 777 VAL A N 1
ATOM 5938 C CA . VAL A 1 777 ? -7.050 -12.820 24.698 1.00 97.75 777 VAL A CA 1
ATOM 5939 C C . VAL A 1 777 ? -7.518 -12.557 23.272 1.00 97.75 777 VAL A C 1
ATOM 5941 O O . VAL A 1 777 ? -7.856 -13.511 22.572 1.00 97.75 777 VAL A O 1
ATOM 5944 N N . LEU A 1 778 ? -7.555 -11.293 22.849 1.00 97.00 778 LEU A N 1
ATOM 5945 C CA . LEU A 1 778 ? -7.987 -10.843 21.522 1.00 97.00 778 LEU A CA 1
ATOM 5946 C C . LEU A 1 778 ? -6.809 -10.126 20.841 1.00 97.00 778 LEU A C 1
ATOM 5948 O O . LEU A 1 778 ? -6.527 -8.974 21.159 1.00 97.00 778 LEU A O 1
ATOM 5952 N N . GLU A 1 779 ? -6.098 -10.803 19.938 1.00 94.38 779 GLU A N 1
ATOM 5953 C CA . GLU A 1 779 ? -4.932 -10.262 19.224 1.00 94.38 779 GLU A CA 1
ATOM 5954 C C . GLU A 1 779 ? -5.341 -9.532 17.934 1.00 94.38 779 GLU A C 1
ATOM 5956 O O . GLU A 1 779 ? -5.914 -10.128 17.013 1.00 94.38 779 GLU A O 1
ATOM 5961 N N . TYR A 1 780 ? -4.950 -8.262 17.817 1.00 91.88 780 TYR A N 1
ATOM 5962 C CA . TYR A 1 780 ? -5.078 -7.468 16.596 1.00 91.88 780 TYR A CA 1
ATOM 5963 C C . TYR A 1 780 ? -3.845 -7.686 15.717 1.00 91.88 780 TYR A C 1
ATOM 5965 O O . TYR A 1 780 ? -2.714 -7.391 16.106 1.00 91.88 780 TYR A O 1
ATOM 5973 N N . LYS A 1 781 ? -4.035 -8.224 14.508 1.00 85.56 781 LYS A N 1
ATOM 5974 C CA . LYS A 1 781 ? -2.906 -8.554 13.628 1.00 85.56 781 LYS A CA 1
ATOM 5975 C C . LYS A 1 781 ? -2.449 -7.318 12.858 1.00 85.56 781 LYS A C 1
ATOM 5977 O O . LYS A 1 781 ? -3.190 -6.794 12.025 1.00 85.56 781 LYS A O 1
ATOM 5982 N N . GLU A 1 782 ? -1.207 -6.900 13.099 1.00 67.56 782 GLU A N 1
ATOM 5983 C CA . GLU A 1 782 ? -0.564 -5.811 12.356 1.00 67.56 782 GLU A CA 1
ATOM 5984 C C . GLU A 1 782 ? -0.541 -6.078 10.835 1.00 67.56 782 GLU A C 1
ATOM 5986 O O . GLU A 1 782 ? -0.406 -7.223 10.381 1.00 67.56 782 GLU A O 1
ATOM 5991 N N . GLU A 1 783 ? -0.640 -5.006 10.034 1.00 62.16 783 GLU A N 1
ATOM 5992 C CA . GLU A 1 783 ? -0.552 -5.079 8.569 1.00 62.16 783 GLU A CA 1
ATOM 5993 C C . GLU A 1 783 ? 0.821 -5.645 8.152 1.00 62.16 783 GLU A C 1
ATOM 5995 O O . GLU A 1 783 ? 1.836 -4.947 8.152 1.00 62.16 783 GLU A O 1
ATOM 6000 N N . ARG A 1 784 ? 0.866 -6.921 7.745 1.00 46.00 784 ARG A N 1
ATOM 6001 C CA . ARG A 1 784 ? 2.087 -7.509 7.177 1.00 46.00 784 ARG A CA 1
ATOM 6002 C C . ARG A 1 784 ? 2.418 -6.824 5.852 1.00 46.00 784 ARG A C 1
ATOM 6004 O O . ARG A 1 784 ? 1.591 -6.802 4.943 1.00 46.00 784 ARG A O 1
ATOM 6011 N N . TRP A 1 785 ? 3.674 -6.397 5.702 1.00 35.53 785 TRP A N 1
ATOM 6012 C CA . TRP A 1 785 ? 4.244 -5.845 4.459 1.00 35.53 785 TRP A CA 1
ATOM 6013 C C . TRP A 1 785 ? 4.009 -6.743 3.223 1.00 35.53 785 TRP A C 1
ATOM 6015 O O . TRP A 1 785 ? 3.928 -6.259 2.096 1.00 35.53 785 TRP A O 1
ATOM 6025 N N . LEU A 1 786 ? 3.808 -8.047 3.448 1.00 32.53 786 LEU A N 1
ATOM 6026 C CA . LEU A 1 786 ? 3.354 -9.034 2.471 1.00 32.53 786 LEU A CA 1
ATOM 6027 C C . LEU A 1 786 ? 2.083 -9.749 2.969 1.00 32.53 786 LEU A C 1
ATOM 6029 O O . LEU A 1 786 ? 2.161 -10.667 3.787 1.00 32.53 786 LEU A O 1
ATOM 6033 N N . GLY A 1 787 ? 0.916 -9.414 2.412 1.00 43.91 787 GLY A N 1
ATOM 6034 C CA . GLY A 1 787 ? -0.269 -10.280 2.479 1.00 43.91 787 GLY A CA 1
ATOM 6035 C C . GLY A 1 787 ? -1.532 -9.673 3.092 1.00 43.91 787 GLY A C 1
ATOM 6036 O O . GLY A 1 787 ? -1.734 -8.467 3.099 1.00 43.91 787 GLY A O 1
ATOM 6037 N N . LYS A 1 788 ? -2.458 -10.561 3.474 1.00 47.97 788 LYS A N 1
ATOM 6038 C CA . LYS A 1 788 ? -3.912 -10.335 3.364 1.00 47.97 788 LYS A CA 1
ATOM 6039 C C . LYS A 1 788 ? -4.650 -10.164 4.705 1.00 47.97 788 LYS A C 1
ATOM 6041 O O . LYS A 1 788 ? -5.848 -10.407 4.764 1.00 47.97 788 LYS A O 1
ATOM 6046 N N . ALA A 1 789 ? -3.951 -9.762 5.764 1.00 48.06 789 ALA A N 1
ATOM 6047 C CA . ALA A 1 789 ? -4.540 -9.480 7.074 1.00 48.06 789 ALA A CA 1
ATOM 6048 C C . ALA A 1 789 ? -4.635 -7.960 7.272 1.00 48.06 789 ALA A C 1
ATOM 6050 O O . ALA A 1 789 ? -3.713 -7.340 7.794 1.00 48.06 789 ALA A O 1
ATOM 6051 N N . ARG A 1 790 ? -5.729 -7.351 6.800 1.00 63.59 790 ARG A N 1
ATOM 6052 C CA . ARG A 1 790 ? -6.035 -5.941 7.071 1.00 63.59 790 ARG A CA 1
ATOM 6053 C C . ARG A 1 790 ? -7.185 -5.885 8.064 1.00 63.59 790 ARG A C 1
ATOM 6055 O O . ARG A 1 790 ? -8.233 -6.458 7.788 1.00 63.59 790 ARG A O 1
ATOM 6062 N N . PHE A 1 791 ? -6.965 -5.219 9.196 1.00 82.81 791 PHE A N 1
ATOM 6063 C CA . PHE A 1 791 ? -7.922 -5.145 10.309 1.00 82.81 791 PHE A CA 1
ATOM 6064 C C . PHE A 1 791 ? -8.312 -6.516 10.899 1.00 82.81 791 PHE A C 1
ATOM 6066 O O . PHE A 1 791 ? -9.382 -6.658 11.480 1.00 82.81 791 PHE A O 1
ATOM 6073 N N . ALA A 1 792 ? -7.462 -7.535 10.739 1.00 88.00 792 ALA A N 1
ATOM 6074 C CA . ALA A 1 792 ? -7.772 -8.890 11.180 1.00 88.00 792 ALA A CA 1
ATOM 6075 C C . ALA A 1 792 ? -7.644 -9.040 12.703 1.00 88.00 792 ALA A C 1
ATOM 6077 O O . ALA A 1 792 ? -6.743 -8.464 13.319 1.00 88.00 792 ALA A O 1
ATOM 6078 N N . ILE A 1 793 ? -8.523 -9.857 13.276 1.00 91.81 793 ILE A N 1
ATOM 6079 C CA . ILE A 1 793 ? -8.514 -10.254 14.684 1.00 91.81 793 ILE A CA 1
ATOM 6080 C C . ILE A 1 793 ? -8.522 -11.773 14.806 1.00 91.81 793 ILE A C 1
ATOM 6082 O O . ILE A 1 793 ? -9.174 -12.473 14.027 1.00 91.81 793 ILE A O 1
ATOM 6086 N N . GLU A 1 794 ? -7.828 -12.261 15.824 1.00 94.81 794 GLU A N 1
ATOM 6087 C CA . GLU A 1 794 ? -7.958 -13.624 16.331 1.00 94.81 794 GLU A CA 1
ATOM 6088 C C . GLU A 1 794 ? -8.165 -13.532 17.847 1.00 94.81 794 GLU A C 1
ATOM 6090 O O . GLU A 1 794 ? -7.521 -12.722 18.509 1.00 94.81 794 GLU A O 1
ATOM 6095 N N . GLY A 1 795 ? -9.016 -14.374 18.423 1.00 96.88 795 GLY A N 1
ATOM 6096 C CA . GLY A 1 795 ? -9.263 -14.432 19.859 1.00 96.88 795 GLY A CA 1
ATOM 6097 C C . GLY A 1 795 ? -9.325 -15.861 20.385 1.00 96.88 795 GLY A C 1
ATOM 6098 O O . GLY A 1 795 ? -9.676 -16.788 19.656 1.00 96.88 795 GLY A O 1
ATOM 6099 N N . LYS A 1 796 ? -8.985 -16.044 21.661 1.00 97.19 796 LYS A N 1
ATOM 6100 C CA . LYS A 1 796 ? -9.113 -17.318 22.383 1.00 97.19 796 LYS A CA 1
ATOM 6101 C C . LYS A 1 796 ? -9.705 -17.069 23.758 1.00 97.19 796 LYS A C 1
ATOM 6103 O O . LYS A 1 796 ? -9.141 -16.280 24.512 1.00 97.19 796 LYS A O 1
ATOM 6108 N N . ILE A 1 797 ? -10.784 -17.777 24.079 1.00 97.50 797 ILE A N 1
ATOM 6109 C CA . ILE A 1 797 ? -11.409 -17.800 25.404 1.00 97.50 797 ILE A CA 1
ATOM 6110 C C . ILE A 1 797 ? -11.055 -19.124 26.073 1.00 97.50 797 ILE A C 1
ATOM 6112 O O . ILE A 1 797 ? -11.189 -20.185 25.462 1.00 97.50 797 ILE A O 1
ATOM 6116 N N . TYR A 1 798 ? -10.587 -19.073 27.314 1.00 95.69 798 TYR A N 1
ATOM 6117 C CA . TYR A 1 798 ? -10.152 -20.241 28.074 1.00 95.69 798 TYR A CA 1
ATOM 6118 C C . TYR A 1 798 ? -10.456 -20.085 29.564 1.00 95.69 798 TYR A C 1
ATOM 6120 O O . TYR A 1 798 ? -10.695 -18.980 30.055 1.00 95.69 798 TYR A O 1
ATOM 6128 N N . LYS A 1 799 ? -10.421 -21.205 30.295 1.00 93.69 799 LYS A N 1
ATOM 6129 C CA . LYS A 1 799 ? -10.516 -21.196 31.758 1.00 93.69 799 LYS A CA 1
ATOM 6130 C C . LYS A 1 799 ? -9.128 -21.017 32.373 1.00 93.69 799 LYS A C 1
ATOM 6132 O O . LYS A 1 799 ? -8.201 -21.761 32.049 1.00 93.69 799 LYS A O 1
ATOM 6137 N N . VAL A 1 800 ? -8.985 -20.016 33.233 1.00 91.44 800 VAL A N 1
ATOM 6138 C CA . VAL A 1 800 ? -7.745 -19.687 33.942 1.00 91.44 800 VAL A CA 1
ATOM 6139 C C . VAL A 1 800 ? -7.429 -20.764 34.976 1.00 91.44 800 VAL A C 1
ATOM 6141 O O . VAL A 1 800 ? -8.301 -21.205 35.724 1.00 91.44 800 VAL A O 1
ATOM 6144 N N . ASN A 1 801 ? -6.156 -21.141 35.060 1.00 84.38 801 ASN A N 1
ATOM 6145 C CA . ASN A 1 801 ? -5.606 -21.871 36.190 1.00 84.38 801 ASN A CA 1
ATOM 6146 C C . ASN A 1 801 ? -4.773 -20.894 37.042 1.00 84.38 801 ASN A C 1
ATOM 6148 O O . ASN A 1 801 ? -3.708 -20.477 36.588 1.00 84.38 801 ASN A O 1
ATOM 6152 N N . PRO A 1 802 ? -5.192 -20.549 38.276 1.00 78.00 802 PRO A N 1
ATOM 6153 C CA . PRO A 1 802 ? -4.477 -19.586 39.124 1.00 78.00 802 PRO A CA 1
ATOM 6154 C C . PRO A 1 802 ? -3.021 -19.954 39.458 1.00 78.00 802 PRO A C 1
ATOM 6156 O O . PRO A 1 802 ? -2.286 -19.122 39.978 1.00 78.00 802 PRO A O 1
ATOM 6159 N N . LYS A 1 803 ? -2.604 -21.202 39.196 1.00 76.62 803 LYS A N 1
ATOM 6160 C CA . LYS A 1 803 ? -1.251 -21.714 39.467 1.00 76.62 803 LYS A CA 1
ATOM 6161 C C . LYS A 1 803 ? -0.297 -21.649 38.265 1.00 76.62 803 LYS A C 1
ATOM 6163 O O . LYS A 1 803 ? 0.801 -22.193 38.358 1.00 76.62 803 LYS A O 1
ATOM 6168 N N . ASP A 1 804 ? -0.692 -21.067 37.130 1.00 81.12 804 ASP A N 1
ATOM 6169 C CA . ASP A 1 804 ? 0.193 -20.904 35.969 1.00 81.12 804 ASP A CA 1
ATOM 6170 C C . ASP A 1 804 ? -0.032 -19.597 35.185 1.00 81.12 804 ASP A C 1
ATOM 6172 O O . ASP A 1 804 ? -0.920 -18.799 35.481 1.00 81.12 804 ASP A O 1
ATOM 6176 N N . GLU A 1 805 ? 0.810 -19.379 34.171 1.00 77.31 805 GLU A N 1
ATOM 6177 C CA . GLU A 1 805 ? 0.859 -18.167 33.338 1.00 77.31 805 GLU A CA 1
ATOM 6178 C C . GLU A 1 805 ? -0.458 -17.854 32.599 1.00 77.31 805 GLU A C 1
ATOM 6180 O O . GLU A 1 805 ? -0.632 -16.744 32.096 1.00 77.31 805 GLU A O 1
ATOM 6185 N N . SER A 1 806 ? -1.434 -18.773 32.569 1.00 77.75 806 SER A N 1
ATOM 6186 C CA . SER A 1 806 ? -2.749 -18.511 31.968 1.00 77.75 806 SER A CA 1
ATOM 6187 C C . SER A 1 806 ? -3.491 -17.337 32.625 1.00 77.75 806 SER A C 1
ATOM 6189 O O . SER A 1 806 ? -4.259 -16.654 31.940 1.00 77.75 806 SER A O 1
ATOM 6191 N N . ALA A 1 807 ? -3.231 -17.059 33.909 1.00 82.69 807 ALA A N 1
ATOM 6192 C CA . ALA A 1 807 ? -3.805 -15.931 34.645 1.00 82.69 807 ALA A CA 1
ATOM 6193 C C . ALA A 1 807 ? -3.234 -14.562 34.226 1.00 82.69 807 ALA A C 1
ATOM 6195 O O . ALA A 1 807 ? -3.931 -13.551 34.310 1.00 82.69 807 ALA A O 1
ATOM 6196 N N . THR A 1 808 ? -1.984 -14.516 33.759 1.00 87.31 808 THR A N 1
ATOM 6197 C CA . THR A 1 808 ? -1.267 -13.275 33.416 1.00 87.31 808 THR A CA 1
ATOM 6198 C C . THR A 1 808 ? -1.053 -13.086 31.915 1.00 87.31 808 THR A C 1
ATOM 6200 O O . THR A 1 808 ? -0.701 -11.986 31.495 1.00 87.31 808 THR A O 1
ATOM 6203 N N . ALA A 1 809 ? -1.316 -14.108 31.094 1.00 88.44 809 ALA A N 1
ATOM 6204 C CA . ALA A 1 809 ? -1.119 -14.069 29.649 1.00 88.44 809 ALA A CA 1
ATOM 6205 C C . ALA A 1 809 ? -1.803 -12.864 28.974 1.00 88.44 809 ALA A C 1
ATOM 6207 O O . ALA A 1 809 ? -2.988 -12.584 29.193 1.00 88.44 809 ALA A O 1
ATOM 6208 N N . THR A 1 810 ? -1.037 -12.181 28.121 1.00 91.00 810 THR A N 1
ATOM 6209 C CA . THR A 1 810 ? -1.448 -11.049 27.276 1.00 91.00 810 THR A CA 1
ATOM 6210 C C . THR A 1 810 ? -1.359 -11.354 25.775 1.00 91.00 810 THR A C 1
ATOM 6212 O O . THR A 1 810 ? -1.775 -10.548 24.948 1.00 91.00 810 THR A O 1
ATOM 6215 N N . SER A 1 811 ? -0.840 -12.524 25.396 1.00 92.19 811 SER A N 1
ATOM 6216 C CA . SER A 1 811 ? -0.738 -12.994 24.006 1.00 92.19 811 SER A CA 1
ATOM 6217 C C . SER A 1 811 ? -0.901 -14.511 23.925 1.00 92.19 811 SER A C 1
ATOM 6219 O O . SER A 1 811 ? -0.667 -15.231 24.897 1.00 92.19 811 SER A O 1
ATOM 6221 N N . PHE A 1 812 ? -1.228 -15.035 22.744 1.00 91.12 812 PHE A N 1
ATOM 6222 C CA . PHE A 1 812 ? -1.404 -16.471 22.508 1.00 91.12 812 PHE A CA 1
ATOM 6223 C C . PHE A 1 812 ? -0.157 -17.308 22.787 1.00 91.12 812 PHE A C 1
ATOM 6225 O O . PHE A 1 812 ? -0.276 -18.515 22.988 1.00 91.12 812 PHE A O 1
ATOM 6232 N N . ARG A 1 813 ? 1.031 -16.693 22.779 1.00 88.56 813 ARG A N 1
ATOM 6233 C CA . ARG A 1 813 ? 2.302 -17.367 23.086 1.00 88.56 813 ARG A CA 1
ATOM 6234 C C . ARG A 1 813 ? 2.483 -17.643 24.578 1.00 88.56 813 ARG A C 1
ATOM 6236 O O . ARG A 1 813 ? 3.217 -18.562 24.914 1.00 88.56 813 ARG A O 1
ATOM 6243 N N . GLN A 1 814 ? 1.833 -16.855 25.434 1.00 90.06 814 GLN A N 1
ATOM 6244 C CA . GLN A 1 814 ? 1.882 -16.977 26.895 1.00 90.06 814 GLN A CA 1
ATOM 6245 C C . GLN A 1 814 ? 0.759 -17.865 27.450 1.00 90.06 814 GLN A C 1
ATOM 6247 O O . GLN A 1 814 ? 0.783 -18.214 28.623 1.00 90.06 814 GLN A O 1
ATOM 6252 N N . ILE A 1 815 ? -0.227 -18.251 26.631 1.00 90.75 815 ILE A N 1
ATOM 6253 C CA . ILE A 1 815 ? -1.237 -19.236 27.036 1.00 90.75 815 ILE A CA 1
ATOM 6254 C C . ILE A 1 815 ? -0.556 -20.619 27.084 1.00 90.75 815 ILE A C 1
ATOM 6256 O O . ILE A 1 815 ? -0.079 -21.088 26.043 1.00 90.75 815 ILE A O 1
ATOM 6260 N N . PRO A 1 816 ? -0.505 -21.305 28.243 1.00 89.19 816 PRO A N 1
ATOM 6261 C CA . PRO A 1 816 ? 0.135 -22.613 28.350 1.00 89.19 816 PRO A CA 1
ATOM 6262 C C . PRO A 1 816 ? -0.503 -23.652 27.417 1.00 89.19 816 PRO A C 1
ATOM 6264 O O . PRO A 1 816 ? -1.722 -23.750 27.310 1.00 89.19 816 PRO A O 1
ATOM 6267 N N . LYS A 1 817 ? 0.312 -24.513 26.790 1.00 86.06 817 LYS A N 1
ATOM 6268 C CA . LYS A 1 817 ? -0.171 -25.545 25.841 1.00 86.06 817 LYS A CA 1
ATOM 6269 C C . LYS A 1 817 ? -1.180 -26.542 26.434 1.00 86.06 817 LYS A C 1
ATOM 6271 O O . LYS A 1 817 ? -1.905 -27.180 25.683 1.00 86.06 817 LYS A O 1
ATOM 6276 N N . LYS A 1 818 ? -1.191 -26.694 27.762 1.00 86.38 818 LYS A N 1
ATOM 6277 C CA . LYS A 1 818 ? -2.108 -27.555 28.532 1.00 86.38 818 LYS A CA 1
ATOM 6278 C C . LYS A 1 818 ? -3.459 -26.892 28.852 1.00 86.38 818 LYS A C 1
ATOM 6280 O O . LYS A 1 818 ? -4.327 -27.539 29.427 1.00 86.38 818 LYS A O 1
ATOM 6285 N N . THR A 1 819 ? -3.618 -25.599 28.569 1.00 89.56 819 THR A N 1
ATOM 6286 C CA . THR A 1 819 ? -4.823 -24.836 28.906 1.00 89.56 819 THR A CA 1
ATOM 6287 C C . THR A 1 819 ? -5.944 -25.161 27.922 1.00 89.56 819 THR A C 1
ATOM 6289 O O . THR A 1 819 ? -5.776 -25.032 26.710 1.00 89.56 819 THR A O 1
ATOM 6292 N N . THR A 1 820 ? -7.102 -25.559 28.451 1.00 89.88 820 THR A N 1
ATOM 6293 C CA . THR A 1 820 ? -8.284 -25.878 27.638 1.00 89.88 820 THR A CA 1
ATOM 6294 C C . THR A 1 820 ? -8.879 -24.592 27.067 1.00 89.88 820 THR A C 1
ATOM 6296 O O . THR A 1 820 ? -9.351 -23.734 27.817 1.00 89.88 820 THR A O 1
ATOM 6299 N N . ILE A 1 821 ? -8.847 -24.457 25.740 1.00 94.75 821 ILE A N 1
ATOM 6300 C CA . ILE A 1 821 ? -9.532 -23.383 25.016 1.00 94.75 821 ILE A CA 1
ATOM 6301 C C . ILE A 1 821 ? -10.998 -23.792 24.844 1.00 94.75 821 ILE A C 1
ATOM 6303 O O . ILE A 1 821 ? -11.272 -24.912 24.425 1.00 94.75 821 ILE A O 1
ATOM 6307 N N . LEU A 1 822 ? -11.921 -22.889 25.168 1.00 96.12 822 LEU A N 1
ATOM 6308 C CA . LEU A 1 822 ? -13.369 -23.119 25.126 1.00 96.12 822 LEU A CA 1
ATOM 6309 C C . LEU A 1 822 ? -14.004 -22.530 23.862 1.00 96.12 822 LEU A C 1
ATOM 6311 O O . LEU A 1 822 ? -14.899 -23.131 23.277 1.00 96.12 822 LEU A O 1
ATOM 6315 N N . ALA A 1 823 ? -13.507 -21.378 23.405 1.00 96.69 823 ALA A N 1
ATOM 6316 C CA . ALA A 1 823 ? -13.939 -20.763 22.155 1.00 96.69 823 ALA A CA 1
ATOM 6317 C C . ALA A 1 823 ? -12.790 -20.039 21.444 1.00 96.69 823 ALA A C 1
ATOM 6319 O O . ALA A 1 823 ? -11.848 -19.545 22.074 1.00 96.69 823 ALA A O 1
ATOM 6320 N N . ALA A 1 824 ? -12.898 -19.943 20.123 1.00 96.81 824 ALA A N 1
ATOM 6321 C CA . ALA A 1 824 ? -12.030 -19.154 19.261 1.00 96.81 824 ALA A CA 1
ATOM 6322 C C . ALA A 1 824 ? -12.839 -18.055 18.560 1.00 96.81 824 ALA A C 1
ATOM 6324 O O . ALA A 1 824 ? -13.962 -18.286 18.121 1.00 96.81 824 ALA A O 1
ATOM 6325 N N . ILE A 1 825 ? -12.261 -16.866 18.420 1.00 96.88 825 ILE A N 1
ATOM 6326 C CA . ILE A 1 825 ? -12.846 -15.746 17.674 1.00 96.88 825 ILE A CA 1
ATOM 6327 C C . ILE A 1 825 ? -11.954 -15.478 16.466 1.00 96.88 825 ILE A C 1
ATOM 6329 O O . ILE A 1 825 ? -10.736 -15.464 16.602 1.00 96.88 825 ILE A O 1
ATOM 6333 N N . ASN A 1 826 ? -12.526 -15.270 15.285 1.00 94.19 826 ASN A N 1
ATOM 6334 C CA . ASN A 1 826 ? -11.766 -14.930 14.080 1.00 94.19 826 ASN A CA 1
ATOM 6335 C C . ASN A 1 826 ? -12.563 -13.955 13.213 1.00 94.19 826 ASN A C 1
ATOM 6337 O O . ASN A 1 826 ? -13.785 -14.060 13.119 1.00 94.19 826 ASN A O 1
ATOM 6341 N N . GLY A 1 827 ? -11.880 -13.029 12.542 1.00 92.19 827 GLY A N 1
ATOM 6342 C CA . GLY A 1 827 ? -12.541 -12.125 11.605 1.00 92.19 827 GLY A CA 1
ATOM 6343 C C . GLY A 1 827 ? -11.802 -10.814 11.391 1.00 92.19 827 GLY A C 1
ATOM 6344 O O . GLY A 1 827 ? -10.570 -10.771 11.363 1.00 92.19 827 GLY A O 1
ATOM 6345 N N . SER A 1 828 ? -12.565 -9.735 11.234 1.00 89.88 828 SER A N 1
ATOM 6346 C CA . SER A 1 828 ? -12.059 -8.379 11.050 1.00 89.88 828 SER A CA 1
ATOM 6347 C C . SER A 1 828 ? -12.796 -7.387 11.942 1.00 89.88 828 SER A C 1
ATOM 6349 O O . SER A 1 828 ? -14.020 -7.320 11.908 1.00 89.88 828 SER A O 1
ATOM 6351 N N . TRP A 1 829 ? -12.061 -6.530 12.655 1.00 88.44 829 TRP A N 1
ATOM 6352 C CA . TRP A 1 829 ? -12.648 -5.450 13.465 1.00 88.44 829 TRP A CA 1
ATOM 6353 C C . TRP A 1 829 ? -13.259 -4.309 12.623 1.00 88.44 829 TRP A C 1
ATOM 6355 O O . TRP A 1 829 ? -13.790 -3.344 13.164 1.00 88.44 829 TRP A O 1
ATOM 6365 N N . ARG A 1 830 ? -13.215 -4.426 11.287 1.00 86.75 830 ARG A N 1
ATOM 6366 C CA . ARG A 1 830 ? -13.962 -3.602 10.317 1.00 86.75 830 ARG A CA 1
ATOM 6367 C C . ARG A 1 830 ? -14.817 -4.455 9.359 1.00 86.75 830 ARG A C 1
ATOM 6369 O O . ARG A 1 830 ? -15.073 -4.049 8.227 1.00 86.75 830 ARG A O 1
ATOM 6376 N N . GLY A 1 831 ? -15.181 -5.671 9.764 1.00 87.19 831 GLY A N 1
ATOM 6377 C CA . GLY A 1 831 ? -15.917 -6.640 8.952 1.00 87.19 831 GLY A CA 1
ATOM 6378 C C . GLY A 1 831 ? -16.712 -7.624 9.807 1.00 87.19 831 GLY A C 1
ATOM 6379 O O . GLY A 1 831 ? -17.118 -7.303 10.921 1.00 87.19 831 GLY A O 1
ATOM 6380 N N . GLU A 1 832 ? -16.892 -8.835 9.284 1.00 90.19 832 GLU A N 1
ATOM 6381 C CA . GLU A 1 832 ? -17.448 -9.961 10.038 1.00 90.19 832 GLU A CA 1
ATOM 6382 C C . GLU A 1 832 ? -16.487 -10.417 11.140 1.00 90.19 832 GLU A C 1
ATOM 6384 O O . GLU A 1 832 ? -15.281 -10.568 10.917 1.00 90.19 832 GLU A O 1
ATOM 6389 N N . ILE A 1 833 ? -17.054 -10.698 12.309 1.00 92.75 833 ILE A N 1
ATOM 6390 C CA . ILE A 1 833 ? -16.420 -11.315 13.467 1.00 92.75 833 ILE A CA 1
ATOM 6391 C C . ILE A 1 833 ? -17.221 -12.574 13.782 1.00 92.75 833 ILE A C 1
ATOM 6393 O O . ILE A 1 833 ? -18.425 -12.509 14.027 1.00 92.75 833 ILE A O 1
ATOM 6397 N N . LYS A 1 834 ? -16.561 -13.729 13.781 1.00 93.88 834 LYS A N 1
ATOM 6398 C CA . LYS A 1 834 ? -17.176 -15.024 14.075 1.00 93.88 834 LYS A CA 1
ATOM 6399 C C . LYS A 1 834 ? -16.635 -15.591 15.374 1.00 93.88 834 LYS A C 1
ATOM 6401 O O . LYS A 1 834 ? -15.455 -15.415 15.680 1.00 93.88 834 LYS A O 1
ATOM 6406 N N . ALA A 1 835 ? -17.494 -16.289 16.105 1.00 94.88 835 ALA A N 1
ATOM 6407 C CA . ALA A 1 835 ? -17.127 -17.040 17.294 1.00 94.88 835 ALA A CA 1
ATOM 6408 C C . ALA A 1 835 ? -17.413 -18.522 17.048 1.00 94.88 835 ALA A C 1
ATOM 6410 O O . ALA A 1 835 ? -18.519 -18.882 16.644 1.00 94.88 835 ALA A O 1
ATOM 6411 N N . LYS A 1 836 ? -16.411 -19.364 17.299 1.00 95.06 836 LYS A N 1
ATOM 6412 C CA . LYS A 1 836 ? -16.512 -20.817 17.254 1.00 95.06 836 LYS A CA 1
ATOM 6413 C C . LYS A 1 836 ? -16.340 -21.397 18.653 1.00 95.06 836 LYS A C 1
ATOM 6415 O O . LYS A 1 836 ? -15.284 -21.221 19.264 1.00 95.06 836 LYS A O 1
ATOM 6420 N N . ARG A 1 837 ? -17.361 -22.097 19.135 1.00 94.12 837 ARG A N 1
ATOM 6421 C CA . ARG A 1 837 ? -17.315 -22.935 20.334 1.00 94.12 837 ARG A CA 1
ATOM 6422 C C . ARG A 1 837 ? -16.531 -24.213 20.033 1.00 94.12 837 ARG A C 1
ATOM 6424 O O . ARG A 1 837 ? -16.659 -24.783 18.953 1.00 94.12 837 ARG A O 1
ATOM 6431 N N . LEU A 1 838 ? -15.664 -24.630 20.954 1.00 92.56 838 LEU A N 1
ATOM 6432 C CA . LEU A 1 838 ? -14.813 -25.820 20.796 1.00 92.56 838 LEU A CA 1
ATOM 6433 C C . LEU A 1 838 ? -15.340 -27.034 21.573 1.00 92.56 838 LEU A C 1
ATOM 6435 O O . LEU A 1 838 ? -14.881 -28.146 21.336 1.00 92.56 838 LEU A O 1
ATOM 6439 N N . ASP A 1 839 ? -16.300 -26.823 22.472 1.00 88.12 839 ASP A N 1
ATOM 6440 C CA . ASP A 1 839 ? -17.071 -27.866 23.151 1.00 88.12 839 ASP A CA 1
ATOM 6441 C C . ASP A 1 839 ? -18.174 -28.448 22.248 1.00 88.12 839 ASP A C 1
ATOM 6443 O O . ASP A 1 839 ? -18.381 -29.660 22.251 1.00 88.12 839 ASP A O 1
ATOM 6447 N N . THR A 1 840 ? -18.831 -27.612 21.434 1.00 89.12 840 THR A N 1
ATOM 6448 C CA . THR A 1 840 ? -19.896 -28.025 20.491 1.00 89.12 840 THR A CA 1
ATOM 6449 C C . THR A 1 840 ? -19.460 -28.100 19.018 1.00 89.12 840 THR A C 1
ATOM 6451 O O . THR A 1 840 ? -20.224 -28.566 18.179 1.00 89.12 840 THR A O 1
ATOM 6454 N N . ASP A 1 841 ? -18.248 -27.635 18.690 1.00 88.31 841 ASP A N 1
ATOM 6455 C CA . ASP A 1 841 ? -17.735 -27.381 17.324 1.00 88.31 841 ASP A CA 1
ATOM 6456 C C . ASP A 1 841 ? -18.555 -26.367 16.483 1.00 88.31 841 ASP A C 1
ATOM 6458 O O . ASP A 1 841 ? -18.309 -26.184 15.288 1.00 88.31 841 ASP A O 1
ATOM 6462 N N . GLU A 1 842 ? -19.491 -25.651 17.107 1.00 87.88 842 GLU A N 1
ATOM 6463 C CA . GLU A 1 842 ? -20.405 -24.708 16.459 1.00 87.88 842 GLU A CA 1
ATOM 6464 C C . GLU A 1 842 ? -19.736 -23.353 16.160 1.00 87.88 842 GLU A C 1
ATOM 6466 O O . GLU A 1 842 ? -19.195 -22.702 17.056 1.00 87.88 842 GLU A O 1
ATOM 6471 N N . GLU A 1 843 ? -19.789 -22.894 14.903 1.00 90.69 843 GLU A N 1
ATOM 6472 C CA . GLU A 1 843 ? -19.357 -21.549 14.486 1.00 90.69 843 GLU A CA 1
ATOM 6473 C C . GLU A 1 843 ? -20.562 -20.691 14.089 1.00 90.69 843 GLU A C 1
ATOM 6475 O O . GLU A 1 843 ? -21.317 -21.058 13.190 1.00 90.69 843 GLU A O 1
ATOM 6480 N N . ARG A 1 844 ? -20.681 -19.505 14.697 1.00 88.19 844 ARG A N 1
ATOM 6481 C CA . ARG A 1 844 ? -21.731 -18.517 14.402 1.00 88.19 844 ARG A CA 1
ATOM 6482 C C . ARG A 1 844 ? -21.162 -17.116 14.172 1.00 88.19 844 ARG A C 1
ATOM 6484 O O . ARG A 1 844 ? -20.022 -16.810 14.550 1.00 88.19 844 ARG A O 1
ATOM 6491 N N . LEU A 1 845 ? -21.962 -16.241 13.565 1.00 88.00 845 LEU A N 1
ATOM 6492 C CA . LEU A 1 845 ? -21.609 -14.832 13.404 1.00 88.00 845 LEU A CA 1
ATOM 6493 C C . LEU A 1 845 ? -21.785 -14.121 14.753 1.00 88.00 845 LEU A C 1
ATOM 6495 O O . LEU A 1 845 ? -22.887 -14.044 15.286 1.00 88.00 845 LEU A O 1
ATOM 6499 N N . LEU A 1 846 ? -20.698 -13.594 15.321 1.00 88.75 846 LEU A N 1
ATOM 6500 C CA . LEU A 1 846 ? -20.766 -12.820 16.563 1.00 88.75 846 LEU A CA 1
ATOM 6501 C C . LEU A 1 846 ? -21.245 -11.389 16.289 1.00 88.75 846 LEU A C 1
ATOM 6503 O O . LEU A 1 846 ? -21.988 -10.832 17.100 1.00 88.75 846 LEU A O 1
ATOM 6507 N N . LEU A 1 847 ? -20.775 -10.808 15.176 1.00 87.56 847 LEU A N 1
ATOM 6508 C CA . LEU A 1 847 ? -21.016 -9.425 14.768 1.00 87.56 847 LEU A CA 1
ATOM 6509 C C . LEU A 1 847 ? -20.613 -9.200 13.296 1.00 87.56 847 LEU A C 1
ATOM 6511 O O . LEU A 1 847 ? -19.634 -9.785 12.838 1.00 87.56 847 LEU A O 1
ATOM 6515 N N . ASP A 1 848 ? -21.278 -8.296 12.574 1.00 86.31 848 ASP A N 1
ATOM 6516 C CA . ASP A 1 848 ? -20.739 -7.701 11.340 1.00 86.31 848 ASP A CA 1
ATOM 6517 C C . ASP A 1 848 ? -20.648 -6.183 11.496 1.00 86.31 848 ASP A C 1
ATOM 6519 O O . ASP A 1 848 ? -21.655 -5.488 11.508 1.00 86.31 848 ASP A O 1
ATOM 6523 N N . MET A 1 849 ? -19.428 -5.653 11.586 1.00 85.25 849 MET A N 1
ATOM 6524 C CA . MET A 1 849 ? -19.180 -4.221 11.782 1.00 85.25 849 MET A CA 1
ATOM 6525 C C . MET A 1 849 ? -19.634 -3.348 10.600 1.00 85.25 849 MET A C 1
ATOM 6527 O O . MET A 1 849 ? -19.716 -2.131 10.744 1.00 85.25 849 MET A O 1
ATOM 6531 N N . ARG A 1 850 ? -19.891 -3.931 9.419 1.00 82.19 850 ARG A N 1
ATOM 6532 C CA . ARG A 1 850 ? -20.260 -3.190 8.195 1.00 82.19 850 ARG A CA 1
ATOM 6533 C C . ARG A 1 850 ? -21.732 -2.789 8.159 1.00 82.19 850 ARG A C 1
ATOM 6535 O O . ARG A 1 850 ? -22.084 -1.904 7.387 1.00 82.19 850 ARG A O 1
ATOM 6542 N N . THR A 1 851 ? -22.580 -3.453 8.942 1.00 79.38 851 THR A N 1
ATOM 6543 C CA . THR A 1 851 ? -24.038 -3.245 8.957 1.00 79.38 851 THR A CA 1
ATOM 6544 C C . THR A 1 851 ? -24.502 -2.363 10.116 1.00 79.38 851 THR A C 1
ATOM 6546 O O . THR A 1 851 ? -25.700 -2.137 10.269 1.00 79.38 851 THR A O 1
ATOM 6549 N N . LEU A 1 852 ? -23.573 -1.859 10.935 1.00 82.12 852 LEU A N 1
ATOM 6550 C CA . LEU A 1 852 ? -23.873 -1.102 12.145 1.00 82.12 852 LEU A CA 1
ATOM 6551 C C . LEU A 1 852 ? -23.646 0.398 11.935 1.00 82.12 852 LEU A C 1
ATOM 6553 O O . LEU A 1 852 ? -22.566 0.830 11.529 1.00 82.12 852 LEU A O 1
ATOM 6557 N N . GLU A 1 853 ? -24.637 1.191 12.328 1.00 82.94 853 GLU A N 1
ATOM 6558 C CA . GLU A 1 853 ? -24.504 2.628 12.584 1.00 82.94 853 GLU A CA 1
ATOM 6559 C C . GLU A 1 853 ? -24.504 2.883 14.103 1.00 82.94 853 GLU A C 1
ATOM 6561 O O . GLU A 1 853 ? -24.976 2.040 14.877 1.00 82.94 853 GLU A O 1
ATOM 6566 N N . CYS A 1 854 ? -23.946 4.020 14.537 1.00 87.75 854 CYS A N 1
ATOM 6567 C CA . CYS A 1 854 ? -23.938 4.421 15.949 1.00 87.75 854 CYS A CA 1
ATOM 6568 C C . CYS A 1 854 ? -25.349 4.854 16.369 1.00 87.75 854 CYS A C 1
ATOM 6570 O O . CYS A 1 854 ? -25.982 5.628 15.650 1.00 87.75 854 CYS A O 1
ATOM 6572 N N . VAL A 1 855 ? -25.831 4.412 17.533 1.00 89.12 855 VAL A N 1
ATOM 6573 C CA . VAL A 1 855 ? -27.156 4.822 18.025 1.00 89.12 855 VAL A CA 1
ATOM 6574 C C . VAL A 1 855 ? -27.091 6.281 18.509 1.00 89.12 855 VAL A C 1
ATOM 6576 O O . VAL A 1 855 ? -26.247 6.595 19.358 1.00 89.12 855 VAL A O 1
ATOM 6579 N N . PRO A 1 856 ? -27.955 7.189 18.011 1.00 88.06 856 PRO A N 1
ATOM 6580 C CA . PRO A 1 856 ? -27.986 8.575 18.468 1.00 88.06 856 PRO A CA 1
ATOM 6581 C C . PRO A 1 856 ? -28.256 8.671 19.973 1.00 88.06 856 PRO A C 1
ATOM 6583 O O . PRO A 1 856 ? -29.209 8.083 20.479 1.00 88.06 856 PRO A O 1
ATOM 6586 N N . LYS A 1 857 ? -27.414 9.432 20.675 1.00 92.62 857 LYS A N 1
ATOM 6587 C CA . LYS A 1 857 ? -27.551 9.718 22.108 1.00 92.62 857 LYS A CA 1
ATOM 6588 C C . LYS A 1 857 ? -28.476 10.905 22.348 1.00 92.62 857 LYS A C 1
ATOM 6590 O O . LYS A 1 857 ? -28.386 11.914 21.645 1.00 92.62 857 LYS A O 1
ATOM 6595 N N . VAL A 1 858 ? -29.310 10.802 23.373 1.00 94.50 858 VAL A N 1
ATOM 6596 C CA . VAL A 1 858 ? -30.148 11.892 23.869 1.00 94.50 858 VAL A CA 1
ATOM 6597 C C . VAL A 1 858 ? -29.351 12.689 24.901 1.00 94.50 858 VAL A C 1
ATOM 6599 O O . VAL A 1 858 ? -28.710 12.132 25.794 1.00 94.50 858 VAL A O 1
ATOM 6602 N N . VAL A 1 859 ? -29.362 14.010 24.738 1.00 95.31 859 VAL A N 1
ATOM 6603 C CA . VAL A 1 859 ? -28.675 14.998 25.580 1.00 95.31 859 VAL A CA 1
ATOM 6604 C C . VAL A 1 859 ? -29.632 16.171 25.745 1.00 95.31 859 VAL A C 1
ATOM 6606 O O . VAL A 1 859 ? -30.351 16.499 24.799 1.00 95.31 859 VAL A O 1
ATOM 6609 N N . LYS A 1 860 ? -29.627 16.813 26.915 1.00 94.19 860 LYS A N 1
ATOM 6610 C CA . LYS A 1 860 ? -30.441 18.004 27.178 1.00 94.19 860 LYS A CA 1
ATOM 6611 C C . LYS A 1 860 ? -30.187 19.135 26.160 1.00 94.19 860 LYS A C 1
ATOM 6613 O O . LYS A 1 860 ? -29.046 19.269 25.692 1.00 94.19 860 LYS A O 1
ATOM 6618 N N . PRO A 1 861 ? -31.190 19.988 25.871 1.00 95.06 861 PRO A N 1
ATOM 6619 C CA . PRO A 1 861 ? -30.989 21.281 25.209 1.00 95.06 861 PRO A CA 1
ATOM 6620 C C . PRO A 1 861 ? -29.905 22.115 25.908 1.00 95.06 861 PRO A C 1
ATOM 6622 O O . PRO A 1 861 ? -29.707 21.985 27.115 1.00 95.06 861 PRO A O 1
ATOM 6625 N N . ILE A 1 862 ? -29.188 22.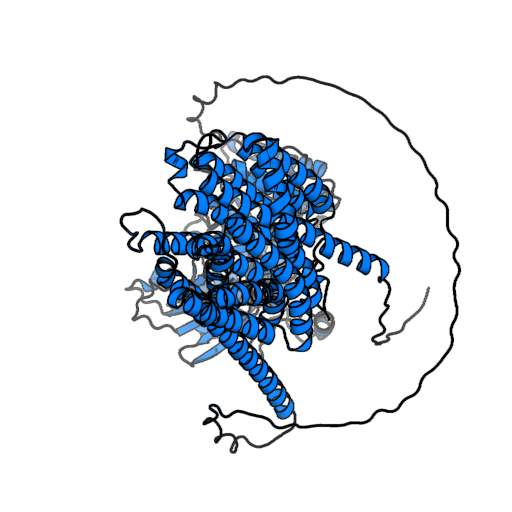968 25.171 1.00 93.50 862 ILE A N 1
ATOM 6626 C CA . ILE A 1 862 ? -28.055 23.749 25.715 1.00 93.50 862 ILE A CA 1
ATOM 6627 C C . ILE A 1 862 ? -28.532 24.747 26.787 1.00 93.50 862 ILE A C 1
ATOM 6629 O O . ILE A 1 862 ? -27.796 25.089 27.709 1.00 93.50 862 ILE A O 1
ATOM 6633 N N . GLU A 1 863 ? -29.788 25.163 26.681 1.00 94.00 863 GLU A N 1
ATOM 6634 C CA . GLU A 1 863 ? -30.506 26.072 27.567 1.00 94.00 863 GLU A CA 1
ATOM 6635 C C . GLU A 1 863 ? -30.806 25.434 28.939 1.00 94.00 863 GLU A C 1
ATOM 6637 O O . GLU A 1 863 ? -30.911 26.143 29.937 1.00 94.00 863 GLU A O 1
ATOM 6642 N N . GLU A 1 864 ? -30.902 24.099 28.995 1.00 94.19 864 GLU A N 1
ATOM 6643 C CA . GLU A 1 864 ? -31.194 23.294 30.195 1.00 94.19 864 GLU A CA 1
ATOM 6644 C C . GLU A 1 864 ? -29.947 22.630 30.813 1.00 94.19 864 GLU A C 1
ATOM 6646 O O . GLU A 1 864 ? -30.050 21.883 31.795 1.00 94.19 864 GLU A O 1
ATOM 6651 N N . GLN A 1 865 ? -28.777 22.846 30.208 1.00 95.38 865 GLN A N 1
ATOM 6652 C CA . GLN A 1 865 ? -27.499 22.297 30.658 1.00 95.38 865 GLN A CA 1
ATOM 6653 C C . GLN A 1 865 ? -26.839 23.181 31.716 1.00 95.38 865 GLN A C 1
ATOM 6655 O O . GLN A 1 865 ? -26.874 24.409 31.614 1.00 95.38 865 GLN A O 1
ATOM 6660 N N . ASP A 1 866 ? -26.163 22.567 32.685 1.00 93.56 866 ASP A N 1
ATOM 6661 C CA . ASP A 1 866 ? -25.364 23.283 33.685 1.00 93.56 866 ASP A CA 1
ATOM 6662 C C . ASP A 1 866 ? -24.117 23.944 33.051 1.00 93.56 866 ASP A C 1
ATOM 6664 O O . ASP A 1 866 ? -23.635 23.531 31.995 1.00 93.56 866 ASP A O 1
ATOM 6668 N N . GLU A 1 867 ? -23.551 24.978 33.689 1.00 94.12 867 GLU A N 1
ATOM 6669 C CA . GLU A 1 867 ? -22.416 25.751 33.134 1.00 94.12 867 GLU A CA 1
ATOM 6670 C C . GLU A 1 867 ? -21.161 24.917 32.835 1.00 94.12 867 GLU A C 1
ATOM 6672 O O . GLU A 1 867 ? -20.351 25.309 31.995 1.00 94.12 867 GLU A O 1
ATOM 6677 N N . MET A 1 868 ? -21.010 23.772 33.507 1.00 95.25 868 MET A N 1
ATOM 6678 C CA . MET A 1 868 ? -19.885 22.851 33.337 1.00 95.25 868 MET A CA 1
ATOM 6679 C C . MET A 1 868 ? -20.156 21.719 32.330 1.00 95.25 868 MET A C 1
ATOM 6681 O O . MET A 1 868 ? -19.285 20.871 32.136 1.00 95.25 868 MET A O 1
ATOM 6685 N N . GLU A 1 869 ? -21.321 21.674 31.675 1.00 96.88 869 GLU A N 1
ATOM 6686 C CA . GLU A 1 869 ? -21.609 20.652 30.661 1.00 96.88 869 GLU A CA 1
ATOM 6687 C C . GLU A 1 869 ? -20.935 20.963 29.311 1.00 96.88 869 GLU A C 1
ATOM 6689 O O . GLU A 1 869 ? -20.966 22.096 28.818 1.00 96.88 869 GLU A O 1
ATOM 6694 N N . SER A 1 870 ? -20.336 19.942 28.679 1.00 96.50 870 SER A N 1
ATOM 6695 C CA . SER A 1 870 ? -19.476 20.089 27.494 1.00 96.50 870 SER A CA 1
ATOM 6696 C C . SER A 1 870 ? -20.107 20.914 26.369 1.00 96.50 870 SER A C 1
ATOM 6698 O O . SER A 1 870 ? -19.436 21.774 25.799 1.00 96.50 870 SER A O 1
ATOM 6700 N N . ARG A 1 871 ? -21.381 20.685 26.013 1.00 96.19 871 ARG A N 1
ATOM 6701 C CA . ARG A 1 871 ? -21.989 21.420 24.889 1.00 96.19 871 ARG A CA 1
ATOM 6702 C C . ARG A 1 871 ? -22.196 22.892 25.232 1.00 96.19 871 ARG A C 1
ATOM 6704 O O . ARG A 1 871 ? -21.944 23.722 24.365 1.00 96.19 871 ARG A O 1
ATOM 6711 N N . ARG A 1 872 ? -22.578 23.227 26.470 1.00 96.69 872 ARG A N 1
ATOM 6712 C CA . ARG A 1 872 ? -22.717 24.618 26.930 1.00 96.69 872 ARG A CA 1
ATOM 6713 C C . ARG A 1 872 ? -21.371 25.351 26.962 1.00 96.69 872 ARG A C 1
ATOM 6715 O O . ARG A 1 872 ? -21.297 26.456 26.426 1.00 96.69 872 ARG A O 1
ATOM 6722 N N . ILE A 1 873 ? -20.307 24.723 27.474 1.00 96.12 873 ILE A N 1
ATOM 6723 C CA . ILE A 1 873 ? -18.934 25.277 27.456 1.00 96.12 873 ILE A CA 1
ATOM 6724 C C . ILE A 1 873 ? -18.481 25.573 26.021 1.00 96.12 873 ILE A C 1
ATOM 6726 O O . ILE A 1 873 ? -18.059 26.686 25.698 1.00 96.12 873 ILE A O 1
ATOM 6730 N N . TRP A 1 874 ? -18.573 24.572 25.143 1.00 96.62 874 TRP A N 1
ATOM 6731 C CA . TRP A 1 874 ? -17.980 24.641 23.809 1.00 96.62 874 TRP A CA 1
ATOM 6732 C C . TRP A 1 874 ? -18.875 25.319 22.758 1.00 96.62 874 TRP A C 1
ATOM 6734 O O . TRP A 1 874 ? -18.384 25.632 21.674 1.00 96.62 874 TRP A O 1
ATOM 6744 N N . ASN A 1 875 ? -20.140 25.643 23.070 1.00 96.19 875 ASN A N 1
ATOM 6745 C CA . ASN A 1 875 ? -21.119 26.226 22.136 1.00 96.19 875 ASN A CA 1
ATOM 6746 C C . ASN A 1 875 ? -20.575 27.430 21.338 1.00 96.19 875 ASN A C 1
ATOM 6748 O O . ASN A 1 875 ? -20.756 27.532 20.121 1.00 96.19 875 ASN A O 1
ATOM 6752 N N . SER A 1 876 ? -19.857 28.330 22.018 1.00 95.06 876 SER A N 1
ATOM 6753 C CA . SER A 1 876 ? -19.307 29.555 21.419 1.00 95.06 876 SER A CA 1
ATOM 6754 C C . SER A 1 876 ? -18.208 29.306 20.373 1.00 95.06 876 SER A C 1
ATOM 6756 O O . SER A 1 876 ? -17.986 30.172 19.519 1.00 95.06 876 SER A O 1
ATOM 6758 N N . VAL A 1 877 ? -17.553 28.139 20.432 1.00 94.62 877 VAL A N 1
ATOM 6759 C CA . VAL A 1 877 ? -16.564 27.634 19.467 1.00 94.62 877 VAL A CA 1
ATOM 6760 C C . VAL A 1 877 ? -17.272 26.811 18.390 1.00 94.62 877 VAL A C 1
ATOM 6762 O O . VAL A 1 877 ? -17.089 27.085 17.205 1.00 94.62 877 VAL A O 1
ATOM 6765 N N . THR A 1 878 ? -18.135 25.872 18.794 1.00 94.62 878 THR A N 1
ATOM 6766 C CA . THR A 1 878 ? -18.953 25.002 17.928 1.00 94.62 878 THR A CA 1
ATOM 6767 C C . THR A 1 878 ? -19.705 25.811 16.876 1.00 94.62 878 THR A C 1
ATOM 6769 O O . THR A 1 878 ? -19.522 25.587 15.680 1.00 94.62 878 THR A O 1
ATOM 6772 N N . THR A 1 879 ? -20.482 26.811 17.303 1.00 95.44 879 THR A N 1
ATOM 6773 C CA . THR A 1 879 ? -21.292 27.656 16.410 1.00 95.44 879 THR A CA 1
ATOM 6774 C C . THR A 1 879 ? -20.432 28.371 15.363 1.00 95.44 879 THR A C 1
ATOM 6776 O O . THR A 1 879 ? -20.799 28.426 14.193 1.00 95.44 879 THR A O 1
ATOM 6779 N N . LYS A 1 880 ? -19.241 28.851 15.747 1.00 95.12 880 LYS A N 1
ATOM 6780 C CA . LYS A 1 880 ? -18.319 29.549 14.837 1.00 95.12 880 LYS A CA 1
ATOM 6781 C C . LYS A 1 880 ? -17.608 28.608 13.865 1.00 95.12 880 LYS A C 1
ATOM 6783 O O . LYS A 1 880 ? -17.395 28.983 12.718 1.00 95.12 880 LYS A O 1
ATOM 6788 N N . ILE A 1 881 ? -17.269 27.383 14.282 1.00 89.56 881 ILE A N 1
ATOM 6789 C CA . ILE A 1 881 ? -16.742 26.351 13.370 1.00 89.56 881 ILE A CA 1
ATOM 6790 C C . ILE A 1 881 ? -17.799 25.977 12.323 1.00 89.56 881 ILE A C 1
ATOM 6792 O O . ILE A 1 881 ? -17.478 25.913 11.135 1.00 89.56 881 ILE A O 1
ATOM 6796 N N . LEU A 1 882 ? -19.055 25.790 12.744 1.00 90.56 882 LEU A N 1
ATOM 6797 C CA . LEU A 1 882 ? -20.177 25.482 11.849 1.00 90.56 882 LEU A CA 1
ATOM 6798 C C . LEU A 1 882 ? -20.503 26.640 10.889 1.00 90.56 882 LEU A C 1
ATOM 6800 O O . LEU A 1 882 ? -20.832 26.390 9.734 1.00 90.56 882 LEU A O 1
ATOM 6804 N N . ALA A 1 883 ? -20.335 27.892 11.325 1.00 91.94 883 ALA A N 1
ATOM 6805 C CA . ALA A 1 883 ? -20.429 29.085 10.477 1.00 91.94 883 ALA A CA 1
ATOM 6806 C C . ALA A 1 883 ? -19.172 29.350 9.611 1.00 91.94 883 ALA A C 1
ATOM 6808 O O . ALA A 1 883 ? -19.122 30.342 8.888 1.00 91.94 883 ALA A O 1
ATOM 6809 N N . HIS A 1 884 ? -18.150 28.486 9.675 1.00 89.00 884 HIS A N 1
ATOM 6810 C CA . HIS A 1 884 ? -16.846 28.638 9.008 1.00 89.00 884 HIS A CA 1
ATOM 6811 C C . HIS A 1 884 ? -16.025 29.887 9.417 1.00 89.00 884 HIS A C 1
ATOM 6813 O O . HIS A 1 884 ? -15.061 30.264 8.745 1.00 89.00 884 HIS A O 1
ATOM 6819 N N . GLU A 1 885 ? -16.322 30.493 10.568 1.00 91.06 885 GLU A N 1
ATOM 6820 C CA . GLU A 1 885 ? -15.649 31.677 11.123 1.00 91.06 885 GLU A CA 1
ATOM 6821 C C . GLU A 1 885 ? -14.376 31.313 11.917 1.00 91.06 885 GLU A C 1
ATOM 6823 O O . GLU A 1 885 ? -14.223 31.630 13.100 1.00 91.06 885 GLU A O 1
ATOM 6828 N N . PHE A 1 886 ? -13.435 30.607 11.289 1.00 86.31 886 PHE A N 1
ATOM 6829 C CA . PHE A 1 886 ? -12.367 29.900 12.011 1.00 86.31 886 PHE A CA 1
ATOM 6830 C C . PHE A 1 886 ? -11.418 30.771 12.866 1.00 86.31 886 PHE A C 1
ATOM 6832 O O . PHE A 1 886 ? -10.967 30.305 13.916 1.00 86.31 886 PHE A O 1
ATOM 6839 N N . SER A 1 887 ? -11.131 32.025 12.486 1.00 84.56 887 SER A N 1
ATOM 6840 C CA . SER A 1 887 ? -10.352 32.951 13.340 1.00 84.56 887 SER A CA 1
ATOM 6841 C C . SER A 1 887 ? -11.132 33.317 14.610 1.00 84.56 887 SER A C 1
ATOM 6843 O O . SER A 1 887 ? -10.612 33.219 15.722 1.00 84.56 887 SER A O 1
ATOM 6845 N N . GLN A 1 888 ? -12.425 33.636 14.478 1.00 90.38 888 GLN A N 1
ATOM 6846 C CA . GLN A 1 888 ? -13.281 33.915 15.632 1.00 90.38 888 GLN A CA 1
ATOM 6847 C C . GLN A 1 888 ? -13.455 32.673 16.525 1.00 90.38 888 GLN A C 1
ATOM 6849 O O . GLN A 1 888 ? -13.452 32.791 17.750 1.00 90.38 888 GLN A O 1
ATOM 6854 N N . ALA A 1 889 ? -13.571 31.479 15.932 1.00 90.25 889 ALA A N 1
ATOM 6855 C CA . ALA A 1 889 ? -13.613 30.213 16.667 1.00 90.25 889 ALA A CA 1
ATOM 6856 C C . ALA A 1 889 ? -12.320 29.970 17.465 1.00 90.25 889 ALA A C 1
ATOM 6858 O O . ALA A 1 889 ? -12.373 29.545 18.619 1.00 90.25 889 ALA A O 1
ATOM 6859 N N . THR A 1 890 ? -11.163 30.291 16.878 1.00 87.75 890 THR A N 1
ATOM 6860 C CA . THR A 1 890 ? -9.852 30.174 17.536 1.00 87.75 890 THR A CA 1
ATOM 6861 C C . THR A 1 890 ? -9.732 31.147 18.713 1.00 87.75 890 THR A C 1
ATOM 6863 O O . THR A 1 890 ? -9.346 30.724 19.800 1.00 87.75 890 THR A O 1
ATOM 6866 N N . LYS A 1 891 ? -10.182 32.400 18.559 1.00 91.31 891 LYS A N 1
ATOM 6867 C CA . LYS A 1 891 ? -10.240 33.389 19.655 1.00 91.31 891 LYS A CA 1
ATOM 6868 C C . LYS A 1 891 ? -11.175 32.954 20.791 1.00 91.31 891 LYS A C 1
ATOM 6870 O O . LYS A 1 891 ? -10.810 33.057 21.960 1.00 91.31 891 LYS A O 1
ATOM 6875 N N . ALA A 1 892 ? -12.352 32.412 20.467 1.00 93.12 892 ALA A N 1
ATOM 6876 C CA . ALA A 1 892 ? -13.283 31.875 21.464 1.00 93.12 892 ALA A CA 1
ATOM 6877 C C . ALA A 1 892 ? -12.680 30.685 22.238 1.00 93.12 892 ALA A C 1
ATOM 6879 O O . ALA A 1 892 ? -12.775 30.631 23.463 1.00 93.12 892 ALA A O 1
ATOM 6880 N N . LYS A 1 893 ? -11.987 29.774 21.540 1.00 92.25 893 LYS A N 1
ATOM 6881 C CA . LYS A 1 893 ? -11.254 28.654 22.149 1.00 92.25 893 LYS A CA 1
ATOM 6882 C C . LYS A 1 893 ? -10.143 29.146 23.086 1.00 92.25 893 LYS A C 1
ATOM 6884 O O . LYS A 1 893 ? -10.080 28.705 24.232 1.00 92.25 893 LYS A O 1
ATOM 6889 N N . GLN A 1 894 ? -9.311 30.085 22.628 1.00 89.81 894 GLN A N 1
ATOM 6890 C CA . GLN A 1 894 ? -8.237 30.680 23.432 1.00 89.81 894 GLN A CA 1
ATOM 6891 C C . GLN A 1 894 ? -8.775 31.346 24.706 1.00 89.81 894 GLN A C 1
ATOM 6893 O O . GLN A 1 894 ? -8.171 31.192 25.764 1.00 89.81 894 GLN A O 1
ATOM 6898 N N . ALA A 1 895 ? -9.928 32.024 24.644 1.00 92.94 895 ALA A N 1
ATOM 6899 C CA . ALA A 1 895 ? -10.558 32.636 25.815 1.00 92.94 895 ALA A CA 1
ATOM 6900 C C . ALA A 1 895 ? -10.983 31.601 26.879 1.00 92.94 895 ALA A C 1
ATOM 6902 O O . ALA A 1 895 ? -10.762 31.824 28.071 1.00 92.94 895 ALA A O 1
ATOM 6903 N N . ILE A 1 896 ? -11.531 30.450 26.464 1.00 93.50 896 ILE A N 1
ATOM 6904 C CA . ILE A 1 896 ? -11.863 29.334 27.371 1.00 93.50 896 ILE A CA 1
ATOM 6905 C C . ILE A 1 896 ? -10.583 28.771 28.015 1.00 93.50 896 ILE A C 1
ATOM 6907 O O . ILE A 1 896 ? -10.519 28.601 29.234 1.00 93.50 896 ILE A O 1
ATOM 6911 N N . GLU A 1 897 ? -9.539 28.528 27.218 1.00 87.88 897 GLU A N 1
ATOM 6912 C CA . GLU A 1 897 ? -8.261 27.973 27.690 1.00 87.88 897 GLU A CA 1
ATOM 6913 C C . GLU A 1 897 ? -7.492 28.941 28.610 1.00 87.88 897 GLU A C 1
ATOM 6915 O O . GLU A 1 897 ? -6.877 28.511 29.586 1.00 87.88 897 GLU A O 1
ATOM 6920 N N . GLU A 1 898 ? -7.541 30.249 28.347 1.00 89.88 898 GLU A N 1
ATOM 6921 C CA . GLU A 1 898 ? -6.991 31.287 29.230 1.00 89.88 898 GLU A CA 1
ATOM 6922 C C . GLU A 1 898 ? -7.761 31.357 30.553 1.00 89.88 898 GLU A C 1
ATOM 6924 O O . GLU A 1 898 ? -7.154 31.372 31.625 1.00 89.88 898 GLU A O 1
ATOM 6929 N N . ARG A 1 899 ? -9.100 31.298 30.514 1.00 92.25 899 ARG A N 1
ATOM 6930 C CA . ARG A 1 899 ? -9.908 31.293 31.741 1.00 92.25 899 ARG A CA 1
ATOM 6931 C C . ARG A 1 899 ? -9.597 30.081 32.623 1.00 92.25 899 ARG A C 1
ATOM 6933 O O . ARG A 1 899 ? -9.535 30.219 33.843 1.00 92.25 899 ARG A O 1
ATOM 6940 N N . GLN A 1 900 ? -9.328 28.917 32.032 1.00 89.81 900 GLN A N 1
ATOM 6941 C CA . GLN A 1 900 ? -8.876 27.743 32.786 1.00 89.81 900 GLN A CA 1
ATOM 6942 C C . GLN A 1 900 ? -7.476 27.910 33.383 1.00 89.81 900 GLN A C 1
ATOM 6944 O O . GLN A 1 900 ? -7.262 27.524 34.535 1.00 89.81 900 GLN A O 1
ATOM 6949 N N . ARG A 1 901 ? -6.537 28.530 32.656 1.00 88.50 901 ARG A N 1
ATOM 6950 C CA . ARG A 1 901 ? -5.199 28.853 33.182 1.00 88.50 901 ARG A CA 1
ATOM 6951 C C . ARG A 1 901 ? -5.275 29.814 34.375 1.00 88.50 901 ARG A C 1
ATOM 6953 O O . ARG A 1 901 ? -4.611 29.567 35.382 1.00 88.50 901 ARG A O 1
ATOM 6960 N N . GLN A 1 902 ? -6.155 30.817 34.329 1.00 92.62 902 GLN A N 1
ATOM 6961 C CA . GLN A 1 902 ? -6.445 31.701 35.468 1.00 92.62 902 GLN A CA 1
ATOM 6962 C C . GLN A 1 902 ? -7.004 30.927 36.672 1.00 92.62 902 GLN A C 1
ATOM 6964 O O . GLN A 1 902 ? -6.437 31.001 37.759 1.00 92.62 902 GLN A O 1
ATOM 6969 N N . LEU A 1 903 ? -8.053 30.115 36.485 1.00 90.62 903 LEU A N 1
ATOM 6970 C CA . LEU A 1 903 ? -8.649 29.322 37.570 1.00 90.62 903 LEU A CA 1
ATOM 6971 C C . LEU A 1 903 ? -7.660 28.311 38.181 1.00 90.62 903 LEU A C 1
ATOM 6973 O O . LEU A 1 903 ? -7.721 28.022 39.376 1.00 90.62 903 LEU A O 1
ATOM 6977 N N . ALA A 1 904 ? -6.734 27.760 37.393 1.00 88.12 904 ALA A N 1
ATOM 6978 C CA . ALA A 1 904 ? -5.651 26.921 37.905 1.00 88.12 904 ALA A CA 1
ATOM 6979 C C . ALA A 1 904 ? -4.639 27.725 38.747 1.00 88.12 904 ALA A C 1
ATOM 6981 O O . ALA A 1 904 ? -4.216 27.257 39.807 1.00 88.12 904 ALA A O 1
ATOM 6982 N N . ALA A 1 905 ? -4.289 28.944 38.322 1.00 89.00 905 ALA A N 1
ATOM 6983 C CA . ALA A 1 905 ? -3.428 29.844 39.086 1.00 89.00 905 ALA A CA 1
ATOM 6984 C C . ALA A 1 905 ? -4.085 30.299 40.405 1.00 89.00 905 ALA A C 1
ATOM 6986 O O . ALA A 1 905 ? -3.431 30.255 41.445 1.00 89.00 905 ALA A O 1
ATOM 6987 N N . GLU A 1 906 ? -5.377 30.646 40.393 1.00 93.19 906 GLU A N 1
ATOM 6988 C CA . GLU A 1 906 ? -6.155 30.995 41.594 1.00 93.19 906 GLU A CA 1
ATOM 6989 C C . GLU A 1 906 ? -6.167 29.843 42.619 1.00 93.19 906 GLU A C 1
ATOM 6991 O O . GLU A 1 906 ? -5.881 30.055 43.799 1.00 93.19 906 GLU A O 1
ATOM 6996 N N . ARG A 1 907 ? -6.430 28.603 42.174 1.00 92.19 907 ARG A N 1
ATOM 6997 C CA . ARG A 1 907 ? -6.378 27.402 43.034 1.00 92.19 907 ARG A CA 1
ATOM 6998 C C . ARG A 1 907 ? -4.985 27.187 43.634 1.00 92.19 907 ARG A C 1
ATOM 7000 O O . ARG A 1 907 ? -4.872 26.939 44.834 1.00 92.19 907 ARG A O 1
ATOM 7007 N N . LYS A 1 908 ? -3.924 27.353 42.829 1.00 89.06 908 LYS A N 1
ATOM 7008 C CA . LYS A 1 908 ? -2.526 27.251 43.282 1.00 89.06 908 LYS A CA 1
ATOM 7009 C C . LYS A 1 908 ? -2.177 28.323 44.321 1.00 89.06 908 LYS A C 1
ATOM 7011 O O . LYS A 1 908 ? -1.557 27.997 45.326 1.00 89.06 908 LYS A O 1
ATOM 7016 N N . GLN A 1 909 ? -2.608 29.571 44.124 1.00 91.56 909 GLN A N 1
ATOM 7017 C CA . GLN A 1 909 ? -2.417 30.662 45.093 1.00 91.56 909 GLN A CA 1
ATOM 7018 C C . GLN A 1 909 ? -3.144 30.401 46.421 1.00 91.56 909 GLN A C 1
ATOM 7020 O O . GLN A 1 909 ? -2.619 30.731 47.480 1.00 91.56 909 GLN A O 1
ATOM 7025 N N . ARG A 1 910 ? -4.330 29.780 46.379 1.00 93.88 910 ARG A N 1
ATOM 7026 C CA . ARG A 1 910 ? -5.111 29.403 47.573 1.00 93.88 910 ARG A CA 1
ATOM 7027 C C . ARG A 1 910 ? -4.675 28.079 48.215 1.00 93.88 910 ARG A C 1
ATOM 7029 O O . ARG A 1 910 ? -5.264 27.687 49.217 1.00 93.88 910 ARG A O 1
ATOM 7036 N N . ASN A 1 911 ? -3.684 27.388 47.644 1.00 90.62 911 ASN A N 1
ATOM 7037 C CA . ASN A 1 911 ? -3.268 26.031 48.020 1.00 90.62 911 ASN A CA 1
ATOM 7038 C C . ASN A 1 911 ? -4.442 25.023 48.079 1.00 90.62 911 ASN A C 1
ATOM 7040 O O . ASN A 1 911 ? -4.512 24.172 48.964 1.00 90.62 911 ASN A O 1
ATOM 7044 N N . GLN A 1 912 ? -5.392 25.147 47.146 1.00 90.69 912 GLN A N 1
ATOM 7045 C CA . GLN A 1 912 ? -6.584 24.300 47.052 1.00 90.69 912 GLN A CA 1
ATOM 7046 C C . GLN A 1 912 ? -6.441 23.298 45.902 1.00 90.69 912 GLN A C 1
ATOM 7048 O O . GLN A 1 912 ? -6.194 23.682 44.757 1.00 90.69 912 GLN A O 1
ATOM 7053 N N . ALA A 1 913 ? -6.640 22.012 46.195 1.00 86.56 913 ALA A N 1
ATOM 7054 C CA . ALA A 1 913 ? -6.782 20.985 45.168 1.00 86.56 913 ALA A CA 1
ATOM 7055 C C . ALA A 1 913 ? -8.137 21.114 44.449 1.00 86.56 913 ALA A C 1
ATOM 7057 O O . ALA A 1 913 ? -9.116 21.603 45.016 1.00 86.56 913 ALA A O 1
ATOM 7058 N N . PHE A 1 914 ? -8.201 20.657 43.198 1.00 90.94 914 PHE A N 1
ATOM 7059 C CA . PHE A 1 914 ? -9.483 20.395 42.547 1.00 90.94 914 PHE A CA 1
ATOM 7060 C C . PHE A 1 914 ? -10.081 19.103 43.118 1.00 90.94 914 PHE A C 1
ATOM 7062 O O . PHE A 1 914 ? -9.350 18.144 43.352 1.00 90.94 914 PHE A O 1
ATOM 7069 N N . VAL A 1 915 ? -11.396 19.090 43.335 1.00 92.00 915 VAL A N 1
ATOM 7070 C CA . VAL A 1 915 ? -12.149 17.927 43.818 1.00 92.00 915 VAL A CA 1
ATOM 7071 C C . VAL A 1 915 ? -13.264 17.665 42.803 1.00 92.00 915 VAL A C 1
ATOM 7073 O O . VAL A 1 915 ? -14.059 18.582 42.578 1.00 92.00 915 VAL A O 1
ATOM 7076 N N . PRO A 1 916 ? -13.326 16.478 42.171 1.00 94.38 916 PRO A N 1
ATOM 7077 C CA . PRO A 1 916 ? -14.423 16.139 41.273 1.00 94.38 916 PRO A CA 1
ATOM 7078 C C . PRO A 1 916 ? -15.754 16.008 42.021 1.00 94.38 916 PRO A C 1
ATOM 7080 O O . PRO A 1 916 ? -15.798 15.746 43.224 1.00 94.38 916 PRO A O 1
ATOM 7083 N N . ILE A 1 917 ? -16.855 16.197 41.301 1.00 96.00 917 ILE A N 1
ATOM 7084 C CA . ILE A 1 917 ? -18.207 16.249 41.863 1.00 96.00 917 ILE A CA 1
ATOM 7085 C C . ILE A 1 917 ? -18.831 14.851 41.919 1.00 96.00 917 ILE A C 1
ATOM 7087 O O . ILE A 1 917 ? -19.419 14.467 42.936 1.00 96.00 917 ILE A O 1
ATOM 7091 N N . TYR A 1 918 ? -18.701 14.069 40.846 1.00 96.19 918 TYR A N 1
ATOM 7092 C CA . TYR A 1 918 ? -19.393 12.787 40.691 1.00 96.19 918 TYR A CA 1
ATOM 7093 C C . TYR A 1 918 ? -18.494 11.574 40.950 1.00 96.19 918 TYR A C 1
ATOM 7095 O O . TYR A 1 918 ? -19.019 10.485 41.189 1.00 96.19 918 TYR A O 1
ATOM 7103 N N . PHE A 1 919 ? -17.170 11.756 40.970 1.00 95.00 919 PHE A N 1
ATOM 7104 C CA . PHE A 1 919 ? -16.186 10.691 41.189 1.00 95.00 919 PHE A CA 1
ATOM 7105 C C . PHE A 1 919 ? -15.246 10.978 42.368 1.00 95.00 919 PHE A C 1
ATOM 7107 O O . PHE A 1 919 ? -14.836 12.112 42.594 1.00 95.00 919 PHE A O 1
ATOM 7114 N N . GLU A 1 920 ? -14.905 9.941 43.129 1.00 90.94 920 GLU A N 1
ATOM 7115 C CA . GLU A 1 920 ? -14.005 10.032 44.285 1.00 90.94 920 GLU A CA 1
ATOM 7116 C C . GLU A 1 920 ? -12.525 10.107 43.845 1.00 90.94 920 GLU A C 1
ATOM 7118 O O . GLU A 1 920 ? -12.130 9.475 42.866 1.00 90.94 920 GLU A O 1
ATOM 7123 N N . GLU A 1 921 ? -11.685 10.841 44.586 1.00 82.50 921 GLU A N 1
ATOM 7124 C CA . GLU A 1 921 ? -10.216 10.810 44.470 1.00 82.50 921 GLU A CA 1
ATOM 7125 C C . GLU A 1 921 ? -9.550 10.770 45.865 1.00 82.50 921 GLU A C 1
ATOM 7127 O O . GLU A 1 921 ? -10.095 11.345 46.811 1.00 82.50 921 GLU A O 1
ATOM 7132 N N . PRO A 1 922 ? -8.354 10.159 46.009 1.00 69.19 922 PRO A N 1
ATOM 7133 C CA . PRO A 1 922 ? -7.606 9.428 44.985 1.00 69.19 922 PRO A CA 1
ATOM 7134 C C . PRO A 1 922 ? -8.176 8.022 44.757 1.00 69.19 922 PRO A C 1
ATOM 7136 O O . PRO A 1 922 ? -8.648 7.365 45.682 1.00 69.19 922 PRO A O 1
ATOM 7139 N N . VAL A 1 923 ? -8.091 7.534 43.520 1.00 69.62 923 VAL A N 1
ATOM 7140 C CA . VAL A 1 923 ? -8.639 6.222 43.160 1.00 69.62 923 VAL A CA 1
ATOM 7141 C C . VAL A 1 923 ? -7.627 5.103 43.373 1.00 69.62 923 VAL A C 1
ATOM 7143 O O . VAL A 1 923 ? -6.544 5.102 42.787 1.00 69.62 923 VAL A O 1
ATOM 7146 N N . VAL A 1 924 ? -8.029 4.121 44.178 1.00 63.69 924 VAL A N 1
ATOM 7147 C CA . VAL A 1 924 ? -7.318 2.856 44.388 1.00 63.69 924 VAL A CA 1
ATOM 7148 C C . VAL A 1 924 ? -7.678 1.887 43.247 1.00 63.69 924 VAL A C 1
ATOM 7150 O O . VAL A 1 924 ? -8.784 1.924 42.711 1.00 63.69 924 VAL A O 1
ATOM 7153 N N . ASP A 1 925 ? -6.722 1.066 42.811 1.00 71.06 925 ASP A N 1
ATOM 7154 C CA . ASP A 1 925 ? -6.875 -0.006 41.803 1.00 71.06 925 ASP A CA 1
ATOM 7155 C C . ASP A 1 925 ? -7.328 0.383 40.378 1.00 71.06 925 ASP A C 1
ATOM 7157 O O . ASP A 1 925 ? -7.469 -0.480 39.510 1.00 71.06 925 ASP A O 1
ATOM 7161 N N . GLY A 1 926 ? -7.464 1.677 40.069 1.00 76.88 926 GLY A N 1
ATOM 7162 C CA . GLY A 1 926 ? -7.722 2.150 38.701 1.00 76.88 926 GLY A CA 1
ATOM 7163 C C . GLY A 1 926 ? -9.163 1.961 38.210 1.00 76.88 926 GLY A C 1
ATOM 7164 O O . GLY A 1 926 ? -9.400 2.034 37.003 1.00 76.88 926 GLY A O 1
ATOM 7165 N N . LYS A 1 927 ? -10.119 1.782 39.130 1.00 88.38 927 LYS A N 1
ATOM 7166 C CA . LYS A 1 927 ? -11.565 1.749 38.867 1.00 88.38 927 LYS A CA 1
ATOM 7167 C C . LYS A 1 927 ? -12.240 2.977 39.502 1.00 88.38 927 LYS A C 1
ATOM 7169 O O . LYS A 1 927 ? -12.154 3.121 40.719 1.00 88.38 927 LYS A O 1
ATOM 7174 N N . PRO A 1 928 ? -12.900 3.871 38.743 1.00 92.06 928 PRO A N 1
ATOM 7175 C CA . PRO A 1 928 ? -13.539 5.053 39.323 1.00 92.06 928 PRO A CA 1
ATOM 7176 C C . PRO A 1 928 ? -14.706 4.671 40.244 1.00 92.06 928 PRO A C 1
ATOM 7178 O O . PRO A 1 928 ? -15.497 3.781 39.927 1.00 92.06 928 PRO A O 1
ATOM 7181 N N . VAL A 1 929 ? -14.841 5.385 41.362 1.00 92.12 929 VAL A N 1
ATOM 7182 C CA . VAL A 1 929 ? -15.931 5.209 42.335 1.00 92.12 929 VAL A CA 1
ATOM 7183 C C . VAL A 1 929 ? -16.825 6.445 42.314 1.00 92.12 929 VAL A C 1
ATOM 7185 O O . VAL A 1 929 ? -16.327 7.567 42.266 1.00 92.12 929 VAL A O 1
ATOM 7188 N N . LEU A 1 930 ? -18.145 6.242 42.330 1.00 94.38 930 LEU A N 1
ATOM 7189 C CA . LEU A 1 930 ? -19.121 7.332 42.351 1.00 94.38 930 LEU A CA 1
ATOM 7190 C C . LEU A 1 930 ? -19.310 7.907 43.758 1.00 94.38 930 LEU A C 1
ATOM 7192 O O . LEU A 1 930 ? -19.642 7.166 44.693 1.00 94.38 930 LEU A O 1
ATOM 7196 N N . THR A 1 931 ? -19.242 9.236 43.860 1.00 96.31 931 THR A N 1
ATOM 7197 C CA . THR A 1 931 ? -19.637 9.981 45.066 1.00 96.31 931 THR A CA 1
ATOM 7198 C C . THR A 1 931 ? -21.132 9.792 45.359 1.00 96.31 931 THR A C 1
ATOM 7200 O O . THR A 1 931 ? -21.895 9.247 44.553 1.00 96.31 931 THR A O 1
ATOM 7203 N N . SER A 1 932 ? -21.601 10.292 46.505 1.00 95.56 932 SER A N 1
ATOM 7204 C CA . SER A 1 932 ? -23.040 10.387 46.789 1.00 95.56 932 SER A CA 1
ATOM 7205 C C . SER A 1 932 ? -23.795 11.187 45.717 1.00 95.56 932 SER A C 1
ATOM 7207 O O . SER A 1 932 ? -24.888 10.789 45.326 1.00 95.56 932 SER A O 1
ATOM 7209 N N . GLN A 1 933 ? -23.198 12.256 45.178 1.00 95.69 933 GLN A N 1
ATOM 7210 C CA . GLN A 1 933 ? -23.781 13.029 44.075 1.00 95.69 933 GLN A CA 1
ATOM 7211 C C . GLN A 1 933 ? -23.747 12.249 42.751 1.00 95.69 933 GLN A C 1
ATOM 7213 O O . GLN A 1 933 ? -24.735 12.266 42.021 1.00 95.69 933 GLN A O 1
ATOM 7218 N N . GLY A 1 934 ? -22.673 11.495 42.480 1.00 95.25 934 GLY A N 1
ATOM 7219 C CA . GLY A 1 934 ? -22.577 10.536 41.369 1.00 95.25 934 GLY A CA 1
ATOM 7220 C C . GLY A 1 934 ? -23.732 9.539 41.358 1.00 95.25 934 GLY A C 1
ATOM 7221 O O . GLY A 1 934 ? -24.465 9.438 40.375 1.00 95.25 934 GLY A O 1
ATOM 7222 N N . LYS A 1 935 ? -23.950 8.861 42.488 1.00 95.31 935 LYS A N 1
ATOM 7223 C CA . LYS A 1 935 ? -25.036 7.884 42.673 1.00 95.31 935 LYS A CA 1
ATOM 7224 C C . LYS A 1 935 ? -26.419 8.526 42.510 1.00 95.31 935 LYS A C 1
ATOM 7226 O O . LYS A 1 935 ? -27.260 7.978 41.802 1.00 95.31 935 LYS A O 1
ATOM 7231 N N . SER A 1 936 ? -26.633 9.714 43.079 1.00 95.81 936 SER A N 1
ATOM 7232 C CA . SER A 1 936 ? -27.885 10.467 42.913 1.00 95.81 936 SER A CA 1
ATOM 7233 C C . SER A 1 936 ? -28.139 10.897 41.463 1.00 95.81 936 SER A C 1
ATOM 7235 O O . SER A 1 936 ? -29.273 10.822 41.001 1.00 95.81 936 SER A O 1
ATOM 7237 N N . LYS A 1 937 ? -27.102 11.303 40.715 1.00 94.75 937 LYS A N 1
ATOM 7238 C CA . LYS A 1 937 ? -27.213 11.667 39.290 1.00 94.75 937 LYS A CA 1
ATOM 7239 C C . LYS A 1 937 ? -27.570 10.454 38.428 1.00 94.75 937 LYS A C 1
ATOM 7241 O O . LYS A 1 937 ? -28.463 10.557 37.594 1.00 94.75 937 LYS A O 1
ATOM 7246 N N . VAL A 1 938 ? -26.925 9.308 38.670 1.00 93.81 938 VAL A N 1
ATOM 7247 C CA . VAL A 1 938 ? -27.254 8.020 38.031 1.00 93.81 938 VAL A CA 1
ATOM 7248 C C . VAL A 1 938 ? -28.719 7.656 38.287 1.00 93.81 938 VAL A C 1
ATOM 7250 O O . VAL A 1 938 ? -29.460 7.420 37.334 1.00 93.81 938 VAL A O 1
ATOM 7253 N N . ALA A 1 939 ? -29.170 7.702 39.544 1.00 92.88 939 ALA A N 1
ATOM 7254 C CA . ALA A 1 939 ? -30.557 7.411 39.909 1.00 92.88 939 ALA A CA 1
ATOM 7255 C C . ALA A 1 939 ? -31.575 8.390 39.289 1.00 92.88 939 ALA A C 1
ATOM 7257 O O . ALA A 1 939 ? -32.666 7.972 38.926 1.00 92.88 939 ALA A O 1
ATOM 7258 N N . ALA A 1 940 ? -31.222 9.669 39.123 1.00 93.19 940 ALA A N 1
ATOM 7259 C CA . ALA A 1 940 ? -32.090 10.678 38.508 1.00 93.19 940 ALA A CA 1
ATOM 7260 C C . ALA A 1 940 ? -32.164 10.603 36.968 1.00 93.19 940 ALA A C 1
ATOM 7262 O O . ALA A 1 940 ? -33.055 11.205 36.373 1.00 93.19 940 ALA A O 1
ATOM 7263 N N . MET A 1 941 ? -31.219 9.916 36.317 1.00 92.88 941 MET A N 1
ATOM 7264 C CA . MET A 1 941 ? -31.233 9.669 34.866 1.00 92.88 941 MET A CA 1
ATOM 7265 C C . MET A 1 941 ? -31.846 8.311 34.492 1.00 92.88 941 MET A C 1
ATOM 7267 O O . MET A 1 941 ? -32.200 8.115 33.327 1.00 92.88 941 MET A O 1
ATOM 7271 N N . SER A 1 942 ? -31.914 7.390 35.459 1.00 83.88 942 SER A N 1
ATOM 7272 C CA . SER A 1 942 ? -32.441 6.023 35.332 1.00 83.88 942 SER A CA 1
ATOM 7273 C C . SER A 1 942 ? -33.929 6.008 34.988 1.00 83.88 942 SER A C 1
ATOM 7275 O O . SER A 1 942 ? -34.276 5.261 34.048 1.00 83.88 942 SER A O 1
#

Sequence (942 aa):
MSDYGSYSLGGAGGEHSNSSGGGDKKQQVMDQVRSELALANAQELINNYYVDASGSSASIISPSQAQNKALIAFVGTLGYGLTWEGSIFVSPLMARTKDFKWITVPGAILMSAGYALAGSSTQLWHLALTQGLIFGIGGSMVYFPALSVAPEYFERRRGAAMGFILSGAGMGGLIWSPVAGLLLDRLGARWALRTIGLLNLAISLPIALCAVPSRYTVWRPTLVNVNIARKPAFILQSVAACLQASGNAIPLNFVPAFSVALGYSAGFGAILLSVSNGVNSVSRIFMGLVGDSVGRQNTIIINSIGAALSVLVLWFLTVTSGANGLWIAFVILYGILAGGYNELFPTTVAEVFGTQAYASVNGFLYFVRGVGVLFGSPVAGAIVRRSPTDSSGSTSFHDFKWLVWYNGLLLLVTGVCVMGVRGFDALEKASKDTNIYVTQSSRQCDIPASWCKKSKSKFLVSGWSQKMEVQITTYREDPPGSKRSVTPKLPKTDSDISASDADDYSEHSMDSEQRHRVENGEFYEVDIGEDVKSDNKSQIIAALKLLKKFVGVKDIVSLRISLPAQLLEPIGNLEYWNYNDRPDYFAAMDTSDDPLERMLGVIRWLYTKDLKFATGKIIKPYNSILGEQFFCHWDVVEPQSDDHGNIKASMLSSEEGKARQMELNTTEDQEKVRVICINEQISHHPPVSAFHMACPKRGIEACGFDHITARFTGTTFKVGPGERNKGIYVTLRNRDDEEYQCTHPNASVAGWLRGHLYAAVADSTIVNCPRTGLRAVLEYKEERWLGKARFAIEGKIYKVNPKDESATATSFRQIPKKTTILAAINGSWRGEIKAKRLDTDEERLLLDMRTLECVPKVVKPIEEQDEMESRRIWNSVTTKILAHEFSQATKAKQAIEERQRQLAAERKQRNQAFVPIYFEEPVVDGKPVLTSQGKSKVAAMS